Protein 4MS4 (pdb70)

InterPro domains:
  IPR000436 Sushi/SCR/CCP domain [PF00084] (119-157)
  IPR000436 Sushi/SCR/CCP domain [PS50923] (98-159)
  IPR000436 Sushi/SCR/CCP domain [SM00032] (30-96)
  IPR000436 Sushi/SCR/CCP domain [SM00032] (100-157)
  IPR000436 Sushi/SCR/CCP domain [cd00033] (106-158)
  IPR001828 Receptor, ligand binding region [PF01094] (188-544)
  IPR002455 GPCR family 3, GABA-B receptor [PTHR10519] (152-925)
  IPR002456 GPCR family 3, gamma-aminobutyric acid receptor, type B1 [cd15291] (590-862)
  IPR017978 GPCR family 3, C-terminal [PF00003] (588-856)
  IPR017978 GPCR family 3, C-terminal [PS50259] (598-876)
  IPR028082 Periplasmic binding protein-like I [SSF53822] (170-576)
  IPR035976 Sushi/SCR/CCP superfamily [SSF57535] (55-102)
  IPR035976 Sushi/SCR/CCP superfamily [SSF57535] (102-158)

Secondary structure (DSSP, 8-state):
-EEEEEEEEE-SSSS--THHHHHHHHHHHHHHHHT-TTT-TTEEEEEEEEE-TT-HHHHHHHHHHHHSSSSPPSEEE--SHHHHHHHHHHGGGGT-EEEESS---GGGG-TTTSTTEEESSPPGGGHHHHHHHHHHHTT--EEEEEEESSHHHHHHHHHHHHHHHHTT-EEEEEEEESS--HHHHHHHHHTT--EEEEE--HHHHHHHHHHHHHHT--STT-EEEEETTS-TTGGGS--TT----HHHHHHHHTT-EEEEE--S-SS----TTS--HHHHHHHHHHH-SS-GGGSTTTTTHHHHHHHHHHHHHHHHHH--GGG--TT-SHHHHHHHHHHHT-EEEETTEEEE--TTT-S--EEEEEEEETTEEEEEEEEETTTTEEEE-S----GGGS---SS-----/-TT--EEEEEEEE---TTSTTHHHHHHHHHHHHHHHHHHHHTTTTTT-EEEEEEEE-TT-HHHHHHHHHHHHHHS---SEEEE--SHHHHHHHHHHGGGGT-EEEESS---GGGG-TTT-TTEEESSPPGGGHHHHHHHHHHHTT--EEEEEEESSHHHHHHHHHHHHHHTTTT-EEEEEEEESS-THHHHHHHHHTT--EEEEE--HHHHHHHHHHHHHTT--STT-EEEEES-SPTTTT---HHHHHHHHTTPEEEEE-SS-------TTSS-HHHHHHHHHHH--SS---TTHHHHHHHHHHHHHHHHHHT-SS-HHHHHHHHHH--S--HHHHHHHHHHHHT-EEEETTEEEEEETTEEE-EEEEEEE-SS-EEEEEEEETTTTEEEEPTTT---SSSSPPP--

Organism: Homo sapiens (NCBI:txid9606)

Radius of gyration: 28.54 Å; Cα contacts (8 Å, |Δi|>4): 1720; chains: 2; bounding box: 79×72×67 Å

Solvent-accessible surface area: 33181 Å² total; per-residue (Å²): 163,134,43,5,52,0,1,0,4,0,0,50,52,40,20,27,41,0,0,49,0,0,35,22,0,0,58,4,0,12,96,44,2,29,91,71,209,104,4,11,83,97,28,48,4,77,34,48,74,47,46,1,102,16,54,18,5,49,0,0,48,49,2,26,49,3,12,26,81,130,47,70,4,9,0,4,0,0,1,2,5,26,0,0,18,9,1,1,22,2,1,97,35,13,30,0,1,0,0,0,0,9,0,20,1,15,18,6,23,72,75,176,84,1,49,18,5,5,11,0,5,5,0,8,20,26,5,0,25,1,1,16,53,0,0,100,85,34,56,5,125,81,2,2,1,0,4,12,14,33,64,6,6,36,16,3,8,93,22,0,18,118,87,2,134,158,34,47,8,114,12,47,8,31,12,3,0,35,41,90,3,33,21,0,0,90,4,0,73,126,61,52,12,12,1,0,0,0,0,1,43,34,58,32,0,19,52,0,0,2,31,0,53,111,38,146,0,27,34,135,85,28,2,7,2,1,20,15,52,21,41,86,64,0,1,90,74,184,14,112,67,19,142,15,77,69,110,50,2,40,84,2,0,88,19,5,0,2,1,12,6,30,10,52,34,116,52,114,87,133,20,53,20,104,13,9,5,72,55,2,44,91,87,0,49,144,88,25,207,115,134,40,157,108,12,17,7,26,103,7,0,5,2,0,1,1,0,0,2,0,0,0,42,2,1,52,131,34,72,204,7,107,87,8,68,28,146,58,114,76,15,6,49,83,4,49,146,6,0,85,61,15,77,18,84,3,3,1,2,88,0,38,18,96,34,85,30,6,51,47,24,80,2,14,0,21,0,0,24,72,7,52,38,94,112,0,0,74,13,8,39,106,173,80,67,40,53,46,58,163,63,33,145,39,114,81,67,70,40,25,47,10,42,146,148,110,145,182,128,155,104,15,52,72,0,2,1,0,0,0,0,0,33,30,164,153,41,97,78,0,52,28,0,62,0,0,31,9,0,3,76,28,0,28,81,34,4,96,138,84,42,42,4,168,88,22,66,4,19,29,99,75,44,42,4,43,42,44,27,3,80,0,1,60,15,0,0,38,0,16,94,165,27,38,54,0,4,0,0,0,0,1,7,6,49,62,3,0,29,15,2,2,26,2,1,94,28,6,15,0,0,0,0,0,0,5,1,25,21,5,13,4,32,38,57,198,57,6,47,2,0,9,0,0,0,3,9,13,30,23,10,3,44,0,8,20,65,0,0,83,99,36,143,3,104,38,2,0,1,0,5,12,15,70,60,57,3,7,32,1,12,20,50,6,54,58,33,8,191,77,67,97,20,101,19,40,6,3,4,8,2,37,94,86,0,40,87,6,0,134,71,0,67,68,78,81,2,46,0,0,10,2,20,0,42,46,92,15,0,37,85,0,0,19,4,0,64,110,47,96,0,56,17,44,116,27,6,7,2,3,3,15,68,17,112,127,43,24,28,119,85,135,138,173,42,16,44,42,2,0,39,8,4,0,0,1,9,8,12,40,20,15,56,104,140,94,152,9,54,7,43,55,21,2,53,73,1,77,145,60,1,66,126,80,61,116,68,28,43,92,8,88,25,12,0,0,0,4,1,0,1,2,0,0,0,68,1,1,49,100,2,29,100,38,189,144,43,96,66,42,62,92,85,8,131,90,4,99,16,118,39,96,63,0,0,99,33,2,15,79,5,0,87,94,9,97,20,50,0,0,2,7,67,0,28,16,150,106,4,30,10,40,8,15,3,37,0,12,1,1,10,89,53,120,63,34,62,0,0,37,5,43,21,71,62,69,69,30,139,38,73,130,152,32,31,98,44,98,28,127,107,44,9,139,27,110

B-factor: mean 29.1, std 15.97, range [3.0, 114.1]

Nearest PDB structures (foldseek):
  4ms4-assembly1_B  TM=1.002E+00  e=4.022E-89  Homo sapiens
  4f12-assembly1_A  TM=9.723E-01  e=7.748E-81  Homo sapiens
  4f11-assembly1_A  TM=9.811E-01  e=2.651E-79  Homo sapiens
  7ca3-assembly1_B  TM=9.786E-01  e=2.287E-65  Homo sapiens
  7eb2-assembly1_C  TM=8.098E-01  e=1.076E-39  Homo sapiens

Sequence (816 aa):
RRAVYIGALFPMSGGWPGGQACQPAVEMALEDVNSRRDILPDYELKLIHHDSKCDPGQATKYLYELLYNDPIKIILMPGCSSVSTLVAEAARMWNLIVLSYGSSSPALSNRQRFPTFFRTHPSATLHNPTRVKLFEKWGWKKIATIQQTTEVFTSTLDDLEERVKEAGIEITFRQSFFSDPAVPVKNLKRQDARIIVGLFYETEARKVFCEVYKERLFGKKYVWFLIGWYADNWFKIYDPSINCTVDEMTEAVEGHITTEIVMLNPANTRSISNMTSQEFVEKLTKRLKRHPEETGGFQEAPLAYDAIWALALALNKTSRLEDFNYNNQTITDQIYRAMNSSSFEGVSGHVVFDASGSRMAWTLIEQLQGGSYKKIGYYDSTKDDLSWSKTDKWIGGSPPADDYKDDDPPSSPPLSIMGLMPLTKEVAKGSIGRGVLPAVELAIEQIRNESLLRPYFLDLRLYDTECDNAKGLKAFYDAIKYGPNHLMVFGGVCPSVTSIIAESLQGWNLVQLSFAATTPVLADKKKYPYFFRTVPSDNAVNPAILKLLKHYQWKRVGTLTQDVQRFSEVRNDLTGVLYGEDIEISDTESFSNDPCTSVKKLKGNDVRIILGQFDQNMAAKVFCCAYEENMYGSKYQWIIPGWYEPSWWECLRKNLLAAMEGYIGVDFEPLSSKQIKTISGKTPQQYEREYNNKRSGVGPSKFHGYAYDGIWVIAKTLQRAMETLHASSRHQRIQDFNYTDHTLGRIILNAMNETNFFGVTGQVVFRNGERMGTIKFTQFQDSREVKVGEYNAVADTLEIINDTIRFQGSEPPKDD

Foldseek 3Di:
DAEAEEEEEAACAALFNQNLLLVVLLVVLLVLLQVDCVFQVPYRYDYDYDHCNLPLVSLVVSVCCQPVDDDPHQAYEYAEQLNQLVCQQVLLLQLHAYEYLHYQQLCQLPCVRRVRYWYLDWHLLLVQVVVVLVCVVQVAQEEEEEEAPDNSTVNSVVSNCVVSVVVNHDHPYYYYHNQACLVVLLVCLVVVFAHYEYEGGLLSVLNNLLSCLVSVVDDQRHEYEYAPQDQLQSLQDDDPVHPDHNVSSLRSQAWYKHKFFQQFPPDQDQWPSRHGLVVSLVVSCVVHPDGLSPGGSSRSSQSSSVSSVLQSNLCRVLNCSSVDGSVDNVSSVSSSVSSQQDFTQTRRGTAHTDRRTNDDFKMWMWTQHSSGIDTAWMAGPVVGDTGGPPPRAHDVGGHHYRDDDPPD/DVPAAEAEEEEEEAQDPVAPRNLQVLQQVLLLVVLQVLCVVVVLVPPYHYHYDYFHCNLDQVSLVVSVVCCQVPNDQHQAYEADANQVSNLVCQQCCLQLLHAYEHLHHAQPVCLPCVRRVRAFYQFFHPLLQLLVVLQVCVVQVQQEAEEEFAPDRSTVVSVVSNVVSCPVPRHYHQYYFYDHQACLVVLLVCVVSVFAEYEYGDDLVCLLRSLVSCLVSVNAAQQHEAEYAQPADQLSLCVVSVSSLRSQAWYKHKGADLFDPDQDQWPSRHALVRSVVSSVVSNDPHDHHSSNQSSSVSSVLQSQLSSQQQPDPVRVVSVVCSVPRSSPDNVSSVSSSVSSQPQFTQGRQGTFHDDSSGTQGKMWMWTDHPSDTHTFWMAGRVVSDIDGDPPTRDGNDPGHHHRD

Structure (mmCIF, N/CA/C/O backbone):
data_4MS4
#
_entry.id   4MS4
#
_cell.length_a   115.383
_cell.length_b   140.390
_cell.length_c   59.501
_cell.angle_alpha   90.000
_cell.angle_beta   90.000
_cell.angle_gamma   90.000
#
_symmetry.space_group_name_H-M   'P 21 21 2'
#
loop_
_entity.id
_entity.type
_entity.pdbx_description
1 polymer 'Gamma-aminobutyric acid type B receptor subunit 1'
2 polymer 'Gamma-aminobutyric acid type B receptor subunit 2'
3 non-polymer baclofen
4 non-polymer 2-acetamido-2-deoxy-beta-D-glucopyranose
5 water water
#
loop_
_atom_site.group_PDB
_atom_site.id
_atom_site.type_symbol
_atom_site.label_atom_id
_atom_site.label_alt_id
_atom_site.label_comp_id
_atom_site.label_asym_id
_atom_site.label_entity_id
_atom_site.label_seq_id
_atom_site.pdbx_PDB_ins_code
_atom_site.Cartn_x
_atom_site.Cartn_y
_atom_site.Cartn_z
_atom_site.occupancy
_atom_site.B_iso_or_equiv
_atom_site.auth_seq_id
_atom_site.auth_comp_id
_atom_site.auth_asym_id
_atom_site.auth_atom_id
_atom_site.pdbx_PDB_model_num
ATOM 1 N N . ARG A 1 3 ? -58.275 8.251 -23.753 1.00 51.38 50 ARG A N 1
ATOM 2 C CA . ARG A 1 3 ? -56.953 8.634 -24.248 1.00 50.40 50 ARG A CA 1
ATOM 3 C C . ARG A 1 3 ? -56.549 9.964 -23.625 1.00 51.91 50 ARG A C 1
ATOM 4 O O . ARG A 1 3 ? -56.819 11.028 -24.189 1.00 52.58 50 ARG A O 1
ATOM 12 N N . ARG A 1 4 ? -55.936 9.905 -22.439 1.00 46.07 51 ARG A N 1
ATOM 13 C CA . ARG A 1 4 ? -55.451 11.092 -21.736 1.00 45.15 51 ARG A CA 1
ATOM 14 C C . ARG A 1 4 ? -54.210 11.629 -22.454 1.00 45.66 51 ARG A C 1
ATOM 15 O O . ARG A 1 4 ? -53.450 10.859 -23.031 1.00 44.35 51 ARG A O 1
ATOM 23 N N . ALA A 1 5 ? -53.999 12.940 -22.398 1.00 40.50 52 ALA A N 1
ATOM 24 C CA . ALA A 1 5 ? -52.823 13.550 -22.995 1.00 38.43 52 ALA A CA 1
ATOM 25 C C . ALA A 1 5 ? -51.677 13.434 -22.004 1.00 38.63 52 ALA A C 1
ATOM 26 O O . ALA A 1 5 ? -51.887 13.527 -20.790 1.00 36.47 52 ALA A O 1
ATOM 28 N N . VAL A 1 6 ? -50.480 13.145 -22.527 1.00 34.87 53 VAL A N 1
ATOM 29 C CA . VAL A 1 6 ? -49.229 13.019 -21.782 1.00 34.32 53 VAL A CA 1
ATOM 30 C C . VAL A 1 6 ? -48.206 13.824 -22.589 1.00 34.22 53 VAL A C 1
ATOM 31 O O . VAL A 1 6 ? -48.106 13.639 -23.803 1.00 32.15 53 VAL A O 1
ATOM 35 N N . TYR A 1 7 ? -47.519 14.785 -21.925 1.00 29.27 54 TYR A N 1
ATOM 36 C CA . TYR A 1 7 ? -46.673 15.761 -22.615 1.00 27.60 54 TYR A CA 1
ATOM 37 C C . TYR A 1 7 ? -45.170 15.644 -22.415 1.00 28.52 54 TYR A C 1
ATOM 38 O O . TYR A 1 7 ? -44.680 15.456 -21.296 1.00 27.50 54 TYR A O 1
ATOM 47 N N . ILE A 1 8 ? -44.442 15.832 -23.526 1.00 24.37 55 ILE A N 1
ATOM 48 C CA . ILE A 1 8 ? -42.979 15.835 -23.558 1.00 24.48 55 ILE A CA 1
ATOM 49 C C . ILE A 1 8 ? -42.565 17.275 -23.781 1.00 26.49 55 ILE A C 1
ATOM 50 O O . ILE A 1 8 ? -42.974 17.859 -24.775 1.00 26.11 55 ILE A O 1
ATOM 55 N N . GLY A 1 9 ? -41.688 17.795 -22.925 1.00 22.97 56 GLY A N 1
ATOM 56 C CA . GLY A 1 9 ? -41.115 19.129 -23.105 1.00 21.91 56 GLY A CA 1
ATOM 57 C C . GLY A 1 9 ? -39.763 18.922 -23.755 1.00 25.28 56 GLY A C 1
ATOM 58 O O . GLY A 1 9 ? -38.859 18.389 -23.113 1.00 26.25 56 GLY A O 1
ATOM 59 N N . ALA A 1 10 ? -39.627 19.279 -25.034 1.00 21.13 57 ALA A N 1
ATOM 60 C CA . ALA A 1 10 ? -38.413 19.015 -25.791 1.00 21.38 57 ALA A CA 1
ATOM 61 C C . ALA A 1 10 ? -37.724 20.264 -26.325 1.00 24.24 57 ALA A C 1
ATOM 62 O O . ALA A 1 10 ? -38.369 21.259 -26.658 1.00 23.57 57 ALA A O 1
ATOM 64 N N . LEU A 1 11 ? -36.406 20.193 -26.442 1.00 18.81 58 LEU A N 1
ATOM 65 C CA . LEU A 1 11 ? -35.623 21.269 -27.028 1.00 17.70 58 LEU A CA 1
ATOM 66 C C . LEU A 1 11 ? -34.918 20.699 -28.237 1.00 22.17 58 LEU A C 1
ATOM 67 O O . LEU A 1 11 ? -34.399 19.576 -28.192 1.00 20.78 58 LEU A O 1
ATOM 72 N N . PHE A 1 12 ? -34.982 21.440 -29.347 1.00 19.99 59 PHE A N 1
ATOM 73 C CA . PHE A 1 12 ? -34.385 21.037 -30.597 1.00 19.61 59 PHE A CA 1
ATOM 74 C C . PHE A 1 12 ? -33.444 22.132 -31.086 1.00 24.07 59 PHE A C 1
ATOM 75 O O . PHE A 1 12 ? -33.880 23.273 -31.285 1.00 24.88 59 PHE A O 1
ATOM 83 N N . PRO A 1 13 ? -32.155 21.828 -31.330 1.00 17.39 60 PRO A N 1
ATOM 84 C CA . PRO A 1 13 ? -31.256 22.884 -31.823 1.00 16.42 60 PRO A CA 1
ATOM 85 C C . PRO A 1 13 ? -31.363 23.072 -33.344 1.00 23.01 60 PRO A C 1
ATOM 86 O O . PRO A 1 13 ? -30.859 22.250 -34.095 1.00 21.47 60 PRO A O 1
ATOM 90 N N . MET A 1 14 ? -32.040 24.154 -33.812 1.00 21.95 61 MET A N 1
ATOM 91 C CA . MET A 1 14 ? -32.201 24.408 -35.262 1.00 22.03 61 MET A CA 1
ATOM 92 C C . MET A 1 14 ? -31.035 25.148 -35.887 1.00 24.38 61 MET A C 1
ATOM 93 O O . MET A 1 14 ? -30.955 25.247 -37.121 1.00 24.09 61 MET A O 1
ATOM 98 N N . SER A 1 15 ? -30.136 25.676 -35.036 1.00 18.76 62 SER A N 1
ATOM 99 C CA . SER A 1 15 ? -28.902 26.394 -35.393 1.00 18.35 62 SER A CA 1
ATOM 100 C C . SER A 1 15 ? -27.911 26.249 -34.228 1.00 20.48 62 SER A C 1
ATOM 101 O O . SER A 1 15 ? -28.221 25.535 -33.279 1.00 20.62 62 SER A O 1
ATOM 104 N N . GLY A 1 16 ? -26.741 26.891 -34.310 1.00 19.04 63 GLY A N 1
ATOM 105 C CA . GLY A 1 16 ? -25.728 26.835 -33.247 1.00 19.18 63 GLY A CA 1
ATOM 106 C C . GLY A 1 16 ? -24.699 25.730 -33.419 1.00 23.50 63 GLY A C 1
ATOM 107 O O . GLY A 1 16 ? -24.548 25.204 -34.529 1.00 22.98 63 GLY A O 1
ATOM 108 N N . GLY A 1 17 ? -23.987 25.390 -32.331 1.00 18.28 64 GLY A N 1
ATOM 109 C CA . GLY A 1 17 ? -22.923 24.376 -32.322 1.00 18.29 64 GLY A CA 1
ATOM 110 C C . GLY A 1 17 ? -23.222 23.144 -33.157 1.00 18.90 64 GLY A C 1
ATOM 111 O O . GLY A 1 17 ? -22.500 22.827 -34.102 1.00 19.72 64 GLY A O 1
ATOM 112 N N . TRP A 1 18 ? -24.311 22.476 -32.828 1.00 14.89 65 TRP A N 1
ATOM 113 C CA . TRP A 1 18 ? -24.807 21.314 -33.546 1.00 14.58 65 TRP A CA 1
ATOM 114 C C . TRP A 1 18 ? -26.272 21.587 -33.909 1.00 19.30 65 TRP A C 1
ATOM 115 O O . TRP A 1 18 ? -27.129 21.495 -33.033 1.00 19.24 65 TRP A O 1
ATOM 126 N N . PRO A 1 19 ? -26.568 21.837 -35.202 1.00 17.62 66 PRO A N 1
ATOM 127 C CA . PRO A 1 19 ? -27.966 22.127 -35.609 1.00 18.12 66 PRO A CA 1
ATOM 128 C C . PRO A 1 19 ? -28.785 20.862 -35.826 1.00 23.41 66 PRO A C 1
ATOM 129 O O . PRO A 1 19 ? -29.506 20.748 -36.819 1.00 23.52 66 PRO A O 1
ATOM 133 N N . GLY A 1 20 ? -28.693 19.947 -34.863 1.00 20.57 67 GLY A N 1
ATOM 134 C CA . GLY A 1 20 ? -29.330 18.640 -34.896 1.00 20.15 67 GLY A CA 1
ATOM 135 C C . GLY A 1 20 ? -30.837 18.562 -35.005 1.00 23.55 67 GLY A C 1
ATOM 136 O O . GLY A 1 20 ? -31.363 17.555 -35.474 1.00 20.92 67 GLY A O 1
ATOM 137 N N . GLY A 1 21 ? -31.529 19.594 -34.540 1.00 21.21 68 GLY A N 1
ATOM 138 C CA . GLY A 1 21 ? -32.992 19.628 -34.544 1.00 21.26 68 GLY A CA 1
ATOM 139 C C . GLY A 1 21 ? -33.604 19.591 -35.926 1.00 24.89 68 GLY A C 1
ATOM 140 O O . GLY A 1 21 ? -34.716 19.102 -36.075 1.00 25.07 68 GLY A O 1
ATOM 141 N N . GLN A 1 22 ? -32.885 20.098 -36.945 1.00 23.08 69 GLN A N 1
ATOM 142 C CA . GLN A 1 22 ? -33.336 20.128 -38.341 1.00 22.83 69 GLN A CA 1
ATOM 143 C C . GLN A 1 22 ? -33.870 18.773 -38.816 1.00 26.88 69 GLN A C 1
ATOM 144 O O . GLN A 1 22 ? -34.933 18.741 -39.412 1.00 27.17 69 GLN A O 1
ATOM 150 N N . ALA A 1 23 ? -33.202 17.655 -38.482 1.00 22.97 70 ALA A N 1
ATOM 151 C CA . ALA A 1 23 ? -33.697 16.309 -38.828 1.00 21.94 70 ALA A CA 1
ATOM 152 C C . ALA A 1 23 ? -34.284 15.578 -37.636 1.00 25.89 70 ALA A C 1
ATOM 153 O O . ALA A 1 23 ? -35.145 14.716 -37.836 1.00 26.27 70 ALA A O 1
ATOM 155 N N . CYS A 1 24 ? -33.803 15.871 -36.395 1.00 20.83 71 CYS A N 1
ATOM 156 C CA . CYS A 1 24 ? -34.281 15.178 -35.196 1.00 20.48 71 CYS A CA 1
ATOM 157 C C . CYS A 1 24 ? -35.708 15.561 -34.817 1.00 24.12 71 CYS A C 1
ATOM 158 O O . CYS A 1 24 ? -36.395 14.735 -34.234 1.00 23.12 71 CYS A O 1
ATOM 161 N N . GLN A 1 25 ? -36.145 16.799 -35.110 1.00 21.72 72 GLN A N 1
ATOM 162 C CA . GLN A 1 25 ? -37.540 17.171 -34.809 1.00 21.62 72 GLN A CA 1
ATOM 163 C C . GLN A 1 25 ? -38.491 16.350 -35.709 1.00 25.31 72 GLN A C 1
ATOM 164 O O . GLN A 1 25 ? -39.270 15.581 -35.143 1.00 23.95 72 GLN A O 1
ATOM 170 N N . PRO A 1 26 ? -38.324 16.324 -37.061 1.00 24.31 73 PRO A N 1
ATOM 171 C CA . PRO A 1 26 ? -39.169 15.435 -37.888 1.00 24.66 73 PRO A CA 1
ATOM 172 C C . PRO A 1 26 ? -39.060 13.952 -37.532 1.00 31.07 73 PRO A C 1
ATOM 173 O O . PRO A 1 26 ? -40.066 13.237 -37.622 1.00 31.60 73 PRO A O 1
ATOM 177 N N . ALA A 1 27 ? -37.859 13.486 -37.081 1.00 26.62 74 ALA A N 1
ATOM 178 C CA . ALA A 1 27 ? -37.665 12.087 -36.673 1.00 25.85 74 ALA A CA 1
ATOM 179 C C . ALA A 1 27 ? -38.484 11.798 -35.425 1.00 27.91 74 ALA A C 1
ATOM 180 O O . ALA A 1 27 ? -39.086 10.733 -35.332 1.00 28.12 74 ALA A O 1
ATOM 182 N N . VAL A 1 28 ? -38.548 12.761 -34.484 1.00 23.59 75 VAL A N 1
ATOM 183 C CA . VAL A 1 28 ? -39.339 12.633 -33.248 1.00 22.76 75 VAL A CA 1
ATOM 184 C C . VAL A 1 28 ? -40.868 12.592 -33.591 1.00 27.96 75 VAL A C 1
ATOM 185 O O . VAL A 1 28 ? -41.606 11.802 -33.004 1.00 26.49 75 VAL A O 1
ATOM 189 N N . GLU A 1 29 ? -41.305 13.441 -34.528 1.00 26.36 76 GLU A N 1
ATOM 190 C CA . GLU A 1 29 ? -42.712 13.568 -34.975 1.00 27.72 76 GLU A CA 1
ATOM 191 C C . GLU A 1 29 ? -43.150 12.283 -35.688 1.00 35.55 76 GLU A C 1
ATOM 192 O O . GLU A 1 29 ? -44.289 11.847 -35.521 1.00 35.98 76 GLU A O 1
ATOM 198 N N . MET A 1 30 ? -42.221 11.662 -36.448 1.00 32.99 77 MET A N 1
ATOM 199 C CA . MET A 1 30 ? -42.458 10.399 -37.149 1.00 33.18 77 MET A CA 1
ATOM 200 C C . MET A 1 30 ? -42.649 9.323 -36.096 1.00 34.60 77 MET A C 1
ATOM 201 O O . MET A 1 30 ? -43.603 8.553 -36.180 1.00 34.51 77 MET A O 1
ATOM 206 N N . ALA A 1 31 ? -41.778 9.305 -35.068 1.00 29.23 78 ALA A N 1
ATOM 207 C CA . ALA A 1 31 ? -41.859 8.330 -33.984 1.00 27.78 78 ALA A CA 1
ATOM 208 C C . ALA A 1 31 ? -43.127 8.481 -33.160 1.00 30.73 78 ALA A C 1
ATOM 209 O O . ALA A 1 31 ? -43.754 7.474 -32.851 1.00 30.66 78 ALA A O 1
ATOM 211 N N . LEU A 1 32 ? -43.523 9.724 -32.827 1.00 27.01 79 LEU A N 1
ATOM 212 C CA . LEU A 1 32 ? -44.764 9.951 -32.051 1.00 26.88 79 LEU A CA 1
ATOM 213 C C . LEU A 1 32 ? -46.025 9.449 -32.771 1.00 31.86 79 LEU A C 1
ATOM 214 O O . LEU A 1 32 ? -46.855 8.795 -32.141 1.00 31.52 79 LEU A O 1
ATOM 219 N N . GLU A 1 33 ? -46.125 9.695 -34.084 1.00 29.54 80 GLU A N 1
ATOM 220 C CA . GLU A 1 33 ? -47.232 9.195 -34.916 1.00 30.31 80 GLU A CA 1
ATOM 221 C C . GLU A 1 33 ? -47.310 7.668 -34.802 1.00 37.00 80 GLU A C 1
ATOM 222 O O . GLU A 1 33 ? -48.379 7.129 -34.506 1.00 36.27 80 GLU A O 1
ATOM 228 N N . ASP A 1 34 ? -46.144 6.981 -34.970 1.00 35.41 81 ASP A N 1
ATOM 229 C CA . ASP A 1 34 ? -46.034 5.521 -34.929 1.00 34.90 81 ASP A CA 1
ATOM 230 C C . ASP A 1 34 ? -46.373 4.935 -33.576 1.00 38.87 81 ASP A C 1
ATOM 231 O O . ASP A 1 34 ? -47.066 3.927 -33.525 1.00 38.37 81 ASP A O 1
ATOM 236 N N . VAL A 1 35 ? -45.900 5.561 -32.486 1.00 35.90 82 VAL A N 1
ATOM 237 C CA . VAL A 1 35 ? -46.143 5.124 -31.107 1.00 36.09 82 VAL A CA 1
ATOM 238 C C . VAL A 1 35 ? -47.640 5.306 -30.738 1.00 41.43 82 VAL A C 1
ATOM 239 O O . VAL A 1 35 ? -48.239 4.416 -30.130 1.00 40.41 82 VAL A O 1
ATOM 243 N N . ASN A 1 36 ? -48.224 6.454 -31.129 1.00 39.69 83 ASN A N 1
ATOM 244 C CA . ASN A 1 36 ? -49.628 6.787 -30.884 1.00 40.24 83 ASN A CA 1
ATOM 245 C C . ASN A 1 36 ? -50.567 5.838 -31.644 1.00 46.54 83 ASN A C 1
ATOM 246 O O . ASN A 1 36 ? -51.420 5.220 -31.005 1.00 46.09 83 ASN A O 1
ATOM 251 N N . SER A 1 37 ? -50.333 5.631 -32.964 1.00 44.13 84 SER A N 1
ATOM 252 C CA . SER A 1 37 ? -51.139 4.720 -33.794 1.00 45.00 84 SER A CA 1
ATOM 253 C C . SER A 1 37 ? -50.918 3.215 -33.486 1.00 51.47 84 SER A C 1
ATOM 254 O O . SER A 1 37 ? -51.404 2.360 -34.231 1.00 51.77 84 SER A O 1
ATOM 257 N N . ARG A 1 38 ? -50.215 2.897 -32.379 1.00 49.37 85 ARG A N 1
ATOM 258 C CA . ARG A 1 38 ? -49.980 1.537 -31.903 1.00 49.84 85 ARG A CA 1
ATOM 259 C C . ARG A 1 38 ? -50.857 1.321 -30.692 1.00 55.79 85 ARG A C 1
ATOM 260 O O . ARG A 1 38 ? -50.642 1.937 -29.648 1.00 55.63 85 ARG A O 1
ATOM 268 N N . ARG A 1 39 ? -51.852 0.452 -30.834 1.00 54.51 86 ARG A N 1
ATOM 269 C CA . ARG A 1 39 ? -52.821 0.155 -29.778 1.00 54.88 86 ARG A CA 1
ATOM 270 C C . ARG A 1 39 ? -52.245 -0.622 -28.615 1.00 58.60 86 ARG A C 1
ATOM 271 O O . ARG A 1 39 ? -52.666 -0.417 -27.477 1.00 58.19 86 ARG A O 1
ATOM 279 N N . ASP A 1 40 ? -51.290 -1.511 -28.902 1.00 55.16 87 ASP A N 1
ATOM 280 C CA . ASP A 1 40 ? -50.621 -2.375 -27.928 1.00 55.32 87 ASP A CA 1
ATOM 281 C C . ASP A 1 40 ? -49.620 -1.665 -26.999 1.00 58.34 87 ASP A C 1
ATOM 282 O O . ASP A 1 40 ? -49.176 -2.279 -26.024 1.00 57.89 87 ASP A O 1
ATOM 287 N N . ILE A 1 41 ? -49.248 -0.398 -27.294 1.00 54.19 88 ILE A N 1
ATOM 288 C CA . ILE A 1 41 ? -48.246 0.310 -26.481 1.00 53.66 88 ILE A CA 1
ATOM 289 C C . ILE A 1 41 ? -48.920 1.138 -25.377 1.00 56.11 88 ILE A C 1
ATOM 290 O O . ILE A 1 41 ? -48.963 0.661 -24.250 1.00 56.75 88 ILE A O 1
ATOM 295 N N . LEU A 1 42 ? -49.417 2.349 -25.661 1.00 50.03 89 LEU A N 1
ATOM 296 C CA . LEU A 1 42 ? -50.092 3.143 -24.631 1.00 49.19 89 LEU A CA 1
ATOM 297 C C . LEU A 1 42 ? -51.539 3.306 -25.098 1.00 53.84 89 LEU A C 1
ATOM 298 O O . LEU A 1 42 ? -51.852 4.298 -25.764 1.00 53.85 89 LEU A O 1
ATOM 303 N N . PRO A 1 43 ? -52.418 2.292 -24.869 1.00 50.62 90 PRO A N 1
ATOM 304 C CA . PRO A 1 43 ? -53.800 2.412 -25.370 1.00 50.27 90 PRO A CA 1
ATOM 305 C C . PRO A 1 43 ? -54.591 3.548 -24.724 1.00 52.72 90 PRO A C 1
ATOM 306 O O . PRO A 1 43 ? -55.309 4.268 -25.419 1.00 52.33 90 PRO A O 1
ATOM 310 N N . ASP A 1 44 ? -54.398 3.737 -23.408 1.00 48.18 91 ASP A N 1
ATOM 311 C CA . ASP A 1 44 ? -55.101 4.707 -22.574 1.00 47.70 91 ASP A CA 1
ATOM 312 C C . ASP A 1 44 ? -54.419 6.100 -22.488 1.00 48.29 91 ASP A C 1
ATOM 313 O O . ASP A 1 44 ? -54.855 6.934 -21.693 1.00 47.07 91 ASP A O 1
ATOM 318 N N . TYR A 1 45 ? -53.374 6.364 -23.315 1.00 42.42 92 TYR A N 1
ATOM 319 C CA . TYR A 1 45 ? -52.682 7.661 -23.325 1.00 40.92 92 TYR A CA 1
ATOM 320 C C . TYR A 1 45 ? -52.253 8.091 -24.721 1.00 43.06 92 TYR A C 1
ATOM 321 O O . TYR A 1 45 ? -52.030 7.243 -25.576 1.00 44.09 92 TYR A O 1
ATOM 330 N N . GLU A 1 46 ? -52.136 9.408 -24.947 1.00 37.84 93 GLU A N 1
ATOM 331 C CA . GLU A 1 46 ? -51.681 10.013 -26.201 1.00 36.39 93 GLU A CA 1
ATOM 332 C C . GLU A 1 46 ? -50.441 10.883 -25.915 1.00 40.60 93 GLU A C 1
ATOM 333 O O . GLU A 1 46 ? -50.518 11.823 -25.115 1.00 40.10 93 GLU A O 1
ATOM 339 N N . LEU A 1 47 ? -49.298 10.542 -26.548 1.00 36.67 94 LEU A N 1
ATOM 340 C CA . LEU A 1 47 ? -48.033 11.251 -26.363 1.00 35.30 94 LEU A CA 1
ATOM 341 C C . LEU A 1 47 ? -48.003 12.503 -27.222 1.00 36.94 94 LEU A C 1
ATOM 342 O O . LEU A 1 47 ? -48.138 12.422 -28.444 1.00 37.56 94 LEU A O 1
ATOM 347 N N . LYS A 1 48 ? -47.861 13.671 -26.570 1.00 30.98 95 LYS A N 1
ATOM 348 C CA . LYS A 1 48 ? -47.890 14.983 -27.219 1.00 30.18 95 LYS A CA 1
ATOM 349 C C . LYS A 1 48 ? -46.575 15.731 -27.025 1.00 30.33 95 LYS A C 1
ATOM 350 O O . LYS A 1 48 ? -45.986 15.665 -25.961 1.00 29.98 95 LYS A O 1
ATOM 356 N N . LEU A 1 49 ? -46.171 16.489 -28.042 1.00 27.26 96 LEU A N 1
ATOM 357 C CA . LEU A 1 49 ? -44.929 17.254 -28.063 1.00 26.39 96 LEU A CA 1
ATOM 358 C C . LEU A 1 49 ? -45.099 18.757 -27.885 1.00 29.09 96 LEU A C 1
ATOM 359 O O . LEU A 1 49 ? -45.824 19.405 -28.651 1.00 28.06 96 LEU A O 1
ATOM 364 N N . ILE A 1 50 ? -44.382 19.317 -26.894 1.00 26.01 97 ILE A N 1
ATOM 365 C CA . ILE A 1 50 ? -44.300 20.762 -26.690 1.00 25.74 97 ILE A CA 1
ATOM 366 C C . ILE A 1 50 ? -42.818 21.047 -26.884 1.00 29.97 97 ILE A C 1
ATOM 367 O O . ILE A 1 50 ? -41.994 20.510 -26.146 1.00 30.65 97 ILE A O 1
ATOM 372 N N . HIS A 1 51 ? -42.482 21.786 -27.935 1.00 26.85 98 HIS A N 1
ATOM 373 C CA . HIS A 1 51 ? -41.092 22.040 -28.303 1.00 26.60 98 HIS A CA 1
ATOM 374 C C . HIS A 1 51 ? -40.716 23.495 -28.548 1.00 27.49 98 HIS A C 1
ATOM 375 O O . HIS A 1 51 ? -41.560 24.340 -28.878 1.00 23.51 98 HIS A O 1
ATOM 382 N N . HIS A 1 52 ? -39.402 23.769 -28.447 1.00 22.48 99 HIS A N 1
ATOM 383 C CA . HIS A 1 52 ? -38.821 25.072 -28.719 1.00 21.94 99 HIS A CA 1
ATOM 384 C C . HIS A 1 52 ? -37.445 24.880 -29.367 1.00 23.41 99 HIS A C 1
ATOM 385 O O . HIS A 1 52 ? -36.829 23.817 -29.228 1.00 20.73 99 HIS A O 1
ATOM 392 N N . ASP A 1 53 ? -36.983 25.911 -30.086 1.00 20.23 100 ASP A N 1
ATOM 393 C CA . ASP A 1 53 ? -35.674 25.932 -30.719 1.00 18.88 100 ASP A CA 1
ATOM 394 C C . ASP A 1 53 ? -34.684 26.451 -29.683 1.00 22.20 100 ASP A C 1
ATOM 395 O O . ASP A 1 53 ? -34.751 27.618 -29.302 1.00 21.73 100 ASP A O 1
ATOM 400 N N . SER A 1 54 ? -33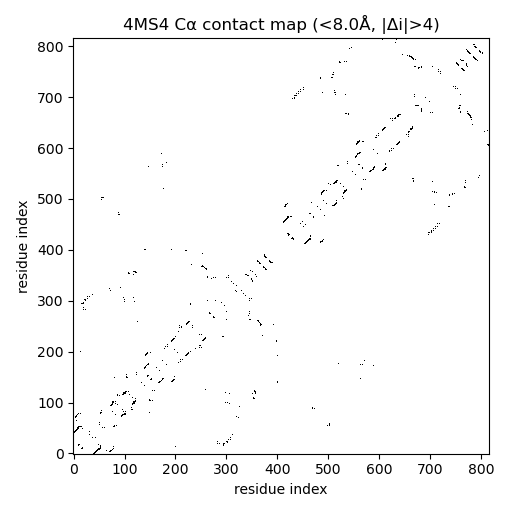.745 25.592 -29.233 1.00 16.64 101 SER A N 1
ATOM 401 C CA . SER A 1 54 ? -32.735 25.988 -28.245 1.00 14.64 101 SER A CA 1
ATOM 402 C C . SER A 1 54 ? -31.617 26.786 -28.895 1.00 19.42 101 SER A C 1
ATOM 403 O O . SER A 1 54 ? -30.804 27.379 -28.178 1.00 17.71 101 SER A O 1
ATOM 406 N N . LYS A 1 55 ? -31.453 26.656 -30.244 1.00 17.51 102 LYS A N 1
ATOM 407 C CA . LYS A 1 55 ? -30.338 27.253 -31.002 1.00 17.53 102 LYS A CA 1
ATOM 408 C C . LYS A 1 55 ? -28.991 26.689 -30.447 1.00 19.14 102 LYS A C 1
ATOM 409 O O . LYS A 1 55 ? -27.953 27.354 -30.519 1.00 16.02 102 LYS A O 1
ATOM 415 N N . CYS A 1 56 ? -29.044 25.503 -29.810 1.00 17.81 103 CYS A N 1
ATOM 416 C CA . CYS A 1 56 ? -27.862 24.873 -29.194 1.00 20.24 103 CYS A CA 1
ATOM 417 C C . CYS A 1 56 ? -27.204 25.887 -28.217 1.00 23.30 103 CYS A C 1
ATOM 418 O O . CYS A 1 56 ? -25.972 26.030 -28.148 1.00 22.23 103 CYS A O 1
ATOM 421 N N . ASP A 1 57 ? -28.061 26.631 -27.497 1.00 19.38 104 ASP A N 1
ATOM 422 C CA . ASP A 1 57 ? -27.631 27.721 -26.623 1.00 19.15 104 ASP A CA 1
ATOM 423 C C . ASP A 1 57 ? -28.239 27.614 -25.233 1.00 23.48 104 ASP A C 1
ATOM 424 O O . ASP A 1 57 ? -29.447 27.794 -25.072 1.00 22.31 104 ASP A O 1
ATOM 429 N N . PRO A 1 58 ? -27.399 27.387 -24.200 1.00 19.87 105 PRO A N 1
ATOM 430 C CA . PRO A 1 58 ? -27.939 27.259 -22.830 1.00 19.46 105 PRO A CA 1
ATOM 431 C C . PRO A 1 58 ? -28.697 28.486 -22.334 1.00 21.43 105 PRO A C 1
ATOM 432 O O . PRO A 1 58 ? -29.663 28.316 -21.602 1.00 20.93 105 PRO A O 1
ATOM 436 N N . GLY A 1 59 ? -28.283 29.681 -22.761 1.00 16.95 106 GLY A N 1
ATOM 437 C CA . GLY A 1 59 ? -28.947 30.944 -22.427 1.00 16.35 106 GLY A CA 1
ATOM 438 C C . GLY A 1 59 ? -30.378 31.002 -22.929 1.00 22.43 106 GLY A C 1
ATOM 439 O O . GLY A 1 59 ? -31.301 31.297 -22.159 1.00 21.55 106 GLY A O 1
ATOM 440 N N . GLN A 1 60 ? -30.579 30.624 -24.214 1.00 19.54 107 GLN A N 1
ATOM 441 C CA . GLN A 1 60 ? -31.900 30.571 -24.849 1.00 19.25 107 GLN A CA 1
ATOM 442 C C . GLN A 1 60 ? -32.688 29.386 -24.286 1.00 22.17 107 GLN A C 1
ATOM 443 O O . GLN A 1 60 ? -33.876 29.538 -24.020 1.00 21.51 107 GLN A O 1
ATOM 449 N N . ALA A 1 61 ? -32.019 28.231 -24.004 1.00 16.51 108 ALA A N 1
ATOM 450 C CA . ALA A 1 61 ? -32.720 27.060 -23.451 1.00 16.28 108 ALA A CA 1
ATOM 451 C C . ALA A 1 61 ? -33.251 27.363 -22.050 1.00 18.58 108 ALA A C 1
ATOM 452 O O . ALA A 1 61 ? -34.275 26.811 -21.667 1.00 19.82 108 ALA A O 1
ATOM 454 N N . THR A 1 62 ? -32.552 28.226 -21.286 1.00 15.22 109 THR A N 1
ATOM 455 C CA . THR A 1 62 ? -32.954 28.600 -19.913 1.00 14.75 109 THR A CA 1
ATOM 456 C C . THR A 1 62 ? -34.314 29.293 -19.942 1.00 17.12 109 THR A C 1
ATOM 457 O O . THR A 1 62 ? -35.165 29.028 -19.076 1.00 16.49 109 THR A O 1
ATOM 461 N N . LYS A 1 63 ? -34.532 30.143 -20.961 1.00 14.01 110 LYS A N 1
ATOM 462 C CA . LYS A 1 63 ? -35.827 30.825 -21.095 1.00 15.32 110 LYS A CA 1
ATOM 463 C C . LYS A 1 63 ? -36.924 29.801 -21.401 1.00 19.21 110 LYS A C 1
ATOM 464 O O . LYS A 1 63 ? -37.976 29.836 -20.769 1.00 18.04 110 LYS A O 1
ATOM 470 N N . TYR A 1 64 ? -36.672 28.886 -22.339 1.00 17.52 111 TYR A N 1
ATOM 471 C CA . TYR A 1 64 ? -37.646 27.858 -22.714 1.00 18.10 111 TYR A CA 1
ATOM 472 C C . TYR A 1 64 ? -37.873 26.811 -21.624 1.00 20.28 111 TYR A C 1
ATOM 473 O O . TYR A 1 64 ? -38.979 26.304 -21.501 1.00 19.95 111 TYR A O 1
ATOM 482 N N . LEU A 1 65 ? -36.863 26.533 -20.796 1.00 16.95 112 LEU A N 1
ATOM 483 C CA . LEU A 1 65 ? -37.017 25.589 -19.694 1.00 17.75 112 LEU A CA 1
ATOM 484 C C . LEU A 1 65 ? -37.969 26.212 -18.687 1.00 21.72 112 LEU A C 1
ATOM 485 O O . LEU A 1 65 ? -38.865 25.527 -18.183 1.00 21.69 112 LEU A O 1
ATOM 490 N N . TYR A 1 66 ? -37.810 27.522 -18.434 1.00 17.25 113 TYR A N 1
ATOM 491 C CA . TYR A 1 66 ? -38.742 28.233 -17.543 1.00 17.16 113 TYR A CA 1
ATOM 492 C C . TYR A 1 66 ? -40.206 28.082 -18.037 1.00 21.22 113 TYR A C 1
ATOM 493 O O . TYR A 1 66 ? -41.093 27.766 -17.239 1.00 20.79 113 TYR A O 1
ATOM 502 N N . GLU A 1 67 ? -40.446 28.332 -19.333 1.00 19.22 114 GLU A N 1
ATOM 503 C CA . GLU A 1 67 ? -41.775 28.266 -19.954 1.00 19.68 114 GLU A CA 1
ATOM 504 C C . GLU A 1 67 ? -42.349 26.854 -19.873 1.00 24.03 114 GLU A C 1
ATOM 505 O O . GLU A 1 67 ? -43.550 26.689 -19.639 1.00 22.87 114 GLU A O 1
ATOM 511 N N . LEU A 1 68 ? -41.491 25.831 -20.037 1.00 20.35 115 LEU A N 1
ATOM 512 C CA . LEU A 1 68 ? -41.938 24.441 -19.967 1.00 19.60 115 LEU A CA 1
ATOM 513 C C . LEU A 1 68 ? -42.337 24.053 -18.559 1.00 23.43 115 LEU A C 1
ATOM 514 O O . LEU A 1 68 ? -43.301 23.312 -18.384 1.00 24.64 115 LEU A O 1
ATOM 519 N N . LEU A 1 69 ? -41.581 24.511 -17.554 1.00 19.23 116 LEU A N 1
ATOM 520 C CA . LEU A 1 69 ? -41.807 24.132 -16.164 1.00 19.16 116 LEU A CA 1
ATOM 521 C C . LEU A 1 69 ? -42.880 24.912 -15.428 1.00 25.48 116 LEU A C 1
ATOM 522 O O . LEU A 1 69 ? -43.563 24.355 -14.558 1.00 23.75 116 LEU A O 1
ATOM 527 N N . TYR A 1 70 ? -42.998 26.196 -15.751 1.00 22.86 117 TYR A N 1
ATOM 528 C CA . TYR A 1 70 ? -43.873 27.141 -15.047 1.00 22.43 117 TYR A CA 1
ATOM 529 C C . TYR A 1 70 ? -45.184 27.464 -15.773 1.00 28.36 117 TYR A C 1
ATOM 530 O O . TYR A 1 70 ? -45.901 28.377 -15.377 1.00 28.88 117 TYR A O 1
ATOM 539 N N . ASN A 1 71 ? -45.504 26.689 -16.806 1.00 26.03 118 ASN A N 1
ATOM 540 C CA . ASN A 1 71 ? -46.750 26.788 -17.553 1.00 26.61 118 ASN A CA 1
ATOM 541 C C . ASN A 1 71 ? -47.353 25.406 -17.683 1.00 31.90 118 ASN A C 1
ATOM 542 O O . ASN A 1 71 ? -46.627 24.429 -17.894 1.00 30.26 118 ASN A O 1
ATOM 547 N N . ASP A 1 72 ? -48.692 25.330 -17.558 1.00 29.46 119 ASP A N 1
ATOM 548 C CA . ASP A 1 72 ? -49.454 24.103 -17.743 1.00 29.32 119 ASP A CA 1
ATOM 549 C C . ASP A 1 72 ? -49.433 23.809 -19.239 1.00 32.35 119 ASP A C 1
ATOM 550 O O . ASP A 1 72 ? -49.278 24.739 -20.029 1.00 32.14 119 ASP A O 1
ATOM 555 N N . PRO A 1 73 ? -49.507 22.539 -19.673 1.00 28.71 120 PRO A N 1
ATOM 556 C CA . PRO A 1 73 ? -49.681 21.312 -18.881 1.00 28.46 120 PRO A CA 1
ATOM 557 C C . PRO A 1 73 ? -48.392 20.820 -18.240 1.00 33.80 120 PRO A C 1
ATOM 558 O O . PRO A 1 73 ? -47.305 21.192 -18.685 1.00 32.66 120 PRO A O 1
ATOM 562 N N . ILE A 1 74 ? -48.511 19.966 -17.219 1.00 30.61 121 ILE A N 1
ATOM 563 C CA . ILE A 1 74 ? -47.346 19.347 -16.594 1.00 30.95 121 ILE A CA 1
ATOM 564 C C . ILE A 1 74 ? -46.696 18.382 -17.619 1.00 33.03 121 ILE A C 1
ATOM 565 O O . ILE A 1 74 ? -47.407 17.738 -18.401 1.00 32.44 121 ILE A O 1
ATOM 570 N N . LYS A 1 75 ? -45.347 18.385 -17.692 1.00 28.39 122 LYS A N 1
ATOM 571 C CA . LYS A 1 75 ? -44.583 17.508 -18.600 1.00 26.62 122 LYS A CA 1
ATOM 572 C C . LYS A 1 75 ? -44.057 16.326 -17.773 1.00 29.60 122 LYS A C 1
ATOM 573 O O . LYS A 1 75 ? -43.615 16.534 -16.632 1.00 28.24 122 LYS A O 1
ATOM 579 N N . ILE A 1 76 ? -44.106 15.093 -18.324 1.00 26.59 123 ILE A N 1
ATOM 580 C CA . ILE A 1 76 ? -43.596 13.912 -17.598 1.00 26.90 123 ILE A CA 1
ATOM 581 C C . ILE A 1 76 ? -42.119 13.722 -17.836 1.00 27.90 123 ILE A C 1
ATOM 582 O O . ILE A 1 76 ? -41.478 12.988 -17.082 1.00 27.45 123 ILE A O 1
ATOM 587 N N . ILE A 1 77 ? -41.611 14.271 -18.949 1.00 24.35 124 ILE A N 1
ATOM 588 C CA . ILE A 1 77 ? -40.209 14.103 -19.334 1.00 23.79 124 ILE A CA 1
ATOM 589 C C . ILE A 1 77 ? -39.726 15.327 -20.113 1.00 26.21 124 ILE A C 1
ATOM 590 O O . ILE A 1 77 ? -40.518 15.999 -20.777 1.00 24.98 124 ILE A O 1
ATOM 595 N N . LEU A 1 78 ? -38.421 15.599 -20.021 1.00 21.78 125 LEU A N 1
ATOM 596 C CA . LEU A 1 78 ? -37.741 16.657 -20.770 1.00 20.06 125 LEU A CA 1
ATOM 597 C C . LEU A 1 78 ? -36.823 15.998 -21.797 1.00 21.33 125 LEU A C 1
ATOM 598 O O . LEU A 1 78 ? -36.160 15.023 -21.462 1.00 20.57 125 LEU A O 1
ATOM 603 N N . MET A 1 79 ? -36.821 16.490 -23.035 1.00 19.56 126 MET A N 1
ATOM 604 C CA . MET A 1 79 ? -36.006 15.938 -24.111 1.00 21.32 126 MET A CA 1
ATOM 605 C C . MET A 1 79 ? -35.075 16.983 -24.787 1.00 21.96 126 MET A C 1
ATOM 606 O O . MET A 1 79 ? -35.432 17.547 -25.822 1.00 20.23 126 MET A O 1
ATOM 611 N N . PRO A 1 80 ? -33.851 17.213 -24.236 1.00 17.73 127 PRO A N 1
ATOM 612 C CA . PRO A 1 80 ? -32.922 18.161 -24.871 1.00 16.81 127 PRO A CA 1
ATOM 613 C C . PRO A 1 80 ? -32.024 17.478 -25.900 1.00 20.73 127 PRO A C 1
ATOM 614 O O . PRO A 1 80 ? -31.907 16.251 -25.885 1.00 20.51 127 PRO A O 1
ATOM 618 N N . GLY A 1 81 ? -31.396 18.268 -26.768 1.00 17.95 128 GLY A N 1
ATOM 619 C CA . GLY A 1 81 ? -30.511 17.780 -27.824 1.00 17.53 128 GLY A CA 1
ATOM 620 C C . GLY A 1 81 ? -29.026 17.886 -27.536 1.00 19.84 128 GLY A C 1
ATOM 621 O O . GLY A 1 81 ? -28.405 16.878 -27.209 1.00 18.71 128 GLY A O 1
ATOM 622 N N . CYS A 1 82 ? -28.455 19.087 -27.714 1.00 17.50 129 CYS A N 1
ATOM 623 C CA . CYS A 1 82 ? -27.033 19.477 -27.546 1.00 20.18 129 CYS A CA 1
ATOM 624 C C . CYS A 1 82 ? -26.507 19.087 -26.165 1.00 18.80 129 CYS A C 1
ATOM 625 O O . CYS A 1 82 ? -27.257 19.118 -25.201 1.00 18.40 129 CYS A O 1
ATOM 628 N N . SER A 1 83 ? -25.188 18.858 -26.048 1.00 15.77 130 SER A N 1
ATOM 629 C CA . SER A 1 83 ? -24.548 18.558 -24.768 1.00 13.59 130 SER A CA 1
ATOM 630 C C . SER A 1 83 ? -24.697 19.712 -23.757 1.00 15.81 130 SER A C 1
ATOM 631 O O . SER A 1 83 ? -25.024 19.443 -22.599 1.00 14.66 130 SER A O 1
ATOM 634 N N . SER A 1 84 ? -24.480 20.981 -24.190 1.00 13.53 131 SER A N 1
ATOM 635 C CA . SER A 1 84 ? -24.542 22.117 -23.256 1.00 14.17 131 SER A CA 1
ATOM 636 C C . SER A 1 84 ? -25.960 22.302 -22.699 1.00 16.50 131 SER A C 1
ATOM 637 O O . SER A 1 84 ? -26.126 22.564 -21.511 1.00 15.18 131 SER A O 1
ATOM 640 N N . VAL A 1 85 ? -26.961 22.148 -23.564 1.00 13.00 132 VAL A N 1
ATOM 641 C CA . VAL A 1 85 ? -28.372 22.256 -23.166 1.00 13.10 132 VAL A CA 1
ATOM 642 C C . VAL A 1 85 ? -28.770 21.055 -22.276 1.00 16.62 132 VAL A C 1
ATOM 643 O O . VAL A 1 85 ? -29.400 21.243 -21.225 1.00 15.44 132 VAL A O 1
ATOM 647 N N . SER A 1 86 ? -28.350 19.827 -22.666 1.00 13.67 133 SER A N 1
ATOM 648 C CA . SER A 1 86 ? -28.653 18.646 -21.845 1.00 13.52 133 SER A CA 1
ATOM 649 C C . SER A 1 86 ? -28.003 18.697 -20.488 1.00 16.82 133 SER A C 1
ATOM 650 O O . SER A 1 86 ? -28.604 18.228 -19.522 1.00 17.14 133 SER A O 1
ATOM 653 N N . THR A 1 87 ? -26.781 19.247 -20.400 1.00 14.44 134 THR A N 1
ATOM 654 C CA . THR A 1 87 ? -26.067 19.361 -19.125 1.00 14.76 134 THR A CA 1
ATOM 655 C C . THR A 1 87 ? -26.834 20.308 -18.189 1.00 19.83 134 THR A C 1
ATOM 656 O O . THR A 1 87 ? -27.034 19.998 -17.001 1.00 18.92 134 THR A O 1
ATOM 660 N N . LEU A 1 88 ? -27.273 21.442 -18.737 1.00 16.62 135 LEU A N 1
ATOM 661 C CA . LEU A 1 88 ? -28.066 22.393 -17.961 1.00 16.89 135 LEU A CA 1
ATOM 662 C C . LEU A 1 88 ? -29.412 21.780 -17.520 1.00 19.50 135 LEU A C 1
ATOM 663 O O . LEU A 1 88 ? -29.724 21.840 -16.339 1.00 18.46 135 LEU A O 1
ATOM 668 N N . VAL A 1 89 ? -30.185 21.180 -18.437 1.00 17.50 136 VAL A N 1
ATOM 669 C CA . VAL A 1 89 ? -31.502 20.685 -18.002 1.00 19.01 136 VAL A CA 1
ATOM 670 C C . VAL A 1 89 ? -31.360 19.435 -17.118 1.00 22.16 136 VAL A C 1
ATOM 671 O O . VAL A 1 89 ? -32.121 19.314 -16.158 1.00 22.08 136 VAL A O 1
ATOM 675 N N . ALA A 1 90 ? -30.348 18.571 -17.355 1.00 18.46 137 ALA A N 1
ATOM 676 C CA . ALA A 1 90 ? -30.171 17.369 -16.515 1.00 17.25 137 ALA A CA 1
ATOM 677 C C . ALA A 1 90 ? -29.695 17.704 -15.117 1.00 19.38 137 ALA A C 1
ATOM 678 O O . ALA A 1 90 ? -30.080 17.019 -14.176 1.00 19.15 137 ALA A O 1
ATOM 680 N N . GLU A 1 91 ? -28.882 18.760 -14.962 1.00 15.62 138 GLU A N 1
ATOM 681 C CA . GLU A 1 91 ? -28.423 19.197 -13.637 1.00 16.69 138 GLU A CA 1
ATOM 682 C C . GLU A 1 91 ? -29.600 19.771 -12.855 1.00 21.32 138 GLU A C 1
ATOM 683 O O . GLU A 1 91 ? -29.668 19.595 -11.637 1.00 21.26 138 GLU A O 1
ATOM 689 N N . ALA A 1 92 ? -30.452 20.549 -13.539 1.00 19.61 139 ALA A N 1
ATOM 690 C CA . ALA A 1 92 ? -31.582 21.241 -12.900 1.00 20.76 139 ALA A CA 1
ATOM 691 C C . ALA A 1 92 ? -32.792 20.351 -12.614 1.00 23.04 139 ALA A C 1
ATOM 692 O O . ALA A 1 92 ? -33.523 20.636 -11.667 1.00 21.15 139 ALA A O 1
ATOM 694 N N . ALA A 1 93 ? -33.031 19.318 -13.453 1.00 20.65 140 ALA A N 1
ATOM 695 C CA . ALA A 1 93 ? -34.229 18.476 -13.405 1.00 21.31 140 ALA A CA 1
ATOM 696 C C . ALA A 1 93 ? -34.570 17.861 -12.075 1.00 25.24 140 ALA A C 1
ATOM 697 O O . ALA A 1 93 ? -35.767 17.665 -11.835 1.00 24.12 140 ALA A O 1
ATOM 699 N N . ARG A 1 94 ? -33.570 17.545 -11.207 1.00 24.64 141 ARG A N 1
ATOM 700 C CA . ARG A 1 94 ? -33.855 16.949 -9.880 1.00 25.72 141 ARG A CA 1
ATOM 701 C C . ARG A 1 94 ? -34.806 17.818 -9.038 1.00 30.84 141 ARG A C 1
ATOM 702 O O . ARG A 1 94 ? -35.597 17.274 -8.262 1.00 29.33 141 ARG A O 1
ATOM 710 N N . MET A 1 95 ? -34.727 19.164 -9.212 1.00 27.37 142 MET A N 1
ATOM 711 C CA . MET A 1 95 ? -35.566 20.152 -8.516 1.00 27.53 142 MET A C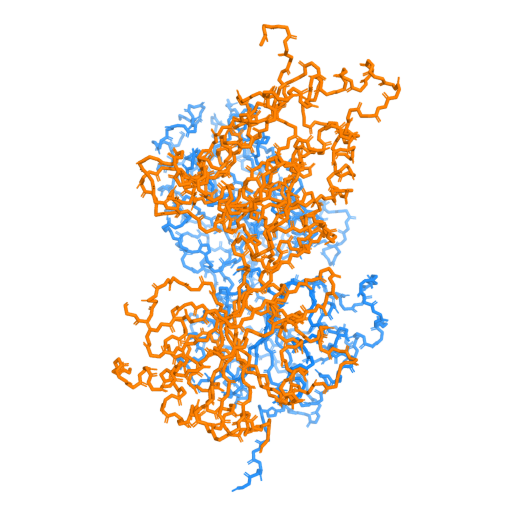A 1
ATOM 712 C C . MET A 1 95 ? -37.039 19.978 -8.879 1.00 26.60 142 MET A C 1
ATOM 713 O O . MET A 1 95 ? -37.911 20.412 -8.123 1.00 25.81 142 MET A O 1
ATOM 718 N N . TRP A 1 96 ? -37.319 19.367 -10.040 1.00 21.50 143 TRP A N 1
ATOM 719 C CA . TRP A 1 96 ? -38.688 19.129 -10.482 1.00 21.16 143 TRP A CA 1
ATOM 720 C C . TRP A 1 96 ? -39.000 17.629 -10.606 1.00 25.46 143 TRP A C 1
ATOM 721 O O . TRP A 1 96 ? -40.023 17.278 -11.184 1.00 26.23 143 TRP A O 1
ATOM 732 N N . ASN A 1 97 ? -38.123 16.749 -10.058 1.00 22.11 144 ASN A N 1
ATOM 733 C CA . ASN A 1 97 ? -38.251 15.267 -10.094 1.00 22.44 144 ASN A CA 1
ATOM 734 C C . ASN A 1 97 ? -38.609 14.804 -11.496 1.00 25.23 144 ASN A C 1
ATOM 735 O O . ASN A 1 97 ? -39.561 14.051 -11.675 1.00 24.39 144 ASN A O 1
ATOM 740 N N . LEU A 1 98 ? -37.903 15.346 -12.503 1.00 21.44 145 LEU A N 1
ATOM 741 C CA . LEU A 1 98 ? -38.175 15.065 -13.902 1.00 21.32 145 LEU A CA 1
ATOM 742 C C . LEU A 1 98 ? -37.086 14.217 -14.523 1.00 24.86 145 LEU A C 1
ATOM 743 O O . LEU A 1 98 ? -35.907 14.482 -14.323 1.00 23.66 145 LEU A O 1
ATOM 748 N N . ILE A 1 99 ? -37.491 13.226 -15.305 1.00 22.67 146 ILE A N 1
ATOM 749 C CA . ILE A 1 99 ? -36.587 12.397 -16.082 1.00 22.02 146 ILE A CA 1
ATOM 750 C C . ILE A 1 99 ? -36.190 13.272 -17.283 1.00 24.73 146 ILE A C 1
ATOM 751 O O . ILE A 1 99 ? -37.010 14.042 -17.795 1.00 22.50 146 ILE A O 1
ATOM 756 N N . VAL A 1 100 ? -34.919 13.173 -17.691 1.00 20.06 147 VAL A N 1
ATOM 757 C CA . VAL A 1 100 ? -34.373 13.885 -18.832 1.00 18.09 147 VAL A CA 1
ATOM 758 C C . VAL A 1 100 ? -33.893 12.805 -19.820 1.00 21.34 147 VAL A C 1
ATOM 759 O O . VAL A 1 100 ? -33.104 11.946 -19.439 1.00 20.71 147 VAL A O 1
ATOM 763 N N . LEU A 1 101 ? -34.345 12.857 -21.067 1.00 19.56 148 LEU A N 1
ATOM 764 C CA . LEU A 1 101 ? -33.901 11.892 -22.068 1.00 18.97 148 LEU A CA 1
ATOM 765 C C . LEU A 1 101 ? -33.331 12.620 -23.266 1.00 21.35 148 LEU A C 1
ATOM 766 O O . LEU A 1 101 ? -34.073 13.272 -23.998 1.00 22.79 148 LEU A O 1
ATOM 771 N N . SER A 1 102 ? -32.008 12.534 -23.466 1.00 16.96 149 SER A N 1
ATOM 772 C CA . SER A 1 102 ? -31.418 13.209 -24.621 1.00 15.30 149 SER A CA 1
ATOM 773 C C . SER A 1 102 ? -31.216 12.276 -25.837 1.00 19.32 149 SER A C 1
ATOM 774 O O . SER A 1 102 ? -30.741 11.157 -25.698 1.00 17.01 149 SER A O 1
ATOM 777 N N . TYR A 1 103 ? -31.509 12.782 -27.027 1.00 16.58 150 TYR A N 1
ATOM 778 C CA . TYR A 1 103 ? -31.311 12.064 -28.275 1.00 15.91 150 TYR A CA 1
ATOM 779 C C . TYR A 1 103 ? -29.989 12.453 -28.934 1.00 19.84 150 TYR A C 1
ATOM 780 O O . TYR A 1 103 ? -29.604 11.823 -29.924 1.00 20.65 150 TYR A O 1
ATOM 789 N N . GLY A 1 104 ? -29.353 13.538 -28.467 1.00 15.75 151 GLY A N 1
ATOM 790 C CA . GLY A 1 104 ? -28.166 14.037 -29.143 1.00 14.64 151 GLY A CA 1
ATOM 791 C C . GLY A 1 104 ? -26.908 14.314 -28.348 1.00 18.89 151 GLY A C 1
ATOM 792 O O . GLY A 1 104 ? -25.881 14.596 -28.961 1.00 20.09 151 GLY A O 1
ATOM 793 N N . SER A 1 105 ? -26.965 14.279 -27.006 1.00 13.59 152 SER A N 1
ATOM 794 C CA . SER A 1 105 ? -25.837 14.683 -26.161 1.00 12.91 152 SER A CA 1
ATOM 795 C C . SER A 1 105 ? -24.724 13.641 -26.016 1.00 14.45 152 SER A C 1
ATOM 796 O O . SER A 1 105 ? -24.927 12.614 -25.380 1.00 14.25 152 SER A O 1
ATOM 799 N N . SER A 1 106 ? -23.533 13.962 -26.489 1.00 10.90 153 SER A N 1
ATOM 800 C CA . SER A 1 106 ? -22.392 13.048 -26.426 1.00 9.74 153 SER A CA 1
ATOM 801 C C . SER A 1 106 ? -21.470 13.292 -25.210 1.00 13.31 153 SER A C 1
ATOM 802 O O . SER A 1 106 ? -20.555 12.496 -24.997 1.00 12.53 153 SER A O 1
ATOM 805 N N . SER A 1 107 ? -21.688 14.368 -24.435 1.00 10.73 154 SER A N 1
ATOM 806 C CA . SER A 1 107 ? -20.786 14.710 -23.336 1.00 10.52 154 SER A CA 1
ATOM 807 C C . SER A 1 107 ? -20.499 13.543 -22.411 1.00 14.37 154 SER A C 1
ATOM 808 O O . SER A 1 107 ? -21.414 13.077 -21.740 1.00 15.39 154 SER A O 1
ATOM 811 N N . PRO A 1 108 ? -19.220 13.096 -22.329 1.00 11.33 155 PRO A N 1
ATOM 812 C CA . PRO A 1 108 ? -18.872 12.026 -21.381 1.00 11.87 155 PRO A CA 1
ATOM 813 C C . PRO A 1 108 ? -19.258 12.362 -19.938 1.00 16.73 155 PRO A C 1
ATOM 814 O O . PRO A 1 108 ? -19.600 11.440 -19.206 1.00 15.91 155 PRO A O 1
ATOM 818 N N . ALA A 1 109 ? -19.206 13.659 -19.524 1.00 14.18 156 ALA A N 1
ATOM 819 C CA . ALA A 1 109 ? -19.559 14.060 -18.147 1.00 14.66 156 ALA A CA 1
ATOM 820 C C . ALA A 1 109 ? -21.008 13.689 -17.789 1.00 17.01 156 ALA A C 1
ATOM 821 O O . ALA A 1 109 ? -21.329 13.555 -16.605 1.00 14.93 156 ALA A O 1
ATOM 823 N N . LEU A 1 110 ? -21.890 13.557 -18.803 1.00 14.04 157 LEU A N 1
ATOM 824 C CA . LEU A 1 110 ? -23.292 13.191 -18.551 1.00 14.72 157 LEU A CA 1
ATOM 825 C C . LEU A 1 110 ? -23.465 11.739 -18.018 1.00 20.93 157 LEU A C 1
ATOM 826 O O . LEU A 1 110 ? -24.552 11.373 -17.563 1.00 20.16 157 LEU A O 1
ATOM 831 N N . SER A 1 111 ? -22.387 10.938 -18.033 1.00 18.09 158 SER A N 1
ATOM 832 C CA . SER A 1 111 ? -22.417 9.576 -17.478 1.00 19.36 158 SER A CA 1
ATOM 833 C C . SER A 1 111 ? -22.350 9.599 -15.911 1.00 24.36 158 SER A C 1
ATOM 834 O O . SER A 1 111 ? -22.481 8.550 -15.281 1.00 25.31 158 SER A O 1
ATOM 837 N N . ASN A 1 112 ? -22.110 10.776 -15.310 1.00 19.08 159 ASN A N 1
ATOM 838 C CA . ASN A 1 112 ? -22.028 10.972 -13.861 1.00 19.27 159 ASN A CA 1
ATOM 839 C C . ASN A 1 112 ? -23.440 10.970 -13.240 1.00 23.64 159 ASN A C 1
ATOM 840 O O . ASN A 1 112 ? -24.169 11.967 -13.296 1.00 20.24 159 ASN A O 1
ATOM 845 N N . ARG A 1 113 ? -23.813 9.818 -12.674 1.00 22.94 160 ARG A N 1
ATOM 846 C CA . ARG A 1 113 ? -25.112 9.578 -12.057 1.00 24.22 160 ARG A CA 1
ATOM 847 C C . ARG A 1 113 ? -25.368 10.387 -10.792 1.00 30.41 160 ARG A C 1
ATOM 848 O O . ARG A 1 113 ? -26.524 10.648 -10.490 1.00 31.08 160 ARG A O 1
ATOM 856 N N . GLN A 1 114 ? -24.316 10.805 -10.065 1.00 29.38 161 GLN A N 1
ATOM 857 C CA . GLN A 1 114 ? -24.450 11.639 -8.860 1.00 29.50 161 GLN A CA 1
ATOM 858 C C . GLN A 1 114 ? -24.891 13.045 -9.285 1.00 32.20 161 GLN A C 1
ATOM 859 O O . GLN A 1 114 ? -25.788 13.640 -8.677 1.00 32.21 161 GLN A O 1
ATOM 865 N N . ARG A 1 115 ? -24.282 13.557 -10.359 1.00 25.36 162 ARG A N 1
ATOM 866 C CA . ARG A 1 115 ? -24.573 14.882 -10.878 1.00 23.71 162 ARG A CA 1
ATOM 867 C C . ARG A 1 115 ? -25.857 14.952 -11.713 1.00 22.57 162 ARG A C 1
ATOM 868 O O . ARG A 1 115 ? -26.549 15.975 -11.670 1.00 21.70 162 ARG A O 1
ATOM 876 N N . PHE A 1 116 ? -26.166 13.888 -12.484 1.00 18.55 163 PHE A N 1
ATOM 877 C CA . PHE A 1 116 ? -27.310 13.793 -13.400 1.00 17.60 163 PHE A CA 1
ATOM 878 C C . PHE A 1 116 ? -28.123 12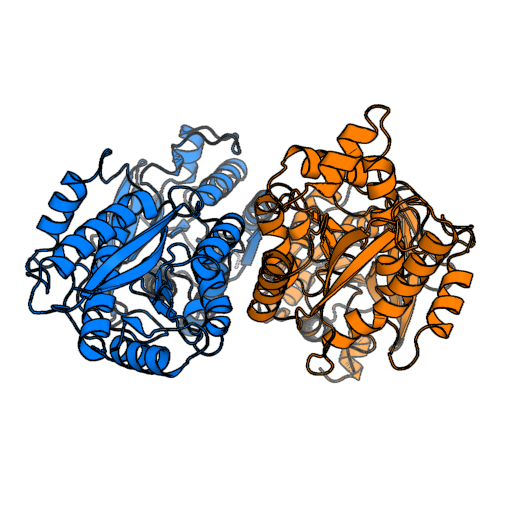.515 -13.067 1.00 24.07 163 PHE A C 1
ATOM 879 O O . PHE A 1 116 ? -28.191 11.564 -13.874 1.00 22.41 163 PHE A O 1
ATOM 887 N N . PRO A 1 117 ? -28.768 12.514 -11.869 1.00 21.93 164 PRO A N 1
ATOM 888 C CA . PRO A 1 117 ? -29.449 11.300 -11.396 1.00 22.72 164 PRO A CA 1
ATOM 889 C C . PRO A 1 117 ? -30.719 10.870 -12.103 1.00 26.01 164 PRO A C 1
ATOM 890 O O . PRO A 1 117 ? -31.137 9.739 -11.849 1.00 26.47 164 PRO A O 1
ATOM 894 N N . THR A 1 118 ? -31.334 11.705 -12.969 1.00 21.84 165 THR A N 1
ATOM 895 C CA . THR A 1 118 ? -32.575 11.301 -13.687 1.00 21.76 165 THR A CA 1
ATOM 896 C C . THR A 1 118 ? -32.394 11.274 -15.204 1.00 22.66 165 THR A C 1
ATOM 897 O O . THR A 1 118 ? -33.368 11.253 -15.956 1.00 20.07 165 THR A O 1
ATOM 901 N N . PHE A 1 119 ? -31.134 11.239 -15.648 1.00 19.22 166 PHE A N 1
ATOM 902 C CA . PHE A 1 119 ? -30.755 11.372 -17.051 1.00 17.41 166 PHE A CA 1
ATOM 903 C C . PHE A 1 119 ? -30.547 10.072 -17.819 1.00 20.20 166 PHE A C 1
ATOM 904 O O . PHE A 1 119 ? -29.875 9.179 -17.328 1.00 21.02 166 PHE A O 1
ATOM 912 N N . PHE A 1 120 ? -31.030 10.027 -19.063 1.00 16.74 167 PHE A N 1
ATOM 913 C CA . PHE A 1 120 ? -30.837 8.908 -19.992 1.00 17.05 167 PHE A CA 1
ATOM 914 C C . PHE A 1 120 ? -30.527 9.506 -21.350 1.00 19.72 167 PHE A C 1
ATOM 915 O O . PHE A 1 120 ? -30.880 10.660 -21.619 1.00 18.28 167 PHE A O 1
ATOM 923 N N . ARG A 1 121 ? -29.867 8.732 -22.202 1.00 15.47 168 ARG A N 1
ATOM 924 C CA . ARG A 1 121 ? -29.586 9.175 -23.556 1.00 14.54 168 ARG A CA 1
ATOM 925 C C . ARG A 1 121 ? -29.530 8.016 -24.508 1.00 18.34 168 ARG A C 1
ATOM 926 O O . ARG A 1 121 ? -29.022 6.966 -24.143 1.00 18.16 168 ARG A O 1
ATOM 934 N N . THR A 1 122 ? -29.952 8.234 -25.755 1.00 16.71 169 THR A N 1
ATOM 935 C CA . THR A 1 122 ? -29.823 7.229 -26.805 1.00 16.35 169 THR A CA 1
ATOM 936 C C . THR A 1 122 ? -28.529 7.479 -27.563 1.00 20.18 169 THR A C 1
ATOM 937 O O . THR A 1 122 ? -28.095 6.599 -28.303 1.00 19.25 169 THR A O 1
ATOM 941 N N . HIS A 1 123 ? -27.937 8.702 -27.426 1.00 16.04 170 HIS A N 1
ATOM 942 C CA . HIS A 1 123 ? -26.686 9.031 -28.091 1.00 14.77 170 HIS A CA 1
ATOM 943 C C . HIS A 1 123 ? -25.541 8.397 -27.297 1.00 18.96 170 HIS A C 1
ATOM 944 O O . HIS A 1 123 ? -25.521 8.522 -26.078 1.00 17.95 170 HIS A O 1
ATOM 951 N N . PRO A 1 124 ? -24.578 7.720 -27.940 1.00 17.63 171 PRO A N 1
ATOM 952 C CA . PRO A 1 124 ? -23.449 7.184 -27.169 1.00 18.11 171 PRO A CA 1
ATOM 953 C C . PRO A 1 124 ? -22.552 8.263 -26.553 1.00 17.75 171 PRO A C 1
ATOM 954 O O . PRO A 1 124 ? -22.564 9.418 -26.988 1.00 15.70 171 PRO A O 1
ATOM 958 N N . SER A 1 125 ? -21.770 7.898 -25.541 1.00 14.03 172 SER A N 1
ATOM 959 C CA . SER A 1 125 ? -20.804 8.847 -24.982 1.00 13.75 172 SER A CA 1
ATOM 960 C C . SER A 1 125 ? -19.665 9.088 -26.029 1.00 15.84 172 SER A C 1
ATOM 961 O O . SER A 1 125 ? -19.269 8.152 -26.750 1.00 14.64 172 SER A O 1
ATOM 964 N N . ALA A 1 126 ? -19.145 10.330 -26.103 1.00 12.26 173 ALA A N 1
ATOM 965 C CA . ALA A 1 126 ? -18.046 10.696 -27.012 1.00 12.17 173 ALA A CA 1
ATOM 966 C C . ALA A 1 126 ? -16.765 9.894 -26.685 1.00 14.92 173 ALA A C 1
ATOM 967 O O . ALA A 1 126 ? -15.821 9.906 -27.485 1.00 14.61 173 ALA A O 1
ATOM 969 N N . THR A 1 127 ? -16.702 9.249 -25.482 1.00 9.90 174 THR A N 1
ATOM 970 C CA . THR A 1 127 ? -15.559 8.393 -25.106 1.00 10.82 174 THR A CA 1
ATOM 971 C C . THR A 1 127 ? -15.341 7.302 -26.162 1.00 14.26 174 THR A C 1
ATOM 972 O O . THR A 1 127 ? -14.226 6.847 -26.318 1.00 12.06 174 THR A O 1
ATOM 976 N N . LEU A 1 128 ? -16.383 6.919 -26.918 1.00 12.54 175 LEU A N 1
ATOM 977 C CA . LEU A 1 128 ? -16.255 5.919 -27.967 1.00 14.35 175 LEU A CA 1
ATOM 978 C C . LEU A 1 128 ? -15.226 6.293 -29.060 1.00 15.84 175 LEU A C 1
ATOM 979 O O . LEU A 1 128 ? -14.623 5.412 -29.675 1.00 14.21 175 LEU A O 1
ATOM 984 N N . HIS A 1 129 ? -14.999 7.595 -29.303 1.00 10.61 176 HIS A N 1
ATOM 985 C CA . HIS A 1 129 ? -13.983 7.998 -30.283 1.00 9.75 176 HIS A CA 1
ATOM 986 C C . HIS A 1 129 ? -12.578 7.643 -29.831 1.00 12.69 176 HIS A C 1
ATOM 987 O O . HIS A 1 129 ? -11.686 7.505 -30.678 1.00 13.00 176 HIS A O 1
ATOM 994 N N . ASN A 1 130 ? -12.343 7.606 -28.504 1.00 9.93 177 ASN A N 1
ATOM 995 C CA . ASN A 1 130 ? -10.974 7.499 -27.967 1.00 10.29 177 ASN A CA 1
ATOM 996 C C . ASN A 1 130 ? -10.306 6.139 -28.196 1.00 12.87 177 ASN A C 1
ATOM 997 O O . ASN A 1 130 ? -9.159 6.174 -28.654 1.00 13.48 177 ASN A O 1
ATOM 1002 N N . PRO A 1 131 ? -10.934 4.951 -28.024 1.00 11.29 178 PRO A N 1
ATOM 1003 C CA . PRO A 1 131 ? -10.235 3.697 -28.391 1.00 10.84 178 PRO A CA 1
ATOM 1004 C C . PRO A 1 131 ? -9.910 3.653 -29.890 1.00 12.30 178 PRO A C 1
ATOM 1005 O O . PRO A 1 131 ? -8.897 3.077 -30.272 1.00 10.75 178 PRO A O 1
ATOM 1009 N N . THR A 1 132 ? -10.745 4.289 -30.744 1.00 9.75 179 THR A N 1
ATOM 1010 C CA . THR A 1 132 ? -10.472 4.320 -32.188 1.00 9.44 179 THR A CA 1
ATOM 1011 C C . THR A 1 132 ? -9.249 5.199 -32.457 1.00 12.29 179 THR A C 1
ATOM 1012 O O . THR A 1 132 ? -8.372 4.822 -33.241 1.00 9.80 179 THR A O 1
ATOM 1016 N N . ARG A 1 133 ? -9.179 6.371 -31.788 1.00 10.07 180 ARG A N 1
ATOM 1017 C CA . ARG A 1 133 ? -8.003 7.241 -31.974 1.00 9.37 180 ARG A CA 1
ATOM 1018 C C . ARG A 1 133 ? -6.725 6.488 -31.547 1.00 10.57 180 ARG A C 1
ATOM 1019 O O . ARG A 1 133 ? -5.730 6.500 -32.263 1.00 9.52 180 ARG A O 1
ATOM 1027 N N . VAL A 1 134 ? -6.770 5.800 -30.399 1.00 8.23 181 VAL A N 1
ATOM 1028 C CA . VAL A 1 134 ? -5.634 5.032 -29.894 1.00 8.11 181 VAL A CA 1
ATOM 1029 C C . VAL A 1 134 ? -5.234 3.910 -30.872 1.00 11.91 181 VAL A C 1
ATOM 1030 O O . VAL A 1 134 ? -4.041 3.746 -31.158 1.00 10.66 181 VAL A O 1
ATOM 1034 N N . LYS A 1 135 ? -6.217 3.189 -31.412 1.00 8.58 182 LYS A N 1
ATOM 1035 C CA . LYS A 1 135 ? -5.969 2.104 -32.384 1.00 9.95 182 LYS A CA 1
ATOM 1036 C C . LYS A 1 135 ? -5.209 2.652 -33.591 1.00 12.40 182 LYS A C 1
ATOM 1037 O O . LYS A 1 135 ? -4.269 2.005 -34.054 1.00 10.67 182 LYS A O 1
ATOM 1043 N N . LEU A 1 136 ? -5.617 3.826 -34.098 1.00 9.63 183 LEU A N 1
ATOM 1044 C CA . LEU A 1 136 ? -4.958 4.476 -35.250 1.00 8.32 183 LEU A CA 1
ATOM 1045 C C . LEU A 1 136 ? -3.559 5.001 -34.904 1.00 10.88 183 LEU A C 1
ATOM 1046 O O . LEU A 1 136 ? -2.645 4.884 -35.706 1.00 11.29 183 LEU A O 1
ATOM 1051 N N . PHE A 1 137 ? -3.372 5.553 -33.711 1.00 9.75 184 PHE A N 1
ATOM 1052 C CA . PHE A 1 137 ? -2.031 6.014 -33.264 1.00 8.56 184 PHE A CA 1
ATOM 1053 C C . PHE A 1 137 ? -1.064 4.794 -33.242 1.00 12.78 184 PHE A C 1
ATOM 1054 O O . PHE A 1 137 ? 0.095 4.877 -33.698 1.00 12.21 184 PHE A O 1
ATOM 1062 N N . GLU A 1 138 ? -1.566 3.653 -32.764 1.00 8.84 185 GLU A N 1
ATOM 1063 C CA . GLU A 1 138 ? -0.764 2.418 -32.735 1.00 9.57 185 GLU A CA 1
ATOM 1064 C C . GLU A 1 138 ? -0.472 1.927 -34.123 1.00 11.73 185 GLU A C 1
ATOM 1065 O O . GLU A 1 138 ? 0.685 1.578 -34.421 1.00 12.14 185 GLU A O 1
ATOM 1071 N N . LYS A 1 139 ? -1.498 1.979 -35.014 1.00 8.67 186 LYS A N 1
ATOM 1072 C CA . LYS A 1 139 ? -1.340 1.531 -36.397 1.00 8.41 186 LYS A CA 1
ATOM 1073 C C . LYS A 1 139 ? -0.241 2.339 -37.094 1.00 14.74 186 LYS A C 1
ATOM 1074 O O . LYS A 1 139 ? 0.628 1.787 -37.805 1.00 12.00 186 LYS A O 1
ATOM 1080 N N . TRP A 1 140 ? -0.285 3.654 -36.883 1.00 12.90 187 TRP A N 1
ATOM 1081 C CA . TRP A 1 140 ? 0.634 4.558 -37.546 1.00 12.90 187 TRP A CA 1
ATOM 1082 C C . TRP A 1 140 ? 1.901 4.844 -36.717 1.00 16.32 187 TRP A C 1
ATOM 1083 O O . TRP A 1 140 ? 2.739 5.625 -37.157 1.00 15.83 187 TRP A O 1
ATOM 1094 N N . GLY A 1 141 ? 2.065 4.135 -35.594 1.00 13.30 188 GLY A N 1
ATOM 1095 C CA . GLY A 1 141 ? 3.258 4.175 -34.738 1.00 12.65 188 GLY A CA 1
ATOM 1096 C C . GLY A 1 141 ? 3.550 5.469 -33.994 1.00 15.05 188 GLY A C 1
ATOM 1097 O O . GLY A 1 141 ? 4.705 5.743 -33.652 1.00 14.44 188 GLY A O 1
ATOM 1098 N N . TRP A 1 142 ? 2.514 6.224 -33.655 1.00 9.85 189 TRP A N 1
ATOM 1099 C CA . TRP A 1 142 ? 2.707 7.500 -32.970 1.00 9.46 189 TRP A CA 1
ATOM 1100 C C . TRP A 1 142 ? 2.593 7.351 -31.462 1.00 12.93 189 TRP A C 1
ATOM 1101 O O . TRP A 1 142 ? 1.619 6.757 -31.003 1.00 11.79 189 TRP A O 1
ATOM 1112 N N . LYS A 1 143 ? 3.569 7.895 -30.693 1.00 10.44 190 LYS A N 1
ATOM 1113 C CA . LYS A 1 143 ? 3.527 7.880 -29.212 1.00 10.56 190 LYS A CA 1
ATOM 1114 C C . LYS A 1 143 ? 3.513 9.295 -28.626 1.00 14.33 190 LYS A C 1
ATOM 1115 O O . LYS A 1 143 ? 3.529 9.452 -27.404 1.00 12.83 190 LYS A O 1
ATOM 1121 N N . LYS A 1 144 ? 3.512 10.323 -29.489 1.00 11.31 191 LYS A N 1
ATOM 1122 C CA . LYS A 1 144 ? 3.498 11.726 -29.076 1.00 10.14 191 LYS A CA 1
ATOM 1123 C C . LYS A 1 144 ? 2.375 12.435 -29.838 1.00 14.36 191 LYS A C 1
ATOM 1124 O O . LYS A 1 144 ? 2.394 12.457 -31.065 1.00 13.63 191 LYS A O 1
ATOM 1130 N N . ILE A 1 145 ? 1.391 12.959 -29.114 1.00 10.63 192 ILE A N 1
ATOM 1131 C CA . ILE A 1 145 ? 0.208 13.612 -29.678 1.00 11.86 192 ILE A CA 1
ATOM 1132 C C . ILE A 1 145 ? 0.024 14.979 -29.024 1.00 13.99 192 ILE A C 1
ATOM 1133 O O . ILE A 1 145 ? 0.381 15.160 -27.850 1.00 15.10 192 ILE A O 1
ATOM 1138 N N . ALA A 1 146 ? -0.570 15.926 -29.758 1.00 9.38 193 ALA A N 1
ATOM 1139 C CA . ALA A 1 146 ? -0.932 17.223 -29.189 1.00 9.98 193 ALA A CA 1
ATOM 1140 C C . ALA A 1 146 ? -2.436 17.322 -29.192 1.00 12.27 193 ALA A C 1
ATOM 1141 O O . ALA A 1 146 ? -3.104 16.676 -30.014 1.00 11.52 193 ALA A O 1
ATOM 1143 N N . THR A 1 147 ? -3.006 18.151 -28.313 1.00 9.95 194 THR A N 1
ATOM 1144 C CA . THR A 1 147 ? -4.452 18.330 -28.323 1.00 8.13 194 THR A CA 1
ATOM 1145 C C . THR A 1 147 ? -4.812 19.806 -28.310 1.00 11.85 194 THR A C 1
ATOM 1146 O O . THR A 1 147 ? -4.102 20.644 -27.723 1.00 12.57 194 THR A O 1
ATOM 1150 N N . ILE A 1 148 ? -5.925 20.135 -28.969 1.00 8.12 195 ILE A N 1
ATOM 1151 C CA . ILE A 1 148 ? -6.475 21.491 -28.957 1.00 8.53 195 ILE A CA 1
ATOM 1152 C C . ILE A 1 148 ? -7.977 21.313 -28.800 1.00 12.59 195 ILE A C 1
ATOM 1153 O O . ILE A 1 148 ? -8.601 20.570 -29.564 1.00 12.24 195 ILE A O 1
ATOM 1158 N N . GLN A 1 149 ? -8.560 21.977 -27.812 1.00 10.41 196 GLN A N 1
ATOM 1159 C CA . GLN A 1 149 ? -9.983 21.849 -27.574 1.00 11.56 196 GLN A CA 1
ATOM 1160 C C . GLN A 1 149 ? -10.640 23.196 -27.350 1.00 13.83 196 GLN A C 1
ATOM 1161 O O . GLN A 1 149 ? -10.019 24.112 -26.827 1.00 15.02 196 GLN A O 1
ATOM 1167 N N . GLN A 1 150 ? -11.905 23.298 -27.705 1.00 10.09 197 GLN A N 1
ATOM 1168 C CA . GLN A 1 150 ? -12.722 24.452 -27.343 1.00 9.64 197 GLN A CA 1
ATOM 1169 C C . GLN A 1 150 ? -13.288 24.012 -25.976 1.00 14.68 197 GLN A C 1
ATOM 1170 O O . GLN A 1 150 ? -13.524 22.820 -25.774 1.00 13.84 197 GLN A O 1
ATOM 1176 N N . THR A 1 151 ? -13.446 24.943 -25.021 1.00 12.46 198 THR A N 1
ATOM 1177 C CA . THR A 1 151 ? -13.748 24.587 -23.636 1.00 12.25 198 THR A CA 1
ATOM 1178 C C . THR A 1 151 ? -15.240 24.392 -23.273 1.00 20.15 198 THR A C 1
ATOM 1179 O O . THR A 1 151 ? -15.659 24.798 -22.194 1.00 23.73 198 THR A O 1
ATOM 1183 N N . THR A 1 152 ? -16.004 23.658 -24.086 1.00 13.99 199 THR A N 1
ATOM 1184 C CA . THR A 1 152 ? -17.343 23.243 -23.671 1.00 12.07 199 THR A CA 1
ATOM 1185 C C . THR A 1 152 ? -17.059 21.910 -22.975 1.00 14.51 199 THR A C 1
ATOM 1186 O O . THR A 1 152 ? -16.124 21.215 -23.376 1.00 13.90 199 THR A O 1
ATOM 1190 N N . GLU A 1 153 ? -17.775 21.575 -21.896 1.00 12.28 200 GLU A N 1
ATOM 1191 C CA . GLU A 1 153 ? -17.477 20.360 -21.107 1.00 11.81 200 GLU A CA 1
ATOM 1192 C C . GLU A 1 153 ? -17.528 19.055 -21.938 1.00 14.88 200 GLU A C 1
ATOM 1193 O O . GLU A 1 153 ? -16.788 18.102 -21.634 1.00 13.16 200 GLU A O 1
ATOM 1199 N N . VAL A 1 154 ? -18.355 19.014 -22.997 1.00 11.74 201 VAL A N 1
ATOM 1200 C CA . VAL A 1 154 ? -18.383 17.855 -23.915 1.00 11.10 201 VAL A CA 1
ATOM 1201 C C . VAL A 1 154 ? -16.934 17.493 -24.390 1.00 13.61 201 VAL A C 1
ATOM 1202 O O . VAL A 1 154 ? -16.540 16.333 -24.364 1.00 14.25 201 VAL A O 1
ATOM 1206 N N . PHE A 1 155 ? -16.165 18.495 -24.789 1.00 10.00 202 PHE A N 1
ATOM 1207 C CA . PHE A 1 155 ? -14.809 18.331 -25.299 1.00 8.75 202 PHE A CA 1
ATOM 1208 C C . PHE A 1 155 ? -13.806 18.110 -24.192 1.00 11.73 202 PHE A C 1
ATOM 1209 O O . PHE A 1 155 ? -12.988 17.206 -24.302 1.00 9.86 202 PHE A O 1
ATOM 1217 N N . THR A 1 156 ? -13.860 18.927 -23.130 1.00 10.80 203 THR A N 1
ATOM 1218 C CA . THR A 1 156 ? -12.907 18.776 -22.006 1.00 11.44 203 THR A CA 1
ATOM 1219 C C . THR A 1 156 ? -13.013 17.398 -21.344 1.00 13.76 203 THR A C 1
ATOM 1220 O O . THR A 1 156 ? -11.985 16.779 -21.033 1.00 14.68 203 THR A O 1
ATOM 1224 N N . SER A 1 157 ? -14.237 16.895 -21.173 1.00 11.39 204 SER A N 1
ATOM 1225 C CA . SER A 1 157 ? -14.438 15.567 -20.577 1.00 10.69 204 SER A CA 1
ATOM 1226 C C . SER A 1 157 ? -14.040 14.438 -21.559 1.00 13.10 204 SER A C 1
ATOM 1227 O O . SER A 1 157 ? -13.635 13.371 -21.111 1.00 11.59 204 SER A O 1
ATOM 1230 N N . THR A 1 158 ? -14.126 14.679 -22.896 1.00 10.00 205 THR A N 1
ATOM 1231 C CA . THR A 1 158 ? -13.630 13.717 -23.903 1.00 9.71 205 THR A CA 1
ATOM 1232 C C . THR A 1 158 ? -12.106 13.647 -23.787 1.00 13.35 205 THR A C 1
ATOM 1233 O O . THR A 1 158 ? -11.548 12.563 -23.806 1.00 11.34 205 THR A O 1
ATOM 1237 N N . LEU A 1 159 ? -11.434 14.810 -23.659 1.00 13.38 206 LEU A N 1
ATOM 1238 C CA . LEU A 1 159 ? -9.986 14.835 -23.528 1.00 13.99 206 LEU A CA 1
ATOM 1239 C C . LEU A 1 159 ? -9.526 14.214 -22.205 1.00 14.80 206 LEU A C 1
ATOM 1240 O O . LEU A 1 159 ? -8.520 13.517 -22.199 1.00 14.71 206 LEU A O 1
ATOM 1245 N N . ASP A 1 160 ? -10.269 14.416 -21.102 1.00 13.21 207 ASP A N 1
ATOM 1246 C CA . ASP A 1 160 ? -9.956 13.737 -19.826 1.00 14.07 207 ASP A CA 1
ATOM 1247 C C . ASP A 1 160 ? -9.939 12.194 -20.027 1.00 15.35 207 ASP A C 1
ATOM 1248 O O . ASP A 1 160 ? -9.040 11.508 -19.540 1.00 14.27 207 ASP A O 1
ATOM 1253 N N . ASP A 1 161 ? -10.920 11.662 -20.753 1.00 10.59 208 ASP A N 1
ATOM 1254 C CA . ASP A 1 161 ? -10.973 10.231 -21.058 1.00 10.50 208 ASP A CA 1
ATOM 1255 C C . ASP A 1 161 ? -9.792 9.835 -21.990 1.00 15.13 208 ASP A C 1
ATOM 1256 O O . ASP A 1 161 ? -9.196 8.785 -21.784 1.00 14.75 208 ASP A O 1
ATOM 1261 N N . LEU A 1 162 ? -9.505 10.640 -23.033 1.00 11.21 209 LEU A N 1
ATOM 1262 C CA . LEU A 1 162 ? -8.404 10.334 -23.951 1.00 10.28 209 LEU A CA 1
ATOM 1263 C C . LEU A 1 162 ? -7.071 10.237 -23.201 1.00 13.55 209 LEU A C 1
ATOM 1264 O O . LEU A 1 162 ? -6.272 9.365 -23.502 1.00 13.21 209 LEU A O 1
ATOM 1269 N N . GLU A 1 163 ? -6.830 11.139 -22.245 1.00 13.80 210 GLU A N 1
ATOM 1270 C CA . GLU A 1 163 ? -5.606 11.153 -21.450 1.00 14.51 210 GLU A CA 1
ATOM 1271 C C . GLU A 1 163 ? -5.416 9.816 -20.738 1.00 17.99 210 GLU A C 1
ATOM 1272 O O . GLU A 1 163 ? -4.318 9.319 -20.704 1.00 18.00 210 GLU A O 1
ATOM 1278 N N . GLU A 1 164 ? -6.493 9.212 -20.224 1.00 16.29 211 GLU A N 1
ATOM 1279 C CA . GLU A 1 164 ? -6.439 7.926 -19.539 1.00 15.85 211 GLU A CA 1
ATOM 1280 C C . GLU A 1 164 ? -6.099 6.811 -20.520 1.00 17.76 211 GLU A C 1
ATOM 1281 O O . GLU A 1 164 ? -5.256 5.982 -20.211 1.00 16.07 211 GLU A O 1
ATOM 1287 N N . ARG A 1 165 ? -6.763 6.789 -21.698 1.00 14.39 212 ARG A N 1
ATOM 1288 C CA . ARG A 1 165 ? -6.563 5.776 -22.739 1.00 12.51 212 ARG A CA 1
ATOM 1289 C C . ARG A 1 165 ? -5.169 5.847 -23.373 1.00 14.75 212 ARG A C 1
ATOM 1290 O O . ARG A 1 165 ? -4.587 4.801 -23.674 1.00 13.73 212 ARG A O 1
ATOM 1298 N N . VAL A 1 166 ? -4.641 7.050 -23.609 1.00 11.04 213 VAL A N 1
ATOM 1299 C CA . VAL A 1 166 ? -3.281 7.151 -24.169 1.00 10.70 213 VAL A CA 1
ATOM 1300 C C . VAL A 1 166 ? -2.237 6.635 -23.154 1.00 17.81 213 VAL A C 1
ATOM 1301 O O . VAL A 1 166 ? -1.329 5.900 -23.535 1.00 17.84 213 VAL A O 1
ATOM 1305 N N . LYS A 1 167 ? -2.416 6.985 -21.856 1.00 17.90 214 LYS A N 1
ATOM 1306 C CA . LYS A 1 167 ? -1.493 6.614 -20.752 1.00 18.91 214 LYS A CA 1
ATOM 1307 C C . LYS A 1 167 ? -1.400 5.103 -20.657 1.00 23.59 214 LYS A C 1
ATOM 1308 O O . LYS A 1 167 ? -0.302 4.559 -20.544 1.00 22.96 214 LYS A O 1
ATOM 1314 N N . GLU A 1 168 ? -2.553 4.424 -20.804 1.00 21.80 215 GLU A N 1
ATOM 1315 C CA . GLU A 1 168 ? -2.693 2.966 -20.785 1.00 22.75 215 GLU A CA 1
ATOM 1316 C C . GLU A 1 168 ? -1.943 2.325 -21.965 1.00 25.02 215 GLU A C 1
ATOM 1317 O O . GLU A 1 168 ? -1.335 1.267 -21.807 1.00 24.46 215 GLU A O 1
ATOM 1323 N N . ALA A 1 169 ? -1.968 2.976 -23.139 1.00 18.97 216 ALA A N 1
ATOM 1324 C CA . ALA A 1 169 ? -1.319 2.464 -24.346 1.00 17.87 216 ALA A CA 1
ATOM 1325 C C . ALA A 1 169 ? 0.164 2.852 -24.496 1.00 20.26 216 ALA A C 1
ATOM 1326 O O . ALA A 1 169 ? 0.753 2.543 -25.522 1.00 21.90 216 ALA A O 1
ATOM 1328 N N . GLY A 1 170 ? 0.718 3.566 -23.526 1.00 17.53 217 GLY A N 1
ATOM 1329 C CA . GLY A 1 170 ? 2.105 4.041 -23.552 1.00 16.16 217 GLY A CA 1
ATOM 1330 C C . GLY A 1 170 ? 2.295 5.190 -24.525 1.00 19.18 217 GLY A C 1
ATOM 1331 O O . GLY A 1 170 ? 3.354 5.316 -25.138 1.00 17.81 217 GLY A O 1
ATOM 1332 N N . ILE A 1 171 ? 1.259 6.037 -24.678 1.00 14.61 218 ILE A N 1
ATOM 1333 C CA . ILE A 1 171 ? 1.270 7.177 -25.596 1.00 13.92 218 ILE A CA 1
ATOM 1334 C C . ILE A 1 171 ? 1.188 8.428 -24.762 1.00 19.43 218 ILE A C 1
ATOM 1335 O O . ILE A 1 171 ? 0.478 8.416 -23.760 1.00 19.29 218 ILE A O 1
ATOM 1340 N N . GLU A 1 172 ? 1.939 9.493 -25.119 1.00 15.52 219 GLU A N 1
ATOM 1341 C CA . GLU A 1 172 ? 1.878 10.724 -24.337 1.00 16.39 219 GLU A CA 1
ATOM 1342 C C . GLU A 1 172 ? 1.233 11.863 -25.091 1.00 18.95 219 GLU A C 1
ATOM 1343 O O . GLU A 1 172 ? 1.475 12.038 -26.292 1.00 15.33 219 GLU A O 1
ATOM 1349 N N . ILE A 1 173 ? 0.494 12.707 -24.344 1.00 17.72 220 ILE A N 1
ATOM 1350 C CA . ILE A 1 173 ? -0.017 13.985 -24.844 1.00 17.55 220 ILE A CA 1
ATOM 1351 C C . ILE A 1 173 ? 1.120 14.920 -24.457 1.00 20.45 220 ILE A C 1
ATOM 1352 O O . ILE A 1 173 ? 1.298 15.218 -23.273 1.00 20.40 220 ILE A O 1
ATOM 1357 N N . THR A 1 174 ? 1.893 15.371 -25.438 1.00 15.85 221 THR A N 1
ATOM 1358 C CA . THR A 1 174 ? 3.071 16.197 -25.151 1.00 16.45 221 THR A CA 1
ATOM 1359 C C . THR A 1 174 ? 2.779 17.702 -25.133 1.00 21.05 221 THR A C 1
ATOM 1360 O O . THR A 1 174 ? 3.630 18.473 -24.691 1.00 20.71 221 THR A O 1
ATOM 1364 N N . PHE A 1 175 ? 1.588 18.118 -25.597 1.00 16.91 222 PHE A N 1
ATOM 1365 C CA . PHE A 1 175 ? 1.194 19.523 -25.635 1.00 17.43 222 PHE A CA 1
ATOM 1366 C C . PHE A 1 175 ? -0.320 19.641 -25.678 1.00 21.08 222 PHE A C 1
ATOM 1367 O O . PHE A 1 175 ? -0.978 18.874 -26.372 1.00 19.21 222 PHE A O 1
ATOM 1375 N N . ARG A 1 176 ? -0.877 20.579 -24.893 1.00 17.97 223 ARG A N 1
ATOM 1376 C CA . ARG A 1 176 ? -2.326 20.825 -24.791 1.00 17.84 223 ARG A CA 1
ATOM 1377 C C . ARG A 1 176 ? -2.564 22.319 -24.888 1.00 21.10 223 ARG A C 1
ATOM 1378 O O . ARG A 1 176 ? -1.821 23.124 -24.294 1.00 20.73 223 ARG A O 1
ATOM 1386 N N . GLN A 1 177 ? -3.618 22.686 -25.592 1.00 15.92 224 GLN A N 1
ATOM 1387 C CA . GLN A 1 177 ? -4.030 24.076 -25.725 1.00 16.05 224 GLN A CA 1
ATOM 1388 C C . GLN A 1 177 ? -5.529 24.060 -25.731 1.00 17.15 224 GLN A C 1
ATOM 1389 O O . GLN A 1 177 ? -6.138 23.081 -26.170 1.00 14.40 224 GLN A O 1
ATOM 1395 N N . SER A 1 178 ? -6.131 25.140 -25.234 1.00 14.43 225 SER A N 1
ATOM 1396 C CA . SER A 1 178 ? -7.578 25.282 -25.123 1.00 13.75 225 SER A CA 1
ATOM 1397 C C . SER A 1 178 ? -7.944 26.707 -25.412 1.00 15.18 225 SER A C 1
ATOM 1398 O O . SER A 1 178 ? -7.119 27.601 -25.215 1.00 15.00 225 SER A O 1
ATOM 1401 N N . PHE A 1 179 ? -9.185 26.928 -25.852 1.00 12.56 226 PHE A N 1
ATOM 1402 C CA . PHE A 1 179 ? -9.693 28.261 -26.138 1.00 12.61 226 PHE A CA 1
ATOM 1403 C C . PHE A 1 179 ? -11.173 28.256 -25.912 1.00 14.15 226 PHE A C 1
ATOM 1404 O O . PHE A 1 179 ? -11.812 27.208 -26.004 1.00 12.75 226 PHE A O 1
ATOM 1412 N N . PHE A 1 180 ? -11.735 29.425 -25.585 1.00 13.39 227 PHE A N 1
ATOM 1413 C CA . PHE A 1 180 ? -13.170 29.566 -25.411 1.00 12.99 227 PHE A CA 1
ATOM 1414 C C . PHE A 1 180 ? -13.802 29.900 -26.761 1.00 15.69 227 PHE A C 1
ATOM 1415 O O . PHE A 1 180 ? -14.780 29.250 -27.166 1.00 13.25 227 PHE A O 1
ATOM 1423 N N . SER A 1 181 ? -13.274 30.928 -27.449 1.00 15.41 228 SER A N 1
ATOM 1424 C CA . SER A 1 181 ? -13.834 31.318 -28.753 1.00 16.17 228 SER A CA 1
ATOM 1425 C C . SER A 1 181 ? -12.769 31.582 -29.829 1.00 21.15 228 SER A C 1
ATOM 1426 O O . SER A 1 181 ? -12.997 31.281 -30.996 1.00 22.24 228 SER A O 1
ATOM 1429 N N . ASP A 1 182 ? -11.615 32.117 -29.434 1.00 17.04 229 ASP A N 1
ATOM 1430 C CA . ASP A 1 182 ? -10.529 32.470 -30.354 1.00 16.52 229 ASP A CA 1
ATOM 1431 C C . ASP A 1 182 ? -9.348 31.502 -30.294 1.00 16.47 229 ASP A C 1
ATOM 1432 O O . ASP A 1 182 ? -8.604 31.496 -29.321 1.00 15.27 229 ASP A O 1
ATOM 1437 N N . PRO A 1 183 ? -9.143 30.699 -31.362 1.00 14.09 230 PRO A N 1
ATOM 1438 C CA . PRO A 1 183 ? -8.030 29.712 -31.353 1.00 13.44 230 PRO A CA 1
ATOM 1439 C C . PRO A 1 183 ? -6.662 30.243 -31.822 1.00 21.00 230 PRO A C 1
ATOM 1440 O O . PRO A 1 183 ? -5.678 29.480 -31.879 1.00 18.81 230 PRO A O 1
ATOM 1444 N N . ALA A 1 184 ? -6.584 31.552 -32.133 1.00 20.11 231 ALA A N 1
ATOM 1445 C CA . ALA A 1 184 ? -5.350 32.186 -32.616 1.00 20.44 231 ALA A CA 1
ATOM 1446 C C . ALA A 1 184 ? -4.085 31.825 -31.816 1.00 23.87 231 ALA A C 1
ATOM 1447 O O . ALA A 1 184 ? -3.128 31.364 -32.420 1.00 22.43 231 ALA A O 1
ATOM 1449 N N . VAL A 1 185 ? -4.081 32.017 -30.465 1.00 19.95 232 VAL A N 1
ATOM 1450 C CA . VAL A 1 185 ? -2.931 31.721 -29.603 1.00 18.88 232 VAL A CA 1
ATOM 1451 C C . VAL A 1 185 ? -2.652 30.195 -29.534 1.00 21.04 232 VAL A C 1
ATOM 1452 O O . VAL A 1 185 ? -1.508 29.799 -29.798 1.00 20.05 232 VAL A O 1
ATOM 1456 N N . PRO A 1 186 ? -3.656 29.325 -29.238 1.00 17.42 233 PRO A N 1
ATOM 1457 C CA . PRO A 1 186 ? -3.402 27.871 -29.264 1.00 17.00 233 PRO A CA 1
ATOM 1458 C C . PRO A 1 186 ? -2.738 27.368 -30.561 1.00 17.61 233 PRO A C 1
ATOM 1459 O O . PRO A 1 186 ? -1.783 26.616 -30.490 1.00 16.30 233 PRO A O 1
ATOM 1463 N N . VAL A 1 187 ? -3.213 27.820 -31.727 1.00 15.26 234 VAL A N 1
ATOM 1464 C CA . VAL A 1 187 ? -2.673 27.359 -33.020 1.00 15.84 234 VAL A CA 1
ATOM 1465 C C . VAL A 1 187 ? -1.240 27.866 -33.200 1.00 18.56 234 VAL A C 1
ATOM 1466 O O . VAL A 1 187 ? -0.380 27.083 -33.577 1.00 17.97 234 VAL A O 1
ATOM 1470 N N . LYS A 1 188 ? -0.962 29.151 -32.861 1.00 15.17 235 LYS A N 1
ATOM 1471 C CA . LYS A 1 188 ? 0.407 29.689 -32.936 1.00 14.69 235 LYS A CA 1
ATOM 1472 C C . LYS A 1 188 ? 1.328 28.869 -32.079 1.00 16.96 235 LYS A C 1
ATOM 1473 O O . LYS A 1 188 ? 2.415 28.527 -32.538 1.00 15.55 235 LYS A O 1
ATOM 1479 N N . ASN A 1 189 ? 0.900 28.537 -30.829 1.00 12.75 236 ASN A N 1
ATOM 1480 C CA . ASN A 1 189 ? 1.690 27.715 -29.912 1.00 13.29 236 ASN A CA 1
ATOM 1481 C C . ASN A 1 189 ? 1.908 26.302 -30.415 1.00 16.79 236 ASN A C 1
ATOM 1482 O O . ASN A 1 189 ? 2.984 25.761 -30.199 1.00 15.91 236 ASN A O 1
ATOM 1487 N N . LEU A 1 190 ? 0.926 25.692 -31.096 1.00 14.97 237 LEU A N 1
ATOM 1488 C CA . LEU A 1 190 ? 1.159 24.326 -31.638 1.00 13.64 237 LEU A CA 1
ATOM 1489 C C . LEU A 1 190 ? 2.259 24.356 -32.712 1.00 16.62 237 LEU A C 1
ATOM 1490 O O . LEU A 1 190 ? 3.099 23.449 -32.799 1.00 14.01 237 LEU A O 1
ATOM 1495 N N . LYS A 1 191 ? 2.295 25.450 -33.489 1.00 16.68 238 LYS A N 1
ATOM 1496 C CA . LYS A 1 191 ? 3.287 25.606 -34.553 1.00 17.13 238 LYS A CA 1
ATOM 1497 C C . LYS A 1 191 ? 4.679 25.769 -33.963 1.00 23.18 238 LYS A C 1
ATOM 1498 O O . LYS A 1 191 ? 5.602 25.044 -34.358 1.00 23.10 238 LYS A O 1
ATOM 1504 N N . ARG A 1 192 ? 4.818 26.667 -32.962 1.00 20.39 239 ARG A N 1
ATOM 1505 C CA . ARG A 1 192 ? 6.084 26.905 -32.271 1.00 20.66 239 ARG A CA 1
ATOM 1506 C C . ARG A 1 192 ? 6.614 25.689 -31.508 1.00 22.78 239 ARG A C 1
ATOM 1507 O O . ARG A 1 192 ? 7.832 25.522 -31.429 1.00 22.24 239 ARG A O 1
ATOM 1515 N N . GLN A 1 193 ? 5.718 24.804 -31.005 1.00 16.88 240 GLN A N 1
ATOM 1516 C CA . GLN A 1 193 ? 6.120 23.584 -30.283 1.00 16.00 240 GLN A CA 1
ATOM 1517 C C . GLN A 1 193 ? 6.496 22.429 -31.219 1.00 18.21 240 GLN A C 1
ATOM 1518 O O . GLN A 1 193 ? 6.923 21.368 -30.753 1.00 18.92 240 GLN A O 1
ATOM 1524 N N . ASP A 1 194 ? 6.316 22.627 -32.531 1.00 15.53 241 ASP A N 1
ATOM 1525 C CA . ASP A 1 194 ? 6.576 21.622 -33.577 1.00 14.34 241 ASP A CA 1
ATOM 1526 C C . ASP A 1 194 ? 5.699 20.357 -33.362 1.00 16.91 241 ASP A C 1
ATOM 1527 O O . ASP A 1 194 ? 6.158 19.213 -33.516 1.00 16.53 241 ASP A O 1
ATOM 1532 N N . ALA A 1 195 ? 4.437 20.577 -32.973 1.00 12.40 242 ALA A N 1
ATOM 1533 C CA . ALA A 1 195 ? 3.470 19.476 -32.791 1.00 11.86 242 ALA A CA 1
ATOM 1534 C C . ALA A 1 195 ? 3.207 18.892 -34.204 1.00 15.51 242 ALA A C 1
ATOM 1535 O O . ALA A 1 195 ? 3.251 19.640 -35.195 1.00 13.75 242 ALA A O 1
ATOM 1537 N N . ARG A 1 196 ? 3.007 17.554 -34.298 1.00 9.87 243 ARG A N 1
ATOM 1538 C CA . ARG A 1 196 ? 2.820 16.892 -35.586 1.00 9.47 243 ARG A CA 1
ATOM 1539 C C . ARG A 1 196 ? 1.467 16.238 -35.680 1.00 12.27 243 ARG A C 1
ATOM 1540 O O . ARG A 1 196 ? 0.700 16.547 -36.589 1.00 12.74 243 ARG A O 1
ATOM 1548 N N . ILE A 1 197 ? 1.143 15.394 -34.700 1.00 7.84 244 ILE A N 1
ATOM 1549 C CA . ILE A 1 197 ? -0.139 14.666 -34.654 1.00 6.74 244 ILE A CA 1
ATOM 1550 C C . ILE A 1 197 ? -1.030 15.413 -33.678 1.00 10.99 244 ILE A C 1
ATOM 1551 O O . ILE A 1 197 ? -0.688 15.555 -32.504 1.00 11.97 244 ILE A O 1
ATOM 1556 N N . ILE A 1 198 ? -2.154 15.896 -34.158 1.00 7.07 245 ILE A N 1
ATOM 1557 C CA . ILE A 1 198 ? -3.002 16.775 -33.361 1.00 8.25 245 ILE A CA 1
ATOM 1558 C C . ILE A 1 198 ? -4.460 16.360 -33.360 1.00 10.59 245 ILE A C 1
ATOM 1559 O O . ILE A 1 198 ? -5.067 16.187 -34.412 1.00 11.72 245 ILE A O 1
ATOM 1564 N N . VAL A 1 199 ? -5.022 16.254 -32.166 1.00 7.88 246 VAL A N 1
ATOM 1565 C CA . VAL A 1 199 ? -6.429 15.959 -31.973 1.00 8.36 246 VAL A CA 1
ATOM 1566 C C . VAL A 1 199 ? -7.104 17.309 -31.659 1.00 12.20 246 VAL A C 1
ATOM 1567 O O . VAL A 1 199 ? -6.727 17.995 -30.705 1.00 10.47 246 VAL A O 1
ATOM 1571 N N . GLY A 1 200 ? -8.080 17.680 -32.465 1.00 10.80 247 GLY A N 1
ATOM 1572 C CA . GLY A 1 200 ? -8.806 18.942 -32.294 1.00 9.74 247 GLY A CA 1
ATOM 1573 C C . GLY A 1 200 ? -10.260 18.685 -31.990 1.00 13.22 247 GLY A C 1
ATOM 1574 O O . GLY A 1 200 ? -10.935 18.071 -32.812 1.00 12.89 247 GLY A O 1
ATOM 1575 N N . LEU A 1 201 ? -10.752 19.111 -30.796 1.00 7.88 248 LEU A N 1
ATOM 1576 C CA . LEU A 1 201 ? -12.138 18.869 -30.374 1.00 8.15 248 LEU A CA 1
ATOM 1577 C C . LEU A 1 201 ? -12.916 20.159 -30.262 1.00 13.14 248 LEU A C 1
ATOM 1578 O O . LEU A 1 201 ? -12.624 20.970 -29.384 1.00 10.23 248 LEU A O 1
ATOM 1583 N N . PHE A 1 202 ? -13.877 20.373 -31.193 1.00 9.97 249 PHE A N 1
ATOM 1584 C CA . PHE A 1 202 ? -14.688 21.601 -31.235 1.00 9.70 249 PHE A CA 1
ATOM 1585 C C . PHE A 1 202 ? -15.865 21.412 -32.175 1.00 13.91 249 PHE A C 1
ATOM 1586 O O . PHE A 1 202 ? -15.845 20.515 -33.024 1.00 13.12 249 PHE A O 1
ATOM 1594 N N . TYR A 1 203 ? -16.868 22.295 -32.065 1.00 11.36 250 TYR A N 1
ATOM 1595 C CA . TYR A 1 203 ? -18.013 22.239 -32.989 1.00 10.68 250 TYR A CA 1
ATOM 1596 C C . TYR A 1 203 ? -17.582 22.810 -34.333 1.00 14.59 250 TYR A C 1
ATOM 1597 O O . TYR A 1 203 ? -16.539 23.466 -34.424 1.00 13.58 250 TYR A O 1
ATOM 1606 N N . GLU A 1 204 ? -18.384 22.559 -35.373 1.00 12.49 251 GLU A N 1
ATOM 1607 C CA . GLU A 1 204 ? -18.119 23.014 -36.735 1.00 12.72 251 GLU A CA 1
ATOM 1608 C C . GLU A 1 204 ? -17.805 24.489 -36.831 1.00 15.74 251 GLU A C 1
ATOM 1609 O O . GLU A 1 204 ? -16.862 24.835 -37.525 1.00 14.18 251 GLU A O 1
ATOM 1615 N N . THR A 1 205 ? -18.586 25.380 -36.148 1.00 14.44 252 THR A N 1
ATOM 1616 C CA . THR A 1 205 ? -18.310 26.829 -36.208 1.00 15.41 252 THR A CA 1
ATOM 1617 C C . THR A 1 205 ? -16.874 27.153 -35.786 1.00 18.70 252 THR A C 1
ATOM 1618 O O . THR A 1 205 ? -16.174 27.892 -36.478 1.00 18.97 252 THR A O 1
ATOM 1622 N N . GLU A 1 206 ? -16.409 26.564 -34.663 1.00 14.58 253 GLU A N 1
ATOM 1623 C CA . GLU A 1 206 ? -15.051 26.806 -34.179 1.00 13.75 253 GLU A CA 1
ATOM 1624 C C . GLU A 1 206 ? -14.028 26.130 -35.051 1.00 14.66 253 GLU A C 1
ATOM 1625 O O . GLU A 1 206 ? -12.914 26.625 -35.145 1.00 14.76 253 GLU A O 1
ATOM 1631 N N . ALA A 1 207 ? -14.395 25.008 -35.696 1.00 13.83 254 ALA A N 1
ATOM 1632 C CA . ALA A 1 207 ? -13.479 24.314 -36.624 1.00 13.92 254 ALA A CA 1
ATOM 1633 C C . ALA A 1 207 ? -13.012 25.242 -37.753 1.00 16.32 254 ALA A C 1
ATOM 1634 O O . ALA A 1 207 ? -11.830 25.247 -38.077 1.00 15.36 254 ALA A O 1
ATOM 1636 N N . ARG A 1 208 ? -13.913 26.073 -38.296 1.00 15.88 255 ARG A N 1
ATOM 1637 C CA . ARG A 1 208 ? -13.536 27.058 -39.336 1.00 16.26 255 ARG A CA 1
ATOM 1638 C C . ARG A 1 208 ? -12.546 28.073 -38.821 1.00 18.52 255 ARG A C 1
ATOM 1639 O O . ARG A 1 208 ? -11.570 28.374 -39.507 1.00 18.26 255 ARG A O 1
ATOM 1647 N N . LYS A 1 209 ? -12.749 28.561 -37.577 1.00 15.32 256 LYS A N 1
ATOM 1648 C CA . LYS A 1 209 ? -11.824 29.514 -36.973 1.00 14.11 256 LYS A CA 1
ATOM 1649 C C . LYS A 1 209 ? -10.474 28.858 -36.768 1.00 16.39 256 LYS A C 1
ATOM 1650 O O . LYS A 1 209 ? -9.431 29.462 -37.069 1.00 14.05 256 LYS A O 1
ATOM 1656 N N . VAL A 1 210 ? -10.483 27.599 -36.286 1.00 11.71 257 VAL A N 1
ATOM 1657 C CA . VAL A 1 210 ? -9.220 26.854 -36.083 1.00 10.85 257 VAL A CA 1
ATOM 1658 C C . VAL A 1 210 ? -8.450 26.712 -37.401 1.00 13.76 257 VAL A C 1
ATOM 1659 O O . VAL A 1 210 ? -7.267 27.042 -37.436 1.00 13.82 257 VAL A O 1
ATOM 1663 N N . PHE A 1 211 ? -9.117 26.229 -38.473 1.00 13.42 258 PHE A N 1
ATOM 1664 C CA . PHE A 1 211 ? -8.410 25.937 -39.734 1.00 13.54 258 PHE A CA 1
ATOM 1665 C C . PHE A 1 211 ? -8.032 27.189 -40.520 1.00 20.63 258 PHE A C 1
ATOM 1666 O O . PHE A 1 211 ? -7.078 27.137 -41.312 1.00 19.02 258 PHE A O 1
ATOM 1674 N N . CYS A 1 212 ? -8.667 28.342 -40.225 1.00 22.17 259 CYS A N 1
ATOM 1675 C CA . CYS A 1 212 ? -8.177 29.584 -40.836 1.00 23.33 259 CYS A CA 1
ATOM 1676 C C . CYS A 1 212 ? -6.835 29.932 -40.186 1.00 21.73 259 CYS A C 1
ATOM 1677 O O . CYS A 1 212 ? -5.894 30.271 -40.895 1.00 20.88 259 CYS A O 1
ATOM 1680 N N . GLU A 1 213 ? -6.709 29.748 -38.837 1.00 16.09 260 GLU A N 1
ATOM 1681 C CA . GLU A 1 213 ? -5.445 29.947 -38.117 1.00 15.21 260 GLU A CA 1
ATOM 1682 C C . GLU A 1 213 ? -4.400 28.918 -38.556 1.00 16.58 260 GLU A C 1
ATOM 1683 O O . GLU A 1 213 ? -3.226 29.245 -38.641 1.00 16.72 260 GLU A O 1
ATOM 1689 N N . VAL A 1 214 ? -4.835 27.665 -38.834 1.00 14.31 261 VAL A N 1
ATOM 1690 C CA . VAL A 1 214 ? -3.978 26.570 -39.342 1.00 12.74 261 VAL A CA 1
ATOM 1691 C C . VAL A 1 214 ? -3.380 26.977 -40.699 1.00 17.00 261 VAL A C 1
ATOM 1692 O O . VAL A 1 214 ? -2.168 26.809 -40.924 1.00 15.87 261 VAL A O 1
ATOM 1696 N N . TYR A 1 215 ? -4.219 27.548 -41.575 1.00 16.08 262 TYR A N 1
ATOM 1697 C CA . TYR A 1 215 ? -3.720 28.040 -42.866 1.00 17.60 262 TYR A CA 1
ATOM 1698 C C . TYR A 1 215 ? -2.674 29.128 -42.651 1.00 22.07 262 TYR A C 1
ATOM 1699 O O . TYR A 1 215 ? -1.560 29.021 -43.164 1.00 20.88 262 TYR A O 1
ATOM 1708 N N . LYS A 1 216 ? -3.015 30.164 -41.860 1.00 22.28 263 LYS A N 1
ATOM 1709 C CA . LYS A 1 216 ? -2.111 31.296 -41.589 1.00 22.92 263 LYS A CA 1
ATOM 1710 C C . LYS A 1 216 ? -0.766 30.876 -41.002 1.00 25.17 263 LYS A C 1
ATOM 1711 O O . LYS A 1 216 ? 0.274 31.393 -41.427 1.00 22.13 263 LYS A O 1
ATOM 1717 N N . GLU A 1 217 ? -0.781 29.894 -40.066 1.00 19.45 264 GLU A N 1
ATOM 1718 C CA . GLU A 1 217 ? 0.425 29.397 -39.406 1.00 18.14 264 GLU A CA 1
ATOM 1719 C C . GLU A 1 217 ? 1.125 28.303 -40.219 1.00 19.80 264 GLU A C 1
ATOM 1720 O O . GLU A 1 217 ? 2.165 27.813 -39.794 1.00 18.77 264 GLU A O 1
ATOM 1726 N N . ARG A 1 218 ? 0.536 27.881 -41.347 1.00 16.22 265 ARG A N 1
ATOM 1727 C CA . ARG A 1 218 ? 1.079 26.785 -42.176 1.00 17.64 265 ARG A CA 1
ATOM 1728 C C . ARG A 1 218 ? 1.193 25.498 -41.353 1.00 22.37 265 ARG A C 1
ATOM 1729 O O . ARG A 1 218 ? 2.186 24.772 -41.462 1.00 23.22 265 ARG A O 1
ATOM 1737 N N . LEU A 1 219 ? 0.184 25.240 -40.491 1.00 18.80 266 LEU A N 1
ATOM 1738 C CA . LEU A 1 219 ? 0.156 24.048 -39.638 1.00 18.22 266 LEU A CA 1
ATOM 1739 C C . LEU A 1 219 ? -0.609 22.916 -40.350 1.00 19.62 266 LEU A C 1
ATOM 1740 O O . LEU A 1 219 ? -1.457 22.237 -39.777 1.00 17.06 266 LEU A O 1
ATOM 1745 N N . PHE A 1 220 ? -0.228 22.682 -41.616 1.00 15.43 267 PHE A N 1
ATOM 1746 C CA . PHE A 1 220 ? -0.823 21.690 -42.504 1.00 14.71 267 PHE A CA 1
ATOM 1747 C C . PHE A 1 220 ? 0.213 21.320 -43.538 1.00 17.51 267 PHE A C 1
ATOM 1748 O O . PHE A 1 220 ? 1.136 22.083 -43.808 1.00 17.61 267 PHE A O 1
ATOM 1756 N N . GLY A 1 221 ? 0.049 20.167 -44.112 1.00 15.28 268 GLY A N 1
ATOM 1757 C CA . GLY A 1 221 ? 1.012 19.666 -45.076 1.00 15.88 268 GLY A CA 1
ATOM 1758 C C . GLY A 1 221 ? 1.512 18.300 -44.692 1.00 19.69 268 GLY A C 1
ATOM 1759 O O . GLY A 1 221 ? 0.969 17.651 -43.785 1.00 18.04 268 GLY A O 1
ATOM 1760 N N . LYS A 1 222 ? 2.546 17.847 -45.397 1.00 15.65 269 LYS A N 1
ATOM 1761 C CA . LYS A 1 222 ? 3.078 16.507 -45.247 1.00 15.03 269 LYS A CA 1
ATOM 1762 C C . LYS A 1 222 ? 3.361 16.119 -43.782 1.00 18.32 269 LYS A C 1
ATOM 1763 O O . LYS A 1 222 ? 3.034 15.013 -43.377 1.00 17.51 269 LYS A O 1
ATOM 1769 N N . LYS A 1 223 ? 3.950 16.989 -42.983 1.00 14.94 270 LYS A N 1
ATOM 1770 C CA . LYS A 1 223 ? 4.292 16.480 -41.650 1.00 16.12 270 LYS A CA 1
ATOM 1771 C C . LYS A 1 223 ? 3.186 16.607 -40.562 1.00 16.58 270 LYS A C 1
ATOM 1772 O O . LYS A 1 223 ? 3.393 16.163 -39.439 1.00 15.41 270 LYS A O 1
ATOM 1778 N N . TYR A 1 224 ? 2.008 17.106 -40.910 1.00 12.34 271 TYR A N 1
ATOM 1779 C CA . TYR A 1 224 ? 0.953 17.321 -39.933 1.00 11.40 271 TYR A CA 1
ATOM 1780 C C . TYR A 1 224 ? -0.270 16.462 -40.142 1.00 15.24 271 TYR A C 1
ATOM 1781 O O . TYR A 1 224 ? -0.771 16.333 -41.264 1.00 14.77 271 TYR A O 1
ATOM 1790 N N . VAL A 1 225 ? -0.768 15.875 -39.056 1.00 9.81 272 VAL A N 1
ATOM 1791 C CA . VAL A 1 225 ? -1.978 15.059 -39.175 1.00 10.70 272 VAL A CA 1
ATOM 1792 C C . VAL A 1 225 ? -2.992 15.526 -38.156 1.00 13.41 272 VAL A C 1
ATOM 1793 O O . VAL A 1 225 ? -2.733 15.436 -36.950 1.00 12.84 272 VAL A O 1
ATOM 1797 N N . TRP A 1 226 ? -4.147 16.000 -38.641 1.00 10.00 273 TRP A N 1
ATOM 1798 C CA . TRP A 1 226 ? -5.245 16.439 -37.789 1.00 10.18 273 TRP A CA 1
ATOM 1799 C C . TRP A 1 226 ? -6.288 15.367 -37.635 1.00 11.53 273 TRP A C 1
ATOM 1800 O O . TRP A 1 226 ? -6.701 14.766 -38.628 1.00 11.95 273 TRP A O 1
ATOM 1811 N N . PHE A 1 227 ? -6.727 15.128 -36.391 1.00 8.29 274 PHE A N 1
ATOM 1812 C CA . PHE A 1 227 ? -7.827 14.208 -36.057 1.00 8.25 274 PHE A CA 1
ATOM 1813 C C . PHE A 1 227 ? -8.990 15.061 -35.543 1.00 12.72 274 PHE A C 1
ATOM 1814 O O . PHE A 1 227 ? -8.839 15.789 -34.543 1.00 10.88 274 PHE A O 1
ATOM 1822 N N . LEU A 1 228 ? -10.137 14.977 -36.225 1.00 9.48 275 LEU A N 1
ATOM 1823 C CA . LEU A 1 228 ? -11.316 15.777 -35.847 1.00 9.75 275 LEU A CA 1
ATOM 1824 C C . LEU A 1 228 ? -12.529 14.909 -35.631 1.00 14.16 275 LEU A C 1
ATOM 1825 O O . LEU A 1 228 ? -12.502 13.721 -35.945 1.00 13.96 275 LEU A O 1
ATOM 1830 N N . ILE A 1 229 ? -13.611 15.506 -35.114 1.00 11.16 276 ILE A N 1
ATOM 1831 C CA . ILE A 1 229 ? -14.884 14.825 -34.909 1.00 11.05 276 ILE A CA 1
ATOM 1832 C C . ILE A 1 229 ? -15.619 14.848 -36.280 1.00 16.69 276 ILE A C 1
ATOM 1833 O O . ILE A 1 229 ? -15.643 15.894 -36.928 1.00 17.11 276 ILE A O 1
ATOM 1838 N N . GLY A 1 230 ? -16.150 13.700 -36.706 1.00 15.08 277 GLY A N 1
ATOM 1839 C CA . GLY A 1 230 ? -16.804 13.557 -38.004 1.00 15.94 277 GLY A CA 1
ATOM 1840 C C . GLY A 1 230 ? -18.254 13.998 -38.098 1.00 20.56 277 GLY A C 1
ATOM 1841 O O . GLY A 1 230 ? -18.951 13.578 -39.013 1.00 21.94 277 GLY A O 1
ATOM 1842 N N . TRP A 1 231 ? -18.741 14.845 -37.180 1.00 16.07 278 TRP A N 1
ATOM 1843 C CA . TRP A 1 231 ? -20.151 15.242 -37.210 1.00 15.77 278 TRP A CA 1
ATOM 1844 C C . TRP A 1 231 ? -20.462 16.505 -38.027 1.00 19.77 278 TRP A C 1
ATOM 1845 O O . TRP A 1 231 ? -21.614 16.909 -38.092 1.00 21.24 278 TRP A O 1
ATOM 1856 N N . TYR A 1 232 ? -19.466 17.116 -38.655 1.00 15.26 279 TYR A N 1
ATOM 1857 C CA . TYR A 1 232 ? -19.667 18.355 -39.400 1.00 15.33 279 TYR A CA 1
ATOM 1858 C C . TYR A 1 23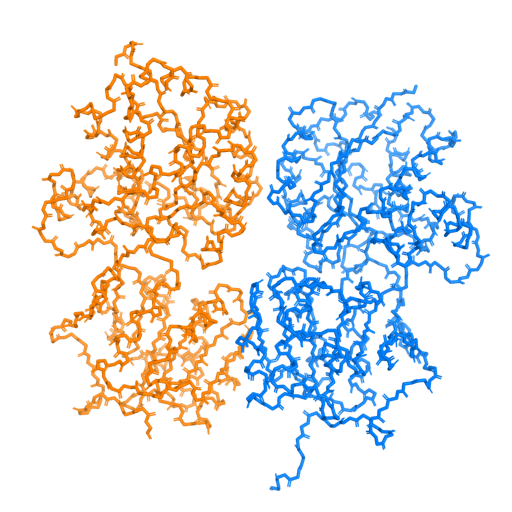2 ? -20.342 18.083 -40.746 1.00 21.91 279 TYR A C 1
ATOM 1859 O O . TYR A 1 232 ? -20.303 16.955 -41.235 1.00 19.72 279 TYR A O 1
ATOM 1868 N N . ALA A 1 233 ? -20.868 19.148 -41.388 1.00 21.14 280 ALA A N 1
ATOM 1869 C CA . ALA A 1 233 ? -21.421 19.050 -42.747 1.00 21.90 280 ALA A CA 1
ATOM 1870 C C . ALA A 1 233 ? -20.220 18.694 -43.634 1.00 22.93 280 ALA A C 1
ATOM 1871 O O . ALA A 1 233 ? -19.109 19.144 -43.350 1.00 18.12 280 ALA A O 1
ATOM 1873 N N . ASP A 1 234 ? -20.435 17.918 -44.707 1.00 21.19 281 ASP A N 1
ATOM 1874 C CA . ASP A 1 234 ? -19.357 17.507 -45.608 1.00 21.52 281 ASP A CA 1
ATOM 1875 C C . ASP A 1 234 ? -18.589 18.667 -46.247 1.00 26.97 281 ASP A C 1
ATOM 1876 O O . ASP A 1 234 ? -17.390 18.537 -46.491 1.00 27.90 281 ASP A O 1
ATOM 1881 N N . ASN A 1 235 ? -19.240 19.819 -46.440 1.00 22.67 282 ASN A N 1
ATOM 1882 C CA . ASN A 1 235 ? -18.603 20.980 -47.053 1.00 22.27 282 ASN A CA 1
ATOM 1883 C C . ASN A 1 235 ? -18.285 22.055 -46.009 1.00 23.22 282 ASN A C 1
ATOM 1884 O O . ASN A 1 235 ? -18.170 23.215 -46.369 1.00 22.27 282 ASN A O 1
ATOM 1889 N N . TRP A 1 236 ? -18.152 21.675 -44.708 1.00 19.46 283 TRP A N 1
ATOM 1890 C CA . TRP A 1 236 ? -17.957 22.626 -43.601 1.00 17.69 283 TRP A CA 1
ATOM 1891 C C . TRP A 1 236 ? -16.872 23.679 -43.806 1.00 19.61 283 TRP A C 1
ATOM 1892 O O . TRP A 1 236 ? -17.077 24.825 -43.434 1.00 19.25 283 TRP A O 1
ATOM 1903 N N . PHE A 1 237 ? -15.714 23.302 -44.352 1.00 15.88 284 PHE A N 1
ATOM 1904 C CA . PHE A 1 237 ? -14.579 24.201 -44.569 1.00 15.63 284 PHE A CA 1
ATOM 1905 C C . PHE A 1 237 ? -14.804 25.105 -45.804 1.00 24.24 284 PHE A C 1
ATOM 1906 O O . PHE A 1 237 ? -13.998 26.003 -46.030 1.00 25.63 284 PHE A O 1
ATOM 1914 N N . LYS A 1 238 ? -15.857 24.845 -46.619 1.00 25.90 285 LYS A N 1
ATOM 1915 C CA . LYS A 1 238 ? -16.164 25.616 -47.861 1.00 27.83 285 LYS A CA 1
ATOM 1916 C C . LYS A 1 238 ? -17.200 26.729 -47.669 1.00 36.50 285 LYS A C 1
ATOM 1917 O O . LYS A 1 238 ? -17.473 27.469 -48.622 1.00 38.41 285 LYS A O 1
ATOM 1923 N N . ILE A 1 239 ? -17.809 26.813 -46.476 1.00 33.28 286 ILE A N 1
ATOM 1924 C CA . ILE A 1 239 ? -18.889 27.746 -46.118 1.00 33.12 286 ILE A CA 1
ATOM 1925 C C . ILE A 1 239 ? -18.348 29.127 -45.806 1.00 34.88 286 ILE A C 1
ATOM 1926 O O . ILE A 1 239 ? -17.384 29.233 -45.041 1.00 32.45 286 ILE A O 1
ATOM 1931 N N . TYR A 1 240 ? -19.005 30.210 -46.344 1.00 30.85 287 TYR A N 1
ATOM 1932 C CA . TYR A 1 240 ? -18.580 31.579 -46.031 1.00 29.42 287 TYR A CA 1
ATOM 1933 C C . TYR A 1 240 ? -18.731 31.815 -44.531 1.00 30.86 287 TYR A C 1
ATOM 1934 O O . TYR A 1 240 ? -19.702 31.388 -43.916 1.00 30.25 287 TYR A O 1
ATOM 1943 N N . ASP A 1 241 ? -17.760 32.477 -43.944 1.00 29.17 288 ASP A N 1
ATOM 1944 C CA . ASP A 1 241 ? -17.795 32.742 -42.527 1.00 29.77 288 ASP A CA 1
ATOM 1945 C C . ASP A 1 241 ? -17.229 34.128 -42.280 1.00 33.20 288 ASP A C 1
ATOM 1946 O O . ASP A 1 241 ? -16.046 34.355 -42.540 1.00 31.85 288 ASP A O 1
ATOM 1951 N N . PRO A 1 242 ? -18.080 35.079 -41.802 1.00 30.99 289 PRO A N 1
ATOM 1952 C CA . PRO A 1 242 ? -17.610 36.458 -41.590 1.00 31.05 289 PRO A CA 1
ATOM 1953 C C . PRO A 1 242 ? -16.507 36.588 -40.547 1.00 35.15 289 PRO A C 1
ATOM 1954 O O . PRO A 1 242 ? -15.720 37.529 -40.623 1.00 35.68 289 PRO A O 1
ATOM 1958 N N . SER A 1 243 ? -16.427 35.626 -39.603 1.00 31.32 290 SER A N 1
ATOM 1959 C CA . SER A 1 243 ? -15.413 35.622 -38.550 1.00 30.99 290 SER A CA 1
ATOM 1960 C C . SER A 1 243 ? -14.064 35.129 -39.049 1.00 34.85 290 SER A C 1
ATOM 1961 O O . SER A 1 243 ? -13.092 35.209 -38.304 1.00 35.39 290 SER A O 1
ATOM 1964 N N . ILE A 1 244 ? -13.985 34.641 -40.307 1.00 31.39 291 ILE A N 1
ATOM 1965 C CA . ILE A 1 244 ? -12.716 34.178 -40.881 1.00 31.39 291 ILE A CA 1
ATOM 1966 C C . ILE A 1 244 ? -12.363 34.949 -42.158 1.00 36.07 291 ILE A C 1
ATOM 1967 O O . ILE A 1 244 ? -13.222 35.174 -43.016 1.00 35.16 291 ILE A O 1
ATOM 1972 N N . ASN A 1 245 ? -11.081 35.301 -42.288 1.00 34.11 292 ASN A N 1
ATOM 1973 C CA . ASN A 1 245 ? -10.538 36.024 -43.434 1.00 35.20 292 ASN A CA 1
ATOM 1974 C C . ASN A 1 245 ? -10.134 35.095 -44.591 1.00 38.83 292 ASN A C 1
ATOM 1975 O O . ASN A 1 245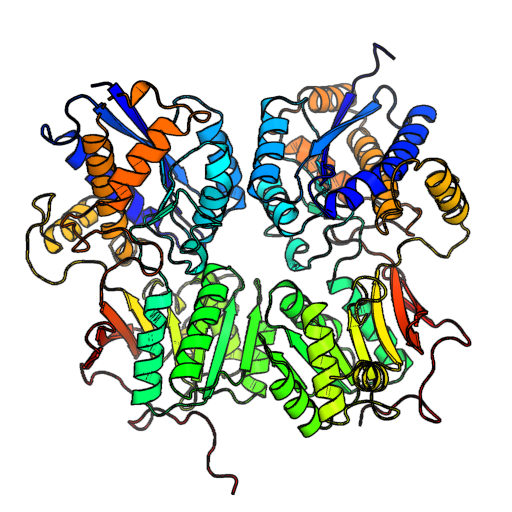 ? -10.083 35.535 -45.747 1.00 38.58 292 ASN A O 1
ATOM 1980 N N . CYS A 1 246 ? -9.832 33.813 -44.269 1.00 32.92 293 CYS A N 1
ATOM 1981 C CA . CYS A 1 246 ? -9.396 32.792 -45.216 1.00 30.16 293 CYS A CA 1
ATOM 1982 C C . CYS A 1 246 ? -10.444 32.525 -46.276 1.00 32.40 293 CYS A C 1
ATOM 1983 O O . CYS A 1 246 ? -11.632 32.456 -45.971 1.00 30.99 293 CYS A O 1
ATOM 1986 N N . THR A 1 247 ? -9.993 32.342 -47.525 1.00 28.65 294 THR A N 1
ATOM 1987 C CA . THR A 1 247 ? -10.888 32.034 -48.634 1.00 28.56 294 THR A CA 1
ATOM 1988 C C . THR A 1 247 ? -11.178 30.541 -48.624 1.00 33.88 294 THR A C 1
ATOM 1989 O O . THR A 1 247 ? -10.487 29.782 -47.935 1.00 31.99 294 THR A O 1
ATOM 1993 N N . VAL A 1 248 ? -12.161 30.112 -49.439 1.00 31.14 295 VAL A N 1
ATOM 1994 C CA . VAL A 1 248 ? -12.551 28.717 -49.616 1.00 31.25 295 VAL A CA 1
ATOM 1995 C C . VAL A 1 248 ? -11.356 27.867 -50.072 1.00 34.12 295 VAL A C 1
ATOM 1996 O O . VAL A 1 248 ? -11.167 26.772 -49.550 1.00 33.93 295 VAL A O 1
ATOM 2000 N N . ASP A 1 249 ? -10.554 28.370 -51.016 1.00 29.14 296 ASP A N 1
ATOM 2001 C CA . ASP A 1 249 ? -9.411 27.621 -51.535 1.00 29.37 296 ASP A CA 1
ATOM 2002 C C . ASP A 1 249 ? -8.310 27.437 -50.496 1.00 27.89 296 ASP A C 1
ATOM 2003 O O . ASP A 1 249 ? -7.691 26.375 -50.468 1.00 24.83 296 ASP A O 1
ATOM 2008 N N . GLU A 1 250 ? -8.096 28.456 -49.638 1.00 22.50 297 GLU A N 1
ATOM 2009 C CA . GLU A 1 250 ? -7.105 28.423 -48.552 1.00 21.28 297 GLU A CA 1
ATOM 2010 C C . GLU A 1 250 ? -7.542 27.408 -47.497 1.00 23.81 297 GLU A C 1
ATOM 2011 O O . GLU A 1 250 ? -6.737 26.577 -47.088 1.00 22.50 297 GLU A O 1
ATOM 2017 N N . MET A 1 251 ? -8.834 27.430 -47.127 1.00 19.91 298 MET A N 1
ATOM 2018 C CA . MET A 1 251 ? -9.447 26.506 -46.160 1.00 18.94 298 MET A CA 1
ATOM 2019 C C . MET A 1 251 ? -9.351 25.065 -46.650 1.00 23.04 298 MET A C 1
ATOM 2020 O O . MET A 1 251 ? -8.958 24.176 -45.882 1.00 20.68 298 MET A O 1
ATOM 2025 N N . THR A 1 252 ? -9.658 24.850 -47.941 1.00 21.40 299 THR A N 1
ATOM 2026 C CA . THR A 1 252 ? -9.621 23.555 -48.632 1.00 21.53 299 THR A CA 1
ATOM 2027 C C . THR A 1 252 ? -8.206 22.992 -48.577 1.00 25.13 299 THR A C 1
ATOM 2028 O O . THR A 1 252 ? -8.044 21.801 -48.321 1.00 24.71 299 THR A O 1
ATOM 2032 N N . GLU A 1 253 ? -7.179 23.835 -48.762 1.00 22.40 300 GLU A N 1
ATOM 2033 C CA . GLU A 1 253 ? -5.848 23.265 -48.669 1.00 22.74 300 GLU A CA 1
ATOM 2034 C C . GLU A 1 253 ? -5.448 23.003 -47.210 1.00 23.01 300 GLU A C 1
ATOM 2035 O O . GLU A 1 253 ? -4.849 21.968 -46.963 1.00 19.60 300 GLU A O 1
ATOM 2041 N N . ALA A 1 254 ? -5.873 23.863 -46.239 1.00 18.88 301 ALA A N 1
ATOM 2042 C CA . ALA A 1 254 ? -5.561 23.642 -44.815 1.00 17.39 301 ALA A CA 1
ATOM 2043 C C . ALA A 1 254 ? -6.155 22.332 -44.280 1.00 18.39 301 ALA A C 1
ATOM 2044 O O . ALA A 1 254 ? -5.539 21.687 -43.434 1.00 17.97 301 ALA A O 1
ATOM 2046 N N . VAL A 1 255 ? -7.336 21.936 -44.764 1.00 13.90 302 VAL A N 1
ATOM 2047 C CA . VAL A 1 255 ? -7.998 20.736 -44.244 1.00 13.57 302 VAL A CA 1
ATOM 2048 C C . VAL A 1 255 ? -7.604 19.451 -44.988 1.00 16.91 302 VAL A C 1
ATOM 2049 O O . VAL A 1 255 ? -8.019 18.368 -44.581 1.00 16.20 302 VAL A O 1
ATOM 2053 N N . GLU A 1 256 ? -6.846 19.551 -46.080 1.00 15.83 303 GLU A N 1
ATOM 2054 C CA . GLU A 1 256 ? -6.516 18.354 -46.872 1.00 17.00 303 GLU A CA 1
ATOM 2055 C C . GLU A 1 256 ? -5.829 17.221 -46.060 1.00 19.60 303 GLU A C 1
ATOM 2056 O O . GLU A 1 256 ? -4.843 17.477 -45.358 1.00 18.10 303 GLU A O 1
ATOM 2062 N N . GLY A 1 257 ? -6.366 16.006 -46.190 1.00 15.98 304 GLY A N 1
ATOM 2063 C CA . GLY A 1 257 ? -5.820 14.788 -45.591 1.00 15.65 304 GLY A CA 1
ATOM 2064 C C . GLY A 1 257 ? -6.183 14.504 -44.152 1.00 17.19 304 GLY A C 1
ATOM 2065 O O . GLY A 1 257 ? -5.710 13.509 -43.596 1.00 15.00 304 GLY A O 1
ATOM 2066 N N . HIS A 1 258 ? -6.993 15.385 -43.512 1.00 14.06 305 HIS A N 1
ATOM 2067 C CA . HIS A 1 258 ? -7.322 15.174 -42.105 1.00 13.13 305 HIS A CA 1
ATOM 2068 C C . HIS A 1 258 ? -8.199 13.948 -41.911 1.00 15.99 305 HIS A C 1
ATOM 2069 O O . HIS A 1 258 ? -8.899 13.520 -42.842 1.00 14.09 305 HIS A O 1
ATOM 2076 N N . ILE A 1 259 ? -8.136 13.376 -40.701 1.00 11.13 306 ILE A N 1
ATOM 2077 C CA . ILE A 1 259 ? -8.873 12.176 -40.327 1.00 10.56 306 ILE A CA 1
ATOM 2078 C C . ILE A 1 259 ? -10.027 12.559 -39.421 1.00 14.22 306 ILE A C 1
ATOM 2079 O O . ILE A 1 259 ? -9.868 13.418 -38.547 1.00 13.92 306 ILE A O 1
ATOM 2084 N N . THR A 1 260 ? -11.175 11.898 -39.602 1.00 12.55 307 THR A N 1
ATOM 2085 C CA . THR A 1 260 ? -12.329 12.082 -38.724 1.00 12.43 307 THR A CA 1
ATOM 2086 C C . THR A 1 260 ? -12.837 10.766 -38.209 1.00 15.51 307 THR A C 1
ATOM 2087 O O . THR A 1 260 ? -12.695 9.736 -38.871 1.00 15.17 307 THR A O 1
ATOM 2091 N N . THR A 1 261 ? -13.451 10.797 -37.025 1.00 12.27 308 THR A N 1
ATOM 2092 C CA . THR A 1 261 ? -14.098 9.640 -36.428 1.00 11.79 308 THR A CA 1
ATOM 2093 C C . THR A 1 261 ? -15.537 10.012 -36.107 1.00 16.88 308 THR A C 1
ATOM 2094 O O . THR A 1 261 ? -15.812 11.139 -35.710 1.00 14.82 308 THR A O 1
ATOM 2098 N N . GLU A 1 262 ? -16.454 9.057 -36.283 1.00 15.13 309 GLU A N 1
ATOM 2099 C CA . GLU A 1 262 ? -17.862 9.238 -35.951 1.00 15.23 309 GLU A CA 1
ATOM 2100 C C . GLU A 1 262 ? -18.400 7.873 -35.582 1.00 20.23 309 GLU A C 1
ATOM 2101 O O . GLU A 1 262 ? -17.699 6.870 -35.731 1.00 18.37 309 GLU A O 1
ATOM 2107 N N . ILE A 1 263 ? -19.599 7.836 -35.044 1.00 16.91 310 ILE A N 1
ATOM 2108 C CA . ILE A 1 263 ? -20.199 6.606 -34.573 1.00 15.94 310 ILE A CA 1
ATOM 2109 C C . ILE A 1 263 ? -21.250 6.133 -35.590 1.00 20.46 310 ILE A C 1
ATOM 2110 O O . ILE A 1 263 ? -21.954 6.953 -36.176 1.00 20.55 310 ILE A O 1
ATOM 2115 N N . VAL A 1 264 ? -21.333 4.818 -35.814 1.00 19.00 311 VAL A N 1
ATOM 2116 C CA . VAL A 1 264 ? -22.341 4.258 -36.724 1.00 19.06 311 VAL A CA 1
ATOM 2117 C C . VAL A 1 264 ? -23.631 4.192 -35.887 1.00 24.95 311 VAL A C 1
ATOM 2118 O O . VAL A 1 264 ? -23.678 3.494 -34.868 1.00 24.06 311 VAL A O 1
ATOM 2122 N N . MET A 1 265 ? -24.631 4.985 -36.277 1.00 25.85 312 MET A N 1
ATOM 2123 C CA . MET A 1 265 ? -25.888 5.112 -35.525 1.00 28.41 312 MET A CA 1
ATOM 2124 C C . MET A 1 265 ? -27.081 4.432 -36.143 1.00 34.36 312 MET A C 1
ATOM 2125 O O . MET A 1 265 ? -28.129 4.396 -35.528 1.00 35.09 312 MET A O 1
ATOM 2130 N N . LEU A 1 266 ? -26.948 3.959 -37.362 1.00 30.35 313 LEU A N 1
ATOM 2131 C CA . LEU A 1 266 ? -28.005 3.278 -38.077 1.00 30.72 313 LEU A CA 1
ATOM 2132 C C . LEU A 1 266 ? -27.549 1.826 -38.246 1.00 35.15 313 LEU A C 1
ATOM 2133 O O . LEU A 1 266 ? -26.370 1.582 -38.537 1.00 33.33 313 LEU A O 1
ATOM 2138 N N . ASN A 1 267 ? -28.456 0.863 -37.990 1.00 33.11 314 ASN A N 1
ATOM 2139 C CA . ASN A 1 267 ? -28.112 -0.554 -38.130 1.00 33.85 314 ASN A CA 1
ATOM 2140 C C . ASN A 1 267 ? -27.703 -0.847 -39.596 1.00 39.96 314 ASN A C 1
ATOM 2141 O O . ASN A 1 267 ? -28.488 -0.549 -40.498 1.00 38.11 314 ASN A O 1
ATOM 2146 N N . PRO A 1 268 ? -26.470 -1.360 -39.866 1.00 40.14 315 PRO A N 1
ATOM 2147 C CA . PRO A 1 268 ? -26.079 -1.614 -41.266 1.00 40.86 315 PRO A CA 1
ATOM 2148 C C . PRO A 1 268 ? -26.740 -2.846 -41.901 1.00 47.07 315 PRO A C 1
ATOM 2149 O O . PRO A 1 268 ? -26.717 -2.977 -43.126 1.00 47.55 315 PRO A O 1
ATOM 2153 N N . ALA A 1 269 ? -27.306 -3.747 -41.079 1.00 45.16 316 ALA A N 1
ATOM 2154 C CA . ALA A 1 269 ? -27.997 -4.956 -41.548 1.00 45.92 316 ALA A CA 1
ATOM 2155 C C . ALA A 1 269 ? -29.458 -4.624 -41.893 1.00 52.96 316 ALA A C 1
ATOM 2156 O O . ALA A 1 269 ? -30.085 -3.805 -41.212 1.00 52.74 316 ALA A O 1
ATOM 2158 N N . ASN A 1 270 ? -29.992 -5.261 -42.957 1.00 51.47 317 ASN A N 1
ATOM 2159 C CA . ASN A 1 270 ? -31.352 -5.059 -43.485 1.00 51.56 317 ASN A CA 1
ATOM 2160 C C . ASN A 1 270 ? -32.462 -5.768 -42.652 1.00 55.74 317 ASN A C 1
ATOM 2161 O O . ASN A 1 270 ? -33.340 -6.428 -43.216 1.00 56.93 317 ASN A O 1
ATOM 2166 N N . THR A 1 271 ? -32.440 -5.619 -41.321 1.00 50.55 318 THR A N 1
ATOM 2167 C CA . THR A 1 271 ? -33.459 -6.235 -40.454 1.00 49.74 318 THR A CA 1
ATOM 2168 C C . THR A 1 271 ? -34.585 -5.238 -40.142 1.00 52.76 318 THR A C 1
ATOM 2169 O O . THR A 1 271 ? -34.417 -4.036 -40.362 1.00 53.52 318 THR A O 1
ATOM 2173 N N . ARG A 1 272 ? -35.735 -5.736 -39.649 1.00 47.24 319 ARG A N 1
ATOM 2174 C CA . ARG A 1 272 ? -36.884 -4.898 -39.286 1.00 45.81 319 ARG A CA 1
ATOM 2175 C C . ARG A 1 272 ? -36.910 -4.741 -37.768 1.00 47.64 319 ARG A C 1
ATOM 2176 O O . ARG A 1 272 ? -36.900 -5.739 -37.045 1.00 48.24 319 ARG A O 1
ATOM 2184 N N . SER A 1 273 ? -36.904 -3.493 -37.283 1.00 40.84 320 SER A N 1
ATOM 2185 C CA . SER A 1 273 ? -36.899 -3.208 -35.844 1.00 39.38 320 SER A CA 1
ATOM 2186 C C . SER A 1 273 ? -38.321 -3.168 -35.248 1.00 42.82 320 SER A C 1
ATOM 2187 O O . SER A 1 273 ? -39.272 -3.515 -35.954 1.00 42.55 320 SER A O 1
ATOM 2190 N N . ILE A 1 274 ? -38.468 -2.766 -33.953 1.00 38.03 321 ILE A N 1
ATOM 2191 C CA . ILE A 1 274 ? -39.755 -2.682 -33.239 1.00 37.29 321 ILE A CA 1
ATOM 2192 C C . ILE A 1 274 ? -40.835 -1.895 -34.030 1.00 40.73 321 ILE A C 1
ATOM 2193 O O . ILE A 1 274 ? -41.995 -2.287 -33.996 1.00 39.65 321 ILE A O 1
ATOM 2198 N N . SER A 1 275 ? -40.448 -0.835 -34.771 1.00 36.76 322 SER A N 1
ATOM 2199 C CA . SER A 1 275 ? -41.362 -0.022 -35.574 1.00 36.83 322 SER A CA 1
ATOM 2200 C C . SER A 1 275 ? -41.793 -0.728 -36.871 1.00 40.99 322 SER A C 1
ATOM 2201 O O . SER A 1 275 ? -42.597 -0.171 -37.622 1.00 40.06 322 SER A O 1
ATOM 2204 N N . ASN A 1 276 ? -41.198 -1.909 -37.164 1.00 38.83 323 ASN A N 1
ATOM 2205 C CA . ASN A 1 276 ? -41.410 -2.737 -38.359 1.00 39.03 323 ASN A CA 1
ATOM 2206 C C . ASN A 1 276 ? -40.767 -2.110 -39.611 1.00 44.22 323 ASN A C 1
ATOM 2207 O O . ASN A 1 276 ? -41.074 -2.507 -40.738 1.00 45.03 323 ASN A O 1
ATOM 2212 N N . MET A 1 277 ? -39.844 -1.146 -39.405 1.00 40.07 324 MET A N 1
ATOM 2213 C CA . MET A 1 277 ? -39.090 -0.491 -40.469 1.00 39.12 324 MET A CA 1
ATOM 2214 C C . MET A 1 277 ? -37.669 -1.041 -40.515 1.00 39.99 324 MET A C 1
ATOM 2215 O O . MET A 1 277 ? -37.125 -1.488 -39.496 1.00 37.69 324 MET A O 1
ATOM 2220 N N . THR A 1 278 ? -37.060 -0.962 -41.701 1.00 36.12 325 THR A N 1
ATOM 2221 C CA . THR A 1 278 ? -35.655 -1.298 -41.894 1.00 35.52 325 THR A CA 1
ATOM 2222 C C . THR A 1 278 ? -34.953 0.060 -41.857 1.00 37.74 325 THR A C 1
ATOM 2223 O O . THR A 1 278 ? -35.576 1.083 -42.148 1.00 34.86 325 THR A O 1
ATOM 2227 N N . SER A 1 279 ? -33.655 0.061 -41.578 1.00 36.19 326 SER A N 1
ATOM 2228 C CA . SER A 1 279 ? -32.829 1.264 -41.542 1.00 36.79 326 SER A CA 1
ATOM 2229 C C . SER A 1 279 ? -33.002 2.079 -42.827 1.00 42.19 326 SER A C 1
ATOM 2230 O O . SER A 1 279 ? -33.206 3.296 -42.774 1.00 42.49 326 SER A O 1
ATOM 2233 N N . GLN A 1 280 ? -33.040 1.381 -43.964 1.00 38.97 327 GLN A N 1
ATOM 2234 C CA . GLN A 1 280 ? -33.165 1.952 -45.304 1.00 39.31 327 GLN A CA 1
ATOM 2235 C C . GLN A 1 280 ? -34.502 2.661 -45.542 1.00 42.30 327 GLN A C 1
ATOM 2236 O O . GLN A 1 280 ? -34.513 3.726 -46.154 1.00 41.98 327 GLN A O 1
ATOM 2242 N N . GLU A 1 281 ? -35.611 2.105 -45.036 1.00 38.82 328 GLU A N 1
ATOM 2243 C CA . GLU A 1 281 ? -36.938 2.732 -45.174 1.00 38.75 328 GLU A CA 1
ATOM 2244 C C . GLU A 1 281 ? -37.081 3.927 -44.251 1.00 40.57 328 GLU A C 1
ATOM 2245 O O . GLU A 1 281 ? -37.821 4.855 -44.571 1.00 39.31 328 GLU A O 1
ATOM 2251 N N . PHE A 1 282 ? -36.395 3.894 -43.091 1.00 36.01 329 PHE A N 1
ATOM 2252 C CA . PHE A 1 282 ? -36.408 5.012 -42.145 1.00 34.67 329 PHE A CA 1
ATOM 2253 C C . PHE A 1 282 ? -35.801 6.233 -42.843 1.00 36.50 329 PHE A C 1
ATOM 2254 O O . PHE A 1 282 ? -36.383 7.312 -42.797 1.00 36.16 329 PHE A O 1
ATOM 2262 N N . VAL A 1 283 ? -34.669 6.037 -43.541 1.00 32.63 330 VAL A N 1
ATOM 2263 C CA . VAL A 1 283 ? -33.953 7.072 -44.285 1.00 32.97 330 VAL A CA 1
ATOM 2264 C C . VAL A 1 283 ? -34.842 7.670 -45.398 1.00 39.68 330 VAL A C 1
ATOM 2265 O O . VAL A 1 283 ? -34.906 8.894 -45.509 1.00 37.62 330 VAL A O 1
ATOM 2269 N N . GLU A 1 284 ? -35.543 6.814 -46.194 1.00 39.41 331 GLU A N 1
ATOM 2270 C CA . GLU A 1 284 ? -36.437 7.295 -47.272 1.00 40.25 331 GLU A CA 1
ATOM 2271 C C . GLU A 1 284 ? -37.604 8.059 -46.660 1.00 43.79 331 GLU A C 1
ATOM 2272 O O . GLU A 1 284 ? -37.974 9.110 -47.180 1.00 44.17 331 GLU A O 1
ATOM 2278 N N . LYS A 1 285 ? -38.178 7.526 -45.561 1.00 40.06 332 LYS A N 1
ATOM 2279 C CA . LYS A 1 285 ? -39.287 8.145 -44.826 1.00 40.85 332 LYS A CA 1
ATOM 2280 C C . LYS A 1 285 ? -38.897 9.513 -44.264 1.00 45.92 332 LYS A C 1
ATOM 2281 O O . LYS A 1 285 ? -39.674 10.459 -44.389 1.00 45.60 332 LYS A O 1
ATOM 2287 N N . LEU A 1 286 ? -37.698 9.621 -43.648 1.00 42.17 333 LEU A N 1
ATOM 2288 C CA . LEU A 1 286 ? -37.205 10.886 -43.103 1.00 41.13 333 LEU A CA 1
ATOM 2289 C C . LEU A 1 286 ? -36.956 11.865 -44.234 1.00 44.42 333 LEU A C 1
ATOM 2290 O O . LEU A 1 286 ? -37.354 13.022 -44.123 1.00 43.44 333 LEU A O 1
ATOM 2295 N N . THR A 1 287 ? -36.369 11.383 -45.346 1.00 43.20 334 THR A N 1
ATOM 2296 C CA . THR A 1 287 ? -36.110 12.172 -46.558 1.00 44.45 334 THR A CA 1
ATOM 2297 C C . THR A 1 287 ? -37.438 12.704 -47.136 1.00 51.69 334 THR A C 1
ATOM 2298 O O . THR A 1 287 ? -37.472 13.838 -47.609 1.00 51.65 334 THR A O 1
ATOM 2302 N N . LYS A 1 288 ? -38.532 11.910 -47.036 1.00 51.16 335 LYS A N 1
ATOM 2303 C CA . LYS A 1 288 ? -39.880 12.291 -47.489 1.00 51.86 335 LYS A CA 1
ATOM 2304 C C . LYS A 1 288 ? -40.372 13.514 -46.705 1.00 55.60 335 LYS A C 1
ATOM 2305 O O . LYS A 1 288 ? -41.019 14.387 -47.285 1.00 56.03 335 LYS A O 1
ATOM 2311 N N . ARG A 1 289 ? -40.021 13.593 -45.398 1.00 50.27 336 ARG A N 1
ATOM 2312 C CA . ARG A 1 289 ? -40.401 14.687 -44.496 1.00 48.94 336 ARG A CA 1
ATOM 2313 C C . ARG A 1 289 ? -39.551 15.952 -44.630 1.00 51.99 336 ARG A C 1
ATOM 2314 O O . ARG A 1 289 ? -40.034 17.038 -44.305 1.00 51.80 336 ARG A O 1
ATOM 2322 N N . LEU A 1 290 ? -38.289 15.819 -45.054 1.00 48.08 337 LEU A N 1
ATOM 2323 C CA . LEU A 1 290 ? -37.359 16.943 -45.136 1.00 48.04 337 LEU A CA 1
ATOM 2324 C C . LEU A 1 290 ? -37.592 17.847 -46.339 1.00 54.62 337 LEU A C 1
ATOM 2325 O O . LEU A 1 290 ? -38.090 17.393 -47.370 1.00 54.15 337 LEU A O 1
ATOM 2330 N N . LYS A 1 291 ? -37.256 19.142 -46.178 1.00 53.11 338 LYS A N 1
ATOM 2331 C CA . LYS A 1 291 ? -37.412 20.189 -47.193 1.00 54.63 338 LYS A CA 1
ATOM 2332 C C . LYS A 1 291 ? -36.130 20.434 -47.983 1.00 61.50 338 LYS A C 1
ATOM 2333 O O . LYS A 1 291 ? -36.168 20.996 -49.081 1.00 61.71 338 LYS A O 1
ATOM 2339 N N . ARG A 1 292 ? -34.997 20.019 -47.410 1.00 59.34 339 ARG A N 1
ATOM 2340 C CA . ARG A 1 292 ? -33.676 20.098 -48.027 1.00 59.28 339 ARG A CA 1
ATOM 2341 C C . ARG A 1 292 ? -33.150 18.660 -48.069 1.00 63.79 339 ARG A C 1
ATOM 2342 O O . ARG A 1 292 ? -33.729 17.786 -47.409 1.00 63.01 339 ARG A O 1
ATOM 2350 N N . HIS A 1 293 ? -32.096 18.395 -48.859 1.00 60.98 340 HIS A N 1
ATOM 2351 C CA . HIS A 1 293 ? -31.542 17.039 -48.974 1.00 61.34 340 HIS A CA 1
ATOM 2352 C C . HIS A 1 293 ? -30.834 16.557 -47.681 1.00 64.03 340 HIS A C 1
ATOM 2353 O O . HIS A 1 293 ? -30.482 17.407 -46.860 1.00 63.48 340 HIS A O 1
ATOM 2360 N N . PRO A 1 294 ? -30.642 15.221 -47.456 1.00 59.62 341 PRO A N 1
ATOM 2361 C CA . PRO A 1 294 ? -29.971 14.763 -46.217 1.00 58.92 341 PRO A CA 1
ATOM 2362 C C . PRO A 1 294 ? -28.648 15.472 -45.901 1.00 61.90 341 PRO A C 1
ATOM 2363 O O . PRO A 1 294 ? -28.440 15.879 -44.756 1.00 61.47 341 PRO A O 1
ATOM 2367 N N . GLU A 1 295 ? -27.794 15.673 -46.936 1.00 57.86 342 GLU A N 1
ATOM 2368 C CA . GLU A 1 295 ? -26.493 16.361 -46.902 1.00 57.30 342 GLU A CA 1
ATOM 2369 C C . GLU A 1 295 ? -26.638 17.831 -46.490 1.00 58.97 342 GLU A C 1
ATOM 2370 O O . GLU A 1 295 ? -25.647 18.459 -46.106 1.00 58.23 342 GLU A O 1
ATOM 2376 N N . GLU A 1 296 ? -27.859 18.385 -46.625 1.00 53.96 343 GLU A N 1
ATOM 2377 C CA . GLU A 1 296 ? -28.200 19.776 -46.323 1.00 52.68 343 GLU A CA 1
ATOM 2378 C C . GLU A 1 296 ? -29.009 19.932 -45.021 1.00 51.40 343 GLU A C 1
ATOM 2379 O O . GLU A 1 296 ? -29.479 21.044 -44.727 1.00 51.88 343 GLU A O 1
ATOM 2385 N N . THR A 1 297 ? -29.172 18.837 -44.246 1.00 41.90 344 THR A N 1
ATOM 2386 C CA . THR A 1 297 ? -29.956 18.878 -43.010 1.00 38.62 344 THR A CA 1
ATOM 2387 C C . THR A 1 297 ? -29.132 18.451 -41.777 1.00 33.85 344 THR A C 1
ATOM 2388 O O . THR A 1 297 ? -28.657 17.313 -41.695 1.00 29.78 344 THR A O 1
ATOM 2392 N N . GLY A 1 298 ? -29.013 19.369 -40.821 1.00 27.28 345 GLY A N 1
ATOM 2393 C CA . GLY A 1 298 ? -28.300 19.100 -39.577 1.00 25.37 345 GLY A CA 1
ATOM 2394 C C . GLY A 1 298 ? -29.005 18.020 -38.788 1.00 25.73 345 GLY A C 1
ATOM 2395 O O . GLY A 1 298 ? -30.240 17.953 -38.755 1.00 26.01 345 GLY A O 1
ATOM 2396 N N . GLY A 1 299 ? -28.223 17.122 -38.231 1.00 20.66 346 GLY A N 1
ATOM 2397 C CA . GLY A 1 299 ? -28.737 16.037 -37.405 1.00 20.29 346 GLY A CA 1
ATOM 2398 C C . GLY A 1 299 ? -29.205 14.802 -38.140 1.00 23.79 346 GLY A C 1
ATOM 2399 O O . GLY A 1 299 ? -29.757 13.908 -37.503 1.00 20.95 346 GLY A O 1
ATOM 2400 N N . PHE A 1 300 ? -28.985 14.731 -39.477 1.00 22.30 347 PHE A N 1
ATOM 2401 C CA . PHE A 1 300 ? -29.427 13.562 -40.260 1.00 23.01 347 PHE A CA 1
ATOM 2402 C C . PHE A 1 300 ? -28.860 12.238 -39.745 1.00 23.93 347 PHE A C 1
ATOM 2403 O O . PHE A 1 300 ? -29.628 11.287 -39.541 1.00 22.06 347 PHE A O 1
ATOM 2411 N N . GLN A 1 301 ? -27.528 12.188 -39.472 1.00 20.69 348 GLN A N 1
ATOM 2412 C CA . GLN A 1 301 ? -26.891 10.973 -38.940 1.00 19.96 348 GLN A CA 1
ATOM 2413 C C . GLN A 1 301 ? -27.425 10.621 -37.533 1.00 21.79 348 GLN A C 1
ATOM 2414 O O . GLN A 1 301 ? -27.532 9.446 -37.209 1.00 21.73 348 GLN A O 1
ATOM 2420 N N . GLU A 1 302 ? -27.809 11.632 -36.720 1.00 18.47 349 GLU A N 1
ATOM 2421 C CA . GLU A 1 302 ? -28.347 11.406 -35.357 1.00 18.05 349 GLU A CA 1
ATOM 2422 C C . GLU A 1 302 ? -29.849 11.111 -35.307 1.00 23.52 349 GLU A C 1
ATOM 2423 O O . GLU A 1 302 ? -30.344 10.613 -34.297 1.00 22.75 349 GLU A O 1
ATOM 2429 N N . ALA A 1 303 ? -30.577 11.426 -36.383 1.00 23.09 350 ALA A N 1
ATOM 2430 C CA . ALA A 1 303 ? -32.030 11.216 -36.463 1.00 23.05 350 ALA A CA 1
ATOM 2431 C C . ALA A 1 303 ? -32.511 9.840 -35.992 1.00 25.21 350 ALA A C 1
ATOM 2432 O O . ALA A 1 303 ? -33.454 9.844 -35.211 1.00 23.70 350 ALA A O 1
ATOM 2434 N N . PRO A 1 304 ? -31.847 8.668 -36.292 1.00 21.42 351 PRO A N 1
ATOM 2435 C CA . PRO A 1 304 ? -32.316 7.392 -35.718 1.00 20.09 351 PRO A CA 1
ATOM 2436 C C . PRO A 1 304 ? -32.391 7.369 -34.196 1.00 23.06 351 PRO A C 1
ATOM 2437 O O . PRO A 1 304 ? -33.213 6.642 -33.623 1.00 22.83 351 PRO A O 1
ATOM 2441 N N . LEU A 1 305 ? -31.487 8.112 -33.519 1.00 18.63 352 LEU A N 1
ATOM 2442 C CA . LEU A 1 305 ? -31.441 8.177 -32.050 1.00 16.64 352 LEU A CA 1
ATOM 2443 C C . LEU A 1 305 ? -32.643 8.933 -31.491 1.00 19.69 352 LEU A C 1
ATOM 2444 O O . LEU A 1 305 ? -33.069 8.658 -30.365 1.00 20.38 352 LEU A O 1
ATOM 2449 N N . ALA A 1 306 ? -33.121 9.940 -32.234 1.00 16.60 353 ALA A N 1
ATOM 2450 C CA . ALA A 1 306 ? -34.268 10.759 -31.834 1.00 17.97 353 ALA A CA 1
ATOM 2451 C C . ALA A 1 306 ? -35.510 9.883 -31.956 1.00 24.89 353 ALA A C 1
ATOM 2452 O O . ALA A 1 306 ? -36.312 9.779 -31.019 1.00 23.04 353 ALA A O 1
ATOM 2454 N N . TYR A 1 307 ? -35.605 9.191 -33.103 1.00 22.49 354 TYR A N 1
ATOM 2455 C CA . TYR A 1 307 ? -36.658 8.233 -33.384 1.00 22.21 354 TYR A CA 1
ATOM 2456 C C . TYR A 1 307 ? -36.719 7.185 -32.257 1.00 25.93 354 TYR A C 1
ATOM 2457 O O . TYR A 1 307 ? -37.778 6.995 -31.661 1.00 26.29 354 TYR A O 1
ATOM 2466 N N . ASP A 1 308 ? -35.578 6.540 -31.930 1.00 21.67 355 ASP A N 1
ATOM 2467 C CA . ASP A 1 308 ? -35.521 5.509 -30.891 1.00 20.62 355 ASP A CA 1
ATOM 2468 C C . ASP A 1 308 ? -35.762 6.022 -29.474 1.00 24.75 355 ASP A C 1
ATOM 2469 O O . ASP A 1 308 ? -36.311 5.270 -28.658 1.00 23.88 355 ASP A O 1
ATOM 2474 N N . ALA A 1 309 ? -35.406 7.297 -29.176 1.00 20.71 356 ALA A N 1
ATOM 2475 C CA . ALA A 1 309 ? -35.671 7.881 -27.844 1.00 19.90 356 ALA A CA 1
ATOM 2476 C C . ALA A 1 309 ? -37.196 7.918 -27.544 1.00 23.71 356 ALA A C 1
ATOM 2477 O O . ALA A 1 309 ? -37.606 7.623 -26.417 1.00 21.79 356 ALA A O 1
ATOM 2479 N N . ILE A 1 310 ? -38.017 8.247 -28.556 1.00 23.20 357 ILE A N 1
ATOM 2480 C CA . ILE A 1 310 ? -39.481 8.293 -28.394 1.00 25.16 357 ILE A CA 1
ATOM 2481 C C . ILE A 1 310 ? -40.007 6.883 -28.091 1.00 30.85 357 ILE A C 1
ATOM 2482 O O . ILE A 1 310 ? -40.752 6.710 -27.130 1.00 30.45 357 ILE A O 1
ATOM 2487 N N . TRP A 1 311 ? -39.506 5.864 -28.834 1.00 28.97 358 TRP A N 1
ATOM 2488 C CA . TRP A 1 311 ? -39.868 4.456 -28.614 1.00 28.42 358 TRP A CA 1
ATOM 2489 C C . TRP A 1 311 ? -39.469 3.998 -27.233 1.00 29.13 358 TRP A C 1
ATOM 2490 O O . TRP A 1 311 ? -40.286 3.397 -26.537 1.00 26.53 358 TRP A O 1
ATOM 2501 N N . ALA A 1 312 ? -38.248 4.370 -26.789 1.00 24.65 359 ALA A N 1
ATOM 2502 C CA . ALA A 1 312 ? -37.734 4.026 -25.463 1.00 23.35 359 ALA A CA 1
ATOM 2503 C C . ALA A 1 312 ? -38.631 4.592 -24.364 1.00 28.54 359 ALA A C 1
ATOM 2504 O O . ALA A 1 312 ? -38.926 3.896 -23.382 1.00 28.50 359 ALA A O 1
ATOM 2506 N N . LEU A 1 313 ? -39.070 5.843 -24.537 1.00 26.58 360 LEU A N 1
ATOM 2507 C CA . LEU A 1 313 ? -39.942 6.521 -23.581 1.00 27.41 360 LEU A CA 1
ATOM 2508 C C . LEU A 1 313 ? -41.335 5.866 -23.581 1.00 30.42 360 LEU A C 1
ATOM 2509 O O . LEU A 1 313 ? -41.867 5.570 -22.512 1.00 28.20 360 LEU A O 1
ATOM 2514 N N . ALA A 1 314 ? -41.913 5.667 -24.780 1.00 29.05 361 ALA A N 1
ATOM 2515 C CA . ALA A 1 314 ? -43.234 5.053 -24.951 1.00 30.30 361 ALA A CA 1
ATOM 2516 C C . ALA A 1 314 ? -43.329 3.697 -24.268 1.00 38.14 361 ALA A C 1
ATOM 2517 O O . ALA A 1 314 ? -44.306 3.440 -23.557 1.00 39.46 361 ALA A O 1
ATOM 2519 N N . LEU A 1 315 ? -42.299 2.847 -24.444 1.00 35.83 362 LEU A N 1
ATOM 2520 C CA . LEU A 1 315 ? -42.251 1.519 -23.835 1.00 36.14 362 LEU A CA 1
ATOM 2521 C C . LEU A 1 315 ? -42.107 1.607 -22.324 1.00 39.77 362 LEU A C 1
ATOM 2522 O O . LEU A 1 315 ? -42.748 0.829 -21.615 1.00 39.48 362 LEU A O 1
ATOM 2527 N N . ALA A 1 316 ? -41.296 2.568 -21.827 1.00 35.61 363 ALA A N 1
ATOM 2528 C CA . ALA A 1 316 ? -41.093 2.780 -20.390 1.00 35.42 363 ALA A CA 1
ATOM 2529 C C . ALA A 1 316 ? -42.381 3.290 -19.728 1.00 39.91 363 ALA A C 1
ATOM 2530 O O . ALA A 1 316 ? -42.665 2.919 -18.588 1.00 40.22 363 ALA A O 1
ATOM 2532 N N . LEU A 1 317 ? -43.159 4.133 -20.445 1.00 36.60 364 LEU A N 1
ATOM 2533 C CA . LEU A 1 317 ? -44.428 4.670 -19.938 1.00 36.22 364 LEU A CA 1
ATOM 2534 C C . LEU A 1 317 ? -45.458 3.543 -19.866 1.00 42.62 364 LEU A C 1
ATOM 2535 O O . LEU A 1 317 ? -46.173 3.445 -18.874 1.00 42.33 364 LEU A O 1
ATOM 2540 N N . ASN A 1 318 ? -45.462 2.654 -20.881 1.00 41.18 365 ASN A N 1
ATOM 2541 C CA . ASN A 1 318 ? -46.330 1.477 -20.954 1.00 42.34 365 ASN A CA 1
ATOM 2542 C C . ASN A 1 318 ? -46.165 0.555 -19.741 1.00 48.96 365 ASN A C 1
ATOM 2543 O O . ASN A 1 318 ? -47.168 0.117 -19.176 1.00 49.43 365 ASN A O 1
ATOM 2548 N N . LYS A 1 319 ? -44.917 0.258 -19.349 1.00 46.88 366 LYS A N 1
ATOM 2549 C CA . LYS A 1 319 ? -44.626 -0.606 -18.204 1.00 47.49 366 LYS A CA 1
ATOM 2550 C C . LYS A 1 319 ? -45.126 0.013 -16.904 1.00 54.08 366 LYS A C 1
ATOM 2551 O O . LYS A 1 319 ? -45.714 -0.696 -16.085 1.00 54.70 366 LYS A O 1
ATOM 2557 N N . THR A 1 320 ? -44.913 1.331 -16.716 1.00 51.12 367 THR A N 1
ATOM 2558 C CA . THR A 1 320 ? -45.358 2.023 -15.498 1.00 51.46 367 THR A CA 1
ATOM 2559 C C . THR A 1 320 ? -46.878 2.250 -15.497 1.00 55.69 367 THR A C 1
ATOM 2560 O O . THR A 1 320 ? -47.457 2.461 -14.428 1.00 54.98 367 THR A O 1
ATOM 2564 N N . SER A 1 321 ? -47.508 2.180 -16.703 1.00 52.69 368 SER A N 1
ATOM 2565 C CA . SER A 1 321 ? -48.934 2.366 -17.008 1.00 76.73 368 SER A CA 1
ATOM 2566 C C . SER A 1 321 ? -49.468 3.764 -16.706 1.00 114.10 368 SER A C 1
ATOM 2567 O O . SER A 1 321 ? -49.440 4.217 -15.563 1.00 86.87 368 SER A O 1
ATOM 2570 N N . ARG A 1 330 ? -51.352 5.690 -14.193 1.00 50.13 377 ARG A N 1
ATOM 2571 C CA . ARG A 1 330 ? -51.457 6.824 -13.273 1.00 49.07 377 ARG A CA 1
ATOM 2572 C C . ARG A 1 330 ? -50.691 8.062 -13.794 1.00 49.24 377 ARG A C 1
ATOM 2573 O O . ARG A 1 330 ? -50.386 8.954 -13.004 1.00 47.67 377 ARG A O 1
ATOM 2581 N N . LEU A 1 331 ? -50.408 8.116 -15.114 1.00 44.49 378 LEU A N 1
ATOM 2582 C CA . LEU A 1 331 ? -49.606 9.156 -15.772 1.00 43.57 378 LEU A CA 1
ATOM 2583 C C . LEU A 1 331 ? -50.182 10.578 -15.670 1.00 48.22 378 LEU A C 1
ATOM 2584 O O . LEU A 1 331 ? -49.399 11.524 -15.541 1.00 47.29 378 LEU A O 1
ATOM 2589 N N . GLU A 1 332 ? -51.535 10.721 -15.648 1.00 45.12 379 GLU A N 1
ATOM 2590 C CA . GLU A 1 332 ? -52.254 11.999 -15.499 1.00 44.26 379 GLU A CA 1
ATOM 2591 C C . GLU A 1 332 ? -51.962 12.638 -14.132 1.00 44.02 379 GLU A C 1
ATOM 2592 O O . GLU A 1 332 ? -52.160 13.838 -13.968 1.00 44.84 379 GLU A O 1
ATOM 2598 N N . ASP A 1 333 ? -51.505 11.839 -13.165 1.00 37.83 380 ASP A N 1
ATOM 2599 C CA . ASP A 1 333 ? -51.253 12.263 -11.788 1.00 37.53 380 ASP A CA 1
ATOM 2600 C C . ASP A 1 333 ? -49.794 12.667 -11.500 1.00 39.56 380 ASP A C 1
ATOM 2601 O O . ASP A 1 333 ? -49.460 12.948 -10.343 1.00 37.68 380 ASP A O 1
ATOM 2606 N N . PHE A 1 334 ? -48.934 12.724 -12.540 1.00 35.99 381 PHE A N 1
ATOM 2607 C CA . PHE A 1 334 ? -47.538 13.143 -12.330 1.00 35.67 381 PHE A CA 1
ATOM 2608 C C . PHE A 1 334 ? -47.469 14.623 -11.908 1.00 36.64 381 PHE A C 1
ATOM 2609 O O . PHE A 1 334 ? -48.148 15.455 -12.499 1.00 36.30 381 PHE A O 1
ATOM 2617 N N . ASN A 1 335 ? -46.660 14.921 -10.882 1.00 33.22 382 ASN A N 1
ATOM 2618 C CA . ASN A 1 335 ? -46.405 16.269 -10.349 1.00 33.03 382 ASN A CA 1
ATOM 2619 C C . ASN A 1 335 ? -44.906 16.408 -10.137 1.00 34.69 382 ASN A C 1
ATOM 2620 O O . ASN A 1 335 ? -44.238 15.396 -9.913 1.00 34.92 382 ASN A O 1
ATOM 2625 N N . TYR A 1 336 ? -44.399 17.648 -10.098 1.00 28.43 383 TYR A N 1
ATOM 2626 C CA . TYR A 1 336 ? -42.971 17.951 -9.911 1.00 27.57 383 TYR A CA 1
ATOM 2627 C C . TYR A 1 336 ? -42.495 17.822 -8.463 1.00 34.51 383 TYR A C 1
ATOM 2628 O O . TYR A 1 336 ? -41.298 17.947 -8.190 1.00 34.37 383 TYR A O 1
ATOM 2637 N N . ASN A 1 337 ? -43.428 17.620 -7.527 1.00 32.92 384 ASN A N 1
ATOM 2638 C CA . ASN A 1 337 ? -43.073 17.541 -6.111 1.00 34.12 384 ASN A CA 1
ATOM 2639 C C . ASN A 1 337 ? -43.049 16.108 -5.617 1.00 41.23 384 ASN A C 1
ATOM 2640 O O . ASN A 1 337 ? -42.725 15.868 -4.455 1.00 42.00 384 ASN A O 1
ATOM 2645 N N . ASN A 1 338 ? -43.381 15.162 -6.499 1.00 40.09 385 ASN A N 1
ATOM 2646 C CA . ASN A 1 338 ? -43.471 13.746 -6.177 1.00 41.38 385 ASN A CA 1
ATOM 2647 C C . ASN A 1 338 ? -42.429 12.882 -6.907 1.00 47.40 385 ASN A C 1
ATOM 2648 O O . ASN A 1 338 ? -42.376 12.877 -8.137 1.00 48.46 385 ASN A O 1
ATOM 2653 N N . GLN A 1 339 ? -41.616 12.151 -6.126 1.00 44.56 386 GLN A N 1
ATOM 2654 C CA . GLN A 1 339 ? -40.552 11.229 -6.551 1.00 44.49 386 GLN A CA 1
ATOM 2655 C C . GLN A 1 339 ? -41.084 9.886 -7.059 1.00 48.36 386 GLN A C 1
ATOM 2656 O O . GLN A 1 339 ? -40.407 9.231 -7.858 1.00 48.35 386 GLN A O 1
ATOM 2662 N N . THR A 1 340 ? -42.251 9.440 -6.527 1.00 42.73 387 THR A N 1
ATOM 2663 C CA . THR A 1 340 ? -42.893 8.151 -6.801 1.00 41.12 387 THR A CA 1
ATOM 2664 C C . THR A 1 340 ? -42.877 7.761 -8.278 1.00 43.08 387 THR A C 1
ATOM 2665 O O . THR A 1 340 ? -42.183 6.801 -8.631 1.00 44.65 387 THR A O 1
ATOM 2669 N N . ILE A 1 341 ? -43.636 8.477 -9.128 1.00 36.48 388 ILE A N 1
ATOM 2670 C CA . ILE A 1 341 ? -43.746 8.180 -10.563 1.00 35.41 388 ILE A CA 1
ATOM 2671 C C . ILE A 1 341 ? -42.384 8.288 -11.261 1.00 38.08 388 ILE A C 1
ATOM 2672 O O . ILE A 1 341 ? -42.086 7.467 -12.136 1.00 38.17 388 ILE A O 1
ATOM 2677 N N . THR A 1 342 ? -41.559 9.267 -10.851 1.00 34.04 389 THR A N 1
ATOM 2678 C CA . THR A 1 342 ? -40.209 9.478 -11.392 1.00 33.32 389 THR A CA 1
ATOM 2679 C C . THR A 1 342 ? -39.383 8.199 -11.226 1.00 35.79 389 THR A C 1
ATOM 2680 O O . THR A 1 342 ? -38.870 7.687 -12.217 1.00 34.21 389 THR A O 1
ATOM 2684 N N . ASP A 1 343 ? -39.311 7.673 -9.982 1.00 33.24 390 ASP A N 1
ATOM 2685 C CA . ASP A 1 343 ? -38.605 6.448 -9.607 1.00 33.63 390 ASP A CA 1
ATOM 2686 C C . ASP A 1 343 ? -39.032 5.236 -10.425 1.00 40.25 390 ASP A C 1
ATOM 2687 O O . ASP A 1 343 ? -38.172 4.449 -10.831 1.00 40.45 390 ASP A O 1
ATOM 2692 N N . GLN A 1 344 ? -40.351 5.096 -10.682 1.00 37.95 391 GLN A N 1
ATOM 2693 C CA . GLN A 1 344 ? -40.917 3.994 -11.460 1.00 37.45 391 GLN A CA 1
ATOM 2694 C C . GLN A 1 344 ? -40.542 4.092 -12.926 1.00 40.46 391 GLN A C 1
ATOM 2695 O O . GLN A 1 344 ? -40.115 3.091 -13.505 1.00 38.66 391 GLN A O 1
ATOM 2701 N N . ILE A 1 345 ? -40.683 5.290 -13.539 1.00 37.70 392 ILE A N 1
ATOM 2702 C CA . ILE A 1 345 ? -40.292 5.456 -14.950 1.00 37.00 392 ILE A CA 1
ATOM 2703 C C . ILE A 1 345 ? -38.767 5.309 -15.081 1.00 36.28 392 ILE A C 1
ATOM 2704 O O . ILE A 1 345 ? -38.313 4.730 -16.065 1.00 36.11 392 ILE A O 1
ATOM 2709 N N . TYR A 1 346 ? -37.998 5.741 -14.062 1.00 31.55 393 TYR A N 1
ATOM 2710 C CA . TYR A 1 346 ? -36.535 5.597 -14.052 1.00 32.68 393 TYR A CA 1
ATOM 2711 C C . TYR A 1 346 ? -36.193 4.108 -14.147 1.00 36.79 393 TYR A C 1
ATOM 2712 O O . TYR A 1 346 ? -35.395 3.724 -14.999 1.00 35.94 393 TYR A O 1
ATOM 2721 N N . ARG A 1 347 ? -36.858 3.275 -13.312 1.00 34.01 394 ARG A N 1
ATOM 2722 C CA . ARG A 1 347 ? -36.686 1.821 -13.278 1.00 33.30 394 ARG A CA 1
ATOM 2723 C C . ARG A 1 347 ? -37.068 1.155 -14.591 1.00 36.86 394 ARG A C 1
ATOM 2724 O O . ARG A 1 347 ? -36.370 0.237 -15.004 1.00 37.97 394 ARG A O 1
ATOM 2732 N N . ALA A 1 348 ? -38.135 1.625 -15.260 1.00 32.11 395 ALA A N 1
ATOM 2733 C CA . ALA A 1 348 ? -38.559 1.082 -16.554 1.00 32.28 395 ALA A CA 1
ATOM 2734 C C . ALA A 1 348 ? -37.541 1.418 -17.656 1.00 39.10 395 ALA A C 1
ATOM 2735 O O . ALA A 1 348 ? -37.202 0.546 -18.459 1.00 39.24 395 ALA A O 1
ATOM 2737 N N . MET A 1 349 ? -37.023 2.674 -17.657 1.00 35.86 396 MET A N 1
ATOM 2738 C CA . MET A 1 349 ? -36.000 3.157 -18.597 1.00 34.37 396 MET A CA 1
ATOM 2739 C C . MET A 1 349 ? -34.712 2.365 -18.387 1.00 37.86 396 MET A C 1
ATOM 2740 O O . MET A 1 349 ? -34.129 1.882 -19.354 1.00 37.73 396 MET A O 1
ATOM 2745 N N . ASN A 1 350 ? -34.301 2.197 -17.112 1.00 35.34 397 ASN A N 1
ATOM 2746 C CA . ASN A 1 350 ? -33.115 1.452 -16.672 1.00 36.74 397 ASN A CA 1
ATOM 2747 C C . ASN A 1 350 ? -33.139 0.005 -17.176 1.00 42.93 397 ASN A C 1
ATOM 2748 O O . ASN A 1 350 ? -32.074 -0.572 -17.408 1.00 43.37 397 ASN A O 1
ATOM 2753 N N . SER A 1 351 ? -34.345 -0.589 -17.303 1.00 39.58 398 SER A N 1
ATOM 2754 C CA . SER A 1 351 ? -34.496 -1.967 -17.758 1.00 39.50 398 SER A CA 1
ATOM 2755 C C . SER A 1 351 ? -34.891 -2.064 -19.227 1.00 43.24 398 SER A C 1
ATOM 2756 O O . SER A 1 351 ? -35.178 -3.166 -19.685 1.00 43.23 398 SER A O 1
ATOM 2759 N N . SER A 1 352 ? -34.860 -0.931 -19.985 1.00 39.64 399 SER A N 1
ATOM 2760 C CA . SER A 1 352 ? -35.190 -0.932 -21.422 1.00 39.04 399 SER A CA 1
ATOM 2761 C C . SER A 1 352 ? -34.303 -1.920 -22.161 1.00 42.02 399 SER A C 1
ATOM 2762 O O . SER A 1 352 ? -33.117 -2.056 -21.845 1.00 40.97 399 SER A O 1
ATOM 2765 N N . SER A 1 353 ? -34.896 -2.627 -23.130 1.00 38.12 400 SER A N 1
ATOM 2766 C CA . SER A 1 353 ? -34.215 -3.592 -23.976 1.00 37.04 400 SER A CA 1
ATOM 2767 C C . SER A 1 353 ? -35.122 -3.878 -25.154 1.00 39.32 400 SER A C 1
ATOM 2768 O O . SER A 1 353 ? -36.075 -4.649 -25.028 1.00 40.89 400 SER A O 1
ATOM 2771 N N . PHE A 1 354 ? -34.867 -3.215 -26.279 1.00 32.40 401 PHE A N 1
ATOM 2772 C CA . PHE A 1 354 ? -35.637 -3.394 -27.504 1.00 31.07 401 PHE A CA 1
ATOM 2773 C C . PHE A 1 354 ? -34.763 -3.146 -28.723 1.00 36.26 401 PHE A C 1
ATOM 2774 O O . PHE A 1 354 ? -33.647 -2.649 -28.582 1.00 36.14 401 PHE A O 1
ATOM 2782 N N . GLU A 1 355 ? -35.282 -3.452 -29.918 1.00 33.41 402 GLU A N 1
ATOM 2783 C CA . GLU A 1 355 ? -34.575 -3.255 -31.181 1.00 33.74 402 GLU A CA 1
ATOM 2784 C C . GLU A 1 355 ? -35.121 -2.022 -31.877 1.00 36.89 402 GLU A C 1
ATOM 2785 O O . GLU A 1 355 ? -36.310 -1.989 -32.188 1.00 36.83 402 GLU A O 1
ATOM 2791 N N . GLY A 1 356 ? -34.267 -1.010 -32.081 1.00 30.05 403 GLY A N 1
ATOM 2792 C CA . GLY A 1 356 ? -34.662 0.241 -32.723 1.00 27.45 403 GLY A CA 1
ATOM 2793 C C . GLY A 1 356 ? -34.020 0.418 -34.073 1.00 29.78 403 GLY A C 1
ATOM 2794 O O . GLY A 1 356 ? -33.325 -0.484 -34.547 1.00 27.61 403 GLY A O 1
ATOM 2795 N N . VAL A 1 357 ? -34.231 1.578 -34.713 1.00 27.73 404 VAL A N 1
ATOM 2796 C CA . VAL A 1 357 ? -33.596 1.841 -36.013 1.00 28.47 404 VAL A CA 1
ATOM 2797 C C . VAL A 1 357 ? -32.058 1.993 -35.856 1.00 30.27 404 VAL A C 1
ATOM 2798 O O . VAL A 1 357 ? -31.328 1.809 -36.831 1.00 29.39 404 VAL A O 1
ATOM 2802 N N . SER A 1 358 ? -31.591 2.306 -34.623 1.00 25.61 405 SER A N 1
ATOM 2803 C CA . SER A 1 358 ? -30.173 2.485 -34.281 1.00 25.47 405 SER A CA 1
ATOM 2804 C C . SER A 1 358 ? -29.563 1.200 -33.688 1.00 32.84 405 SER A C 1
ATOM 2805 O O . SER A 1 358 ? -28.450 1.250 -33.154 1.00 33.55 405 SER A O 1
ATOM 2808 N N . GLY A 1 359 ? -30.309 0.088 -33.749 1.00 29.24 406 GLY A N 1
ATOM 2809 C CA . GLY A 1 359 ? -29.871 -1.199 -33.221 1.00 29.05 406 GLY A CA 1
ATOM 2810 C C . GLY A 1 359 ? -30.468 -1.520 -31.871 1.00 33.42 406 GLY A C 1
ATOM 2811 O O . GLY A 1 359 ? -31.557 -1.041 -31.548 1.00 34.02 406 GLY A O 1
ATOM 2812 N N . HIS A 1 360 ? -29.755 -2.327 -31.069 1.00 30.24 407 HIS A N 1
ATOM 2813 C CA . HIS A 1 360 ? -30.204 -2.757 -29.746 1.00 30.26 407 HIS A CA 1
ATOM 2814 C C . HIS A 1 360 ? -30.138 -1.604 -28.741 1.00 33.65 407 HIS A C 1
ATOM 2815 O O . HIS A 1 360 ? -29.053 -1.123 -28.403 1.00 34.43 407 HIS A O 1
ATOM 2822 N N . VAL A 1 361 ? -31.309 -1.129 -28.307 1.00 28.51 408 VAL A N 1
ATOM 2823 C CA . VAL A 1 361 ? -31.419 0.008 -27.384 1.00 27.83 408 VAL A CA 1
ATOM 2824 C C . VAL A 1 361 ? -31.465 -0.441 -25.924 1.00 32.98 408 VAL A C 1
ATOM 2825 O O . VAL A 1 361 ? -32.407 -1.115 -25.515 1.00 34.05 408 VAL A O 1
ATOM 2829 N N . VAL A 1 362 ? -30.457 -0.039 -25.137 1.00 29.09 409 VAL A N 1
ATOM 2830 C CA . VAL A 1 362 ? -30.326 -0.304 -23.691 1.00 29.93 409 VAL A CA 1
ATOM 2831 C C . VAL A 1 362 ? -29.773 0.947 -23.007 1.00 35.69 409 VAL A C 1
ATOM 2832 O O . VAL A 1 362 ? -29.169 1.792 -23.673 1.00 34.64 409 VAL A O 1
ATOM 2836 N N . PHE A 1 363 ? -29.964 1.055 -21.684 1.00 34.60 410 PHE A N 1
ATOM 2837 C CA . PHE A 1 363 ? -29.478 2.188 -20.914 1.00 35.81 410 PHE A CA 1
ATOM 2838 C C . PHE A 1 363 ? -28.694 1.767 -19.695 1.00 48.98 410 PHE A C 1
ATOM 2839 O O . PHE A 1 363 ? -29.246 1.211 -18.743 1.00 50.52 410 PHE A O 1
ATOM 2847 N N . ASP A 1 364 ? -27.391 2.027 -19.750 1.00 50.69 411 ASP A N 1
ATOM 2848 C CA . ASP A 1 364 ? -26.414 1.925 -18.670 1.00 52.82 411 ASP A CA 1
ATOM 2849 C C . ASP A 1 364 ? -25.502 3.143 -18.872 1.00 59.81 411 ASP A C 1
ATOM 2850 O O . ASP A 1 364 ? -25.014 3.376 -19.981 1.00 59.47 411 ASP A O 1
ATOM 2855 N N . ALA A 1 365 ? -25.417 3.988 -17.836 1.00 58.73 412 ALA A N 1
ATOM 2856 C CA . ALA A 1 365 ? -24.761 5.300 -17.766 1.00 59.62 412 ALA A CA 1
ATOM 2857 C C . ALA A 1 365 ? -23.518 5.581 -18.664 1.00 64.76 412 ALA A C 1
ATOM 2858 O O . ALA A 1 365 ? -23.613 6.395 -19.590 1.00 64.77 412 ALA A O 1
ATOM 2860 N N . SER A 1 366 ? -22.368 4.955 -18.344 1.00 61.56 413 SER A N 1
ATOM 2861 C CA . SER A 1 366 ? -21.018 5.220 -18.844 1.00 61.92 413 SER A CA 1
ATOM 2862 C C . SER A 1 366 ? -20.734 5.287 -20.370 1.00 66.24 413 SER A C 1
ATOM 2863 O O . SER A 1 366 ? -19.898 6.110 -20.749 1.00 66.87 413 SER A O 1
ATOM 2866 N N . GLY A 1 367 ? -21.296 4.416 -21.203 1.00 61.53 414 GLY A N 1
ATOM 2867 C CA . GLY A 1 367 ? -20.904 4.427 -22.612 1.00 60.83 414 GLY A CA 1
ATOM 2868 C C . GLY A 1 367 ? -21.961 4.692 -23.659 1.00 63.38 414 GLY A C 1
ATOM 2869 O O . GLY A 1 367 ? -21.656 5.232 -24.726 1.00 61.80 414 GLY A O 1
ATOM 2870 N N . SER A 1 368 ? -23.190 4.258 -23.376 1.00 60.75 415 SER A N 1
ATOM 2871 C CA . SER A 1 368 ? -24.377 4.361 -24.230 1.00 60.46 415 SER A CA 1
ATOM 2872 C C . SER A 1 368 ? -24.299 3.443 -25.483 1.00 64.18 415 SER A C 1
ATOM 2873 O O . SER A 1 368 ? -24.448 3.881 -26.625 1.00 63.93 415 SER A O 1
ATOM 2876 N N . ARG A 1 369 ? -24.131 2.131 -25.208 1.00 60.34 416 ARG A N 1
ATOM 2877 C CA . ARG A 1 369 ? -24.173 0.941 -26.077 1.00 59.70 416 ARG A CA 1
ATOM 2878 C C . ARG A 1 369 ? -23.169 0.842 -27.256 1.00 62.14 416 ARG A C 1
ATOM 2879 O O . ARG A 1 369 ? -21.955 0.874 -27.040 1.00 62.23 416 ARG A O 1
ATOM 2887 N N . MET A 1 370 ? -23.740 0.618 -28.488 1.00 56.05 417 MET A N 1
ATOM 2888 C CA . MET A 1 370 ? -23.218 0.238 -29.802 1.00 54.61 417 MET A CA 1
ATOM 2889 C C . MET A 1 370 ? -21.728 0.490 -30.052 1.00 51.39 417 MET A C 1
ATOM 2890 O O . MET A 1 370 ? -21.164 1.558 -29.848 1.00 51.01 417 MET A O 1
ATOM 2895 N N . ALA A 1 371 ? -21.179 -0.547 -30.666 1.00 42.49 418 ALA A N 1
ATOM 2896 C CA . ALA A 1 371 ? -19.821 -0.957 -30.900 1.00 39.18 418 ALA A CA 1
ATOM 2897 C C . ALA A 1 371 ? -19.012 -0.321 -32.048 1.00 35.45 418 ALA A C 1
ATOM 2898 O O . ALA A 1 371 ? -17.798 -0.533 -32.020 1.00 36.17 418 ALA A O 1
ATOM 2900 N N . TRP A 1 372 ? -19.608 0.380 -33.057 1.00 22.19 419 TRP A N 1
ATOM 2901 C CA . TRP A 1 372 ? -18.765 0.794 -34.187 1.00 18.16 419 TRP A CA 1
ATOM 2902 C C . TRP A 1 372 ? -18.569 2.267 -34.424 1.00 17.98 419 TRP A C 1
ATOM 2903 O O . TRP A 1 372 ? -19.524 3.040 -34.404 1.00 15.62 419 TRP A O 1
ATOM 2914 N N . THR A 1 373 ? -17.346 2.615 -34.844 1.00 13.58 420 THR A N 1
ATOM 2915 C CA . THR A 1 373 ? -17.039 3.957 -35.303 1.00 11.93 420 THR A CA 1
ATOM 2916 C C . THR A 1 373 ? -16.712 3.835 -36.797 1.00 17.17 420 THR A C 1
ATOM 2917 O O . THR A 1 373 ? -16.247 2.783 -37.247 1.00 15.43 420 THR A O 1
ATOM 2921 N N . LEU A 1 374 ? -16.896 4.935 -37.540 1.00 12.98 421 LEU A N 1
ATOM 2922 C CA . LEU A 1 374 ? -16.573 5.087 -38.940 1.00 13.06 421 LEU A CA 1
ATOM 2923 C C . LEU A 1 374 ? -15.431 6.101 -39.015 1.00 17.16 421 LEU A C 1
ATOM 2924 O O . LEU A 1 374 ? -15.521 7.194 -38.457 1.00 18.47 421 LEU A O 1
ATOM 2929 N N . ILE A 1 375 ? -14.370 5.743 -39.736 1.00 13.08 422 ILE A N 1
ATOM 2930 C CA . ILE A 1 375 ? -13.173 6.579 -39.890 1.00 12.02 422 ILE A CA 1
ATOM 2931 C C . ILE A 1 375 ? -13.130 7.070 -41.317 1.00 15.87 422 ILE A C 1
ATOM 2932 O O . ILE A 1 375 ? -13.238 6.264 -42.263 1.00 14.38 422 ILE A O 1
ATOM 2937 N N . GLU A 1 376 ? -12.985 8.389 -41.479 1.00 11.16 423 GLU A N 1
ATOM 2938 C CA . GLU A 1 376 ? -12.906 8.993 -42.805 1.00 11.00 423 GLU A CA 1
ATOM 2939 C C . GLU A 1 376 ? -11.665 9.835 -42.931 1.00 16.64 423 GLU A C 1
ATOM 2940 O O . GLU A 1 376 ? -11.034 10.194 -41.919 1.00 16.11 423 GLU A O 1
ATOM 2946 N N . GLN A 1 377 ? -11.273 10.108 -44.185 1.00 11.58 424 GLN A N 1
ATOM 2947 C CA . GLN A 1 377 ? -10.180 11.011 -44.489 1.00 11.01 424 GLN A CA 1
ATOM 2948 C C . GLN A 1 377 ? -10.657 11.959 -45.563 1.00 17.23 424 GLN A C 1
ATOM 2949 O O . GLN A 1 377 ? -11.364 11.532 -46.485 1.00 18.76 424 GLN A O 1
ATOM 2955 N N . LEU A 1 378 ? -10.301 13.241 -45.436 1.00 14.46 425 LEU A N 1
ATOM 2956 C CA . LEU A 1 378 ? -10.636 14.231 -46.437 1.00 14.97 425 LEU A CA 1
ATOM 2957 C C . LEU A 1 378 ? -9.622 14.163 -47.561 1.00 18.11 425 LEU A C 1
ATOM 2958 O O . LEU A 1 378 ? -8.460 14.437 -47.340 1.00 18.88 425 LEU A O 1
ATOM 2963 N N . GLN A 1 379 ? -10.055 13.767 -48.766 1.00 15.45 426 GLN A N 1
ATOM 2964 C CA . GLN A 1 379 ? -9.152 13.626 -49.913 1.00 15.89 426 GLN A CA 1
ATOM 2965 C C . GLN A 1 379 ? -9.676 14.441 -51.089 1.00 21.68 426 GLN A C 1
ATOM 2966 O O . GLN A 1 379 ? -10.780 14.194 -51.548 1.00 20.68 426 GLN A O 1
ATOM 2972 N N . GLY A 1 380 ? -8.890 15.410 -51.532 1.00 22.42 427 GLY A N 1
ATOM 2973 C CA . GLY A 1 380 ? -9.242 16.301 -52.637 1.00 23.72 427 GLY A CA 1
ATOM 2974 C C . GLY A 1 380 ? -10.528 17.063 -52.387 1.00 27.57 427 GLY A C 1
ATOM 2975 O O . GLY A 1 380 ? -11.355 17.202 -53.295 1.00 28.17 427 GLY A O 1
ATOM 2976 N N . GLY A 1 381 ? -10.723 17.470 -51.126 1.00 21.63 428 GLY A N 1
ATOM 2977 C CA . GLY A 1 381 ? -11.892 18.226 -50.703 1.00 21.26 428 GLY A CA 1
ATOM 2978 C C . GLY A 1 381 ? -13.150 17.429 -50.433 1.00 22.87 428 GLY A C 1
ATOM 2979 O O . GLY A 1 381 ? -14.179 18.030 -50.154 1.00 22.63 428 GLY A O 1
ATOM 2980 N N . SER A 1 382 ? -13.083 16.090 -50.479 1.00 20.53 429 SER A N 1
ATOM 2981 C CA . SER A 1 382 ? -14.229 15.204 -50.223 1.00 20.94 429 SER A CA 1
ATOM 2982 C C . SER A 1 382 ? -13.892 14.112 -49.223 1.00 21.51 429 SER A C 1
ATOM 2983 O O . SER A 1 382 ? -12.814 13.538 -49.311 1.00 21.09 429 SER A O 1
ATOM 2986 N N . TYR A 1 383 ? -14.837 13.766 -48.326 1.00 18.38 430 TYR A N 1
ATOM 2987 C CA . TYR A 1 383 ? -14.603 12.690 -47.357 1.00 17.83 430 TYR A CA 1
ATOM 2988 C C . TYR A 1 383 ? -14.696 11.328 -48.000 1.00 21.56 430 TYR A C 1
ATOM 2989 O O . TYR A 1 383 ? -15.632 11.052 -48.757 1.00 20.59 430 TYR A O 1
ATOM 2998 N N . LYS A 1 384 ? -13.740 10.469 -47.668 1.00 17.84 431 LYS A N 1
ATOM 2999 C CA . LYS A 1 384 ? -13.686 9.085 -48.135 1.00 18.75 431 LYS A CA 1
ATOM 3000 C C . LYS A 1 384 ? -13.620 8.181 -46.941 1.00 20.84 431 LYS A C 1
ATOM 3001 O O . LYS A 1 384 ? -12.844 8.446 -46.033 1.00 18.67 431 LYS A O 1
ATOM 3007 N N . LYS A 1 385 ? -14.437 7.110 -46.927 1.00 18.67 432 LYS A N 1
ATOM 3008 C CA . LYS A 1 385 ? -14.435 6.111 -45.863 1.00 17.26 432 LYS A CA 1
ATOM 3009 C C . LYS A 1 385 ? -13.117 5.364 -45.942 1.00 20.29 432 LYS A C 1
ATOM 3010 O O . LYS A 1 385 ? -12.698 4.973 -47.039 1.00 19.56 432 LYS A O 1
ATOM 3016 N N . ILE A 1 386 ? -12.419 5.221 -44.797 1.00 13.93 433 ILE A N 1
ATOM 3017 C CA . ILE A 1 386 ? -11.135 4.509 -44.792 1.00 12.28 433 ILE A CA 1
ATOM 3018 C C . ILE A 1 386 ? -11.165 3.302 -43.872 1.00 16.34 433 ILE A C 1
ATOM 3019 O O . ILE A 1 386 ? -10.278 2.450 -43.952 1.00 17.48 433 ILE A O 1
ATOM 3024 N N . GLY A 1 387 ? -12.181 3.209 -43.025 1.00 13.17 434 GLY A N 1
ATOM 3025 C CA . GLY A 1 387 ? -12.280 2.073 -42.119 1.00 14.16 434 GLY A CA 1
ATOM 3026 C C . GLY A 1 387 ? -13.327 2.190 -41.034 1.00 16.90 434 GLY A C 1
ATOM 3027 O O . GLY A 1 387 ? -13.977 3.223 -40.903 1.00 16.82 434 GLY A O 1
ATOM 3028 N N . TYR A 1 388 ? -13.492 1.111 -40.265 1.00 14.35 435 TYR A N 1
ATOM 3029 C CA . TYR A 1 388 ? -14.414 1.027 -39.132 1.00 13.41 435 TYR A CA 1
ATOM 3030 C C . TYR A 1 388 ? -13.704 0.379 -37.972 1.00 14.71 435 TYR A C 1
ATOM 3031 O O . TYR A 1 388 ? -12.920 -0.548 -38.187 1.00 15.45 435 TYR A O 1
ATOM 3040 N N . TYR A 1 389 ? -14.027 0.784 -36.726 1.00 11.04 436 TYR A N 1
ATOM 3041 C CA . TYR A 1 389 ? -13.422 0.117 -35.591 1.00 10.11 436 TYR A CA 1
ATOM 3042 C C . TYR A 1 389 ? -14.434 -0.288 -34.550 1.00 14.34 436 TYR A C 1
ATOM 3043 O O . TYR A 1 389 ? -15.298 0.507 -34.156 1.00 13.44 436 TYR A O 1
ATOM 3052 N N . ASP A 1 390 ? -14.322 -1.538 -34.100 1.00 11.29 437 ASP A N 1
ATOM 3053 C CA . ASP A 1 390 ? -15.151 -2.072 -33.020 1.00 11.71 437 ASP A CA 1
ATOM 3054 C C . ASP A 1 390 ? -14.244 -2.284 -31.812 1.00 14.62 437 ASP A C 1
ATOM 3055 O O . ASP A 1 390 ? -13.493 -3.253 -31.791 1.00 13.72 437 ASP A O 1
ATOM 3060 N N . SER A 1 391 ? -14.335 -1.416 -30.796 1.00 13.59 438 SER A N 1
ATOM 3061 C CA . SER A 1 391 ? -13.507 -1.556 -29.590 1.00 14.61 438 SER A CA 1
ATOM 3062 C C . SER A 1 391 ? -13.853 -2.778 -28.704 1.00 21.90 438 SER A C 1
ATOM 3063 O O . SER A 1 391 ? -12.998 -3.228 -27.936 1.00 22.39 438 SER A O 1
ATOM 3066 N N . THR A 1 392 ? -15.084 -3.296 -28.789 1.00 18.53 439 THR A N 1
ATOM 3067 C CA . THR A 1 392 ? -15.501 -4.436 -27.935 1.00 17.57 439 THR A CA 1
ATOM 3068 C C . THR A 1 392 ? -14.761 -5.734 -28.317 1.00 19.72 439 THR A C 1
ATOM 3069 O O . THR A 1 392 ? -14.231 -6.415 -27.447 1.00 19.07 439 THR A O 1
ATOM 3073 N N . LYS A 1 393 ? -14.662 -6.021 -29.625 1.00 15.15 440 LYS A N 1
ATOM 3074 C CA . LYS A 1 393 ? -14.003 -7.219 -30.139 1.00 15.42 440 LYS A CA 1
ATOM 3075 C C . LYS A 1 393 ? -12.602 -6.883 -30.665 1.00 19.03 440 LYS A C 1
ATOM 3076 O O . LYS A 1 393 ? -11.911 -7.786 -31.117 1.00 18.48 440 LYS A O 1
ATOM 3082 N N . ASP A 1 394 ? -12.199 -5.578 -30.646 1.00 15.26 441 ASP A N 1
ATOM 3083 C CA . ASP A 1 394 ? -10.918 -5.116 -31.184 1.00 13.52 441 ASP A CA 1
ATOM 3084 C C . ASP A 1 394 ? -10.773 -5.488 -32.676 1.00 16.74 441 ASP A C 1
ATOM 3085 O O . ASP A 1 394 ? -9.907 -6.270 -33.062 1.00 17.23 441 ASP A O 1
ATOM 3090 N N . ASP A 1 395 ? -11.678 -4.959 -33.494 1.00 14.31 442 ASP A N 1
ATOM 3091 C CA . ASP A 1 395 ? -11.706 -5.227 -34.915 1.00 13.55 442 ASP A CA 1
ATOM 3092 C C . ASP A 1 395 ? -11.640 -3.950 -35.699 1.00 15.80 442 ASP A C 1
ATOM 3093 O O . ASP A 1 395 ? -12.640 -3.234 -35.807 1.00 14.15 442 ASP A O 1
ATOM 3098 N N . LEU A 1 396 ? -10.483 -3.709 -36.310 1.00 13.20 443 LEU A N 1
ATOM 3099 C CA . LEU A 1 396 ? -10.283 -2.596 -37.230 1.00 13.16 443 LEU A CA 1
ATOM 3100 C C . LEU A 1 396 ? -10.461 -3.116 -38.667 1.00 17.69 443 LEU A C 1
ATOM 3101 O O . LEU A 1 396 ? -9.600 -3.858 -39.186 1.00 16.69 443 LEU A O 1
ATOM 3106 N N . SER A 1 397 ? -11.578 -2.746 -39.289 1.00 14.70 444 SER A N 1
ATOM 3107 C CA . SER A 1 397 ? -11.892 -3.115 -40.666 1.00 16.02 444 SER A CA 1
ATOM 3108 C C . SER A 1 397 ? -11.279 -2.028 -41.524 1.00 24.07 444 SER A C 1
ATOM 3109 O O . SER A 1 397 ? -11.653 -0.871 -41.380 1.00 25.51 444 SER A O 1
ATOM 3112 N N . TRP A 1 398 ? -10.258 -2.364 -42.328 1.00 20.33 445 TRP A N 1
ATOM 3113 C CA . TRP A 1 398 ? -9.516 -1.360 -43.080 1.00 19.69 445 TRP A CA 1
ATOM 3114 C C . TRP A 1 398 ? -9.731 -1.474 -44.597 1.00 26.25 445 TRP A C 1
ATOM 3115 O O . TRP A 1 398 ? -9.479 -2.529 -45.167 1.00 24.02 445 TRP A O 1
ATOM 3126 N N . SER A 1 399 ? -10.191 -0.379 -45.242 1.00 23.10 446 SER A N 1
ATOM 3127 C CA . SER A 1 399 ? -10.510 -0.328 -46.678 1.00 23.36 446 SER A CA 1
ATOM 3128 C C . SER A 1 399 ? -9.282 -0.231 -47.590 1.00 26.73 446 SER A C 1
ATOM 3129 O O . SER A 1 399 ? -9.424 -0.446 -48.794 1.00 25.96 446 SER A O 1
ATOM 3132 N N . LYS A 1 400 ? -8.113 0.205 -47.049 1.00 21.93 447 LYS A N 1
ATOM 3133 C CA . LYS A 1 400 ? -6.868 0.495 -47.794 1.00 22.60 447 LYS A CA 1
ATOM 3134 C C . LYS A 1 400 ? -7.116 1.629 -48.793 1.00 25.97 447 LYS A C 1
ATOM 3135 O O . LYS A 1 400 ? -6.586 1.612 -49.909 1.00 27.33 447 LYS A O 1
ATOM 3141 N N . THR A 1 401 ? -7.955 2.603 -48.409 1.00 19.42 448 THR A N 1
ATOM 3142 C CA . THR A 1 401 ? -8.298 3.746 -49.280 1.00 18.01 448 THR A CA 1
ATOM 3143 C C . THR A 1 401 ? -7.674 5.067 -48.776 1.00 20.61 448 THR A C 1
ATOM 3144 O O . THR A 1 401 ? -7.905 6.123 -49.370 1.00 19.95 448 THR A O 1
ATOM 3148 N N . ASP A 1 402 ? -6.917 5.013 -47.666 1.00 15.88 449 ASP A N 1
ATOM 3149 C CA . ASP A 1 402 ? -6.265 6.210 -47.119 1.00 15.53 449 ASP A CA 1
ATOM 3150 C C . ASP A 1 402 ? -5.094 6.628 -47.997 1.00 20.53 449 ASP A C 1
ATOM 3151 O O . ASP A 1 402 ? -4.430 5.767 -48.587 1.00 20.35 449 ASP A O 1
ATOM 3156 N N . LYS A 1 403 ? -4.830 7.941 -48.081 1.00 16.43 450 LYS A N 1
ATOM 3157 C CA . LYS A 1 403 ? -3.776 8.478 -48.940 1.00 16.31 450 LYS A CA 1
ATOM 3158 C C . LYS A 1 403 ? -2.918 9.455 -48.170 1.00 18.85 450 LYS A C 1
ATOM 3159 O O . LYS A 1 403 ? -3.436 10.202 -47.350 1.00 15.66 450 LYS A O 1
ATOM 3165 N N . TRP A 1 404 ? -1.603 9.429 -48.435 1.00 18.43 451 TRP A N 1
ATOM 3166 C CA . TRP A 1 404 ? -0.597 10.246 -47.756 1.00 18.67 451 TRP A CA 1
ATOM 3167 C C . TRP A 1 404 ? 0.445 10.760 -48.752 1.00 26.04 451 TRP A C 1
ATOM 3168 O O . TRP A 1 404 ? 0.830 10.019 -49.654 1.00 25.87 451 TRP A O 1
ATOM 3179 N N . ILE A 1 405 ? 0.915 12.011 -48.569 1.00 25.18 452 ILE A N 1
ATOM 3180 C CA . ILE A 1 405 ? 1.966 12.630 -49.395 1.00 26.83 452 ILE A CA 1
ATOM 3181 C C . ILE A 1 405 ? 3.226 11.762 -49.254 1.00 31.43 452 ILE A C 1
ATOM 3182 O O . ILE A 1 405 ? 3.707 11.542 -48.137 1.00 28.57 452 ILE A O 1
ATOM 3187 N N . GLY A 1 406 ? 3.700 11.232 -50.380 1.00 30.04 453 GLY A N 1
ATOM 3188 C CA . GLY A 1 406 ? 4.866 10.356 -50.397 1.00 30.34 453 GLY A CA 1
ATOM 3189 C C . GLY A 1 406 ? 4.529 8.892 -50.191 1.00 34.52 453 GLY A C 1
ATOM 3190 O O . GLY A 1 406 ? 5.431 8.044 -50.144 1.00 34.86 453 GLY A O 1
ATOM 3191 N N . GLY A 1 407 ? 3.233 8.604 -50.065 1.00 29.06 454 GLY A N 1
ATOM 3192 C CA . GLY A 1 407 ? 2.708 7.250 -49.925 1.00 28.16 454 GLY A CA 1
ATOM 3193 C C . GLY A 1 407 ? 2.639 6.668 -48.532 1.00 31.01 454 GLY A C 1
ATOM 3194 O O . GLY A 1 407 ? 2.196 5.532 -48.384 1.00 31.74 454 GLY A O 1
ATOM 3195 N N . SER A 1 408 ? 3.084 7.404 -47.497 1.00 25.72 455 SER A N 1
ATOM 3196 C CA . SER A 1 408 ? 3.036 6.879 -46.117 1.00 24.48 455 SER A CA 1
ATOM 3197 C C . SER A 1 408 ? 2.785 7.994 -45.087 1.00 23.53 455 SER A C 1
ATOM 3198 O O . SER A 1 408 ? 3.207 9.110 -45.345 1.00 20.78 455 SER A O 1
ATOM 3201 N N . PRO A 1 409 ? 2.124 7.738 -43.921 1.00 18.90 456 PRO A N 1
ATOM 3202 C CA . PRO A 1 409 ? 1.902 8.825 -42.951 1.00 17.52 456 PRO A CA 1
ATOM 3203 C C . PRO A 1 409 ? 3.217 9.395 -42.408 1.00 18.65 456 PRO A C 1
ATOM 3204 O O . PRO A 1 409 ? 4.252 8.730 -42.476 1.00 16.59 456 PRO A O 1
ATOM 3208 N N . PRO A 1 410 ? 3.203 10.633 -41.868 1.00 15.37 457 PRO A N 1
ATOM 3209 C CA . PRO A 1 410 ? 4.438 11.210 -41.321 1.00 15.04 457 PRO A CA 1
ATOM 3210 C C . PRO A 1 410 ? 4.768 10.658 -39.946 1.00 15.94 457 PRO A C 1
ATOM 3211 O O . PRO A 1 410 ? 4.038 9.814 -39.416 1.00 14.15 457 PRO A O 1
ATOM 3215 N N . ALA A 1 411 ? 5.855 11.158 -39.354 1.00 13.35 458 ALA A N 1
ATOM 3216 C CA . ALA A 1 411 ? 6.271 10.770 -38.008 1.00 13.77 458 ALA A CA 1
ATOM 3217 C C . ALA A 1 411 ? 5.646 11.673 -36.944 1.00 14.54 458 ALA A C 1
ATOM 3218 O O . ALA A 1 411 ? 5.042 12.706 -37.261 1.00 13.21 458 ALA A O 1
ATOM 3220 N N . ASP A 1 412 ? 5.776 11.282 -35.666 1.00 10.23 459 ASP A N 1
ATOM 3221 C CA . ASP A 1 412 ? 5.225 12.106 -34.599 1.00 9.87 459 ASP A CA 1
ATOM 3222 C C . ASP A 1 412 ? 6.179 13.195 -34.131 1.00 14.18 459 ASP A C 1
ATOM 3223 O O . ASP A 1 412 ? 5.781 14.021 -33.319 1.00 13.11 459 ASP A O 1
ATOM 3228 N N . ASP A 1 413 ? 7.436 13.172 -34.637 1.00 12.13 460 ASP A N 1
ATOM 3229 C CA . ASP A 1 413 ? 8.524 14.089 -34.284 1.00 11.61 460 ASP A CA 1
ATOM 3230 C C . ASP A 1 413 ? 9.735 13.776 -35.145 1.00 13.30 460 ASP A C 1
ATOM 3231 O O . ASP A 1 413 ? 9.780 12.721 -35.784 1.00 10.25 460 ASP A O 1
ATOM 3236 N N . TYR A 1 414 ? 10.774 14.644 -35.096 1.00 10.66 461 TYR A N 1
ATOM 3237 C CA . TYR A 1 414 ? 12.059 14.297 -35.690 1.00 10.58 461 TYR A CA 1
ATOM 3238 C C . TYR A 1 414 ? 12.649 13.177 -34.806 1.00 15.39 461 TYR A C 1
ATOM 3239 O O . TYR A 1 414 ? 12.399 13.162 -33.588 1.00 16.06 461 TYR A O 1
ATOM 3248 N N . LYS A 1 415 ? 13.450 12.282 -35.394 1.00 11.77 462 LYS A N 1
ATOM 3249 C CA . LYS A 1 415 ? 14.069 11.159 -34.668 1.00 12.10 462 LYS A CA 1
ATOM 3250 C C . LYS A 1 415 ? 15.576 11.152 -34.851 1.00 18.37 462 LYS A C 1
ATOM 3251 O O . LYS A 1 415 ? 16.263 10.322 -34.243 1.00 17.61 462 LYS A O 1
ATOM 3257 N N . ASP A 1 416 ? 16.101 12.089 -35.667 1.00 15.23 463 ASP A N 1
ATOM 3258 C CA . ASP A 1 416 ? 17.501 12.081 -36.100 1.00 14.24 463 ASP A CA 1
ATOM 3259 C C . ASP A 1 416 ? 18.487 12.957 -35.307 1.00 20.95 463 ASP A C 1
ATOM 3260 O O . ASP A 1 416 ? 19.661 12.989 -35.675 1.00 22.21 463 ASP A O 1
ATOM 3265 N N . ASP A 1 417 ? 18.059 13.653 -34.250 1.00 19.30 464 ASP A N 1
ATOM 3266 C CA . ASP A 1 417 ? 19.015 14.459 -33.498 1.00 21.20 464 ASP A CA 1
ATOM 3267 C C . ASP A 1 417 ? 19.667 13.484 -32.502 1.00 30.58 464 ASP A C 1
ATOM 3268 O O . ASP A 1 417 ? 19.103 13.240 -31.436 1.00 33.71 464 ASP A O 1
ATOM 3273 N N . ASP A 1 418 ? 20.794 12.867 -32.902 1.00 28.17 465 ASP A N 1
ATOM 3274 C CA . ASP A 1 418 ? 21.574 11.877 -32.138 1.00 59.16 465 ASP A CA 1
ATOM 3275 C C . ASP A 1 418 ? 21.950 12.392 -30.748 1.00 94.53 465 ASP A C 1
ATOM 3276 O O . ASP A 1 418 ? 22.571 11.678 -29.963 1.00 64.08 465 ASP A O 1
ATOM 3281 N N . PRO B 2 9 ? -42.000 55.365 3.405 1.00 41.84 50 PRO B N 1
ATOM 3282 C CA . PRO B 2 9 ? -43.311 55.996 3.202 1.00 41.34 50 PRO B CA 1
ATOM 3283 C C . PRO B 2 9 ? -44.291 55.084 2.459 1.00 44.77 50 PRO B C 1
ATOM 3284 O O . PRO B 2 9 ? -43.901 54.444 1.475 1.00 44.01 50 PRO B O 1
ATOM 3288 N N . PRO B 2 10 ? -45.576 55.037 2.897 1.00 39.93 51 PRO B N 1
ATOM 3289 C CA . PRO B 2 10 ? -46.561 54.169 2.212 1.00 37.90 51 PRO B CA 1
ATOM 3290 C C . PRO B 2 10 ? -46.776 54.482 0.738 1.00 34.20 51 PRO B C 1
ATOM 3291 O O . PRO B 2 10 ? -47.160 53.582 -0.013 1.00 30.67 51 PRO B O 1
ATOM 3295 N N . SER B 2 11 ? -46.547 55.763 0.340 1.00 28.69 52 SER B N 1
ATOM 3296 C CA . SER B 2 11 ? -46.711 56.282 -1.030 1.00 28.19 52 SER B CA 1
ATOM 3297 C C . SER B 2 11 ? -45.429 56.173 -1.869 1.00 31.14 52 SER B C 1
ATOM 3298 O O . SER B 2 11 ? -45.457 56.498 -3.054 1.00 31.69 52 SER B O 1
ATOM 3301 N N . SER B 2 12 ? -44.315 55.751 -1.254 1.00 26.04 53 SER B N 1
ATOM 3302 C CA . SER B 2 12 ? -43.020 55.604 -1.922 1.00 24.82 53 SER B CA 1
ATOM 3303 C C . SER B 2 12 ? -42.970 54.267 -2.722 1.00 24.73 53 SER B C 1
ATOM 3304 O O . SER B 2 12 ? -43.001 53.190 -2.116 1.00 23.13 53 SER B O 1
ATOM 3307 N N . PRO B 2 13 ? -42.924 54.287 -4.073 1.00 19.76 54 PRO B N 1
ATOM 3308 C CA . PRO B 2 13 ? -42.941 53.017 -4.801 1.00 18.09 54 PRO B CA 1
ATOM 3309 C C . PRO B 2 13 ? -41.593 52.296 -4.815 1.00 18.34 54 PRO B C 1
ATOM 3310 O O . PRO B 2 13 ? -40.553 52.917 -4.832 1.00 16.10 54 PRO B O 1
ATOM 3314 N N . PRO B 2 14 ? -41.622 50.958 -4.820 1.00 15.85 55 PRO B N 1
ATOM 3315 C CA . PRO B 2 14 ? -40.362 50.199 -4.836 1.00 15.53 55 PRO B CA 1
ATOM 3316 C C . PRO B 2 14 ? -39.707 50.074 -6.207 1.00 18.21 55 PRO B C 1
ATOM 3317 O O . PRO B 2 14 ? -40.390 49.950 -7.214 1.00 16.77 55 PRO B O 1
ATOM 3321 N N . LEU B 2 15 ? -38.380 50.003 -6.219 1.00 15.24 56 LEU B N 1
ATOM 3322 C CA . LEU B 2 15 ? -37.568 49.709 -7.406 1.00 14.46 56 LEU B CA 1
ATOM 3323 C C . LEU B 2 15 ? -36.935 48.389 -7.010 1.00 15.50 56 LEU B C 1
ATOM 3324 O O . LEU B 2 15 ? -36.008 48.367 -6.212 1.00 14.08 56 LEU B O 1
ATOM 3329 N N . SER B 2 16 ? -37.531 47.291 -7.466 1.00 14.72 57 SER B N 1
ATOM 3330 C CA . SER B 2 16 ? -37.122 45.956 -7.030 1.00 15.15 57 SER B CA 1
ATOM 3331 C C . SER B 2 16 ? -35.890 45.415 -7.727 1.00 17.61 57 SER B C 1
ATOM 3332 O O . SER B 2 16 ? -35.745 45.559 -8.948 1.00 16.41 57 SER B O 1
ATOM 3335 N N . ILE B 2 17 ? -34.999 44.808 -6.928 1.00 14.27 58 ILE B N 1
ATOM 3336 C CA . ILE B 2 17 ? -33.731 44.237 -7.390 1.00 13.80 58 ILE B CA 1
ATOM 3337 C C . ILE B 2 17 ? -33.661 42.783 -6.942 1.00 16.83 58 ILE B C 1
ATOM 3338 O O . ILE B 2 17 ? -33.980 42.478 -5.790 1.00 17.14 58 ILE B O 1
ATOM 3343 N N . MET B 2 18 ? -33.271 41.884 -7.861 1.00 11.55 59 MET B N 1
ATOM 3344 C CA . MET B 2 18 ? -33.155 40.467 -7.551 1.00 11.69 59 MET B CA 1
ATOM 3345 C C . MET B 2 18 ? -31.744 40.166 -7.035 1.00 16.51 59 MET B C 1
ATOM 3346 O O . MET B 2 18 ? -30.791 40.117 -7.813 1.00 14.38 59 MET B O 1
ATOM 3351 N N . GLY B 2 19 ? -31.621 40.019 -5.721 1.00 14.99 60 GLY B N 1
ATOM 3352 C CA . GLY B 2 19 ? -30.356 39.668 -5.095 1.00 14.79 60 GLY B CA 1
ATOM 3353 C C . GLY B 2 19 ? -30.171 38.166 -5.101 1.00 19.84 60 GLY B C 1
ATOM 3354 O O . GLY B 2 19 ? -30.997 37.433 -4.551 1.00 19.53 60 GLY B O 1
ATOM 3355 N N . LEU B 2 20 ? -29.111 37.697 -5.758 1.00 18.31 61 LEU B N 1
ATOM 3356 C CA . LEU B 2 20 ? -28.766 36.276 -5.874 1.00 18.34 61 LEU B CA 1
ATOM 3357 C C . LEU B 2 20 ? -27.387 36.045 -5.314 1.00 19.86 61 LEU B C 1
ATOM 3358 O O . LEU B 2 20 ? -26.392 36.573 -5.832 1.00 17.71 61 LEU B O 1
ATOM 3363 N N . MET B 2 21 ? -27.308 35.246 -4.267 1.00 17.45 62 MET B N 1
ATOM 3364 C CA . MET B 2 21 ? -26.013 34.922 -3.661 1.00 17.80 62 MET B CA 1
ATOM 3365 C C . MET B 2 21 ? -26.146 33.728 -2.692 1.00 20.85 62 MET B C 1
ATOM 3366 O O . MET B 2 21 ? -27.267 33.400 -2.290 1.00 18.73 62 MET B O 1
ATOM 3371 N N . PRO B 2 22 ? -25.024 33.073 -2.313 1.00 18.16 63 PRO B N 1
ATOM 3372 C CA . PRO B 2 22 ? -25.126 31.981 -1.333 1.00 17.49 63 PRO B CA 1
ATOM 3373 C C . PRO B 2 22 ? -25.251 32.588 0.051 1.00 21.24 63 PRO B C 1
ATOM 3374 O O . PRO B 2 22 ? -24.504 33.509 0.386 1.00 20.54 63 PRO B O 1
ATOM 3378 N N . LEU B 2 23 ? -26.205 32.105 0.840 1.00 21.19 64 LEU B N 1
ATOM 3379 C CA . LEU B 2 23 ? -26.454 32.660 2.181 1.00 22.36 64 LEU B CA 1
ATOM 3380 C C . LEU B 2 23 ? -26.475 31.603 3.306 1.00 28.17 64 LEU B C 1
ATOM 3381 O O . LEU B 2 23 ? -26.017 31.887 4.414 1.00 28.83 64 LEU B O 1
ATOM 3386 N N . THR B 2 24 ? -27.022 30.414 3.024 1.00 26.49 65 THR B N 1
ATOM 3387 C CA . THR B 2 24 ? -27.167 29.317 3.991 1.00 26.43 65 THR B CA 1
ATOM 3388 C C . THR B 2 24 ? -25.850 28.925 4.689 1.00 30.81 65 THR B C 1
ATOM 3389 O O . THR B 2 24 ? -24.781 28.938 4.068 1.00 29.10 65 THR B O 1
ATOM 3393 N N . LYS B 2 25 ? -25.957 28.548 5.989 1.00 28.67 66 LYS B N 1
ATOM 3394 C CA . LYS B 2 25 ? -24.829 28.041 6.789 1.00 29.10 66 LYS B CA 1
ATOM 3395 C C . LYS B 2 25 ? -24.441 26.615 6.333 1.00 34.71 66 LYS B C 1
ATOM 3396 O O . LYS B 2 25 ? -23.365 26.122 6.684 1.00 33.87 66 LYS B O 1
ATOM 3402 N N . GLU B 2 26 ? -25.311 25.975 5.527 1.00 32.83 67 GLU B N 1
ATOM 3403 C CA . GLU B 2 26 ? -25.098 24.627 4.993 1.00 33.45 67 GLU B CA 1
ATOM 3404 C C . GLU B 2 26 ? -23.965 24.560 3.973 1.00 37.96 67 GLU B C 1
ATOM 3405 O O . GLU B 2 26 ? -23.339 23.502 3.842 1.00 38.75 67 GLU B O 1
ATOM 3411 N N . VAL B 2 27 ? -23.719 25.664 3.230 1.00 32.28 68 VAL B N 1
ATOM 3412 C CA . VAL B 2 27 ? -22.658 25.722 2.219 1.00 31.36 68 VAL B CA 1
ATOM 3413 C C . VAL B 2 27 ? -21.554 26.645 2.669 1.00 34.55 68 VAL B C 1
ATOM 3414 O O . VAL B 2 27 ? -21.831 27.673 3.293 1.00 33.99 68 VAL B O 1
ATOM 3418 N N . ALA B 2 28 ? -20.295 26.268 2.372 1.00 31.18 69 ALA B N 1
ATOM 3419 C CA . ALA B 2 28 ? -19.120 27.034 2.779 1.00 30.32 69 ALA B CA 1
ATOM 3420 C C . ALA B 2 28 ? -19.132 28.476 2.263 1.00 31.10 69 ALA B C 1
ATOM 3421 O O . ALA B 2 28 ? -18.798 29.390 3.011 1.00 31.36 69 ALA B O 1
ATOM 3423 N N . LYS B 2 29 ? -19.544 28.685 1.011 1.00 26.26 70 LYS B N 1
ATOM 3424 C CA . LYS B 2 29 ? -19.548 30.021 0.398 1.00 25.74 70 LYS B CA 1
ATOM 3425 C C . LYS B 2 29 ? -20.741 30.900 0.848 1.00 27.86 70 LYS B C 1
ATOM 3426 O O . LYS B 2 29 ? -20.823 32.068 0.454 1.00 26.78 70 LYS B O 1
ATOM 3432 N N . GLY B 2 30 ? -21.566 30.367 1.754 1.00 24.16 71 GLY B N 1
ATOM 3433 C CA . GLY B 2 30 ? -22.646 31.105 2.396 1.00 24.38 71 GLY B CA 1
ATOM 3434 C C . GLY B 2 30 ? -22.057 32.253 3.186 1.00 27.01 71 GLY B C 1
ATOM 3435 O O . GLY B 2 30 ? -22.658 33.323 3.254 1.00 27.73 71 GLY B O 1
ATOM 3436 N N . SER B 2 31 ? -20.821 32.068 3.710 1.00 23.14 72 SER B N 1
ATOM 3437 C CA . SER B 2 31 ? -20.059 33.084 4.448 1.00 22.72 72 SER B CA 1
ATOM 3438 C C . SER B 2 31 ? -19.802 34.355 3.597 1.00 26.88 72 SER B C 1
ATOM 3439 O O . SER B 2 31 ? -19.738 35.465 4.146 1.00 24.64 72 SER B O 1
ATOM 3442 N N . ILE B 2 32 ? -19.646 34.190 2.258 1.00 23.76 73 ILE B N 1
ATOM 3443 C CA . ILE B 2 32 ? -19.464 35.343 1.361 1.00 23.25 73 ILE B CA 1
ATOM 3444 C C . ILE B 2 32 ? -20.752 36.188 1.337 1.00 24.28 73 ILE B C 1
ATOM 3445 O O . ILE B 2 32 ? -20.685 37.378 1.601 1.00 24.37 73 ILE B O 1
ATOM 3450 N N . GLY B 2 33 ? -21.891 35.578 1.001 1.00 22.98 74 GLY B N 1
ATOM 3451 C CA . GLY B 2 33 ? -23.170 36.288 0.979 1.00 22.81 74 GLY B CA 1
ATOM 3452 C C . GLY B 2 33 ? -23.447 36.958 2.309 1.00 27.32 74 GLY B C 1
ATOM 3453 O O . GLY B 2 33 ? -23.628 38.180 2.373 1.00 26.12 74 GLY B O 1
ATOM 3454 N N . ARG B 2 34 ? -23.368 36.176 3.406 1.00 23.46 75 ARG B N 1
ATOM 3455 C CA . ARG B 2 34 ? -23.589 36.701 4.761 1.00 22.69 75 ARG B CA 1
ATOM 3456 C C . ARG B 2 34 ? -22.597 37.803 5.132 1.00 26.47 75 ARG B C 1
ATOM 3457 O O . ARG B 2 34 ? -22.966 38.757 5.813 1.00 27.61 75 ARG B O 1
ATOM 3465 N N . GLY B 2 35 ? -21.367 37.689 4.638 1.00 22.85 76 GLY B N 1
ATOM 3466 C CA . GLY B 2 35 ? -20.284 38.633 4.891 1.00 22.13 76 GLY B CA 1
ATOM 3467 C C . GLY B 2 35 ? -20.432 39.975 4.195 1.00 24.58 76 GLY B C 1
ATOM 3468 O O . GLY B 2 35 ? -19.961 40.985 4.710 1.00 22.93 76 GLY B O 1
ATOM 3469 N N . VAL B 2 36 ? -21.051 40.000 3.008 1.00 21.19 77 VAL B N 1
ATOM 3470 C CA . VAL B 2 36 ? -21.254 41.270 2.274 1.00 19.87 77 VAL B CA 1
ATOM 3471 C C . VAL B 2 36 ? -22.537 41.973 2.664 1.00 21.79 77 VAL B C 1
ATOM 3472 O O . VAL B 2 36 ? -22.676 43.157 2.359 1.00 20.76 77 VAL B O 1
ATOM 3476 N N . LEU B 2 37 ? -23.507 41.254 3.258 1.00 21.43 78 LEU B N 1
ATOM 3477 C CA . LEU B 2 37 ? -24.806 41.848 3.619 1.00 21.65 78 LEU B CA 1
ATOM 3478 C C . LEU B 2 37 ? -24.694 43.078 4.549 1.00 26.93 78 LEU B C 1
ATOM 3479 O O . LEU B 2 37 ? -25.437 44.036 4.323 1.00 25.82 78 LEU B O 1
ATOM 3484 N N . PRO B 2 38 ? -23.732 43.173 5.497 1.00 25.35 79 PRO B N 1
ATOM 3485 C CA . PRO B 2 38 ? -23.581 44.438 6.250 1.00 24.62 79 PRO B CA 1
ATOM 3486 C C . PRO B 2 38 ? -23.129 45.599 5.338 1.00 24.93 79 PRO B C 1
ATOM 3487 O O . PRO B 2 38 ? -23.519 46.743 5.574 1.00 22.18 79 PRO B O 1
ATOM 3491 N N . ALA B 2 39 ? -22.308 45.312 4.300 1.00 20.17 80 ALA B N 1
ATOM 3492 C CA . ALA B 2 39 ? -21.849 46.332 3.350 1.00 20.45 80 ALA B CA 1
ATOM 3493 C C . ALA B 2 39 ? -23.032 46.836 2.520 1.00 22.49 80 ALA B C 1
ATOM 3494 O O . ALA B 2 39 ? -23.196 48.045 2.372 1.00 22.06 80 ALA B O 1
ATOM 3496 N N . VAL B 2 40 ? -23.874 45.901 2.037 1.00 18.69 81 VAL B N 1
ATOM 3497 C CA . VAL B 2 40 ? -25.091 46.165 1.273 1.00 18.73 81 VAL B CA 1
ATOM 3498 C C . VAL B 2 40 ? -26.041 47.026 2.117 1.00 24.49 81 VAL B C 1
ATOM 3499 O O . VAL B 2 40 ? -26.501 48.070 1.651 1.00 21.49 81 VAL B O 1
ATOM 3503 N N . GLU B 2 41 ? -26.298 46.599 3.381 1.00 21.62 82 GLU B N 1
ATOM 3504 C CA . GLU B 2 41 ? -27.163 47.313 4.333 1.00 21.09 82 GLU B CA 1
ATOM 3505 C C . GLU B 2 41 ? -26.725 48.757 4.558 1.00 24.19 82 GLU B C 1
ATOM 3506 O O . GLU B 2 41 ? -27.587 49.627 4.593 1.00 23.38 82 GLU B O 1
ATOM 3512 N N . LEU B 2 42 ? -25.416 49.023 4.706 1.00 21.95 83 LEU B N 1
ATOM 3513 C CA . LEU B 2 42 ? -24.867 50.380 4.890 1.00 22.48 83 LEU B CA 1
ATOM 3514 C C . LEU B 2 42 ? -25.102 51.254 3.674 1.00 27.03 83 LEU B C 1
ATOM 3515 O O . LEU B 2 42 ? -25.397 52.450 3.822 1.00 25.86 83 LEU B O 1
ATOM 3520 N N . ALA B 2 43 ? -24.908 50.676 2.463 1.00 22.01 84 ALA B N 1
ATOM 3521 C CA . ALA B 2 43 ? -25.124 51.418 1.217 1.00 20.53 84 ALA B CA 1
ATOM 3522 C C . ALA B 2 43 ? -26.604 51.777 1.099 1.00 23.00 84 ALA B C 1
ATOM 3523 O O . ALA B 2 43 ? -26.915 52.952 0.894 1.00 22.85 84 ALA B O 1
ATOM 3525 N N . ILE B 2 44 ? -27.506 50.787 1.301 1.00 20.05 85 ILE B N 1
ATOM 3526 C CA . ILE B 2 44 ? -28.958 50.956 1.211 1.00 21.51 85 ILE B CA 1
ATOM 3527 C C . ILE B 2 44 ? -29.450 52.006 2.225 1.00 28.57 85 ILE B C 1
ATOM 3528 O O . ILE B 2 44 ? -30.198 52.926 1.853 1.00 26.78 85 ILE B O 1
ATOM 3533 N N . GLU B 2 45 ? -28.958 51.893 3.479 1.00 27.15 86 GLU B N 1
ATOM 3534 C CA . GLU B 2 45 ? -29.255 52.811 4.582 1.00 29.17 86 GLU B CA 1
ATOM 3535 C C . GLU B 2 45 ? -28.989 54.249 4.207 1.00 32.33 86 GLU B C 1
ATOM 3536 O O . GLU B 2 45 ? -29.871 55.087 4.395 1.00 33.31 86 GLU B O 1
ATOM 3542 N N . GLN B 2 46 ? -27.778 54.542 3.690 1.00 28.33 87 GLN B N 1
ATOM 3543 C CA . GLN B 2 46 ? -27.405 55.897 3.306 1.00 27.47 87 GLN B CA 1
ATOM 3544 C C . GLN B 2 46 ? -28.170 56.407 2.093 1.00 33.01 87 GLN B C 1
ATOM 3545 O O . GLN B 2 46 ? -28.601 57.564 2.091 1.00 33.03 87 GLN B O 1
ATOM 3551 N N . ILE B 2 47 ? -28.334 55.553 1.063 1.00 27.54 88 ILE B N 1
ATOM 3552 C CA . ILE B 2 47 ? -29.078 55.923 -0.137 1.00 25.84 88 ILE B CA 1
ATOM 3553 C C . ILE B 2 47 ? -30.521 56.340 0.247 1.00 30.34 88 ILE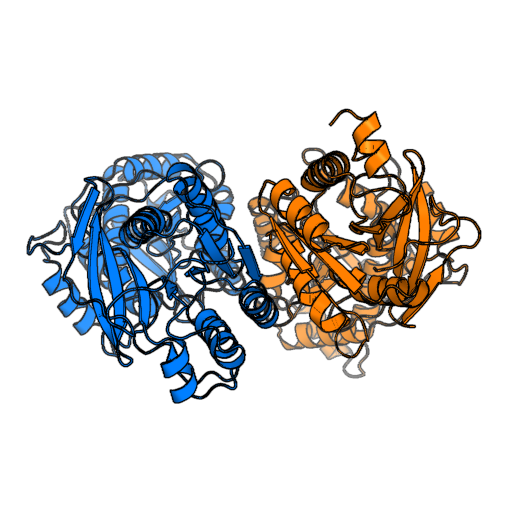 B C 1
ATOM 3554 O O . ILE B 2 47 ? -31.007 57.330 -0.282 1.00 29.35 88 ILE B O 1
ATOM 3559 N N . ARG B 2 48 ? -31.166 55.626 1.190 1.00 30.84 89 ARG B N 1
ATOM 3560 C CA . ARG B 2 48 ? -32.529 55.936 1.629 1.00 32.98 89 ARG B CA 1
ATOM 3561 C C . ARG B 2 48 ? -32.597 57.203 2.467 1.00 43.25 89 ARG B C 1
ATOM 3562 O O . ARG B 2 48 ? -33.475 58.041 2.224 1.00 43.57 89 ARG B O 1
ATOM 3570 N N . ASN B 2 49 ? -31.673 57.348 3.436 1.00 42.72 90 ASN B N 1
ATOM 3571 C CA . ASN B 2 49 ? -31.575 58.524 4.300 1.00 43.89 90 ASN B CA 1
ATOM 3572 C C . ASN B 2 49 ? -31.403 59.803 3.477 1.00 49.34 90 ASN B C 1
ATOM 3573 O O . ASN B 2 49 ? -31.910 60.848 3.871 1.00 50.61 90 ASN B O 1
ATOM 3578 N N . GLU B 2 50 ? -30.709 59.701 2.326 1.00 44.79 91 GLU B N 1
ATOM 3579 C CA . GLU B 2 50 ? -30.440 60.773 1.359 1.00 43.80 91 GLU B CA 1
ATOM 3580 C C . GLU B 2 50 ? -31.610 60.917 0.383 1.00 45.59 91 GLU B C 1
ATOM 3581 O O . GLU B 2 50 ? -31.635 61.871 -0.403 1.00 44.41 91 GLU B O 1
ATOM 3587 N N . SER B 2 51 ? -32.506 59.906 0.342 1.00 42.04 92 SER B N 1
ATOM 3588 C CA . SER B 2 51 ? -33.624 59.812 -0.603 1.00 41.57 92 SER B CA 1
ATOM 3589 C C . SER B 2 51 ? -33.127 60.213 -2.000 1.00 42.65 92 SER B C 1
ATOM 3590 O O . SER B 2 51 ? -33.649 61.141 -2.610 1.00 41.40 92 SER B O 1
ATOM 3593 N N . LEU B 2 52 ? -32.035 59.537 -2.457 1.00 36.17 93 LEU B N 1
ATOM 3594 C CA . LEU B 2 52 ? -31.386 59.767 -3.749 1.00 34.30 93 LEU B CA 1
ATOM 3595 C C . LEU B 2 52 ? -32.293 59.341 -4.886 1.00 33.53 93 LEU B C 1
ATOM 3596 O O . LEU B 2 52 ? -32.203 59.885 -5.986 1.00 33.21 93 LEU B O 1
ATOM 3601 N N . LEU B 2 53 ? -33.162 58.355 -4.621 1.00 27.98 94 LEU B N 1
ATOM 3602 C CA . LEU B 2 53 ? -34.092 57.794 -5.598 1.00 26.18 94 LEU B CA 1
ATOM 3603 C C . LEU B 2 53 ? -35.527 58.326 -5.440 1.00 27.70 94 LEU B C 1
ATOM 3604 O O . LEU B 2 53 ? -36.417 57.872 -6.143 1.00 23.84 94 LEU B O 1
ATOM 3609 N N . ARG B 2 54 ? -35.727 59.319 -4.569 1.00 27.14 95 ARG B N 1
ATOM 3610 C CA . ARG B 2 54 ? -37.041 59.966 -4.326 1.00 28.54 95 ARG B CA 1
ATOM 3611 C C . ARG B 2 54 ? -37.889 60.181 -5.597 1.00 34.97 95 ARG B C 1
ATOM 3612 O O . ARG B 2 54 ? -37.340 60.604 -6.624 1.00 34.88 95 ARG B O 1
ATOM 3620 N N . PRO B 2 55 ? -39.214 59.880 -5.588 1.00 33.42 96 PRO B N 1
ATOM 3621 C CA . PRO B 2 55 ? -40.037 59.354 -4.482 1.00 32.73 96 PRO B CA 1
ATOM 3622 C C . PRO B 2 55 ? -39.933 57.829 -4.294 1.00 30.76 96 PRO B C 1
ATOM 3623 O O . PRO B 2 55 ? -40.661 57.278 -3.483 1.00 28.17 96 PRO B O 1
ATOM 3627 N N . TYR B 2 56 ? -39.051 57.153 -5.046 1.00 25.01 97 TYR B N 1
ATOM 3628 C CA . TYR B 2 56 ? -38.894 55.692 -4.964 1.00 23.58 97 TYR B CA 1
ATOM 3629 C C . TYR B 2 56 ? -37.954 55.254 -3.854 1.00 24.04 97 TYR B C 1
ATOM 3630 O O . TYR B 2 56 ? -37.245 56.066 -3.262 1.00 22.93 97 TYR B O 1
ATOM 3639 N N . PHE B 2 57 ? -37.873 53.933 -3.647 1.00 18.58 98 PHE B N 1
ATOM 3640 C CA . PHE B 2 57 ? -36.889 53.340 -2.758 1.00 17.97 98 PHE B CA 1
ATOM 3641 C C . PHE B 2 57 ? -36.351 52.061 -3.404 1.00 20.53 98 PHE B C 1
ATOM 3642 O O . PHE B 2 57 ? -37.053 51.390 -4.161 1.00 18.50 98 PHE B O 1
ATOM 3650 N N . LEU B 2 58 ? -35.097 51.759 -3.138 1.00 19.93 99 LEU B N 1
ATOM 3651 C CA . LEU B 2 58 ? -34.420 50.581 -3.668 1.00 20.99 99 LEU B CA 1
ATOM 3652 C C . LEU B 2 58 ? -34.898 49.354 -2.862 1.00 22.42 99 LEU B C 1
ATOM 3653 O O . LEU B 2 58 ? -34.668 49.298 -1.659 1.00 22.62 99 LEU B O 1
ATOM 3658 N N . ASP B 2 59 ? -35.614 48.425 -3.501 1.00 16.49 100 ASP B N 1
ATOM 3659 C CA . ASP B 2 59 ? -36.195 47.239 -2.846 1.00 15.36 100 ASP B CA 1
ATOM 3660 C C . ASP B 2 59 ? -35.380 45.979 -3.192 1.00 17.93 100 ASP B C 1
ATOM 3661 O O . ASP B 2 59 ? -35.716 45.260 -4.137 1.00 18.15 100 ASP B O 1
ATOM 3666 N N . LEU B 2 60 ? -34.308 45.726 -2.455 1.00 14.81 101 LEU B N 1
ATOM 3667 C CA . LEU B 2 60 ? -33.487 44.549 -2.742 1.00 15.12 101 LEU B CA 1
ATOM 3668 C C . LEU B 2 60 ? -34.069 43.295 -2.119 1.00 19.82 101 LEU B C 1
ATOM 3669 O O . LEU B 2 60 ? -34.173 43.208 -0.893 1.00 21.20 101 LEU B O 1
ATOM 3674 N N . ARG B 2 61 ? -34.467 42.330 -2.959 1.00 15.39 102 ARG B N 1
ATOM 3675 C CA . ARG B 2 61 ? -34.996 41.055 -2.476 1.00 15.13 102 ARG B CA 1
ATOM 3676 C C . ARG B 2 61 ? -33.873 40.031 -2.500 1.00 20.59 102 ARG B C 1
ATOM 3677 O O . ARG B 2 61 ? -33.083 40.044 -3.438 1.00 18.64 102 ARG B O 1
ATOM 3685 N N . LEU B 2 62 ? -33.760 39.176 -1.466 1.00 18.22 103 LEU B N 1
ATOM 3686 C CA . LEU B 2 62 ? -32.674 38.170 -1.431 1.00 18.19 103 LEU B CA 1
ATOM 3687 C C . LEU B 2 62 ? -33.141 36.778 -1.700 1.00 21.84 103 LEU B C 1
ATOM 3688 O O . LEU B 2 62 ? -34.154 36.341 -1.137 1.00 21.27 103 LEU B O 1
ATOM 3693 N N . TYR B 2 63 ? -32.396 36.057 -2.572 1.00 16.41 104 TYR B N 1
ATOM 3694 C CA . TYR B 2 63 ? -32.710 34.690 -2.931 1.00 15.25 104 TYR B CA 1
ATOM 3695 C C . TYR B 2 63 ? -31.417 33.875 -2.826 1.00 20.03 104 TYR B C 1
ATOM 3696 O O . TYR B 2 63 ? -30.358 34.302 -3.300 1.00 19.56 104 TYR B O 1
ATOM 3705 N N . ASP B 2 64 ? -31.500 32.753 -2.128 1.00 16.46 105 ASP B N 1
ATOM 3706 C CA . ASP B 2 64 ? -30.323 31.927 -1.847 1.00 15.47 105 ASP B CA 1
ATOM 3707 C C . ASP B 2 64 ? -29.990 31.011 -3.000 1.00 18.89 105 ASP B C 1
ATOM 3708 O O . ASP B 2 64 ? -30.779 30.137 -3.352 1.00 19.66 105 ASP B O 1
ATOM 3713 N N . THR B 2 65 ? -28.802 31.178 -3.579 1.00 16.33 106 THR B N 1
ATOM 3714 C CA . THR B 2 65 ? -28.414 30.272 -4.669 1.00 16.63 106 THR B CA 1
ATOM 3715 C C . THR B 2 65 ? -27.830 28.982 -4.085 1.00 20.87 106 THR B C 1
ATOM 3716 O O . THR B 2 65 ? -27.718 27.985 -4.804 1.00 20.88 106 THR B O 1
ATOM 3720 N N . GLU B 2 66 ? -27.379 29.037 -2.808 1.00 18.69 107 GLU B N 1
ATOM 3721 C CA . GLU B 2 66 ? -26.732 27.905 -2.096 1.00 19.33 107 GLU B CA 1
ATOM 3722 C C . GLU B 2 66 ? -25.466 27.450 -2.854 1.00 24.97 107 GLU B C 1
ATOM 3723 O O . GLU B 2 66 ? -25.012 26.313 -2.680 1.00 24.70 107 GLU B O 1
ATOM 3729 N N . CYS B 2 67 ? -24.902 28.347 -3.709 1.00 22.92 108 CYS B N 1
ATOM 3730 C CA . CYS B 2 67 ? -23.701 28.076 -4.510 1.00 24.96 108 CYS B CA 1
ATOM 3731 C C . CYS B 2 67 ? -23.901 26.754 -5.299 1.00 27.28 108 CYS B C 1
ATOM 3732 O O . CYS B 2 67 ? -22.993 25.931 -5.417 1.00 26.99 108 CYS B O 1
ATOM 3735 N N . ASP B 2 68 ? -25.114 26.536 -5.801 1.00 21.92 109 ASP B N 1
ATOM 3736 C CA . ASP B 2 68 ? -25.439 25.283 -6.491 1.00 21.21 109 ASP B CA 1
ATOM 3737 C C . ASP B 2 68 ? -26.154 25.571 -7.800 1.00 22.82 109 ASP B C 1
ATOM 3738 O O . ASP B 2 68 ? -27.112 26.338 -7.798 1.00 20.76 109 ASP B O 1
ATOM 3743 N N . ASN B 2 69 ? -25.697 24.983 -8.916 1.00 17.41 110 ASN B N 1
ATOM 3744 C CA . ASN B 2 69 ? -26.352 25.207 -10.216 1.00 17.52 110 ASN B CA 1
ATOM 3745 C C . ASN B 2 69 ? -27.878 25.001 -10.211 1.00 22.68 110 ASN B C 1
ATOM 3746 O O . ASN B 2 69 ? -28.614 25.895 -10.663 1.00 20.27 110 ASN B O 1
ATOM 3751 N N . ALA B 2 70 ? -28.355 23.839 -9.689 1.00 17.97 111 ALA B N 1
ATOM 3752 C CA . ALA B 2 70 ? -29.790 23.534 -9.700 1.00 18.16 111 ALA B CA 1
ATOM 3753 C C . ALA B 2 70 ? -30.578 24.432 -8.756 1.00 19.69 111 ALA B C 1
ATOM 3754 O O . ALA B 2 70 ? -31.611 24.967 -9.169 1.00 18.68 111 ALA B O 1
ATOM 3756 N N . LYS B 2 71 ? -30.075 24.647 -7.531 1.00 16.35 112 LYS B N 1
ATOM 3757 C CA . LYS B 2 71 ? -30.786 25.518 -6.572 1.00 17.19 112 LYS B CA 1
ATOM 3758 C C . LYS B 2 71 ? -30.745 26.980 -6.980 1.00 19.86 112 LYS B C 1
ATOM 3759 O O . LYS B 2 71 ? -31.711 27.698 -6.757 1.00 19.20 112 LYS B O 1
ATOM 3765 N N . GLY B 2 72 ? -29.661 27.378 -7.622 1.00 16.63 113 GLY B N 1
ATOM 3766 C CA . GLY B 2 72 ? -29.461 28.737 -8.119 1.00 16.50 113 GLY B CA 1
ATOM 3767 C C . GLY B 2 72 ? -30.418 29.063 -9.242 1.00 19.85 113 GLY B C 1
ATOM 3768 O O . GLY B 2 72 ? -31.030 30.141 -9.248 1.00 18.59 113 GLY B O 1
ATOM 3769 N N . LEU B 2 73 ? -30.567 28.118 -10.191 1.00 16.98 114 LEU B N 1
ATOM 3770 C CA . LEU B 2 73 ? -31.490 28.272 -11.315 1.00 16.44 114 LEU B CA 1
ATOM 3771 C C . LEU B 2 73 ? -32.934 28.321 -10.822 1.00 20.61 114 LEU B C 1
ATOM 3772 O O . LEU B 2 73 ? -33.722 29.154 -11.292 1.00 18.89 114 LEU B O 1
ATOM 3777 N N . LYS B 2 74 ? -33.283 27.442 -9.872 1.00 18.11 115 LYS B N 1
ATOM 3778 C CA . LYS B 2 74 ? -34.644 27.433 -9.318 1.00 18.23 115 LYS B CA 1
ATOM 3779 C C . LYS B 2 74 ? -34.901 28.694 -8.502 1.00 21.68 115 LYS B C 1
ATOM 3780 O O . LYS B 2 74 ? -36.010 29.208 -8.555 1.00 21.34 115 LYS B O 1
ATOM 3786 N N . ALA B 2 75 ? -33.891 29.205 -7.776 1.00 18.71 116 ALA B N 1
ATOM 3787 C CA . ALA B 2 75 ? -34.049 30.431 -6.993 1.00 17.39 116 ALA B CA 1
ATOM 3788 C C . ALA B 2 75 ? -34.378 31.587 -7.944 1.00 19.65 116 ALA B C 1
ATOM 3789 O O . ALA B 2 75 ? -35.326 32.329 -7.700 1.00 18.81 116 ALA B O 1
ATOM 3791 N N . PHE B 2 76 ? -33.666 31.660 -9.075 1.00 15.88 117 PHE B N 1
ATOM 3792 C CA . PHE B 2 76 ? -33.890 32.664 -10.125 1.00 16.08 117 PHE B CA 1
ATOM 3793 C C . PHE B 2 76 ? -35.289 32.507 -10.709 1.00 19.00 117 PHE B C 1
ATOM 3794 O O . PHE B 2 76 ? -36.003 33.498 -10.826 1.00 18.82 117 PHE B O 1
ATOM 3802 N N . TYR B 2 77 ? -35.668 31.272 -11.110 1.00 16.44 118 TYR B N 1
ATOM 3803 C CA . TYR B 2 77 ? -36.983 30.985 -11.710 1.00 16.30 118 TYR B CA 1
ATOM 3804 C C . TYR B 2 77 ? -38.120 31.353 -10.742 1.00 18.17 118 TYR B C 1
ATOM 3805 O O . TYR B 2 77 ? -39.139 31.923 -11.157 1.00 16.82 118 TYR B O 1
ATOM 3814 N N . ASP B 2 78 ? -37.943 31.010 -9.459 1.00 14.70 119 ASP B N 1
ATOM 3815 C CA . ASP B 2 78 ? -38.945 31.278 -8.414 1.00 15.42 119 ASP B CA 1
ATOM 3816 C C . ASP B 2 78 ? -39.059 32.767 -8.119 1.00 18.09 119 ASP B C 1
ATOM 3817 O O . ASP B 2 78 ? -40.171 33.252 -7.857 1.00 17.86 119 ASP B O 1
ATOM 3822 N N . ALA B 2 79 ? -37.934 33.498 -8.204 1.00 15.45 120 ALA B N 1
ATOM 3823 C CA . ALA B 2 79 ? -37.922 34.957 -8.034 1.00 15.08 120 ALA B CA 1
ATOM 3824 C C . ALA B 2 79 ? -38.755 35.590 -9.169 1.00 18.11 120 ALA B C 1
ATOM 3825 O O . ALA B 2 79 ? -39.551 36.485 -8.898 1.00 19.68 120 ALA B O 1
ATOM 3827 N N . ILE B 2 80 ? -38.642 35.070 -10.409 1.00 15.06 121 ILE B N 1
ATOM 3828 C CA . ILE B 2 80 ? -39.397 35.533 -11.596 1.00 14.23 121 ILE B CA 1
ATOM 3829 C C . ILE B 2 80 ? -40.880 35.207 -11.449 1.00 19.53 121 ILE B C 1
ATOM 3830 O O . ILE B 2 80 ? -41.735 36.071 -11.661 1.00 18.28 121 ILE B O 1
ATOM 3835 N N . LYS B 2 81 ? -41.183 33.951 -11.131 1.00 16.45 122 LYS B N 1
ATOM 3836 C CA . LYS B 2 81 ? -42.563 33.514 -11.030 1.00 16.51 122 LYS B CA 1
ATOM 3837 C C . LYS B 2 81 ? -43.350 34.154 -9.875 1.00 20.60 122 LYS B C 1
ATOM 3838 O O . LYS B 2 81 ? -44.480 34.580 -10.083 1.00 20.82 122 LYS B O 1
ATOM 3844 N N . TYR B 2 82 ? -42.763 34.184 -8.676 1.00 18.26 123 TYR B N 1
ATOM 3845 C CA . TYR B 2 82 ? -43.431 34.604 -7.447 1.00 19.10 123 TYR B CA 1
ATOM 3846 C C . TYR B 2 82 ? -43.006 35.929 -6.836 1.00 23.60 123 TYR B C 1
ATOM 3847 O O . TYR B 2 82 ? -43.707 36.427 -5.957 1.00 22.71 123 TYR B O 1
ATOM 3856 N N . GLY B 2 83 ? -41.844 36.457 -7.207 1.00 17.95 124 GLY B N 1
ATOM 3857 C CA . GLY B 2 83 ? -41.387 37.691 -6.580 1.00 16.62 124 GLY B CA 1
ATOM 3858 C C . GLY B 2 83 ? -41.927 38.945 -7.246 1.00 19.90 124 GLY B C 1
ATOM 3859 O O . GLY B 2 83 ? -42.653 38.853 -8.245 1.00 19.62 124 GLY B O 1
ATOM 3860 N N . PRO B 2 84 ? -41.552 40.142 -6.729 1.00 15.46 125 PRO B N 1
ATOM 3861 C CA . PRO B 2 84 ? -41.980 41.408 -7.389 1.00 15.24 125 PRO B CA 1
ATOM 3862 C C . PRO B 2 84 ? -41.349 41.566 -8.787 1.00 18.66 125 PRO B C 1
ATOM 3863 O O . PRO B 2 84 ? -40.535 40.732 -9.181 1.00 17.02 125 PRO B O 1
ATOM 3867 N N . ASN B 2 85 ? -41.691 42.634 -9.515 1.00 15.25 126 ASN B N 1
ATOM 3868 C CA . ASN B 2 85 ? -41.150 42.869 -10.856 1.00 14.06 126 ASN B CA 1
ATOM 3869 C C . ASN B 2 85 ? -39.731 43.456 -10.794 1.00 17.11 126 ASN B C 1
ATOM 3870 O O . ASN B 2 85 ? -39.529 44.666 -10.912 1.00 17.63 126 ASN B O 1
ATOM 3875 N N . HIS B 2 86 ? -38.730 42.583 -10.639 1.00 13.08 127 HIS B N 1
ATOM 3876 C CA . HIS B 2 86 ? -37.337 43.009 -10.541 1.00 11.97 127 HIS B CA 1
ATOM 3877 C C . HIS B 2 86 ? -36.872 43.719 -11.811 1.00 13.79 127 HIS B C 1
ATOM 3878 O O . HIS B 2 86 ? -37.211 43.295 -12.919 1.00 12.85 127 HIS B O 1
ATOM 3885 N N . LEU B 2 87 ? -36.089 44.786 -11.630 1.00 12.05 128 LEU B N 1
ATOM 3886 C CA . LEU B 2 87 ? -35.538 45.626 -12.705 1.00 11.57 128 LEU B CA 1
ATOM 3887 C C . LEU B 2 87 ? -34.149 45.214 -13.115 1.00 15.79 128 LEU B C 1
ATOM 3888 O O . LEU B 2 87 ? -33.704 45.518 -14.237 1.00 16.20 128 LEU B O 1
ATOM 3893 N N . MET B 2 88 ? -33.437 44.589 -12.186 1.00 12.82 129 MET B N 1
ATOM 3894 C CA . MET B 2 88 ? -32.077 44.114 -12.423 1.00 13.65 129 MET B CA 1
ATOM 3895 C C . MET B 2 88 ? -31.690 43.050 -11.397 1.00 16.65 129 MET B C 1
ATOM 3896 O O . MET B 2 88 ? -32.434 42.801 -10.429 1.00 15.25 129 MET B O 1
ATOM 3901 N N . VAL B 2 89 ? -30.587 42.357 -11.681 1.00 12.27 130 VAL B N 1
ATOM 3902 C CA . VAL B 2 89 ? -30.044 41.293 -10.836 1.00 11.84 130 VAL B CA 1
ATOM 3903 C C . VAL B 2 89 ? -28.786 41.840 -10.171 1.00 14.91 130 VAL B C 1
ATOM 3904 O O . VAL B 2 89 ? -27.965 42.460 -10.838 1.00 14.85 130 VAL B O 1
ATOM 3908 N N . PHE B 2 90 ? -28.634 41.602 -8.857 1.00 12.24 131 PHE B N 1
ATOM 3909 C CA . PHE B 2 90 ? -27.457 41.989 -8.113 1.00 12.28 131 PHE B CA 1
ATOM 3910 C C . PHE B 2 90 ? -26.924 40.718 -7.475 1.00 18.74 131 PHE B C 1
ATOM 3911 O O . PHE B 2 90 ? -27.637 40.054 -6.722 1.00 19.43 131 PHE B O 1
ATOM 3919 N N . GLY B 2 91 ? -25.721 40.333 -7.865 1.00 16.72 132 GLY B N 1
ATOM 3920 C CA . GLY B 2 91 ? -25.130 39.124 -7.328 1.00 16.31 132 GLY B CA 1
ATOM 3921 C C . GLY B 2 91 ? -24.522 38.197 -8.351 1.00 18.70 132 GLY B C 1
ATOM 3922 O O . GLY B 2 91 ? -24.173 38.615 -9.462 1.00 16.91 132 GLY B O 1
ATOM 3923 N N . GLY B 2 92 ? -24.461 36.930 -7.965 1.00 15.30 133 GLY B N 1
ATOM 3924 C CA . GLY B 2 92 ? -23.758 35.883 -8.682 1.00 14.78 133 GLY B CA 1
ATOM 3925 C C . GLY B 2 92 ? -22.366 35.861 -8.078 1.00 17.96 133 GLY B C 1
ATOM 3926 O O . GLY B 2 92 ? -21.589 36.807 -8.245 1.00 17.44 133 GLY B O 1
ATOM 3927 N N . VAL B 2 93 ? -22.075 34.825 -7.282 1.00 14.95 134 VAL B N 1
ATOM 3928 C CA . VAL B 2 93 ? -20.795 34.712 -6.577 1.00 15.35 134 VAL B CA 1
ATOM 3929 C C . VAL B 2 93 ? -20.039 33.500 -7.113 1.00 20.80 134 VAL B C 1
ATOM 3930 O O . VAL B 2 93 ? -18.894 33.633 -7.548 1.00 20.78 134 VAL B O 1
ATOM 3934 N N . CYS B 2 94 ? -20.682 32.325 -7.079 1.00 19.75 135 CYS B N 1
ATOM 3935 C CA . CYS B 2 94 ? -20.084 31.095 -7.570 1.00 22.65 135 CYS B CA 1
ATOM 3936 C C . CYS B 2 94 ? -20.107 31.098 -9.095 1.00 23.26 135 CYS B C 1
ATOM 3937 O O . CYS B 2 94 ? -21.127 31.450 -9.690 1.00 20.54 135 CYS B O 1
ATOM 3940 N N . PRO B 2 95 ? -18.911 30.956 -9.714 1.00 20.60 136 PRO B N 1
ATOM 3941 C CA . PRO B 2 95 ? -18.809 31.128 -11.181 1.00 20.07 136 PRO B CA 1
ATOM 3942 C C . PRO B 2 95 ? -19.787 30.318 -12.020 1.00 21.14 136 PRO B C 1
ATOM 3943 O O . PRO B 2 95 ? -20.344 30.879 -12.960 1.00 18.07 136 PRO B O 1
ATOM 3947 N N . SER B 2 96 ? -20.000 29.021 -11.710 1.00 18.96 137 SER B N 1
ATOM 3948 C CA . SER B 2 96 ? -20.926 28.211 -12.509 1.00 17.71 137 SER B CA 1
ATOM 3949 C C . SER B 2 96 ? -22.359 28.752 -12.376 1.00 20.05 137 SER B C 1
ATOM 3950 O O . SER B 2 96 ? -23.028 28.894 -13.390 1.00 19.22 137 SER B O 1
ATOM 3953 N N . VAL B 2 97 ? -22.800 29.121 -11.155 1.00 17.88 138 VAL B N 1
ATOM 3954 C CA . VAL B 2 97 ? -24.143 29.719 -10.971 1.00 17.64 138 VAL B CA 1
ATOM 3955 C C . VAL B 2 97 ? -24.236 31.062 -11.733 1.00 19.11 138 VAL B C 1
ATOM 3956 O O . VAL B 2 97 ? -25.197 31.301 -12.470 1.00 18.87 138 VAL B O 1
ATOM 3960 N N . THR B 2 98 ? -23.227 31.924 -11.560 1.00 14.84 139 THR B N 1
ATOM 3961 C CA . THR B 2 98 ? -23.197 33.230 -12.206 1.00 14.47 139 THR B CA 1
ATOM 3962 C C . THR B 2 98 ? -23.324 33.104 -13.714 1.00 17.21 139 THR B C 1
ATOM 3963 O O . THR B 2 98 ? -24.068 33.869 -14.324 1.00 15.42 139 THR B O 1
ATOM 3967 N N . SER B 2 99 ? -22.606 32.151 -14.305 1.00 13.51 140 SER B N 1
ATOM 3968 C CA . SER B 2 99 ? -22.647 31.936 -15.753 1.00 13.36 140 SER B CA 1
ATOM 3969 C C . SER B 2 99 ? -24.043 31.546 -16.214 1.00 16.26 140 SER B C 1
ATOM 3970 O O . SER B 2 99 ? -24.500 32.079 -17.222 1.00 16.49 140 SER B O 1
ATOM 3973 N N . ILE B 2 100 ? -24.710 30.604 -15.505 1.00 13.01 141 ILE B N 1
ATOM 3974 C CA . ILE B 2 100 ? -26.073 30.147 -15.855 1.00 14.62 141 ILE B CA 1
ATOM 3975 C C . ILE B 2 100 ? -27.038 31.346 -15.877 1.00 16.74 141 ILE B C 1
ATOM 3976 O O . ILE B 2 100 ? -27.758 31.539 -16.844 1.00 15.67 141 ILE B O 1
ATOM 3981 N N . ILE B 2 101 ? -27.004 32.161 -14.835 1.00 13.02 142 ILE B N 1
ATOM 3982 C CA . ILE B 2 101 ? -27.847 33.367 -14.758 1.00 12.20 142 ILE B CA 1
ATOM 3983 C C . ILE B 2 101 ? -27.438 34.381 -15.855 1.00 14.88 142 ILE B C 1
ATOM 3984 O O . ILE B 2 101 ? -28.291 34.828 -16.626 1.00 13.62 142 ILE B O 1
ATOM 3989 N N . ALA B 2 102 ? -26.151 34.778 -15.874 1.00 11.15 143 ALA B N 1
ATOM 3990 C CA . ALA B 2 102 ? -25.643 35.806 -16.789 1.00 12.15 143 ALA B CA 1
ATOM 3991 C C . ALA B 2 102 ? -25.920 35.533 -18.272 1.00 17.27 143 ALA B C 1
ATOM 3992 O O . ALA B 2 102 ? -26.231 36.473 -19.013 1.00 16.24 143 ALA B O 1
ATOM 3994 N N . GLU B 2 103 ? -25.834 34.257 -18.711 1.00 13.37 144 GLU B N 1
ATOM 3995 C CA . GLU B 2 103 ? -26.078 33.969 -20.149 1.00 13.68 144 GLU B CA 1
ATOM 3996 C C . GLU B 2 103 ? -27.541 34.070 -20.551 1.00 17.76 144 GLU B C 1
ATOM 3997 O O . GLU B 2 103 ? -27.858 34.178 -21.737 1.00 19.02 144 GLU B O 1
ATOM 4003 N N . SER B 2 104 ? -28.425 34.000 -19.568 1.00 12.60 145 SER B N 1
ATOM 4004 C CA . SER B 2 104 ? -29.857 33.959 -19.805 1.00 12.30 145 SER B CA 1
ATOM 4005 C C . SER B 2 104 ? -30.571 35.302 -19.662 1.00 16.83 145 SER B C 1
ATOM 4006 O O . SER B 2 104 ? -31.766 35.382 -19.976 1.00 16.47 145 SER B O 1
ATOM 4009 N N . LEU B 2 105 ? -29.876 36.321 -19.127 1.00 13.65 146 LEU B N 1
ATOM 4010 C CA . LEU B 2 105 ? -30.448 37.654 -18.807 1.00 13.94 146 LEU B CA 1
ATOM 4011 C C . LEU B 2 105 ? -31.351 38.254 -19.878 1.00 19.39 146 LEU B C 1
ATOM 4012 O O . LEU B 2 105 ? -32.413 38.794 -19.542 1.00 18.94 146 LEU B O 1
ATOM 4017 N N . GLN B 2 106 ? -30.937 38.169 -21.164 1.00 18.59 147 GLN B N 1
ATOM 4018 C CA . GLN B 2 106 ? -31.699 38.739 -22.286 1.00 19.53 147 GLN B CA 1
ATOM 4019 C C . GLN B 2 106 ? -33.117 38.206 -22.413 1.00 21.29 147 GLN B C 1
ATOM 4020 O O . GLN B 2 106 ? -33.992 38.929 -22.884 1.00 20.38 147 GLN B O 1
ATOM 4026 N N . GLY B 2 107 ? -33.338 36.962 -21.982 1.00 16.33 148 GLY B N 1
ATOM 4027 C CA . GLY B 2 107 ? -34.657 36.341 -21.999 1.00 15.96 148 GLY B CA 1
ATOM 4028 C C . GLY B 2 107 ? -35.658 37.079 -21.118 1.00 19.58 148 GLY B C 1
ATOM 4029 O O . GLY B 2 107 ? -36.854 37.022 -21.369 1.00 20.63 148 GLY B O 1
ATOM 4030 N N . TRP B 2 108 ? -35.173 37.813 -20.097 1.00 14.95 149 TRP B N 1
ATOM 4031 C CA . TRP B 2 108 ? -36.034 38.585 -19.194 1.00 14.44 149 TRP B CA 1
ATOM 4032 C C . TRP B 2 108 ? -35.651 40.076 -19.184 1.00 13.67 149 TRP B C 1
ATOM 4033 O O . TRP B 2 108 ? -36.033 40.794 -18.262 1.00 11.94 149 TRP B O 1
ATOM 4044 N N . ASN B 2 109 ? -34.863 40.535 -20.173 1.00 11.82 150 ASN B N 1
ATOM 4045 C CA . ASN B 2 109 ? -34.417 41.936 -20.269 1.00 12.72 150 ASN B CA 1
ATOM 4046 C C . ASN B 2 109 ? -33.849 42.495 -18.931 1.00 16.95 150 ASN B C 1
ATOM 4047 O O . ASN B 2 109 ? -34.125 43.640 -18.535 1.00 16.09 150 ASN B O 1
ATOM 4052 N N . LEU B 2 110 ? -33.036 41.674 -18.253 1.00 12.35 151 LEU B N 1
ATOM 4053 C CA . LEU B 2 110 ? -32.461 42.022 -16.960 1.00 12.05 151 LEU B CA 1
ATOM 4054 C C . LEU B 2 110 ? -30.974 42.303 -17.057 1.00 15.96 151 LEU B C 1
ATOM 4055 O O . LEU B 2 110 ? -30.205 41.465 -17.513 1.00 16.85 151 LEU B O 1
ATOM 4060 N N . VAL B 2 111 ? -30.563 43.441 -16.532 1.00 11.93 152 VAL B N 1
ATOM 4061 C CA . VAL B 2 111 ? -29.159 43.776 -16.453 1.00 11.33 152 VAL B CA 1
ATOM 4062 C C . VAL B 2 111 ? -28.678 43.153 -15.139 1.00 14.93 152 VAL B C 1
ATOM 4063 O O . VAL B 2 111 ? -29.406 43.214 -14.146 1.00 14.77 152 VAL B O 1
ATOM 4067 N N . GLN B 2 112 ? -27.478 42.534 -15.143 1.00 12.44 153 GLN B N 1
ATOM 4068 C CA . GLN B 2 112 ? -26.932 41.971 -13.909 1.00 11.34 153 GLN B CA 1
ATOM 4069 C C . GLN B 2 112 ? -25.658 42.677 -13.499 1.00 14.14 153 GLN B C 1
ATOM 4070 O O . GLN B 2 112 ? -24.821 42.987 -14.348 1.00 14.09 153 GLN B O 1
ATOM 4076 N N . LEU B 2 113 ? -25.475 42.868 -12.184 1.00 11.39 154 LEU B N 1
ATOM 4077 C CA . LEU B 2 113 ? -24.240 43.397 -11.646 1.00 11.39 154 LEU B CA 1
ATOM 4078 C C . LEU B 2 113 ? -23.722 42.398 -10.609 1.00 15.92 154 LEU B C 1
ATOM 4079 O O . LEU B 2 113 ? -24.405 42.164 -9.616 1.00 16.11 154 LEU B O 1
ATOM 4084 N N . SER B 2 114 ? -22.503 41.863 -10.803 1.00 12.91 155 SER B N 1
ATOM 4085 C CA . SER B 2 114 ? -21.895 40.932 -9.835 1.00 13.07 155 SER B CA 1
ATOM 4086 C C . SER B 2 114 ? -20.832 41.662 -9.051 1.00 17.21 155 SER B C 1
ATOM 4087 O O . SER B 2 114 ? -20.128 42.488 -9.615 1.00 15.77 155 SER B O 1
ATOM 4090 N N . PHE B 2 115 ? -20.649 41.310 -7.780 1.00 13.96 156 PHE B N 1
ATOM 4091 C CA . PHE B 2 115 ? -19.597 41.945 -6.979 1.00 13.82 156 PHE B CA 1
ATOM 4092 C C . PHE B 2 115 ? -18.489 40.930 -6.627 1.00 19.19 156 PHE B C 1
ATOM 4093 O O . PHE B 2 115 ? -17.531 41.299 -5.949 1.00 17.48 156 PHE B O 1
ATOM 4101 N N . ALA B 2 116 ? -18.605 39.671 -7.109 1.00 15.28 157 ALA B N 1
ATOM 4102 C CA . ALA B 2 116 ? -17.655 38.616 -6.709 1.00 15.00 157 ALA B CA 1
ATOM 4103 C C . ALA B 2 116 ? -17.214 37.635 -7.800 1.00 19.85 157 ALA B C 1
ATOM 4104 O O . ALA B 2 116 ? -16.213 36.959 -7.586 1.00 19.30 157 ALA B O 1
ATOM 4106 N N . ALA B 2 117 ? -17.929 37.517 -8.938 1.00 16.50 158 ALA B N 1
ATOM 4107 C CA . ALA B 2 117 ? -17.535 36.530 -9.972 1.00 15.65 158 ALA B CA 1
ATOM 4108 C C . ALA B 2 117 ? -16.371 37.082 -10.785 1.00 18.54 158 ALA B C 1
ATOM 4109 O O . ALA B 2 117 ? -16.522 38.084 -11.458 1.00 18.04 158 ALA B O 1
ATOM 4111 N N . THR B 2 118 ? -15.199 36.438 -10.715 1.00 14.01 159 THR B N 1
ATOM 4112 C CA . THR B 2 118 ? -13.986 36.954 -11.362 1.00 13.76 159 THR B CA 1
ATOM 4113 C C . THR B 2 118 ? -13.516 36.172 -12.600 1.00 16.29 159 THR B C 1
ATOM 4114 O O . THR B 2 118 ? -12.561 36.597 -13.239 1.00 15.50 159 THR B O 1
ATOM 4118 N N . THR B 2 119 ? -14.145 35.049 -12.920 1.00 13.86 160 THR B N 1
ATOM 4119 C CA . THR B 2 119 ? -13.701 34.198 -14.037 1.00 14.19 160 THR B CA 1
ATOM 4120 C C . THR B 2 119 ? -13.750 34.965 -15.370 1.00 17.91 160 THR B C 1
ATOM 4121 O O . THR B 2 119 ? -14.609 35.834 -15.572 1.00 16.37 160 THR B O 1
ATOM 4125 N N . PRO B 2 120 ? -12.768 34.722 -16.252 1.00 15.13 161 PRO B N 1
ATOM 4126 C CA . PRO B 2 120 ? -12.621 35.584 -17.434 1.00 14.95 161 PRO B CA 1
ATOM 4127 C C . PRO B 2 120 ? -13.662 35.477 -18.538 1.00 16.24 161 PRO B C 1
ATOM 4128 O O . PRO B 2 120 ? -13.896 36.464 -19.218 1.00 16.14 161 PRO B O 1
ATOM 4132 N N . VAL B 2 121 ? -14.266 34.315 -18.738 1.00 13.47 162 VAL B N 1
ATOM 4133 C CA . VAL B 2 121 ? -15.177 34.119 -19.877 1.00 14.07 162 VAL B CA 1
ATOM 4134 C C . VAL B 2 121 ? -16.441 34.991 -19.743 1.00 16.05 162 VAL B C 1
ATOM 4135 O O . VAL B 2 121 ? -16.977 35.419 -20.767 1.00 14.38 162 VAL B O 1
ATOM 4139 N N . LEU B 2 122 ? -16.751 35.442 -18.514 1.00 12.89 163 LEU B N 1
ATOM 4140 C CA . LEU B 2 122 ? -17.848 36.388 -18.297 1.00 13.25 163 LEU B CA 1
ATOM 4141 C C . LEU B 2 122 ? -17.606 37.735 -18.991 1.00 18.16 163 LEU B C 1
ATOM 4142 O O . LEU B 2 122 ? -18.557 38.494 -19.173 1.00 19.05 163 LEU B O 1
ATOM 4147 N N . ALA B 2 123 ? -16.361 38.003 -19.464 1.00 17.28 164 ALA B N 1
ATOM 4148 C CA . ALA B 2 123 ? -16.088 39.234 -20.219 1.00 16.54 164 ALA B CA 1
ATOM 4149 C C . ALA B 2 123 ? -16.605 39.116 -21.665 1.00 19.46 164 ALA B C 1
ATOM 4150 O O . ALA B 2 123 ? -16.664 40.126 -22.360 1.00 19.58 164 ALA B O 1
ATOM 4152 N N . ASP B 2 124 ? -16.984 37.903 -22.116 1.00 15.69 165 ASP B N 1
ATOM 4153 C CA . ASP B 2 124 ? -17.485 37.710 -23.480 1.00 15.13 165 ASP B CA 1
ATOM 4154 C C . ASP B 2 124 ? -18.843 38.418 -23.672 1.00 19.44 165 ASP B C 1
ATOM 4155 O O . ASP B 2 124 ? -19.861 37.973 -23.152 1.00 16.27 165 ASP B O 1
ATOM 4160 N N . LYS B 2 125 ? -18.853 39.520 -24.421 1.00 18.89 166 LYS B N 1
ATOM 4161 C CA . LYS B 2 125 ? -20.110 40.278 -24.561 1.00 18.75 166 LYS B CA 1
ATOM 4162 C C . LYS B 2 125 ? -21.072 39.692 -25.600 1.00 22.06 166 LYS B C 1
ATOM 4163 O O . LYS B 2 125 ? -22.243 40.087 -25.638 1.00 20.87 166 LYS B O 1
ATOM 4169 N N . LYS B 2 126 ? -20.627 38.704 -26.373 1.00 17.68 167 LYS B N 1
ATOM 4170 C CA . LYS B 2 126 ? -21.537 38.013 -27.275 1.00 18.22 167 LYS B CA 1
ATOM 4171 C C . LYS B 2 126 ? -22.389 37.041 -26.432 1.00 21.95 167 LYS B C 1
ATOM 4172 O O . LYS B 2 126 ? -23.605 36.932 -26.639 1.00 20.36 167 LYS B O 1
ATOM 4178 N N . LYS B 2 127 ? -21.743 36.338 -25.481 1.00 16.31 168 LYS B N 1
ATOM 4179 C CA . LYS B 2 127 ? -22.429 35.379 -24.602 1.00 15.31 168 LYS B CA 1
ATOM 4180 C C . LYS B 2 127 ? -23.133 36.053 -23.414 1.00 15.82 168 LYS B C 1
ATOM 4181 O O . LYS B 2 127 ? -24.215 35.617 -23.045 1.00 14.30 168 LYS B O 1
ATOM 4187 N N . TYR B 2 128 ? -22.500 37.069 -22.791 1.00 12.16 169 TYR B N 1
ATOM 4188 C CA . TYR B 2 128 ? -23.072 37.732 -21.596 1.00 11.27 169 TYR B CA 1
ATOM 4189 C C . TYR B 2 128 ? -23.247 39.253 -21.822 1.00 13.82 169 TYR B C 1
ATOM 4190 O O . TYR B 2 128 ? -22.677 40.057 -21.065 1.00 12.25 169 TYR B O 1
ATOM 4199 N N . PRO B 2 129 ? -24.024 39.678 -22.852 1.00 11.47 170 PRO B N 1
ATOM 4200 C CA . PRO B 2 129 ? -24.186 41.127 -23.116 1.00 11.75 170 PRO B CA 1
ATOM 4201 C C . PRO B 2 129 ? -24.738 41.997 -21.973 1.00 16.13 170 PRO B C 1
ATOM 4202 O O . PRO B 2 129 ? -24.369 43.166 -21.874 1.00 16.51 170 PRO B O 1
ATOM 4206 N N . TYR B 2 130 ? -25.616 41.445 -21.141 1.00 13.09 171 TYR B N 1
ATOM 4207 C CA . TYR B 2 130 ? -26.287 42.193 -20.058 1.00 13.90 171 TYR B CA 1
ATOM 4208 C C . TYR B 2 130 ? -25.587 42.079 -18.717 1.00 15.83 171 TYR B C 1
ATOM 4209 O O . TYR B 2 130 ? -26.128 42.532 -17.704 1.00 14.97 171 TYR B O 1
ATOM 4218 N N . PHE B 2 131 ? -24.382 41.494 -18.714 1.00 11.65 172 PHE B N 1
ATOM 4219 C CA . PHE B 2 131 ? -23.617 41.301 -17.486 1.00 11.76 172 PHE B CA 1
ATOM 4220 C C . PHE B 2 131 ? -22.533 42.363 -17.249 1.00 14.45 172 PHE B C 1
ATOM 4221 O O . PHE B 2 131 ? -21.720 42.673 -18.139 1.00 13.06 172 PHE B O 1
ATOM 4229 N N . PHE B 2 132 ? -22.493 42.862 -16.000 1.00 10.02 173 PHE B N 1
ATOM 4230 C CA . PHE B 2 132 ? -21.520 43.845 -15.495 1.00 9.95 173 PHE B CA 1
ATOM 4231 C C . PHE B 2 132 ? -20.970 43.302 -14.193 1.00 13.10 173 PHE B C 1
ATOM 4232 O O . PHE B 2 132 ? -21.669 42.556 -13.523 1.00 12.99 173 PHE B O 1
ATOM 4240 N N . ARG B 2 133 ? -19.742 43.701 -13.819 1.00 9.86 174 ARG B N 1
ATOM 4241 C CA . ARG B 2 133 ? -19.184 43.336 -12.519 1.00 10.30 174 ARG B CA 1
ATOM 4242 C C . ARG B 2 133 ? -18.309 44.448 -11.951 1.00 15.46 174 ARG B C 1
ATOM 4243 O O . ARG B 2 133 ? -17.538 45.053 -12.693 1.00 14.04 174 ARG B O 1
ATOM 4251 N N . THR B 2 134 ? -18.431 44.724 -10.633 1.00 14.32 175 THR B N 1
ATOM 4252 C CA . THR B 2 134 ? -17.613 45.771 -9.990 1.00 14.16 175 THR B CA 1
ATOM 4253 C C . THR B 2 134 ? -16.230 45.225 -9.626 1.00 17.21 175 THR B C 1
ATOM 4254 O O . THR B 2 134 ? -15.322 45.993 -9.359 1.00 16.21 175 THR B O 1
ATOM 4258 N N . VAL B 2 135 ? -16.084 43.921 -9.583 1.00 14.13 176 VAL B N 1
ATOM 4259 C CA . VAL B 2 135 ? -14.798 43.341 -9.214 1.00 14.75 176 VAL B CA 1
ATOM 4260 C C . VAL B 2 135 ? -13.887 43.125 -10.459 1.00 18.84 176 VAL B C 1
ATOM 4261 O O . VAL B 2 135 ? -14.372 42.633 -11.489 1.00 17.52 176 VAL B O 1
ATOM 4265 N N . PRO B 2 136 ? -12.588 43.525 -10.410 1.00 16.41 177 PRO B N 1
ATOM 4266 C CA . PRO B 2 136 ? -11.680 43.228 -11.538 1.00 16.26 177 PRO B CA 1
ATOM 4267 C C . PRO B 2 136 ? -11.622 41.711 -11.787 1.00 19.97 177 PRO B C 1
ATOM 4268 O O . PRO B 2 136 ? -11.604 40.921 -10.842 1.00 20.08 177 PRO B O 1
ATOM 4272 N N . SER B 2 137 ? -11.679 41.305 -13.050 1.00 15.15 178 SER B N 1
ATOM 4273 C CA . SER B 2 137 ? -11.697 39.897 -13.404 1.00 15.23 178 SER B CA 1
ATOM 4274 C C . SER B 2 137 ? -10.286 39.298 -13.384 1.00 18.65 178 SER B C 1
ATOM 4275 O O . SER B 2 137 ? -9.307 40.031 -13.238 1.00 15.96 178 SER B O 1
ATOM 4278 N N . ASP B 2 138 ? -10.181 37.969 -13.550 1.00 17.98 179 ASP B N 1
ATOM 4279 C CA . ASP B 2 138 ? -8.892 37.264 -13.576 1.00 17.50 179 ASP B CA 1
ATOM 4280 C C . ASP B 2 138 ? -7.952 37.782 -14.678 1.00 20.89 179 ASP B C 1
ATOM 4281 O O . ASP B 2 138 ? -6.751 37.784 -14.477 1.00 21.70 179 ASP B O 1
ATOM 4286 N N . ASN B 2 139 ? -8.495 38.225 -15.817 1.00 17.52 180 ASN B N 1
ATOM 4287 C CA . ASN B 2 139 ? -7.694 38.796 -16.922 1.00 17.73 180 ASN B CA 1
ATOM 4288 C C . ASN B 2 139 ? -7.073 40.137 -16.563 1.00 19.07 180 ASN B C 1
ATOM 4289 O O . ASN B 2 139 ? -6.062 40.517 -17.163 1.00 19.73 180 ASN B O 1
ATOM 4294 N N . ALA B 2 140 ? -7.682 40.875 -15.617 1.00 18.02 181 ALA B N 1
ATOM 4295 C CA . ALA B 2 140 ? -7.193 42.216 -15.223 1.00 17.99 181 ALA B CA 1
ATOM 4296 C C . ALA B 2 140 ? -5.766 42.206 -14.650 1.00 21.28 181 ALA B C 1
ATOM 4297 O O . ALA B 2 140 ? -5.142 43.271 -14.544 1.00 21.73 181 ALA B O 1
ATOM 4299 N N . VAL B 2 141 ? -5.244 41.016 -14.308 1.00 15.33 182 VAL B N 1
ATOM 4300 C CA . VAL B 2 141 ? -3.873 40.881 -13.796 1.00 16.00 182 VAL B CA 1
ATOM 4301 C C . VAL B 2 141 ? -2.833 41.106 -14.934 1.00 17.26 182 VAL B C 1
ATOM 4302 O O . VAL B 2 141 ? -1.701 41.494 -14.642 1.00 15.95 182 VAL B O 1
ATOM 4306 N N . ASN B 2 142 ? -3.206 40.819 -16.204 1.00 14.56 183 ASN B N 1
ATOM 4307 C CA . ASN B 2 142 ? -2.276 40.864 -17.346 1.00 15.30 183 ASN B CA 1
ATOM 4308 C C . ASN B 2 142 ? -1.733 42.277 -17.647 1.00 19.30 183 ASN B C 1
ATOM 4309 O O . ASN B 2 142 ? -0.507 42.393 -17.709 1.00 17.02 183 ASN B O 1
ATOM 4314 N N . PRO B 2 143 ? -2.553 43.362 -17.717 1.00 18.40 184 PRO B N 1
ATOM 4315 C CA . PRO B 2 143 ? -1.960 44.707 -17.894 1.00 19.17 184 PRO B CA 1
ATOM 4316 C C . PRO B 2 143 ? -1.062 45.094 -16.702 1.00 21.81 184 PRO B C 1
ATOM 4317 O O . PRO B 2 143 ? -0.073 45.802 -16.882 1.00 21.63 184 PRO B O 1
ATOM 4321 N N . ALA B 2 144 ? -1.388 44.606 -15.485 1.00 17.81 185 ALA B N 1
ATOM 4322 C CA . ALA B 2 144 ? -0.600 44.886 -14.276 1.00 16.52 185 ALA B CA 1
ATOM 4323 C C . ALA B 2 144 ? 0.760 44.181 -14.348 1.00 19.74 185 ALA B C 1
ATOM 4324 O O . ALA B 2 144 ? 1.781 44.800 -14.071 1.00 19.14 185 ALA B O 1
ATOM 4326 N N . ILE B 2 145 ? 0.771 42.893 -14.751 1.00 17.09 186 ILE B N 1
ATOM 4327 C CA . ILE B 2 145 ? 1.992 42.103 -14.901 1.00 15.88 186 ILE B CA 1
ATOM 4328 C C . ILE B 2 145 ? 2.878 42.777 -15.965 1.00 21.40 186 ILE B C 1
ATOM 4329 O O . ILE B 2 145 ? 4.089 42.864 -15.772 1.00 19.81 186 ILE B O 1
ATOM 4334 N N . LEU B 2 146 ? 2.273 43.274 -17.064 1.00 19.33 187 LEU B N 1
ATOM 4335 C CA . LEU B 2 146 ? 3.044 43.979 -18.097 1.00 19.32 187 LEU B CA 1
ATOM 4336 C C . LEU B 2 146 ? 3.862 45.146 -17.476 1.00 22.08 187 LEU B C 1
ATOM 4337 O O . LEU B 2 146 ? 5.065 45.249 -17.733 1.00 18.87 187 LEU B O 1
ATOM 4342 N N . LYS B 2 147 ? 3.221 45.961 -16.630 1.00 19.28 188 LYS B N 1
ATOM 4343 C CA . LYS B 2 147 ? 3.876 47.077 -15.945 1.00 20.31 188 LYS B CA 1
ATOM 4344 C C . LYS B 2 147 ? 4.937 46.614 -14.963 1.00 24.51 188 LYS B C 1
ATOM 4345 O O . LYS B 2 147 ? 5.960 47.283 -14.837 1.00 25.02 188 LYS B O 1
ATOM 4351 N N . LEU B 2 148 ? 4.743 45.438 -14.330 1.00 20.54 189 LEU B N 1
ATOM 4352 C CA . LEU B 2 148 ? 5.730 44.861 -13.425 1.00 20.48 189 LEU B CA 1
ATOM 4353 C C . LEU B 2 148 ? 6.945 44.382 -14.235 1.00 23.62 189 LEU B C 1
ATOM 4354 O O . LEU B 2 148 ? 8.084 44.683 -13.860 1.00 22.96 189 LEU B O 1
ATOM 4359 N N . LEU B 2 149 ? 6.703 43.699 -15.376 1.00 20.05 190 LEU B N 1
ATOM 4360 C CA . LEU B 2 149 ? 7.794 43.236 -16.247 1.00 20.90 190 LEU B CA 1
ATOM 4361 C C . LEU B 2 149 ? 8.617 44.432 -16.749 1.00 25.26 190 LEU B C 1
ATOM 4362 O O . LEU B 2 149 ? 9.842 44.351 -16.726 1.00 25.69 190 LEU B O 1
ATOM 4367 N N . LYS B 2 150 ? 7.946 45.534 -17.174 1.00 22.87 191 LYS B N 1
ATOM 4368 C CA . LYS B 2 150 ? 8.632 46.747 -17.661 1.00 23.93 191 LYS B CA 1
ATOM 4369 C C . LYS B 2 150 ? 9.461 47.368 -16.528 1.00 30.66 191 LYS B C 1
ATOM 4370 O O . LYS B 2 150 ? 10.611 47.745 -16.741 1.00 31.32 191 LYS B O 1
ATOM 4376 N N . HIS B 2 151 ? 8.880 47.424 -15.315 1.00 28.04 192 HIS B N 1
ATOM 4377 C CA . HIS B 2 151 ? 9.516 47.960 -14.114 1.00 28.76 192 HIS B CA 1
ATOM 4378 C C . HIS B 2 151 ? 10.855 47.281 -13.790 1.00 31.14 192 HIS B C 1
ATOM 4379 O O . HIS B 2 151 ? 11.840 47.982 -13.543 1.00 31.05 192 HIS B O 1
ATOM 4386 N N . TYR B 2 152 ? 10.913 45.937 -13.817 1.00 25.09 193 TYR B N 1
ATOM 4387 C CA . TYR B 2 152 ? 12.157 45.227 -13.517 1.00 24.96 193 TYR B CA 1
ATOM 4388 C C . TYR B 2 152 ? 12.948 44.831 -14.766 1.00 27.27 193 TYR B C 1
ATOM 4389 O O . TYR B 2 152 ? 13.917 44.079 -14.670 1.00 26.45 193 TYR B O 1
ATOM 4398 N N . GLN B 2 153 ? 12.552 45.367 -15.927 1.00 25.18 194 GLN B N 1
ATOM 4399 C CA . GLN B 2 153 ? 13.206 45.132 -17.225 1.00 25.36 194 GLN B CA 1
ATOM 4400 C C . GLN B 2 153 ? 13.296 43.634 -17.571 1.00 29.35 194 GLN B C 1
ATOM 4401 O O . GLN B 2 153 ? 14.329 43.129 -18.038 1.00 29.35 194 GLN B O 1
ATOM 4407 N N . TRP B 2 154 ? 12.190 42.927 -17.338 1.00 24.92 195 TRP B N 1
ATOM 4408 C CA . TRP B 2 154 ? 12.097 41.517 -17.683 1.00 24.41 195 TRP B CA 1
ATOM 4409 C C . TRP B 2 154 ? 11.488 41.503 -19.087 1.00 29.98 195 TRP B C 1
ATOM 4410 O O . TRP B 2 154 ? 10.359 41.955 -19.271 1.00 30.38 195 TRP B O 1
ATOM 4421 N N . LYS B 2 155 ? 12.281 41.106 -20.090 1.00 26.20 196 LYS B N 1
ATOM 4422 C CA . LYS B 2 155 ? 11.838 41.144 -21.484 1.00 27.07 196 LYS B CA 1
ATOM 4423 C C . LYS B 2 155 ? 11.573 39.762 -22.033 1.00 30.07 196 LYS B C 1
ATOM 4424 O O . LYS B 2 155 ? 11.118 39.648 -23.163 1.00 29.34 196 LYS B O 1
ATOM 4430 N N . ARG B 2 156 ? 11.922 38.714 -21.275 1.00 26.19 197 ARG B N 1
ATOM 4431 C CA . ARG B 2 156 ? 11.737 37.335 -21.712 1.00 25.88 197 ARG B CA 1
ATOM 4432 C C . ARG B 2 156 ? 11.063 36.556 -20.593 1.00 28.50 197 ARG B C 1
ATOM 4433 O O . ARG B 2 156 ? 11.551 36.555 -19.458 1.00 28.54 197 ARG B O 1
ATOM 4441 N N . VAL B 2 157 ? 9.921 35.929 -20.897 1.00 23.43 198 VAL B N 1
ATOM 4442 C CA . VAL B 2 157 ? 9.170 35.154 -19.894 1.00 21.83 198 VAL B CA 1
ATOM 4443 C C . VAL B 2 157 ? 8.784 33.779 -20.438 1.00 24.01 198 VAL B C 1
ATOM 4444 O O . VAL B 2 157 ? 8.788 33.560 -21.656 1.00 24.48 198 VAL B O 1
ATOM 4448 N N . GLY B 2 158 ? 8.478 32.868 -19.523 1.00 17.19 199 GLY B N 1
ATOM 4449 C CA . GLY B 2 158 ? 7.931 31.554 -19.837 1.00 16.30 199 GLY B CA 1
ATOM 4450 C C . GLY B 2 158 ? 6.543 31.503 -19.219 1.00 20.01 199 GLY B C 1
ATOM 4451 O O . GLY B 2 158 ? 6.269 32.269 -18.287 1.00 19.18 199 GLY B O 1
ATOM 4452 N N . THR B 2 159 ? 5.622 30.651 -19.745 1.00 16.04 200 THR B N 1
ATOM 4453 C CA . THR B 2 159 ? 4.299 30.568 -19.106 1.00 14.99 200 THR B CA 1
ATOM 4454 C C . THR B 2 159 ? 4.006 29.153 -18.732 1.00 18.29 200 THR B C 1
ATOM 4455 O O . THR B 2 159 ? 4.388 28.237 -19.457 1.00 17.69 200 THR B O 1
ATOM 4459 N N . LEU B 2 160 ? 3.310 28.969 -17.592 1.00 15.39 201 LEU B N 1
ATOM 4460 C CA . LEU B 2 160 ? 2.923 27.654 -17.123 1.00 15.04 201 LEU B CA 1
ATOM 4461 C C . LEU B 2 160 ? 1.430 27.725 -16.819 1.00 17.40 201 LEU B C 1
ATOM 4462 O O . LEU B 2 160 ? 1.029 28.439 -15.911 1.00 15.20 201 LEU B O 1
ATOM 4467 N N . THR B 2 161 ? 0.615 27.024 -17.609 1.00 14.44 202 THR B N 1
ATOM 4468 C CA . THR B 2 161 ? -0.852 27.120 -17.499 1.00 14.06 202 THR B CA 1
ATOM 4469 C C . THR B 2 161 ? -1.510 25.756 -17.329 1.00 16.86 202 THR B C 1
ATOM 4470 O O . THR B 2 161 ? -1.217 24.835 -18.081 1.00 17.59 202 THR B O 1
ATOM 4474 N N . GLN B 2 162 ? -2.436 25.656 -16.377 1.00 13.63 203 GLN B N 1
ATOM 4475 C CA . GLN B 2 162 ? -3.278 24.489 -16.158 1.00 13.96 203 GLN B CA 1
ATOM 4476 C C . GLN B 2 162 ? -4.323 24.519 -17.279 1.00 17.13 203 GLN B C 1
ATOM 4477 O O . GLN B 2 162 ? -4.949 25.550 -17.506 1.00 15.31 203 GLN B O 1
ATOM 4483 N N . ASP B 2 163 ? -4.492 23.406 -17.991 1.00 18.02 204 ASP B N 1
ATOM 4484 C CA . ASP B 2 163 ? -5.383 23.285 -19.157 1.00 18.51 204 ASP B CA 1
ATOM 4485 C C . ASP B 2 163 ? -6.873 23.192 -18.769 1.00 23.77 204 ASP B C 1
ATOM 4486 O O . ASP B 2 163 ? -7.549 22.199 -19.041 1.00 22.06 204 ASP B O 1
ATOM 4491 N N . VAL B 2 164 ? -7.361 24.259 -18.128 1.00 20.37 205 VAL B N 1
ATOM 4492 C CA . VAL B 2 164 ? -8.730 24.460 -17.645 1.00 20.02 205 VAL B CA 1
ATOM 4493 C C . VAL B 2 164 ? -9.121 25.892 -18.123 1.00 18.96 205 VAL B C 1
ATOM 4494 O O . VAL B 2 164 ? -8.274 26.790 -18.134 1.00 15.34 205 VAL B O 1
ATOM 4498 N N . GLN B 2 165 ? -10.375 26.061 -18.590 1.00 14.35 206 GLN B N 1
ATOM 4499 C CA . GLN B 2 165 ? -10.875 27.309 -19.173 1.00 12.93 206 GLN B CA 1
ATOM 4500 C C . GLN B 2 165 ? -10.453 28.593 -18.444 1.00 14.38 206 GLN B C 1
ATOM 4501 O O . GLN B 2 165 ? -9.934 29.506 -19.090 1.00 14.03 206 GLN B O 1
ATOM 4507 N N . ARG B 2 166 ? -10.671 28.691 -17.132 1.00 11.58 207 ARG B N 1
ATOM 4508 C CA . ARG B 2 166 ? -10.352 29.953 -16.419 1.00 11.86 207 ARG B CA 1
ATOM 4509 C C . ARG B 2 166 ? -8.870 30.326 -16.479 1.00 16.32 207 ARG B C 1
ATOM 4510 O O . ARG B 2 166 ? -8.539 31.513 -16.384 1.00 17.21 207 ARG B O 1
ATOM 4518 N N . PHE B 2 167 ? -7.987 29.333 -16.658 1.00 11.73 208 PHE B N 1
ATOM 4519 C CA . PHE B 2 167 ? -6.547 29.588 -16.747 1.00 11.30 208 PHE B CA 1
ATOM 4520 C C . PHE B 2 167 ? -6.099 29.766 -18.183 1.00 15.65 208 PHE B C 1
ATOM 4521 O O . PHE B 2 167 ? -5.351 30.700 -18.465 1.00 13.41 208 PHE B O 1
ATOM 4529 N N . SER B 2 168 ? -6.561 28.893 -19.115 1.00 12.68 209 SER B N 1
ATOM 4530 C CA . SER B 2 168 ? -6.174 29.066 -20.526 1.00 12.44 209 SER B CA 1
ATOM 4531 C C . SER B 2 168 ? -6.674 30.390 -21.069 1.00 14.83 209 SER B C 1
ATOM 4532 O O . SER B 2 168 ? -6.008 30.966 -21.930 1.00 14.70 209 SER B O 1
ATOM 4535 N N . GLU B 2 169 ? -7.846 30.887 -20.571 1.00 11.62 210 GLU B N 1
ATOM 4536 C CA . GLU B 2 169 ? -8.361 32.174 -21.054 1.00 11.72 210 GLU B CA 1
ATOM 4537 C C . GLU B 2 169 ? -7.482 33.338 -20.593 1.00 16.56 210 GLU B C 1
ATOM 4538 O O . GLU B 2 169 ? -7.248 34.268 -21.367 1.00 16.75 210 GLU B O 1
ATOM 4544 N N . VAL B 2 170 ? -6.968 33.283 -19.346 1.00 12.84 211 VAL B N 1
ATOM 4545 C CA . VAL B 2 170 ? -6.048 34.339 -18.864 1.00 12.24 211 VAL B CA 1
ATOM 4546 C C . VAL B 2 170 ? -4.756 34.290 -19.710 1.00 16.85 211 VAL B C 1
ATOM 4547 O O . VAL B 2 170 ? -4.272 35.331 -20.173 1.00 17.22 211 VAL B O 1
ATOM 4551 N N . ARG B 2 171 ? -4.218 33.073 -19.926 1.00 14.18 212 ARG B N 1
ATOM 4552 C CA . ARG B 2 171 ? -3.007 32.906 -20.739 1.00 13.84 212 ARG B CA 1
ATOM 4553 C C . ARG B 2 171 ? -3.242 33.416 -22.186 1.00 20.11 212 ARG B C 1
ATOM 4554 O O . ARG B 2 171 ? -2.414 34.163 -22.716 1.00 19.34 212 ARG B O 1
ATOM 4562 N N . ASN B 2 172 ? -4.370 33.049 -22.812 1.00 18.00 213 ASN B N 1
ATOM 4563 C CA . ASN B 2 172 ? -4.648 33.537 -24.179 1.00 18.07 213 ASN B CA 1
ATOM 4564 C C . ASN B 2 172 ? -4.767 35.058 -24.216 1.00 20.48 213 ASN B C 1
ATOM 4565 O O . ASN B 2 172 ? -4.246 35.690 -25.134 1.00 18.81 213 ASN B O 1
ATOM 4570 N N . ASP B 2 173 ? -5.389 35.645 -23.176 1.00 18.27 214 ASP B N 1
ATOM 4571 C CA . ASP B 2 173 ? -5.520 37.100 -23.060 1.00 18.81 214 ASP B CA 1
ATOM 4572 C C . ASP B 2 173 ? -4.126 37.773 -22.975 1.00 23.54 214 ASP B C 1
ATOM 4573 O O . ASP B 2 173 ? -3.941 38.889 -23.485 1.00 22.69 214 ASP B O 1
ATOM 4578 N N . LEU B 2 174 ? -3.167 37.098 -22.326 1.00 21.12 215 LEU B N 1
ATOM 4579 C CA . LEU B 2 174 ? -1.814 37.637 -22.128 1.00 21.40 215 LEU B CA 1
ATOM 4580 C C . LEU B 2 174 ? -1.121 37.995 -23.445 1.00 25.18 215 LEU B C 1
ATOM 4581 O O . LEU B 2 174 ? -0.536 39.072 -23.534 1.00 23.09 215 LEU B O 1
ATOM 4586 N N . THR B 2 175 ? -1.215 37.128 -24.468 1.00 22.64 216 THR B N 1
ATOM 4587 C CA . THR B 2 175 ? -0.611 37.396 -25.791 1.00 22.75 216 THR B CA 1
ATOM 4588 C C . THR B 2 175 ? -1.024 38.778 -26.325 1.00 28.03 216 THR B C 1
ATOM 4589 O O . THR B 2 175 ? -0.163 39.532 -26.766 1.00 28.04 216 THR B O 1
ATOM 4593 N N . GLY B 2 176 ? -2.316 39.102 -26.227 1.00 26.25 217 GLY B N 1
ATOM 4594 C CA . GLY B 2 176 ? -2.869 40.375 -26.685 1.00 26.66 217 GLY B CA 1
ATOM 4595 C C . GLY B 2 176 ? -2.386 41.584 -25.906 1.00 31.11 217 GLY B C 1
ATOM 4596 O O . GLY B 2 176 ? -2.221 42.672 -26.476 1.00 29.20 217 GLY B O 1
ATOM 4597 N N . VAL B 2 177 ? -2.151 41.400 -24.591 1.00 27.38 218 VAL B N 1
ATOM 4598 C CA . VAL B 2 177 ? -1.658 42.459 -23.704 1.00 26.10 218 VAL B CA 1
ATOM 4599 C C . VAL B 2 177 ? -0.182 42.768 -24.007 1.00 29.59 218 VAL B C 1
ATOM 4600 O O . VAL B 2 177 ? 0.212 43.928 -23.992 1.00 30.27 218 VAL B O 1
ATOM 4604 N N . LEU B 2 178 ? 0.616 41.734 -24.279 1.00 27.51 219 LEU B N 1
ATOM 4605 C CA . LEU B 2 178 ? 2.042 41.866 -24.549 1.00 28.11 219 LEU B CA 1
ATOM 4606 C C . LEU B 2 178 ? 2.379 42.273 -25.986 1.00 34.72 219 LEU B C 1
ATOM 4607 O O . LEU B 2 178 ? 3.536 42.580 -26.267 1.00 32.98 219 LEU B O 1
ATOM 4612 N N . TYR B 2 179 ? 1.389 42.265 -26.890 1.00 35.40 220 TYR B N 1
ATOM 4613 C CA . TYR B 2 179 ? 1.613 42.589 -28.299 1.00 37.77 220 TYR B CA 1
ATOM 4614 C C . TYR B 2 179 ? 1.929 44.077 -28.513 1.00 40.72 220 TYR B C 1
ATOM 4615 O O . TYR B 2 179 ? 1.207 44.956 -28.032 1.00 38.54 220 TYR B O 1
ATOM 4624 N N . GLY B 2 180 ? 3.025 44.328 -29.223 1.00 38.70 221 GLY B N 1
ATOM 4625 C CA . GLY B 2 180 ? 3.504 45.682 -29.496 1.00 38.69 221 GLY B CA 1
ATOM 4626 C C . GLY B 2 180 ? 4.376 46.178 -28.365 1.00 42.14 221 GLY B C 1
ATOM 4627 O O . GLY B 2 180 ? 4.971 47.257 -28.441 1.00 41.93 221 GLY B O 1
ATOM 4628 N N . GLU B 2 181 ? 4.426 45.388 -27.287 1.00 37.84 222 GLU B N 1
ATOM 4629 C CA . GLU B 2 181 ? 5.259 45.635 -26.126 1.00 37.58 222 GLU B CA 1
ATOM 4630 C C . GLU B 2 181 ? 6.480 44.810 -26.453 1.00 42.75 222 GLU B C 1
ATOM 4631 O O . GLU B 2 181 ? 6.387 43.930 -27.305 1.00 44.71 222 GLU B O 1
ATOM 4637 N N . ASP B 2 182 ? 7.630 45.109 -25.885 1.00 39.01 223 ASP B N 1
ATOM 4638 C CA . ASP B 2 182 ? 8.809 44.350 -26.293 1.00 38.75 223 ASP B CA 1
ATOM 4639 C C . ASP B 2 182 ? 9.116 43.225 -25.305 1.00 39.22 223 ASP B C 1
ATOM 4640 O O . ASP B 2 182 ? 10.168 43.221 -24.657 1.00 37.62 223 ASP B O 1
ATOM 4645 N N . ILE B 2 183 ? 8.165 42.275 -25.177 1.00 34.32 224 ILE B N 1
ATOM 4646 C CA . ILE B 2 183 ? 8.294 41.134 -24.269 1.00 33.10 224 ILE B CA 1
ATOM 4647 C C . ILE B 2 183 ? 8.068 39.838 -25.011 1.00 34.91 224 ILE B C 1
ATOM 4648 O O . ILE B 2 183 ? 7.023 39.658 -25.635 1.00 35.54 224 ILE B O 1
ATOM 4653 N N . GLU B 2 184 ? 9.055 38.944 -24.947 1.00 28.90 225 GLU B N 1
ATOM 4654 C CA . GLU B 2 184 ? 8.986 37.639 -25.596 1.00 28.45 225 GLU B CA 1
ATOM 4655 C C . GLU B 2 184 ? 8.482 36.564 -24.615 1.00 31.01 225 GLU B C 1
ATOM 4656 O O . GLU B 2 184 ? 8.941 36.501 -23.474 1.00 30.19 225 GLU B O 1
ATOM 4662 N N . ILE B 2 185 ? 7.564 35.702 -25.088 1.00 28.09 226 ILE B N 1
ATOM 4663 C CA . ILE B 2 185 ? 7.132 34.505 -24.382 1.00 26.94 226 ILE B CA 1
ATOM 4664 C C . ILE B 2 185 ? 7.961 33.471 -25.092 1.00 29.37 226 ILE B C 1
ATOM 4665 O O . ILE B 2 185 ? 7.575 33.027 -26.176 1.00 28.22 226 ILE B O 1
ATOM 4670 N N . SER B 2 186 ? 9.114 33.123 -24.522 1.00 26.14 227 SER B N 1
ATOM 4671 C CA . SER B 2 186 ? 10.048 32.184 -25.134 1.00 26.53 227 SER B CA 1
ATOM 4672 C C . SER B 2 186 ? 9.601 30.747 -25.036 1.00 29.32 227 SER B C 1
ATOM 4673 O O . SER B 2 186 ? 10.030 29.923 -25.846 1.00 28.59 227 SER B O 1
ATOM 4676 N N . ASP B 2 187 ? 8.759 30.421 -24.028 1.00 24.91 228 ASP B N 1
ATOM 4677 C CA . ASP B 2 187 ? 8.305 29.047 -23.821 1.00 23.66 228 ASP B CA 1
ATOM 4678 C C . ASP B 2 187 ? 6.928 29.030 -23.173 1.00 24.83 228 ASP B C 1
ATOM 4679 O O . ASP B 2 187 ? 6.722 29.646 -22.128 1.00 22.66 228 ASP B O 1
ATOM 4684 N N . THR B 2 188 ? 5.988 28.343 -23.816 1.00 19.57 229 THR B N 1
ATOM 4685 C CA . THR B 2 188 ? 4.618 28.209 -23.336 1.00 19.28 229 THR B CA 1
ATOM 4686 C C . THR B 2 188 ? 4.435 26.772 -22.950 1.00 23.11 229 THR B C 1
ATOM 4687 O O . THR B 2 188 ? 4.627 25.881 -23.789 1.00 23.64 229 THR B O 1
ATOM 4691 N N . GLU B 2 189 ? 4.104 26.521 -21.678 1.00 18.95 230 GLU B N 1
ATOM 4692 C CA . GLU B 2 189 ? 3.901 25.144 -21.228 1.00 17.58 230 GLU B CA 1
ATOM 4693 C C . GLU B 2 189 ? 2.550 24.991 -20.560 1.00 19.26 230 GLU B C 1
ATOM 4694 O O . GLU B 2 189 ? 2.087 25.914 -19.908 1.00 19.06 230 GLU B O 1
ATOM 4700 N N . SER B 2 190 ? 1.906 23.846 -20.757 1.00 16.56 231 SER B N 1
ATOM 4701 C CA . SER B 2 190 ? 0.590 23.577 -20.195 1.00 16.10 231 SER B CA 1
ATOM 4702 C C . SER B 2 190 ? 0.531 22.149 -19.626 1.00 20.09 231 SER B C 1
ATOM 4703 O O . SER B 2 190 ? 1.259 21.266 -20.072 1.00 22.18 231 SER B O 1
ATOM 4706 N N . PHE B 2 191 ? -0.296 21.933 -18.611 1.00 15.07 232 PHE B N 1
ATOM 4707 C CA . PHE B 2 191 ? -0.433 20.626 -17.956 1.00 13.95 232 PHE B CA 1
ATOM 4708 C C . PHE B 2 191 ? -1.866 20.426 -17.531 1.00 18.32 232 PHE B C 1
ATOM 4709 O O . PHE B 2 191 ? -2.613 21.403 -17.412 1.00 17.99 232 PHE B O 1
ATOM 4717 N N . SER B 2 192 ? -2.258 19.169 -17.310 1.00 17.01 233 SER B N 1
ATOM 4718 C CA . SER B 2 192 ? -3.609 18.888 -16.832 1.00 17.65 233 SER B CA 1
ATOM 4719 C C . SER B 2 192 ? -3.536 18.530 -15.351 1.00 24.27 233 SER B C 1
ATOM 4720 O O . SER B 2 192 ? -4.028 19.285 -14.534 1.00 23.22 233 SER B O 1
ATOM 4723 N N . ASN B 2 193 ? -2.868 17.416 -14.996 1.00 23.59 234 ASN B N 1
ATOM 4724 C CA . ASN B 2 193 ? -2.803 17.003 -13.597 1.00 25.84 234 ASN B CA 1
ATOM 4725 C C . ASN B 2 193 ? -1.391 16.893 -13.040 1.00 33.35 234 ASN B C 1
ATOM 4726 O O . ASN B 2 193 ? -1.235 16.787 -11.829 1.00 34.93 234 ASN B O 1
ATOM 4731 N N . ASP B 2 194 ? -0.365 16.948 -13.898 1.00 30.41 235 ASP B N 1
ATOM 4732 C CA . ASP B 2 194 ? 1.017 16.856 -13.438 1.00 29.78 235 ASP B CA 1
ATOM 4733 C C . ASP B 2 194 ? 1.923 17.889 -14.117 1.00 26.50 235 ASP B C 1
ATOM 4734 O O . ASP B 2 194 ? 2.346 17.729 -15.280 1.00 24.92 235 ASP B O 1
ATOM 4739 N N . PRO B 2 195 ? 2.257 18.950 -13.345 1.00 20.48 236 PRO B N 1
ATOM 4740 C CA . PRO B 2 195 ? 3.084 20.032 -13.895 1.00 19.74 236 PRO B CA 1
ATOM 4741 C C . PRO B 2 195 ? 4.571 19.724 -14.035 1.00 25.44 236 PRO B C 1
ATOM 4742 O O . PRO B 2 195 ? 5.263 20.479 -14.718 1.00 24.67 236 PRO B O 1
ATOM 4746 N N . CYS B 2 196 ? 5.063 18.645 -13.392 1.00 24.96 237 CYS B N 1
ATOM 4747 C CA . CYS B 2 196 ? 6.482 18.277 -13.387 1.00 26.43 237 CYS B CA 1
ATOM 4748 C C . CYS B 2 196 ? 7.103 18.191 -14.776 1.00 24.76 237 CYS B C 1
ATOM 4749 O O . CYS B 2 196 ? 8.152 18.791 -14.991 1.00 21.61 237 CYS B O 1
ATOM 4752 N N . THR B 2 197 ? 6.425 17.550 -15.744 1.00 21.74 238 THR B N 1
ATOM 4753 C CA . THR B 2 197 ? 6.932 17.493 -17.126 1.00 22.06 238 THR B CA 1
ATOM 4754 C C . THR B 2 197 ? 7.071 18.888 -17.727 1.00 25.57 238 THR B C 1
ATOM 4755 O O . THR B 2 197 ? 8.093 19.187 -18.341 1.00 27.11 238 THR B O 1
ATOM 4759 N N . SER B 2 198 ? 6.064 19.754 -17.521 1.00 22.38 239 SER B N 1
ATOM 4760 C CA . SER B 2 198 ? 6.085 21.127 -18.014 1.00 21.19 239 SER B CA 1
ATOM 4761 C C . SER B 2 198 ? 7.145 21.984 -17.325 1.00 21.72 239 SER B C 1
ATOM 4762 O O . SER B 2 198 ? 7.742 22.835 -17.979 1.00 19.99 239 SER B O 1
ATOM 4765 N N . VAL B 2 199 ? 7.358 21.785 -16.004 1.00 19.43 240 VAL B N 1
ATOM 4766 C CA . VAL B 2 199 ? 8.373 22.538 -15.233 1.00 20.30 240 VAL B CA 1
ATOM 4767 C C . VAL B 2 199 ? 9.781 22.163 -15.762 1.00 25.45 240 VAL B C 1
ATOM 4768 O O . VAL B 2 199 ? 10.635 23.032 -15.964 1.00 24.85 240 VAL B O 1
ATOM 4772 N N . LYS B 2 200 ? 9.978 20.866 -16.032 1.00 24.85 241 LYS B N 1
ATOM 4773 C CA . LYS B 2 200 ? 11.221 20.315 -16.582 1.00 25.01 241 LYS B CA 1
ATOM 4774 C C . LYS B 2 200 ? 11.510 20.959 -17.945 1.00 28.33 241 LYS B C 1
ATOM 4775 O O . LYS B 2 200 ? 12.653 21.333 -18.200 1.00 28.00 241 LYS B O 1
ATOM 4781 N N . LYS B 2 201 ? 10.461 21.170 -18.783 1.00 24.60 242 LYS B N 1
ATOM 4782 C CA . LYS B 2 201 ? 10.607 21.802 -20.102 1.00 24.57 242 LYS B CA 1
ATOM 4783 C C . LYS B 2 201 ? 10.993 23.272 -19.986 1.00 26.94 242 LYS B C 1
ATOM 4784 O O . LYS B 2 201 ? 11.859 23.733 -20.740 1.00 25.29 242 LYS B O 1
ATOM 4790 N N . LEU B 2 202 ? 10.390 24.003 -19.008 1.00 22.00 243 LEU B N 1
ATOM 4791 C CA . LEU B 2 202 ? 10.727 25.414 -18.747 1.00 21.57 243 LEU B CA 1
ATOM 4792 C C . LEU B 2 202 ? 12.188 25.544 -18.308 1.00 27.16 243 LEU B C 1
ATOM 4793 O O . LEU B 2 202 ? 12.879 26.457 -18.761 1.00 26.15 243 LEU B O 1
ATOM 4798 N N . LYS B 2 203 ? 12.645 24.641 -17.423 1.00 26.40 244 LYS B N 1
ATOM 4799 C CA . LYS B 2 203 ? 14.034 24.621 -16.940 1.00 28.30 244 LYS B CA 1
ATOM 4800 C C . LYS B 2 203 ? 14.995 24.406 -18.129 1.00 34.28 244 LYS B C 1
ATOM 4801 O O . LYS B 2 20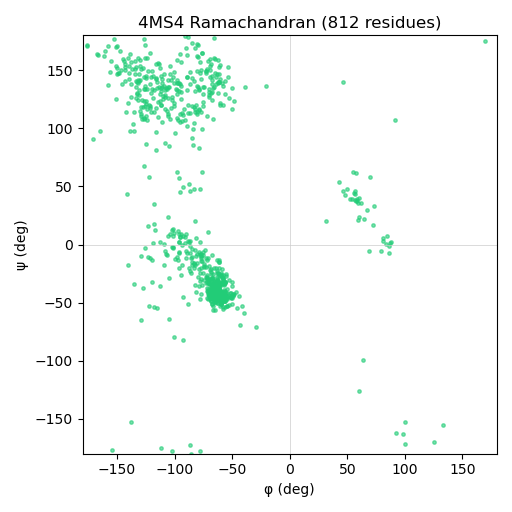3 ? 15.908 25.210 -18.326 1.00 34.31 244 LYS B O 1
ATOM 4807 N N . GLY B 2 204 ? 14.687 23.407 -18.960 1.00 32.33 245 GLY B N 1
ATOM 4808 C CA . GLY B 2 204 ? 15.428 23.060 -20.173 1.00 32.81 245 GLY B CA 1
ATOM 4809 C C . GLY B 2 204 ? 15.536 24.179 -21.195 1.00 37.69 245 GLY B C 1
ATOM 4810 O O . GLY B 2 204 ? 16.488 24.211 -21.979 1.00 38.04 245 GLY B O 1
ATOM 4811 N N . ASN B 2 205 ? 14.568 25.111 -21.197 1.00 33.30 246 ASN B N 1
ATOM 4812 C CA . ASN B 2 205 ? 14.570 26.264 -22.105 1.00 32.54 246 ASN B CA 1
ATOM 4813 C C . ASN B 2 205 ? 15.174 27.521 -21.464 1.00 34.98 246 ASN B C 1
ATOM 4814 O O . ASN B 2 205 ? 15.142 28.594 -22.059 1.00 34.87 246 ASN B O 1
ATOM 4819 N N . ASP B 2 206 ? 15.733 27.370 -20.254 1.00 31.78 247 ASP B N 1
ATOM 4820 C CA . ASP B 2 206 ? 16.387 28.418 -19.461 1.00 32.24 247 ASP B CA 1
ATOM 4821 C C . ASP B 2 206 ? 15.486 29.628 -19.166 1.00 32.11 247 ASP B C 1
ATOM 4822 O O . ASP B 2 206 ? 15.968 30.751 -19.095 1.00 31.04 247 ASP B O 1
ATOM 4827 N N . VAL B 2 207 ? 14.193 29.372 -18.921 1.00 25.49 248 VAL B N 1
ATOM 4828 C CA . VAL B 2 207 ? 13.215 30.393 -18.545 1.00 23.69 248 VAL B CA 1
ATOM 4829 C C . VAL B 2 207 ? 13.570 30.853 -17.111 1.00 25.58 248 VAL B C 1
ATOM 4830 O O . VAL B 2 207 ? 13.820 30.017 -16.237 1.00 24.38 248 VAL B O 1
ATOM 4834 N N . ARG B 2 208 ? 13.583 32.164 -16.880 1.00 22.74 249 ARG B N 1
ATOM 4835 C CA . ARG B 2 208 ? 13.892 32.674 -15.539 1.00 22.31 249 ARG B CA 1
ATOM 4836 C C . ARG B 2 208 ? 12.688 33.335 -14.883 1.00 21.82 249 ARG B C 1
ATOM 4837 O O . ARG B 2 208 ? 12.564 33.286 -13.658 1.00 20.18 249 ARG B O 1
ATOM 4845 N N . ILE B 2 209 ? 11.848 34.016 -15.685 1.00 18.26 250 ILE B N 1
ATOM 4846 C CA . ILE B 2 209 ? 10.653 34.715 -15.201 1.00 18.18 250 ILE B CA 1
ATOM 4847 C C . ILE B 2 209 ? 9.454 33.877 -15.633 1.00 22.01 250 ILE B C 1
ATOM 4848 O O . ILE B 2 209 ? 9.236 33.703 -16.826 1.00 22.19 250 ILE B O 1
ATOM 4853 N N . ILE B 2 210 ? 8.717 33.331 -14.665 1.00 18.17 251 ILE B N 1
ATOM 4854 C CA . ILE B 2 210 ? 7.578 32.433 -14.947 1.00 17.76 251 ILE B CA 1
ATOM 4855 C C . ILE B 2 210 ? 6.239 33.073 -14.605 1.00 19.82 251 ILE B C 1
ATOM 4856 O O . ILE B 2 210 ? 6.021 33.437 -13.451 1.00 18.18 251 ILE B O 1
ATOM 4861 N N . LEU B 2 211 ? 5.314 33.107 -15.586 1.00 16.32 252 LEU B N 1
ATOM 4862 C CA . LEU B 2 211 ? 3.964 33.610 -15.362 1.00 16.09 252 LEU B CA 1
ATOM 4863 C C . LEU B 2 211 ? 3.059 32.375 -15.281 1.00 19.28 252 LEU B C 1
ATOM 4864 O O . LEU B 2 211 ? 2.878 31.671 -16.275 1.00 16.87 252 LEU B O 1
ATOM 4869 N N . GLY B 2 212 ? 2.595 32.086 -14.071 1.00 15.51 253 GLY B N 1
ATOM 4870 C CA . GLY B 2 212 ? 1.764 30.925 -13.789 1.00 15.31 253 GLY B CA 1
ATOM 4871 C C . GLY B 2 212 ? 0.283 31.253 -13.744 1.00 19.43 253 GLY B C 1
ATOM 4872 O O . GLY B 2 212 ? -0.111 32.321 -13.284 1.00 19.02 253 GLY B O 1
ATOM 4873 N N . GLN B 2 213 ? -0.539 30.346 -14.264 1.00 15.76 254 GLN B N 1
ATOM 4874 C CA . GLN B 2 213 ? -1.995 30.429 -14.209 1.00 14.68 254 GLN B CA 1
ATOM 4875 C C . GLN B 2 213 ? -2.519 29.027 -13.908 1.00 16.27 254 GLN B C 1
ATOM 4876 O O . GLN B 2 213 ? -2.566 28.167 -14.774 1.00 14.63 254 GLN B O 1
ATOM 4882 N N . PHE B 2 214 ? -2.810 28.784 -12.648 1.00 13.44 255 PHE B N 1
ATOM 4883 C CA . PHE B 2 214 ? -3.235 27.479 -12.169 1.00 13.13 255 PHE B CA 1
ATOM 4884 C C . PHE B 2 214 ? -3.920 27.636 -10.824 1.00 16.89 255 PHE B C 1
ATOM 4885 O O . PHE B 2 214 ? -3.762 28.670 -10.157 1.00 16.66 255 PHE B O 1
ATOM 4893 N N . ASP B 2 215 ? -4.679 26.615 -10.424 1.00 14.91 256 ASP B N 1
ATOM 4894 C CA . ASP B 2 215 ? -5.459 26.681 -9.204 1.00 15.56 256 ASP B CA 1
ATOM 4895 C C . ASP B 2 215 ? -4.615 26.432 -7.961 1.00 19.55 256 ASP B C 1
ATOM 4896 O O . ASP B 2 215 ? -3.432 26.110 -8.045 1.00 18.25 256 ASP B O 1
ATOM 4901 N N . GLN B 2 216 ? -5.226 26.638 -6.797 1.00 18.71 257 GLN B N 1
ATOM 4902 C CA . GLN B 2 216 ? -4.577 26.500 -5.506 1.00 19.72 257 GLN B CA 1
ATOM 4903 C C . GLN B 2 216 ? -3.982 25.102 -5.274 1.00 26.54 257 GLN B C 1
ATOM 4904 O O . GLN B 2 216 ? -2.833 25.003 -4.838 1.00 25.10 257 GLN B O 1
ATOM 4910 N N . ASN B 2 217 ? -4.736 24.043 -5.625 1.00 24.68 258 ASN B N 1
ATOM 4911 C CA . ASN B 2 217 ? -4.270 22.661 -5.499 1.00 25.66 258 ASN B CA 1
ATOM 4912 C C . ASN B 2 217 ? -3.009 22.405 -6.341 1.00 28.38 258 ASN B C 1
ATOM 4913 O O . ASN B 2 217 ? -2.035 21.802 -5.860 1.00 30.18 258 ASN B O 1
ATOM 4918 N N . MET B 2 218 ? -3.010 22.903 -7.576 1.00 20.06 259 MET B N 1
ATOM 4919 C CA . MET B 2 218 ? -1.901 22.695 -8.497 1.00 18.66 259 MET B CA 1
ATOM 4920 C C . MET B 2 218 ? -0.657 23.509 -8.115 1.00 22.24 259 MET B C 1
ATOM 4921 O O . MET B 2 218 ? 0.459 23.095 -8.427 1.00 21.80 259 MET B O 1
ATOM 4926 N N . ALA B 2 219 ? -0.848 24.637 -7.408 1.00 18.91 260 ALA B N 1
ATOM 4927 C CA . ALA B 2 219 ? 0.269 25.485 -6.998 1.00 18.44 260 ALA B CA 1
ATOM 4928 C C . ALA B 2 219 ? 1.289 24.730 -6.127 1.00 22.09 260 ALA B C 1
ATOM 4929 O O . ALA B 2 219 ? 2.489 24.834 -6.382 1.00 21.72 260 ALA B O 1
ATOM 4931 N N . ALA B 2 220 ? 0.820 23.938 -5.152 1.00 19.24 261 ALA B N 1
ATOM 4932 C CA . ALA B 2 220 ? 1.715 23.146 -4.293 1.00 20.51 261 ALA B CA 1
ATOM 4933 C C . ALA B 2 220 ? 2.501 22.149 -5.158 1.00 24.76 261 ALA B C 1
ATOM 4934 O O . ALA B 2 220 ? 3.712 22.015 -4.965 1.00 25.33 261 ALA B O 1
ATOM 4936 N N . LYS B 2 221 ? 1.830 21.491 -6.149 1.00 19.30 262 LYS B N 1
ATOM 4937 C CA . LYS B 2 221 ? 2.516 20.565 -7.068 1.00 17.54 262 LYS B CA 1
ATOM 4938 C C . LYS B 2 221 ? 3.550 21.295 -7.913 1.00 19.53 262 LYS B C 1
ATOM 4939 O O . LYS B 2 221 ? 4.645 20.764 -8.121 1.00 18.92 262 LYS B O 1
ATOM 4945 N N . VAL B 2 222 ? 3.205 22.505 -8.426 1.00 15.82 263 VAL B N 1
ATOM 4946 C CA . VAL B 2 222 ? 4.103 23.340 -9.234 1.00 14.37 263 VAL B CA 1
ATOM 4947 C C . VAL B 2 222 ? 5.365 23.687 -8.425 1.00 19.20 263 VAL B C 1
ATOM 4948 O O . VAL B 2 222 ? 6.474 23.476 -8.927 1.00 16.85 263 VAL B O 1
ATOM 4952 N N . PHE B 2 223 ? 5.191 24.212 -7.180 1.00 15.76 264 PHE B N 1
ATOM 4953 C CA . PHE B 2 223 ? 6.353 24.579 -6.366 1.00 15.98 264 PHE B CA 1
ATOM 4954 C C . PHE B 2 223 ? 7.171 23.360 -5.935 1.00 21.59 264 PHE B C 1
ATOM 4955 O O . PHE B 2 223 ? 8.390 23.470 -5.813 1.00 20.51 264 PHE B O 1
ATOM 4963 N N . CYS B 2 224 ? 6.523 22.188 -5.785 1.00 21.71 265 CYS B N 1
ATOM 4964 C CA . CYS B 2 224 ? 7.265 20.956 -5.494 1.00 23.72 265 CYS B CA 1
ATOM 4965 C C . CYS B 2 224 ? 8.125 20.547 -6.699 1.00 25.34 265 CYS B C 1
ATOM 4966 O O . CYS B 2 224 ? 9.268 20.125 -6.517 1.00 22.51 265 CYS B O 1
ATOM 4969 N N . CYS B 2 225 ? 7.584 20.685 -7.929 1.00 23.01 266 CYS B N 1
ATOM 4970 C CA . CYS B 2 225 ? 8.361 20.398 -9.139 1.00 24.74 266 CYS B CA 1
ATOM 4971 C C . CYS B 2 225 ? 9.488 21.424 -9.280 1.00 25.49 266 CYS B C 1
ATOM 4972 O O . CYS B 2 225 ? 10.598 21.029 -9.630 1.00 25.97 266 CYS B O 1
ATOM 4975 N N . ALA B 2 226 ? 9.230 22.726 -8.974 1.00 19.51 267 ALA B N 1
ATOM 4976 C CA . ALA B 2 226 ? 10.275 23.773 -9.046 1.00 19.43 267 ALA B CA 1
ATOM 4977 C C . ALA B 2 226 ? 11.419 23.439 -8.075 1.00 21.95 267 ALA B C 1
ATOM 4978 O O . ALA B 2 226 ? 12.584 23.579 -8.432 1.00 22.76 267 ALA B O 1
ATOM 4980 N N . TYR B 2 227 ? 11.076 22.967 -6.875 1.00 18.27 268 TYR B N 1
ATOM 4981 C CA . TYR B 2 227 ? 12.061 22.551 -5.872 1.00 19.45 268 TYR B CA 1
ATOM 4982 C C . TYR B 2 227 ? 12.944 21.401 -6.421 1.00 24.76 268 TYR B C 1
ATOM 4983 O O . TYR B 2 227 ? 14.178 21.487 -6.371 1.00 23.53 268 TYR B O 1
ATOM 4992 N N . GLU B 2 228 ? 12.300 20.336 -6.961 1.00 22.08 269 GLU B N 1
ATOM 4993 C CA . GLU B 2 228 ? 12.985 19.167 -7.532 1.00 21.98 269 GLU B CA 1
ATOM 4994 C C . GLU B 2 228 ? 13.899 19.552 -8.670 1.00 26.84 269 GLU B C 1
ATOM 4995 O O . GLU B 2 228 ? 14.938 18.922 -8.839 1.00 27.40 269 GLU B O 1
ATOM 5001 N N . GLU B 2 229 ? 13.513 20.580 -9.458 1.00 24.46 270 GLU B N 1
ATOM 5002 C CA . GLU B 2 229 ? 14.261 21.064 -10.625 1.00 25.08 270 GLU B CA 1
ATOM 5003 C C . GLU B 2 229 ? 15.194 22.212 -10.293 1.00 28.94 270 GLU B C 1
ATOM 5004 O O . GLU B 2 229 ? 15.872 22.709 -11.190 1.00 29.66 270 GLU B O 1
ATOM 5010 N N . ASN B 2 230 ? 15.228 22.643 -9.012 1.00 26.28 271 ASN B N 1
ATOM 5011 C CA . ASN B 2 230 ? 16.028 23.787 -8.526 1.00 27.04 271 ASN B CA 1
ATOM 5012 C C . ASN B 2 230 ? 15.697 25.079 -9.289 1.00 29.93 271 ASN B C 1
ATOM 5013 O O . ASN B 2 230 ? 16.587 25.882 -9.594 1.00 28.81 271 ASN B O 1
ATOM 5018 N N . MET B 2 231 ? 14.396 25.265 -9.599 1.00 25.03 272 MET B N 1
ATOM 5019 C CA . MET B 2 231 ? 13.860 26.420 -10.314 1.00 25.11 272 MET B CA 1
ATOM 5020 C C . MET B 2 231 ? 13.337 27.443 -9.300 1.00 27.43 272 MET B C 1
ATOM 5021 O O . MET B 2 231 ? 12.166 27.826 -9.313 1.00 24.94 272 MET B O 1
ATOM 5026 N N . TYR B 2 232 ? 14.220 27.870 -8.405 1.00 24.00 273 TYR B N 1
ATOM 5027 C CA . TYR B 2 232 ? 13.900 28.844 -7.365 1.00 23.88 273 TYR B CA 1
ATOM 5028 C C . TYR B 2 232 ? 15.193 29.525 -6.891 1.00 28.55 273 TYR B C 1
ATOM 5029 O O . TYR B 2 232 ? 16.289 29.091 -7.248 1.00 26.03 273 TYR B O 1
ATOM 5038 N N . GLY B 2 233 ? 15.040 30.562 -6.083 1.00 27.30 274 GLY B N 1
ATOM 5039 C CA . GLY B 2 233 ? 16.164 31.311 -5.546 1.00 27.09 274 GLY B CA 1
ATOM 5040 C C . GLY B 2 233 ? 16.422 32.570 -6.329 1.00 30.40 274 GLY B C 1
ATOM 5041 O O . GLY B 2 233 ? 15.567 33.021 -7.107 1.00 29.56 274 GLY B O 1
ATOM 5042 N N . SER B 2 234 ? 17.630 33.130 -6.143 1.00 26.07 275 SER B N 1
ATOM 5043 C CA . SER B 2 234 ? 18.059 34.408 -6.710 1.00 24.78 275 SER B CA 1
ATOM 5044 C C . SER B 2 234 ? 17.939 34.524 -8.220 1.00 25.97 275 SER B C 1
ATOM 5045 O O . SER B 2 234 ? 17.746 35.632 -8.716 1.00 24.89 275 SER B O 1
ATOM 5048 N N . LYS B 2 235 ? 18.004 33.393 -8.943 1.00 23.92 276 LYS B N 1
ATOM 5049 C CA . LYS B 2 235 ? 17.930 33.390 -10.409 1.00 24.07 276 LYS B CA 1
ATOM 5050 C C . LYS B 2 235 ? 16.498 33.363 -10.969 1.00 26.35 276 LYS B C 1
ATOM 5051 O O . LYS B 2 235 ? 16.319 33.605 -12.161 1.00 26.71 276 LYS B O 1
ATOM 5057 N N . TYR B 2 236 ? 15.485 33.105 -10.125 1.00 22.49 277 TYR B N 1
ATOM 5058 C CA . TYR B 2 236 ? 14.108 32.926 -10.606 1.00 21.57 277 TYR B CA 1
ATOM 5059 C C . TYR B 2 236 ? 13.073 33.845 -10.005 1.00 24.53 277 TYR B C 1
ATOM 5060 O O . TYR B 2 236 ? 13.192 34.274 -8.856 1.00 23.89 277 TYR B O 1
ATOM 5069 N N . GLN B 2 237 ? 12.042 34.156 -10.817 1.00 18.84 278 GLN B N 1
ATOM 5070 C CA . GLN B 2 237 ? 10.894 34.920 -10.365 1.00 18.24 278 GLN B CA 1
ATOM 5071 C C . GLN B 2 237 ? 9.620 34.258 -10.873 1.00 19.63 278 GLN B C 1
ATOM 5072 O O . GLN B 2 237 ? 9.385 34.215 -12.081 1.00 20.02 278 GLN B O 1
ATOM 5078 N N . TRP B 2 238 ? 8.813 33.748 -9.939 1.00 14.91 279 TRP B N 1
ATOM 5079 C CA . TRP B 2 238 ? 7.495 33.169 -10.203 1.00 16.01 279 TRP B CA 1
ATOM 5080 C C . TRP B 2 238 ? 6.460 34.275 -9.945 1.00 18.31 279 TRP B C 1
ATOM 5081 O O . TRP B 2 238 ? 6.553 34.989 -8.943 1.00 15.86 279 TRP B O 1
ATOM 5092 N N . ILE B 2 239 ? 5.512 34.456 -10.884 1.00 15.51 280 ILE B N 1
ATOM 5093 C CA . ILE B 2 239 ? 4.432 35.451 -10.767 1.00 14.58 280 ILE B CA 1
ATOM 5094 C C . ILE B 2 239 ? 3.170 34.619 -10.997 1.00 16.83 280 ILE B C 1
ATOM 5095 O O . ILE B 2 239 ? 2.966 34.119 -12.096 1.00 17.20 280 ILE B O 1
ATOM 5100 N N . ILE B 2 240 ? 2.388 34.397 -9.951 1.00 13.13 281 ILE B N 1
ATOM 5101 C CA . ILE B 2 240 ? 1.230 33.493 -10.010 1.00 13.46 281 ILE B CA 1
ATOM 5102 C C . ILE B 2 240 ? -0.087 34.163 -9.525 1.00 16.35 281 ILE B C 1
ATOM 5103 O O . ILE B 2 240 ? -0.034 35.321 -9.087 1.00 14.59 281 ILE B O 1
ATOM 5108 N N . PRO B 2 241 ? -1.275 33.493 -9.570 1.00 13.99 282 PRO B N 1
ATOM 5109 C CA . PRO B 2 241 ? -2.502 34.149 -9.059 1.00 14.74 282 PRO B CA 1
ATOM 5110 C C . PRO B 2 241 ? -2.391 34.410 -7.545 1.00 20.82 282 PRO B C 1
ATOM 5111 O O . PRO B 2 241 ? -1.777 33.627 -6.826 1.00 20.51 282 PRO B O 1
ATOM 5115 N N . GLY B 2 242 ? -2.944 35.520 -7.092 1.00 19.14 283 GLY B N 1
ATOM 5116 C CA . GLY B 2 242 ? -2.894 35.927 -5.686 1.00 19.58 283 GLY B CA 1
ATOM 5117 C C . GLY B 2 242 ? -4.200 35.704 -4.954 1.00 23.40 283 GLY B C 1
ATOM 5118 O O . GLY B 2 242 ? -4.353 36.183 -3.832 1.00 23.49 283 GLY B O 1
ATOM 5119 N N . TRP B 2 243 ? -5.162 35.001 -5.588 1.00 20.50 284 TRP B N 1
ATOM 5120 C CA . TRP B 2 243 ? -6.488 34.811 -4.977 1.00 22.37 284 TRP B CA 1
ATOM 5121 C C . TRP B 2 243 ? -6.641 33.557 -4.123 1.00 26.74 284 TRP B C 1
ATOM 5122 O O . TRP B 2 243 ? -7.755 33.300 -3.629 1.00 28.76 284 TRP B O 1
ATOM 5133 N N . TYR B 2 244 ? -5.545 32.806 -3.892 1.00 20.82 285 TYR B N 1
ATOM 5134 C CA . TYR B 2 244 ? -5.606 31.588 -3.074 1.00 22.13 285 TYR B CA 1
ATOM 5135 C C . TYR B 2 244 ? -5.979 31.946 -1.621 1.00 30.13 285 TYR B C 1
ATOM 5136 O O . TYR B 2 244 ? -5.807 33.100 -1.204 1.00 28.91 285 TYR B O 1
ATOM 5145 N N . GLU B 2 245 ? -6.487 30.957 -0.859 1.00 29.35 286 GLU B N 1
ATOM 5146 C CA . GLU B 2 245 ? -6.863 31.156 0.547 1.00 30.44 286 GLU B CA 1
ATOM 5147 C C . GLU B 2 245 ? -5.617 31.551 1.346 1.00 36.32 286 GLU B C 1
ATOM 5148 O O . GLU B 2 245 ? -4.529 31.064 1.011 1.00 34.48 286 GLU B O 1
ATOM 5154 N N . PRO B 2 246 ? -5.727 32.409 2.397 1.00 35.61 287 PRO B N 1
ATOM 5155 C CA . PRO B 2 246 ? -4.530 32.731 3.195 1.00 35.69 287 PRO B CA 1
ATOM 5156 C C . PRO B 2 246 ? -4.018 31.443 3.824 1.00 40.43 287 PRO B C 1
ATOM 5157 O O . PRO B 2 246 ? -4.830 30.578 4.177 1.00 40.48 287 PRO B O 1
ATOM 5161 N N . SER B 2 247 ? -2.679 31.265 3.855 1.00 36.76 288 SER B N 1
ATOM 5162 C CA . SER B 2 247 ? -2.014 30.069 4.377 1.00 37.00 288 SER B CA 1
ATOM 5163 C C . SER B 2 247 ? -2.437 28.798 3.632 1.00 41.09 288 SER B C 1
ATOM 5164 O O . SER B 2 247 ? -2.528 27.723 4.237 1.00 42.05 288 SER B O 1
ATOM 5167 N N . TRP B 2 248 ? -2.670 28.928 2.295 1.00 35.13 289 TRP B N 1
ATOM 5168 C CA . TRP B 2 248 ? -3.074 27.827 1.415 1.00 32.79 289 TRP B CA 1
ATOM 5169 C C . TRP B 2 248 ? -2.067 26.693 1.431 1.00 38.66 289 TRP B C 1
ATOM 5170 O O . TRP B 2 248 ? -2.443 25.537 1.226 1.00 40.37 289 TRP B O 1
ATOM 5181 N N . TRP B 2 249 ? -0.780 27.027 1.637 1.00 34.99 290 TRP B N 1
ATOM 5182 C CA . TRP B 2 249 ? 0.320 26.066 1.695 1.00 35.16 290 TRP B CA 1
ATOM 5183 C C . TRP B 2 249 ? 0.235 25.180 2.954 1.00 39.89 290 TRP B C 1
ATOM 5184 O O . TRP B 2 249 ? 0.650 24.025 2.890 1.00 39.85 290 TRP B O 1
ATOM 5195 N N . GLU B 2 250 ? -0.272 25.730 4.091 1.00 37.05 291 GLU B N 1
ATOM 5196 C CA . GLU B 2 250 ? -0.433 25.028 5.377 1.00 62.72 291 GLU B CA 1
ATOM 5197 C C . GLU B 2 250 ? -1.905 24.740 5.701 1.00 107.44 291 GLU B C 1
ATOM 5198 O O . GLU B 2 250 ? -2.608 24.117 4.908 1.00 76.81 291 GLU B O 1
ATOM 5204 N N . CYS B 2 261 ? 6.433 16.902 -1.492 1.00 28.33 302 CYS B N 1
ATOM 5205 C CA . CYS B 2 261 ? 7.400 17.795 -0.862 1.00 27.70 302 CYS B CA 1
ATOM 5206 C C . CYS B 2 261 ? 7.157 17.986 0.612 1.00 28.79 302 CYS B C 1
ATOM 5207 O O . CYS B 2 261 ? 6.020 18.200 1.044 1.00 26.96 302 CYS B O 1
ATOM 5210 N N . LEU B 2 262 ? 8.244 18.022 1.388 1.00 24.19 303 LEU B N 1
ATOM 5211 C CA . LEU B 2 262 ? 8.135 18.360 2.803 1.00 23.36 303 LEU B CA 1
ATOM 5212 C C . LEU B 2 262 ? 7.848 19.846 2.843 1.00 24.02 303 LEU B C 1
ATOM 5213 O O . LEU B 2 262 ? 8.311 20.561 1.954 1.00 23.73 303 LEU B O 1
ATOM 5218 N N . ARG B 2 263 ? 7.116 20.319 3.858 1.00 20.78 304 ARG B N 1
ATOM 5219 C CA . ARG B 2 263 ? 6.801 21.744 4.017 1.00 22.43 304 ARG B CA 1
ATOM 5220 C C . ARG B 2 263 ? 8.030 22.642 3.885 1.00 25.98 304 ARG B C 1
ATOM 5221 O O . ARG B 2 263 ? 7.937 23.649 3.186 1.00 26.59 304 ARG B O 1
ATOM 5229 N N . LYS B 2 264 ? 9.182 22.286 4.522 1.00 20.20 305 LYS B N 1
ATOM 5230 C CA . LYS B 2 264 ? 10.367 23.157 4.415 1.00 19.20 305 LYS B CA 1
ATOM 5231 C C . LYS B 2 264 ? 10.861 23.306 2.982 1.00 21.08 305 LYS B C 1
ATOM 5232 O O . LYS B 2 264 ? 11.334 24.373 2.619 1.00 21.70 305 LYS B O 1
ATOM 5238 N N . ASN B 2 265 ? 10.815 22.231 2.196 1.00 17.26 306 ASN B N 1
ATOM 5239 C CA . ASN B 2 265 ? 11.279 22.250 0.810 1.00 17.12 306 ASN B CA 1
ATOM 5240 C C . ASN B 2 265 ? 10.328 23.051 -0.060 1.00 20.29 306 ASN B C 1
ATOM 5241 O O . ASN B 2 265 ? 10.779 23.829 -0.900 1.00 19.31 306 ASN B O 1
ATOM 5246 N N . LEU B 2 266 ? 9.023 22.925 0.203 1.00 20.25 307 LEU B N 1
ATOM 5247 C CA . LEU B 2 266 ? 7.985 23.691 -0.483 1.00 21.48 307 LEU B CA 1
ATOM 5248 C C . LEU B 2 266 ? 8.216 25.197 -0.225 1.00 23.30 307 LEU B C 1
ATOM 5249 O O . LEU B 2 266 ? 8.236 25.994 -1.179 1.00 20.30 307 LEU B O 1
ATOM 5254 N N . LEU B 2 267 ? 8.473 25.563 1.057 1.00 20.15 308 LEU B N 1
ATOM 5255 C CA . LEU B 2 267 ? 8.752 26.949 1.472 1.00 20.02 308 LEU B CA 1
ATOM 5256 C C . LEU B 2 267 ? 10.012 27.522 0.829 1.00 21.85 308 LEU B C 1
ATOM 5257 O O . LEU B 2 267 ? 10.021 28.698 0.458 1.00 20.08 308 LEU B O 1
ATOM 5262 N N . ALA B 2 268 ? 11.071 26.706 0.668 1.00 20.00 309 ALA B N 1
ATOM 5263 C CA . ALA B 2 268 ? 12.291 27.188 0.007 1.00 20.79 309 ALA B CA 1
ATOM 5264 C C . ALA B 2 268 ? 11.994 27.576 -1.465 1.00 21.55 309 ALA B C 1
ATOM 5265 O O . ALA B 2 268 ? 12.449 28.634 -1.916 1.00 20.04 309 ALA B O 1
ATOM 5267 N N . ALA B 2 269 ? 11.201 26.738 -2.190 1.00 18.25 310 ALA B N 1
ATOM 5268 C CA . ALA B 2 269 ? 10.839 27.022 -3.589 1.00 18.28 310 ALA B CA 1
ATOM 5269 C C . ALA B 2 269 ? 9.871 28.202 -3.742 1.00 20.65 310 ALA B C 1
ATOM 5270 O O . ALA B 2 269 ? 9.908 28.904 -4.755 1.00 21.38 310 ALA B O 1
ATOM 5272 N N . MET B 2 270 ? 9.004 28.419 -2.749 1.00 16.75 311 MET B N 1
ATOM 5273 C CA . MET B 2 270 ? 7.977 29.485 -2.779 1.00 15.81 311 MET B CA 1
ATOM 5274 C C . MET B 2 270 ? 8.546 30.861 -2.471 1.00 20.27 311 MET B C 1
ATOM 5275 O O . MET B 2 270 ? 7.926 31.868 -2.812 1.00 18.40 311 MET B O 1
ATOM 5280 N N . GLU B 2 271 ? 9.684 30.910 -1.744 1.00 17.15 312 GLU B N 1
ATOM 5281 C CA . GLU B 2 271 ? 10.278 32.165 -1.305 1.00 16.21 312 GLU B CA 1
ATOM 5282 C C . GLU B 2 271 ? 10.385 33.185 -2.419 1.00 18.26 312 GLU B C 1
ATOM 5283 O O . GLU B 2 271 ? 10.916 32.878 -3.490 1.00 18.14 312 GLU B O 1
ATOM 5289 N N . GLY B 2 272 ? 9.785 34.349 -2.171 1.00 15.71 313 GLY B N 1
ATOM 5290 C CA . GLY B 2 272 ? 9.790 35.481 -3.090 1.00 15.84 313 GLY B CA 1
ATOM 5291 C C . GLY B 2 272 ? 8.789 35.437 -4.236 1.00 17.71 313 GLY B C 1
ATOM 5292 O O . GLY B 2 272 ? 8.817 36.337 -5.072 1.00 16.40 313 GLY B O 1
ATOM 5293 N N . TYR B 2 273 ? 7.911 34.409 -4.317 1.00 14.63 314 TYR B N 1
ATOM 5294 C CA . TYR B 2 273 ? 6.949 34.420 -5.424 1.00 14.05 314 TYR B CA 1
ATOM 5295 C C . TYR B 2 273 ? 6.040 35.645 -5.274 1.00 15.85 314 TYR B C 1
ATOM 5296 O O . TYR B 2 273 ? 5.712 36.047 -4.140 1.00 14.74 314 TYR B O 1
ATOM 5305 N N . ILE B 2 274 ? 5.617 36.197 -6.418 1.00 12.39 315 ILE B N 1
ATOM 5306 C CA . ILE B 2 274 ? 4.710 37.339 -6.479 1.00 13.02 315 ILE B CA 1
ATOM 5307 C C . ILE B 2 274 ? 3.286 36.847 -6.828 1.00 18.23 315 ILE B C 1
ATOM 5308 O O . ILE B 2 274 ? 3.099 36.123 -7.804 1.00 15.49 315 ILE B O 1
ATOM 5313 N N . GLY B 2 275 ? 2.319 37.227 -6.001 1.00 17.06 316 GLY B N 1
ATOM 5314 C CA . GLY B 2 275 ? 0.911 36.940 -6.223 1.00 17.62 316 GLY B CA 1
ATOM 5315 C C . GLY B 2 275 ? 0.221 38.179 -6.772 1.00 20.29 316 GLY B C 1
ATOM 5316 O O . GLY B 2 275 ? 0.591 39.313 -6.424 1.00 19.57 316 GLY B O 1
ATOM 5317 N N . VAL B 2 276 ? -0.753 37.984 -7.669 1.00 16.04 317 VAL B N 1
ATOM 5318 C CA . VAL B 2 276 ? -1.483 39.093 -8.302 1.00 16.00 317 VAL B CA 1
ATOM 5319 C C . VAL B 2 276 ? -2.992 38.868 -8.155 1.00 19.03 317 VAL B C 1
ATOM 5320 O O . VAL B 2 276 ? -3.497 37.820 -8.566 1.00 16.54 317 VAL B O 1
ATOM 5324 N N . ASP B 2 277 ? -3.712 39.849 -7.569 1.00 17.97 318 ASP B N 1
ATOM 5325 C CA . ASP B 2 277 ? -5.170 39.736 -7.360 1.00 18.36 318 ASP B CA 1
ATOM 5326 C C . ASP B 2 277 ? -5.779 41.135 -7.334 1.00 19.96 318 ASP B C 1
ATOM 5327 O O . ASP B 2 277 ? -5.038 42.114 -7.397 1.00 18.08 318 ASP B O 1
ATOM 5332 N N . PHE B 2 278 ? -7.111 41.251 -7.215 1.00 16.29 319 PHE B N 1
ATOM 5333 C CA . PHE B 2 278 ? -7.700 42.580 -7.076 1.00 16.47 319 PHE B CA 1
ATOM 5334 C C . PHE B 2 278 ? -7.373 43.150 -5.679 1.00 21.01 319 PHE B C 1
ATOM 5335 O O . PHE B 2 278 ? -7.109 42.393 -4.735 1.00 18.97 319 PHE B O 1
ATOM 5343 N N . GLU B 2 279 ? -7.433 44.473 -5.553 1.00 20.00 320 GLU B N 1
ATOM 5344 C CA . GLU B 2 279 ? -7.196 45.192 -4.299 1.00 20.43 320 GLU B CA 1
ATOM 5345 C C . GLU B 2 279 ? -8.569 45.292 -3.559 1.00 24.87 320 GLU B C 1
ATOM 5346 O O . GLU B 2 279 ? -9.513 45.831 -4.149 1.00 23.69 320 GLU B O 1
ATOM 5352 N N . PRO B 2 280 ? -8.741 44.743 -2.328 1.00 22.63 321 PRO B N 1
ATOM 5353 C CA . PRO B 2 280 ? -10.074 44.775 -1.693 1.00 22.56 321 PRO B CA 1
ATOM 5354 C C . PRO B 2 280 ? -10.666 46.163 -1.463 1.00 26.36 321 PRO B C 1
ATOM 5355 O O . PRO B 2 280 ? -11.848 46.329 -1.708 1.00 25.60 321 PRO B O 1
ATOM 5359 N N . LEU B 2 281 ? -9.863 47.144 -1.014 1.00 24.72 322 LEU B N 1
ATOM 5360 C CA . LEU B 2 281 ? -10.311 48.527 -0.771 1.00 24.73 322 LEU B CA 1
ATOM 5361 C C . LEU B 2 281 ? -9.250 49.510 -1.238 1.00 29.37 322 LEU B C 1
ATOM 5362 O O . LEU B 2 281 ? -8.070 49.166 -1.271 1.00 28.47 322 LEU B O 1
ATOM 5367 N N . SER B 2 282 ? -9.664 50.732 -1.606 1.00 26.37 323 SER B N 1
ATOM 5368 C CA . SER B 2 282 ? -8.735 51.767 -2.063 1.00 26.20 323 SER B CA 1
ATOM 5369 C C . SER B 2 282 ? -7.835 52.221 -0.893 1.00 31.63 323 SER B C 1
ATOM 5370 O O . SER B 2 282 ? -8.309 52.316 0.248 1.00 28.77 323 SER B O 1
ATOM 5373 N N . SER B 2 283 ? -6.550 52.482 -1.205 1.00 31.05 324 SER B N 1
ATOM 5374 C CA . SER B 2 283 ? -5.500 52.978 -0.298 1.00 32.18 324 SER B CA 1
ATOM 5375 C C . SER B 2 283 ? -5.570 54.506 -0.166 1.00 39.76 324 SER B C 1
ATOM 5376 O O . SER B 2 283 ? -4.957 55.068 0.741 1.00 39.99 324 SER B O 1
ATOM 5379 N N . LYS B 2 284 ? -6.297 55.176 -1.086 1.00 37.97 325 LYS B N 1
ATOM 5380 C CA . LYS B 2 284 ? -6.463 56.631 -1.099 1.00 37.90 325 LYS B CA 1
ATOM 5381 C C . LYS B 2 284 ? -7.401 57.111 -0.017 1.00 43.09 325 LYS B C 1
ATOM 5382 O O . LYS B 2 284 ? -8.464 56.520 0.182 1.00 42.93 325 LYS B O 1
ATOM 5388 N N . GLN B 2 285 ? -7.014 58.193 0.673 1.00 41.24 326 GLN B N 1
ATOM 5389 C CA . GLN B 2 285 ? -7.792 58.797 1.761 1.00 41.99 326 GLN B CA 1
ATOM 5390 C C . GLN B 2 285 ? -8.661 59.951 1.228 1.00 45.82 326 GLN B C 1
ATOM 5391 O O . GLN B 2 285 ? -8.729 61.022 1.835 1.00 46.32 326 GLN B O 1
ATOM 5397 N N . ILE B 2 286 ? -9.329 59.717 0.091 1.00 40.60 327 ILE B N 1
ATOM 5398 C CA . ILE B 2 286 ? -10.209 60.686 -0.569 1.00 39.88 327 ILE B CA 1
ATOM 5399 C C . ILE B 2 286 ? -11.662 60.343 -0.244 1.00 39.79 327 ILE B C 1
ATOM 5400 O O . ILE B 2 286 ? -11.998 59.174 -0.057 1.00 38.78 327 ILE B O 1
ATOM 5405 N N . LYS B 2 287 ? -12.521 61.363 -0.179 1.00 34.09 328 LYS B N 1
ATOM 5406 C CA . LYS B 2 287 ? -13.952 61.195 0.068 1.00 32.50 328 LYS B CA 1
ATOM 5407 C C . LYS B 2 287 ? -14.578 60.553 -1.180 1.00 32.45 328 LYS B C 1
ATOM 5408 O O . LYS B 2 287 ? -14.352 61.006 -2.309 1.00 31.46 328 LYS B O 1
ATOM 5414 N N . THR B 2 288 ? -15.293 59.454 -0.969 1.00 26.97 329 THR B N 1
ATOM 5415 C CA . THR B 2 288 ? -15.970 58.708 -2.030 1.00 25.97 329 THR B CA 1
ATOM 5416 C C . THR B 2 288 ? -17.392 59.314 -2.206 1.00 28.27 329 THR B C 1
ATOM 5417 O O . THR B 2 288 ? -17.764 60.229 -1.469 1.00 26.43 329 THR B O 1
ATOM 5421 N N . ILE B 2 289 ? -18.190 58.781 -3.161 1.00 23.08 330 ILE B N 1
ATOM 5422 C CA . ILE B 2 289 ? -19.567 59.220 -3.419 1.00 22.37 330 ILE B CA 1
ATOM 5423 C C . ILE B 2 289 ? -20.437 59.282 -2.142 1.00 28.73 330 ILE B C 1
ATOM 5424 O O . ILE B 2 289 ? -21.313 60.143 -2.057 1.00 30.04 330 ILE B O 1
ATOM 5429 N N . SER B 2 290 ? -20.192 58.399 -1.145 1.00 26.03 331 SER B N 1
ATOM 5430 C CA . SER B 2 290 ? -20.955 58.413 0.104 1.00 26.37 331 SER B CA 1
ATOM 5431 C C . SER B 2 290 ? -20.554 59.564 1.040 1.00 33.55 331 SER B C 1
ATOM 5432 O O . SER B 2 290 ? -21.199 59.754 2.068 1.00 34.00 331 SER B O 1
ATOM 5435 N N . GLY B 2 291 ? -19.477 60.274 0.711 1.00 31.05 332 GLY B N 1
ATOM 5436 C CA . GLY B 2 291 ? -18.944 61.349 1.542 1.00 31.76 332 GLY B CA 1
ATOM 5437 C C . GLY B 2 291 ? -17.977 60.823 2.584 1.00 37.39 332 GLY B C 1
ATOM 5438 O O . GLY B 2 291 ? -17.448 61.591 3.382 1.00 39.02 332 GLY B O 1
ATOM 5439 N N . LYS B 2 292 ? -17.737 59.503 2.580 1.00 32.19 333 LYS B N 1
ATOM 5440 C CA . LYS B 2 292 ? -16.855 58.806 3.515 1.00 30.89 333 LYS B CA 1
ATOM 5441 C C . LYS B 2 292 ? -15.620 58.344 2.786 1.00 32.91 333 LYS B C 1
ATOM 5442 O O . LYS B 2 292 ? -15.697 58.037 1.601 1.00 31.57 333 LYS B O 1
ATOM 5448 N N . THR B 2 293 ? -14.469 58.316 3.474 1.00 27.76 334 THR B N 1
ATOM 5449 C CA . THR B 2 293 ? -13.236 57.816 2.871 1.00 27.00 334 THR B CA 1
ATOM 5450 C C . THR B 2 293 ? -13.294 56.271 2.952 1.00 29.38 334 THR B C 1
ATOM 5451 O O . THR B 2 293 ? -14.061 55.730 3.767 1.00 27.54 334 THR B O 1
ATOM 5455 N N . PRO B 2 294 ? -12.474 55.534 2.166 1.00 27.90 335 PRO B N 1
ATOM 5456 C CA . PRO B 2 294 ? -12.493 54.059 2.270 1.00 27.89 335 PRO B CA 1
ATOM 5457 C C . PRO B 2 294 ? -12.205 53.530 3.684 1.00 32.12 335 PRO B C 1
ATOM 5458 O O . PRO B 2 294 ? -12.782 52.521 4.090 1.00 31.41 335 PRO B O 1
ATOM 5462 N N . GLN B 2 295 ? -11.335 54.238 4.438 1.00 30.58 336 GLN B N 1
ATOM 5463 C CA . GLN B 2 295 ? -10.951 53.924 5.822 1.00 31.40 336 GLN B CA 1
ATOM 5464 C C . GLN B 2 295 ? -12.143 54.054 6.784 1.00 32.86 336 GLN B C 1
ATOM 5465 O O . GLN B 2 295 ? -12.352 53.176 7.621 1.00 32.96 336 GLN B O 1
ATOM 5471 N N . GLN B 2 296 ? -12.937 55.128 6.639 1.00 28.83 337 GLN B N 1
ATOM 5472 C CA . GLN B 2 296 ? -14.136 55.385 7.452 1.00 27.98 337 GLN B CA 1
ATOM 5473 C C . GLN B 2 296 ? -15.210 54.349 7.128 1.00 31.75 337 GLN B C 1
ATOM 5474 O O . GLN B 2 296 ? -15.918 53.871 8.025 1.00 31.37 337 GLN B O 1
ATOM 5480 N N . TYR B 2 297 ? -15.338 54.001 5.826 1.00 27.21 338 TYR B N 1
ATOM 5481 C CA . TYR B 2 297 ? -16.282 52.966 5.417 1.00 24.37 338 TYR B CA 1
ATOM 5482 C C . TYR B 2 297 ? -15.865 51.626 6.068 1.00 27.99 338 TYR B C 1
ATOM 5483 O O . TYR B 2 297 ? -16.724 50.928 6.592 1.00 28.25 338 TYR B O 1
ATOM 5492 N N . GLU B 2 298 ? -14.566 51.256 5.987 1.00 26.18 339 GLU B N 1
ATOM 5493 C CA . GLU B 2 298 ? -14.056 49.979 6.538 1.00 26.95 339 GLU B CA 1
ATOM 5494 C C . GLU B 2 298 ? -14.406 49.798 8.023 1.00 31.38 339 GLU B C 1
ATOM 5495 O O . GLU B 2 298 ? -14.882 48.720 8.410 1.00 30.30 339 GLU B O 1
ATOM 5501 N N . ARG B 2 299 ? -14.236 50.876 8.831 1.00 29.52 340 ARG B N 1
ATOM 5502 C CA . ARG B 2 299 ? -14.593 50.865 10.260 1.00 29.77 340 ARG B CA 1
ATOM 5503 C C . ARG B 2 299 ? -16.095 50.715 10.458 1.00 31.72 340 ARG B C 1
ATOM 5504 O O . ARG B 2 299 ? -16.510 49.909 11.285 1.00 31.74 340 ARG B O 1
ATOM 5512 N N . GLU B 2 300 ? -16.926 51.451 9.677 1.00 27.80 341 GLU B N 1
ATOM 5513 C CA . GLU B 2 300 ? -18.389 51.312 9.790 1.00 27.11 341 GLU B CA 1
ATOM 5514 C C . GLU B 2 300 ? -18.831 49.915 9.400 1.00 30.14 341 GLU B C 1
ATOM 5515 O O . GLU B 2 300 ? -19.782 49.388 9.999 1.00 30.16 341 GLU B O 1
ATOM 5521 N N . TYR B 2 301 ? -18.144 49.304 8.395 1.00 25.35 342 TYR B N 1
ATOM 5522 C CA . TYR B 2 301 ? -18.441 47.932 7.980 1.00 24.20 342 TYR B CA 1
ATOM 5523 C C . TYR B 2 301 ? -18.126 46.952 9.128 1.00 26.78 342 TYR B C 1
ATOM 5524 O O . TYR B 2 301 ? -18.946 46.098 9.436 1.00 25.24 342 TYR B O 1
ATOM 5533 N N . ASN B 2 302 ? -16.934 47.050 9.730 1.00 27.24 343 ASN B N 1
ATOM 5534 C CA . ASN B 2 302 ? -16.587 46.153 10.847 1.00 27.89 343 ASN B CA 1
ATOM 5535 C C . ASN B 2 302 ? -17.518 46.354 12.058 1.00 35.82 343 ASN B C 1
ATOM 5536 O O . ASN B 2 302 ? -17.867 45.368 12.694 1.00 35.76 343 ASN B O 1
ATOM 5541 N N . ASN B 2 303 ? -18.031 47.587 12.289 1.00 34.72 344 ASN B N 1
ATOM 5542 C CA . ASN B 2 303 ? -18.990 47.857 13.373 1.00 34.72 344 ASN B CA 1
ATOM 5543 C C . ASN B 2 303 ? -20.388 47.255 13.108 1.00 37.97 344 ASN B C 1
ATOM 5544 O O . ASN B 2 303 ? -21.013 46.719 14.039 1.00 37.58 344 ASN B O 1
ATOM 5549 N N . LYS B 2 304 ? -20.868 47.322 11.839 1.00 31.97 345 LYS B N 1
ATOM 5550 C CA . LYS B 2 304 ? -22.178 46.804 11.439 1.00 30.60 345 LYS B CA 1
ATOM 5551 C C . LYS B 2 304 ? -22.260 45.264 11.437 1.00 34.34 345 LYS B C 1
ATOM 5552 O O . LYS B 2 304 ? -23.290 44.717 11.861 1.00 33.09 345 LYS B O 1
ATOM 5558 N N . ARG B 2 305 ? -21.218 44.567 10.937 1.00 33.10 346 ARG B N 1
ATOM 5559 C CA . ARG B 2 305 ? -21.242 43.093 10.906 1.00 34.08 346 ARG B CA 1
ATOM 5560 C C . ARG B 2 305 ? -21.227 42.503 12.321 1.00 41.00 346 ARG B C 1
ATOM 5561 O O . ARG B 2 305 ? -20.509 43.025 13.164 1.00 40.69 346 ARG B O 1
ATOM 5569 N N . SER B 2 306 ? -22.073 41.485 12.602 1.00 41.68 347 SER B N 1
ATOM 5570 C CA . SER B 2 306 ? -22.244 40.967 13.974 1.00 43.74 347 SER B CA 1
ATOM 5571 C C . SER B 2 306 ? -21.961 39.468 14.228 1.00 50.12 347 SER B C 1
ATOM 5572 O O . SER B 2 306 ? -21.255 39.138 15.196 1.00 52.16 347 SER B O 1
ATOM 5575 N N . GLY B 2 307 ? -22.590 38.597 13.439 1.00 44.33 348 GLY B N 1
ATOM 5576 C CA . GLY B 2 307 ? -22.481 37.148 13.566 1.00 42.89 348 GLY B CA 1
ATOM 5577 C C . GLY B 2 307 ? -21.875 36.541 12.324 1.00 45.28 348 GLY B C 1
ATOM 5578 O O . GLY B 2 307 ? -22.195 35.408 11.942 1.00 45.05 348 GLY B O 1
ATOM 5579 N N . VAL B 2 308 ? -20.935 37.286 11.727 1.00 40.15 349 VAL B N 1
ATOM 5580 C CA . VAL B 2 308 ? -20.282 36.905 10.490 1.00 38.42 349 VAL B CA 1
ATOM 5581 C C . VAL B 2 308 ? -18.856 37.419 10.397 1.00 36.25 349 VAL B C 1
ATOM 5582 O O . VAL B 2 308 ? -18.545 38.494 10.912 1.00 35.55 349 VAL B O 1
ATOM 5586 N N . GLY B 2 309 ? -18.016 36.634 9.734 1.00 30.66 350 GLY B N 1
ATOM 5587 C CA . GLY B 2 309 ? -16.633 36.976 9.441 1.00 30.26 350 GLY B CA 1
ATOM 5588 C C . GLY B 2 309 ? -16.579 37.953 8.276 1.00 32.44 350 GLY B C 1
ATOM 5589 O O . GLY B 2 309 ? -17.534 38.033 7.495 1.00 31.65 350 GLY B O 1
ATOM 5590 N N . PRO B 2 310 ? -15.495 38.739 8.132 1.00 28.01 351 PRO B N 1
ATOM 5591 C CA . PRO B 2 310 ? -15.435 39.696 7.006 1.00 27.57 351 PRO B CA 1
ATOM 5592 C C . PRO B 2 310 ? -15.300 38.999 5.653 1.00 29.55 351 PRO B C 1
ATOM 5593 O O . PRO B 2 310 ? -14.828 37.863 5.605 1.00 27.79 351 PRO B O 1
ATOM 5597 N N . SER B 2 311 ? -15.761 39.649 4.561 1.00 24.87 352 SER B N 1
ATOM 5598 C CA . SER B 2 311 ? -15.592 39.096 3.212 1.00 22.97 352 SER B CA 1
ATOM 5599 C C . SER B 2 311 ? -14.735 40.068 2.409 1.00 25.85 352 SER B C 1
ATOM 5600 O O . SER B 2 311 ? -15.015 41.265 2.434 1.00 25.33 352 SER B O 1
ATOM 5603 N N . LYS B 2 312 ? -13.707 39.572 1.679 1.00 20.21 353 LYS B N 1
ATOM 5604 C CA . LYS B 2 312 ? -12.838 40.426 0.853 1.00 19.72 353 LYS B CA 1
ATOM 5605 C C . LYS B 2 312 ? -13.597 41.189 -0.280 1.00 21.59 353 LYS B C 1
ATOM 5606 O O . LYS B 2 312 ? -13.014 42.080 -0.894 1.00 21.98 353 LYS B O 1
ATOM 5612 N N . PHE B 2 313 ? -14.849 40.784 -0.590 1.00 17.19 354 PHE B N 1
ATOM 5613 C CA . PHE B 2 313 ? -15.671 41.404 -1.645 1.00 16.32 354 PHE B CA 1
ATOM 5614 C C . PHE B 2 313 ? -16.646 42.471 -1.072 1.00 21.74 354 PHE B C 1
ATOM 5615 O O . PHE B 2 313 ? -17.460 43.000 -1.839 1.00 19.67 354 PHE B O 1
ATOM 5623 N N . HIS B 2 314 ? -16.613 42.736 0.264 1.00 18.51 355 HIS B N 1
ATOM 5624 C CA . HIS B 2 314 ? -17.560 43.663 0.914 1.00 18.73 355 HIS B CA 1
ATOM 5625 C C . HIS B 2 314 ? -17.538 45.078 0.278 1.00 19.10 355 HIS B C 1
ATOM 5626 O O . HIS B 2 314 ? -18.601 45.635 0.033 1.00 18.51 355 HIS B O 1
ATOM 5633 N N . GLY B 2 315 ? -16.362 45.587 -0.073 1.00 14.75 356 GLY B N 1
ATOM 5634 C CA . GLY B 2 315 ? -16.253 46.899 -0.716 1.00 15.57 356 GLY B CA 1
ATOM 5635 C C . GLY B 2 315 ? -16.871 46.909 -2.108 1.00 19.42 356 GLY B C 1
ATOM 5636 O O . GLY B 2 315 ? -17.476 47.908 -2.521 1.00 19.72 356 GLY B O 1
ATOM 5637 N N . TYR B 2 316 ? -16.683 45.806 -2.850 1.00 14.35 357 TYR B N 1
ATOM 5638 C CA . TYR B 2 316 ? -17.234 45.624 -4.209 1.00 14.51 357 TYR B CA 1
ATOM 5639 C C . TYR B 2 316 ? -18.748 45.534 -4.174 1.00 18.56 357 TYR B C 1
ATOM 5640 O O . TYR B 2 316 ? -19.400 46.042 -5.094 1.00 17.82 357 TYR B O 1
ATOM 5649 N N . ALA B 2 317 ? -19.305 44.897 -3.116 1.00 13.79 358 ALA B N 1
ATOM 5650 C CA . ALA B 2 317 ? -20.752 44.805 -2.898 1.00 14.35 358 ALA B CA 1
ATOM 5651 C C . ALA B 2 317 ? -21.308 46.187 -2.522 1.00 18.52 358 ALA B C 1
ATOM 5652 O O . ALA B 2 317 ? -22.334 46.608 -3.076 1.00 16.46 358 ALA B O 1
ATOM 5654 N N . TYR B 2 318 ? -20.598 46.920 -1.633 1.00 16.56 359 TYR B N 1
ATOM 5655 C CA . TYR B 2 318 ? -20.990 48.284 -1.220 1.00 16.01 359 TYR B CA 1
ATOM 5656 C C . TYR B 2 318 ? -21.084 49.226 -2.442 1.00 19.07 359 TYR B C 1
ATOM 5657 O O . TYR B 2 318 ? -22.136 49.838 -2.660 1.00 18.01 359 TYR B O 1
ATOM 5666 N N . ASP B 2 319 ? -20.000 49.307 -3.246 1.00 15.13 360 ASP B N 1
ATOM 5667 C CA . ASP B 2 319 ? -19.941 50.098 -4.473 1.00 15.24 360 ASP B CA 1
ATOM 5668 C C . ASP B 2 319 ? -20.985 49.611 -5.496 1.00 17.85 360 ASP B C 1
ATOM 5669 O O . ASP B 2 319 ? -21.520 50.424 -6.249 1.00 17.76 360 ASP B O 1
ATOM 5674 N N . GLY B 2 320 ? -21.215 48.292 -5.532 1.00 14.34 361 GLY B N 1
ATOM 5675 C CA . GLY B 2 320 ? -22.201 47.631 -6.386 1.00 13.13 361 GLY B CA 1
ATOM 5676 C C . GLY B 2 320 ? -23.592 48.193 -6.142 1.00 16.07 361 GLY B C 1
ATOM 5677 O O . GLY B 2 320 ? -24.339 48.450 -7.090 1.00 14.24 361 GLY B O 1
ATOM 5678 N N . ILE B 2 321 ? -23.952 48.415 -4.863 1.00 13.37 362 ILE B N 1
ATOM 5679 C CA . ILE B 2 321 ? -25.256 49.039 -4.541 1.00 13.61 362 ILE B CA 1
ATOM 5680 C C . ILE B 2 321 ? -25.286 50.492 -5.056 1.00 17.41 362 ILE B C 1
ATOM 5681 O O . ILE B 2 321 ? -26.302 50.921 -5.625 1.00 17.01 362 ILE B O 1
ATOM 5686 N N . TRP B 2 322 ? -24.165 51.232 -4.904 1.00 15.34 363 TRP B N 1
ATOM 5687 C CA . TRP B 2 322 ? -24.089 52.606 -5.410 1.00 17.27 363 TRP B CA 1
ATOM 5688 C C . TRP B 2 322 ? -24.245 52.633 -6.945 1.00 19.24 363 TRP B C 1
ATOM 5689 O O . TRP B 2 322 ? -25.000 53.461 -7.453 1.00 16.19 363 TRP B O 1
ATOM 5700 N N . VAL B 2 323 ? -23.653 51.640 -7.649 1.00 14.32 364 VAL B N 1
ATOM 5701 C CA . VAL B 2 323 ? -23.780 51.494 -9.123 1.00 13.50 364 VAL B CA 1
ATOM 5702 C C . VAL B 2 323 ? -25.255 51.349 -9.486 1.00 16.17 364 VAL B C 1
ATOM 5703 O O . VAL B 2 323 ? -25.729 52.028 -10.399 1.00 15.59 364 VAL B O 1
ATOM 5707 N N . ILE B 2 324 ? -25.980 50.472 -8.791 1.00 14.59 365 ILE B N 1
ATOM 5708 C CA . ILE B 2 324 ? -27.417 50.245 -9.039 1.00 13.69 365 ILE B CA 1
ATOM 5709 C C . ILE B 2 324 ? -28.239 51.545 -8.811 1.00 18.85 365 ILE B C 1
ATOM 5710 O O . ILE B 2 324 ? -29.036 51.930 -9.672 1.00 16.09 365 ILE B O 1
ATOM 5715 N N . ALA B 2 325 ? -27.986 52.238 -7.685 1.00 16.11 366 ALA B N 1
ATOM 5716 C CA . ALA B 2 325 ? -28.669 53.491 -7.367 1.00 15.47 366 ALA B CA 1
ATOM 5717 C C . ALA B 2 325 ? -28.400 54.557 -8.424 1.00 18.26 366 ALA B C 1
ATOM 5718 O O . ALA B 2 325 ? -29.345 55.195 -8.890 1.00 17.61 366 ALA B O 1
ATOM 5720 N N . LYS B 2 326 ? -27.132 54.734 -8.836 1.00 15.14 367 LYS B N 1
ATOM 5721 C CA . LYS B 2 326 ? -26.796 55.734 -9.858 1.00 14.65 367 LYS B CA 1
ATOM 5722 C C . LYS B 2 326 ? -27.417 55.378 -11.213 1.00 17.40 367 LYS B C 1
ATOM 5723 O O . LYS B 2 326 ? -27.863 56.274 -11.941 1.00 15.89 367 LYS B O 1
ATOM 5729 N N . THR B 2 327 ? -27.447 54.073 -11.548 1.00 14.59 368 THR B N 1
ATOM 5730 C CA . THR B 2 327 ? -28.054 53.572 -12.793 1.00 14.17 368 THR B CA 1
ATOM 5731 C C . THR B 2 327 ? -29.554 53.891 -12.812 1.00 16.90 368 THR B C 1
ATOM 5732 O O . THR B 2 327 ? -30.075 54.386 -13.822 1.00 14.93 368 THR B O 1
ATOM 5736 N N . LEU B 2 328 ? -30.239 53.609 -11.692 1.00 14.10 369 LEU B N 1
ATOM 5737 C CA . LEU B 2 328 ? -31.675 53.876 -11.558 1.00 15.50 369 LEU B CA 1
ATOM 5738 C C . LEU B 2 328 ? -31.953 55.377 -11.654 1.00 16.63 369 LEU B C 1
ATOM 5739 O O . LEU B 2 328 ? -32.889 55.767 -12.345 1.00 15.87 369 LEU B O 1
ATOM 5744 N N . GLN B 2 329 ? -31.137 56.207 -10.988 1.00 13.77 370 GLN B N 1
ATOM 5745 C CA . GLN B 2 329 ? -31.264 57.668 -11.059 1.00 14.97 370 GLN B CA 1
ATOM 5746 C C . GLN B 2 329 ? -31.149 58.102 -12.535 1.00 19.04 370 GLN B C 1
ATOM 5747 O O . GLN B 2 329 ? -31.994 58.864 -13.017 1.00 17.44 370 GLN B O 1
ATOM 5753 N N . ARG B 2 330 ? -30.116 57.603 -13.256 1.00 14.51 371 ARG B N 1
ATOM 5754 C CA . ARG B 2 330 ? -29.962 57.945 -14.670 1.00 14.91 371 ARG B CA 1
ATOM 5755 C C . ARG B 2 330 ? -31.161 57.440 -15.515 1.00 18.66 371 ARG B C 1
ATOM 5756 O O . ARG B 2 330 ? -31.657 58.198 -16.352 1.00 18.16 371 ARG B O 1
ATOM 5764 N N . ALA B 2 331 ? -31.662 56.212 -15.254 1.00 15.86 372 ALA B N 1
ATOM 5765 C CA . ALA B 2 331 ? -32.798 55.609 -15.957 1.00 17.42 372 ALA B CA 1
ATOM 5766 C C . ALA B 2 331 ? -34.065 56.477 -15.809 1.00 23.27 372 ALA B C 1
ATOM 5767 O O . ALA B 2 331 ? -34.955 56.381 -16.631 1.00 22.65 372 ALA B O 1
ATOM 5769 N N . MET B 2 332 ? -34.113 57.340 -14.786 1.00 21.36 373 MET B N 1
ATOM 5770 C CA . MET B 2 332 ? -35.251 58.233 -14.531 1.00 22.44 373 MET B CA 1
ATOM 5771 C C . MET B 2 332 ? -35.045 59.675 -14.986 1.00 26.40 373 MET B C 1
ATOM 5772 O O . MET B 2 332 ? -35.947 60.487 -14.816 1.00 26.32 373 MET B O 1
ATOM 5777 N N . GLU B 2 333 ? -33.869 60.009 -15.531 1.00 23.43 374 GLU B N 1
ATOM 5778 C CA . GLU B 2 333 ? -33.539 61.383 -15.958 1.00 22.75 374 GLU B CA 1
ATOM 5779 C C . GLU B 2 333 ? -34.052 61.704 -17.351 1.00 26.10 374 GLU B C 1
ATOM 5780 O O . GLU B 2 333 ? -33.322 61.593 -18.340 1.00 27.90 374 GLU B O 1
ATOM 5786 N N . THR B 2 334 ? -35.311 62.136 -17.424 1.00 18.77 375 THR B N 1
ATOM 5787 C CA . THR B 2 334 ? -35.928 62.496 -18.703 1.00 16.66 375 THR B CA 1
ATOM 5788 C C . THR B 2 334 ? -37.049 63.456 -18.424 1.00 19.16 375 THR B C 1
ATOM 5789 O O . THR B 2 334 ? -37.727 63.318 -17.403 1.00 17.90 375 THR B O 1
ATOM 5793 N N . LEU B 2 335 ? -37.316 64.369 -19.365 1.00 14.80 376 LEU B N 1
ATOM 5794 C CA . LEU B 2 335 ? -38.475 65.246 -19.227 1.00 14.61 376 LEU B CA 1
ATOM 5795 C C . LEU B 2 335 ? -39.768 64.474 -19.587 1.00 17.47 376 LEU B C 1
ATOM 5796 O O . LEU B 2 335 ? -40.874 64.945 -19.291 1.00 16.34 376 LEU B O 1
ATOM 5801 N N . HIS B 2 336 ? -39.635 63.240 -20.148 1.00 13.34 377 HIS B N 1
ATOM 5802 C CA . HIS B 2 336 ? -40.806 62.371 -20.398 1.00 12.14 377 HIS B CA 1
ATOM 5803 C C . HIS B 2 336 ? -41.010 61.568 -19.094 1.00 17.27 377 HIS B C 1
ATOM 5804 O O . HIS B 2 336 ? -41.051 60.331 -19.113 1.00 14.02 377 HIS B O 1
ATOM 5811 N N . ALA B 2 337 ? -41.090 62.291 -17.955 1.00 16.22 378 ALA B N 1
ATOM 5812 C CA . ALA B 2 337 ? -41.143 61.766 -16.588 1.00 16.59 378 ALA B CA 1
ATOM 5813 C C . ALA B 2 337 ? -42.303 60.795 -16.289 1.00 18.00 378 ALA B C 1
ATOM 5814 O O . ALA B 2 337 ? -42.050 59.663 -15.833 1.00 16.01 378 ALA B O 1
ATOM 5816 N N . SER B 2 338 ? -43.551 61.209 -16.532 1.00 15.41 379 SER B N 1
ATOM 5817 C CA . SER B 2 338 ? -44.695 60.319 -16.241 1.00 14.91 379 SER B CA 1
ATOM 5818 C C . SER B 2 338 ? -44.648 59.030 -17.064 1.00 16.94 379 SER B C 1
ATOM 5819 O O . SER B 2 338 ? -44.940 57.953 -16.538 1.00 14.58 379 SER B O 1
ATOM 5822 N N . SER B 2 339 ? -44.235 59.127 -18.336 1.00 12.26 380 SER B N 1
ATOM 5823 C CA . SER B 2 339 ? -44.162 57.940 -19.201 1.00 11.62 380 SER B CA 1
ATOM 5824 C C . SER B 2 339 ? -43.042 56.996 -18.698 1.00 12.39 380 SER B C 1
ATOM 5825 O O . SER B 2 339 ? -43.220 55.785 -18.672 1.00 11.80 380 SER B O 1
ATOM 5828 N N . ARG B 2 340 ? -41.897 57.557 -18.351 1.00 10.72 381 ARG B N 1
ATOM 5829 C CA . ARG B 2 340 ? -40.756 56.756 -17.846 1.00 11.91 381 ARG B CA 1
ATOM 5830 C C . ARG B 2 340 ? -41.120 56.060 -16.522 1.00 15.07 381 ARG B C 1
ATOM 5831 O O . ARG B 2 340 ? -40.800 54.874 -16.343 1.00 14.28 381 ARG B O 1
ATOM 5839 N N . HIS B 2 341 ? -41.805 56.774 -15.606 1.00 13.90 382 HIS B N 1
ATOM 5840 C CA . HIS B 2 341 ? -42.232 56.185 -14.333 1.00 15.48 382 HIS B CA 1
ATOM 5841 C C . HIS B 2 341 ? -43.255 55.082 -14.580 1.00 16.07 382 HIS B C 1
ATOM 5842 O O . HIS B 2 341 ? -43.225 54.049 -13.907 1.00 13.36 382 HIS B O 1
ATOM 5849 N N . GLN B 2 342 ? -44.149 55.282 -15.567 1.00 13.91 383 GLN B N 1
ATOM 5850 C CA . GLN B 2 342 ? -45.166 54.284 -15.904 1.00 13.19 383 GLN B CA 1
ATOM 5851 C C . GLN B 2 342 ? -44.493 53.040 -16.495 1.00 15.78 383 GLN B C 1
ATOM 5852 O O . GLN B 2 342 ? -44.860 51.923 -16.133 1.00 13.65 383 GLN B O 1
ATOM 5858 N N . ARG B 2 343 ? -43.517 53.235 -17.398 1.00 12.10 384 ARG B N 1
ATOM 5859 C CA . ARG B 2 343 ? -42.781 52.119 -18.018 1.00 11.25 384 ARG B CA 1
ATOM 5860 C C . ARG B 2 343 ? -42.097 51.271 -16.907 1.00 14.00 384 ARG B C 1
ATOM 5861 O O . ARG B 2 343 ? -42.151 50.042 -16.953 1.00 12.79 384 ARG B O 1
ATOM 5869 N N . ILE B 2 344 ? -41.509 51.937 -15.902 1.00 13.38 385 ILE B N 1
ATOM 5870 C CA . ILE B 2 344 ? -40.823 51.283 -14.763 1.00 13.06 385 ILE B CA 1
ATOM 5871 C C . ILE B 2 344 ? -41.833 50.447 -13.938 1.00 18.11 385 ILE B C 1
ATOM 5872 O O . ILE B 2 344 ? -41.595 49.263 -13.662 1.00 17.24 385 ILE B O 1
ATOM 5877 N N . GLN B 2 345 ? -42.994 51.049 -13.621 1.00 15.66 386 GLN B N 1
ATOM 5878 C CA . GLN B 2 345 ? -44.108 50.410 -12.902 1.00 15.36 386 GLN B CA 1
ATOM 5879 C C . GLN B 2 345 ? -44.640 49.206 -13.675 1.00 18.51 386 GLN B C 1
ATOM 5880 O O . GLN B 2 345 ? -44.943 48.181 -13.070 1.00 18.74 386 GLN B O 1
ATOM 5886 N N . ASP B 2 346 ? -44.737 49.313 -15.002 1.00 13.61 387 ASP B N 1
ATOM 5887 C CA . ASP B 2 346 ? -45.261 48.265 -15.861 1.00 13.58 387 ASP B CA 1
ATOM 5888 C C . ASP B 2 346 ? -44.278 47.113 -16.120 1.00 16.05 387 ASP B C 1
ATOM 5889 O O . ASP B 2 346 ? -44.699 46.116 -16.697 1.00 15.79 387 ASP B O 1
ATOM 5894 N N . PHE B 2 347 ? -42.982 47.282 -15.799 1.00 12.99 388 PHE B N 1
ATOM 5895 C CA . PHE B 2 347 ? -41.989 46.267 -16.175 1.00 11.92 388 PHE B CA 1
ATOM 5896 C C . PHE B 2 347 ? -42.349 44.885 -15.724 1.00 15.12 388 PHE B C 1
ATOM 5897 O O . PHE B 2 347 ? -42.644 44.676 -14.562 1.00 14.17 388 PHE B O 1
ATOM 5905 N N . ASN B 2 348 ? -42.367 43.963 -16.669 1.00 13.99 389 ASN B N 1
ATOM 5906 C CA . ASN B 2 348 ? -42.668 42.558 -16.412 1.00 12.64 389 ASN B CA 1
ATOM 5907 C C . ASN B 2 348 ? -41.779 41.671 -17.268 1.00 15.24 389 ASN B C 1
ATOM 5908 O O . ASN B 2 348 ? -42.264 40.729 -17.904 1.00 13.60 389 ASN B O 1
ATOM 5913 N N . TYR B 2 349 ? -40.462 42.025 -17.347 1.00 11.68 390 TYR B N 1
ATOM 5914 C CA . TYR B 2 349 ? -39.405 41.266 -18.057 1.00 12.20 390 TYR B CA 1
ATOM 5915 C C . TYR B 2 349 ? -39.508 41.237 -19.578 1.00 18.78 390 TYR B C 1
ATOM 5916 O O . TYR B 2 349 ? -38.582 40.758 -20.232 1.00 19.69 390 TYR B O 1
ATOM 5925 N N . THR B 2 350 ? -40.574 41.790 -20.162 1.00 17.21 391 THR B N 1
ATOM 5926 C CA . THR B 2 350 ? -40.762 41.759 -21.624 1.00 16.40 391 THR B CA 1
ATOM 5927 C C . THR B 2 350 ? -40.375 43.034 -22.378 1.00 19.49 391 THR B C 1
ATOM 5928 O O . THR B 2 350 ? -40.281 43.020 -23.610 1.00 20.48 391 THR B O 1
ATOM 5932 N N . ASP B 2 351 ? -40.151 44.123 -21.659 1.00 16.21 392 ASP B N 1
ATOM 5933 C CA . ASP B 2 351 ? -39.836 45.412 -22.266 1.00 15.60 392 ASP B CA 1
ATOM 5934 C C . ASP B 2 351 ? -38.366 45.583 -22.611 1.00 17.10 392 ASP B C 1
ATOM 5935 O O . ASP B 2 351 ? -37.545 45.931 -21.757 1.00 17.08 392 ASP B O 1
ATOM 5940 N N . HIS B 2 352 ? -38.043 45.375 -23.890 1.00 15.27 393 HIS B N 1
ATOM 5941 C CA . HIS B 2 352 ? -36.690 45.505 -24.430 1.00 16.94 393 HIS B CA 1
ATOM 5942 C C . HIS B 2 352 ? -36.180 46.941 -24.271 1.00 18.16 393 HIS B C 1
ATOM 5943 O O . HIS B 2 352 ? -34.998 47.150 -23.990 1.00 16.64 393 HIS B O 1
ATOM 5950 N N . THR B 2 353 ? -37.076 47.929 -24.418 1.00 14.19 394 THR B N 1
ATOM 5951 C CA . THR B 2 353 ? -36.710 49.339 -24.276 1.00 13.90 394 THR B CA 1
ATOM 5952 C C . THR B 2 353 ? -36.197 49.669 -22.885 1.00 15.02 394 THR B C 1
ATOM 5953 O O . THR B 2 353 ? -35.161 50.321 -22.771 1.00 15.38 394 THR B O 1
ATOM 5957 N N . LEU B 2 354 ? -36.892 49.234 -21.832 1.00 12.84 395 LEU B N 1
ATOM 5958 C CA . LEU B 2 354 ? -36.416 49.522 -20.476 1.00 13.55 395 LEU B CA 1
ATOM 5959 C C . LEU B 2 354 ? -35.088 48.829 -20.155 1.00 16.20 395 LEU B C 1
ATOM 5960 O O . LEU B 2 354 ? -34.239 49.432 -19.503 1.00 13.94 395 LEU B O 1
ATOM 5965 N N . GLY B 2 355 ? -34.912 47.595 -20.636 1.00 15.25 396 GLY B N 1
ATOM 5966 C CA . GLY B 2 355 ? -33.670 46.858 -20.438 1.00 15.19 396 GLY B CA 1
ATOM 5967 C C . GLY B 2 355 ? -32.537 47.639 -21.081 1.00 17.54 396 GLY B C 1
ATOM 5968 O O . GLY B 2 355 ? -31.501 47.817 -20.463 1.00 15.37 396 GLY B O 1
ATOM 5969 N N . ARG B 2 356 ? -32.771 48.201 -22.290 1.00 13.85 397 ARG B N 1
ATOM 5970 C CA . ARG B 2 356 ? -31.792 49.020 -23.034 1.00 13.80 397 ARG B CA 1
ATOM 5971 C C . ARG B 2 356 ? -31.482 50.312 -22.282 1.00 15.56 397 ARG B C 1
ATOM 5972 O O . ARG B 2 356 ? -30.317 50.718 -22.218 1.00 14.47 397 ARG B O 1
ATOM 5980 N N . ILE B 2 357 ? -32.513 50.968 -21.704 1.00 12.88 398 ILE B N 1
ATOM 5981 C CA . ILE B 2 357 ? -32.339 52.217 -20.921 1.00 12.64 398 ILE B CA 1
ATOM 5982 C C . ILE B 2 357 ? -31.424 51.915 -19.713 1.00 16.21 398 ILE B C 1
ATOM 5983 O O . ILE B 2 357 ? -30.497 52.676 -19.422 1.00 13.17 398 ILE B O 1
ATOM 5988 N N . ILE B 2 358 ? -31.713 50.810 -19.008 1.00 13.08 399 ILE B N 1
ATOM 5989 C CA . ILE B 2 358 ? -30.928 50.428 -17.824 1.00 13.25 399 ILE B CA 1
ATOM 5990 C C . ILE B 2 358 ? -29.501 50.060 -18.225 1.00 15.64 399 ILE B C 1
ATOM 5991 O O . ILE B 2 358 ? -28.552 50.482 -17.560 1.00 15.09 399 ILE B O 1
ATOM 5996 N N . LEU B 2 359 ? -29.355 49.262 -19.289 1.00 13.54 400 LEU B N 1
ATOM 5997 C CA . LEU B 2 359 ? -28.028 48.855 -19.782 1.00 15.59 400 LEU B CA 1
ATOM 5998 C C . LEU B 2 359 ? -27.163 50.066 -20.142 1.00 18.67 400 LEU B C 1
ATOM 5999 O O . LEU B 2 359 ? -26.009 50.143 -19.724 1.00 15.94 400 LEU B O 1
ATOM 6004 N N . ASN B 2 360 ? -27.745 51.041 -20.866 1.00 17.85 401 ASN B N 1
ATOM 6005 C CA . ASN B 2 360 ? -27.038 52.257 -21.241 1.00 17.67 401 ASN B CA 1
ATOM 6006 C C . ASN B 2 360 ? -26.666 53.101 -20.039 1.00 17.85 401 ASN B C 1
ATOM 6007 O O . ASN B 2 360 ? -25.541 53.584 -19.983 1.00 18.59 401 ASN B O 1
ATOM 6012 N N . ALA B 2 361 ? -27.564 53.204 -19.033 1.00 14.05 402 ALA B N 1
ATOM 6013 C CA . ALA B 2 361 ? -27.299 53.961 -17.813 1.00 13.46 402 ALA B CA 1
ATOM 6014 C C . ALA B 2 361 ? -26.130 53.351 -17.044 1.00 17.21 402 ALA B C 1
ATOM 6015 O O . ALA B 2 361 ? -25.272 54.107 -16.594 1.00 16.37 402 ALA B O 1
ATOM 6017 N N . MET B 2 362 ? -26.089 52.010 -16.899 1.00 13.97 403 MET B N 1
ATOM 6018 C CA . MET B 2 362 ? -24.998 51.329 -16.170 1.00 14.05 403 MET B CA 1
ATOM 6019 C C . MET B 2 362 ? -23.672 51.515 -16.891 1.00 16.31 403 MET B C 1
ATOM 6020 O O . MET B 2 362 ? -22.646 51.718 -16.264 1.00 14.92 403 MET B O 1
ATOM 6025 N N . ASN B 2 363 ? -23.708 51.487 -18.211 1.00 13.85 404 ASN B N 1
ATOM 6026 C CA . ASN B 2 363 ? -22.534 51.710 -19.052 1.00 14.85 404 ASN B CA 1
ATOM 6027 C C . ASN B 2 363 ? -21.889 53.101 -18.820 1.00 19.77 404 ASN B C 1
ATOM 6028 O O . ASN B 2 363 ? -20.667 53.258 -18.990 1.00 19.15 404 ASN B O 1
ATOM 6033 N N . GLU B 2 364 ? -22.691 54.094 -18.363 1.00 16.81 405 GLU B N 1
ATOM 6034 C CA . GLU B 2 364 ? -22.200 55.456 -18.095 1.00 16.94 405 GLU B CA 1
ATOM 6035 C C . GLU B 2 364 ? -21.628 55.612 -16.682 1.00 22.24 405 GLU B C 1
ATOM 6036 O O . GLU B 2 364 ? -21.197 56.717 -16.329 1.00 21.66 405 GLU B O 1
ATOM 6042 N N . THR B 2 365 ? -21.656 54.545 -15.847 1.00 17.01 406 THR B N 1
ATOM 6043 C CA . THR B 2 365 ? -21.157 54.633 -14.462 1.00 15.34 406 THR B CA 1
ATOM 6044 C C . THR B 2 365 ? -19.758 55.248 -14.396 1.00 19.54 406 THR B C 1
ATOM 6045 O O . THR B 2 365 ? -18.870 54.843 -15.152 1.00 19.82 406 THR B O 1
ATOM 6049 N N . ASN B 2 366 ? -19.561 56.180 -13.461 1.00 17.73 407 ASN B N 1
ATOM 6050 C CA . ASN B 2 366 ? -18.270 56.844 -13.274 1.00 18.89 407 ASN B CA 1
ATOM 6051 C C . ASN B 2 366 ? -18.292 57.688 -12.008 1.00 24.33 407 ASN B C 1
ATOM 6052 O O . ASN B 2 366 ? -18.694 58.862 -12.028 1.00 22.55 407 ASN B O 1
ATOM 6057 N N . PHE B 2 367 ? -17.889 57.065 -10.892 1.00 21.29 408 PHE B N 1
ATOM 6058 C CA . PHE B 2 367 ? -17.828 57.717 -9.590 1.00 20.47 408 PHE B CA 1
ATOM 6059 C C . PHE B 2 367 ? -16.691 57.131 -8.781 1.00 24.13 408 PHE B C 1
ATOM 6060 O O . PHE B 2 367 ? -16.175 56.071 -9.126 1.00 21.30 408 PHE B O 1
ATOM 6068 N N . PHE B 2 368 ? -16.322 57.802 -7.690 1.00 22.14 409 PHE B N 1
ATOM 6069 C CA . PHE B 2 368 ? -15.271 57.316 -6.809 1.00 22.49 409 PHE B CA 1
ATOM 6070 C C . PHE B 2 368 ? -15.889 56.513 -5.676 1.00 24.31 409 PHE B C 1
ATOM 6071 O O . PHE B 2 368 ? -16.628 57.062 -4.854 1.00 22.39 409 PHE B O 1
ATOM 6079 N N . GLY B 2 369 ? -15.610 55.205 -5.679 1.00 18.86 410 GLY B N 1
ATOM 6080 C CA . GLY B 2 369 ? -16.128 54.285 -4.690 1.00 18.37 410 GLY B CA 1
ATOM 6081 C C . GLY B 2 369 ? -15.096 53.922 -3.652 1.00 21.23 410 GLY B C 1
ATOM 6082 O O . GLY B 2 369 ? -13.964 54.409 -3.715 1.00 21.11 410 GLY B O 1
ATOM 6083 N N . VAL B 2 370 ? -15.466 53.041 -2.711 1.00 17.95 411 VAL B N 1
ATOM 6084 C CA . VAL B 2 370 ? -14.563 52.587 -1.643 1.00 18.15 411 VAL B CA 1
ATOM 6085 C C . VAL B 2 370 ? -13.454 51.679 -2.207 1.00 24.32 411 VAL B C 1
ATOM 6086 O O . VAL B 2 370 ? -12.416 51.493 -1.565 1.00 24.46 411 VAL B O 1
ATOM 6090 N N . THR B 2 371 ? -13.673 51.129 -3.427 1.00 21.15 412 THR B N 1
ATOM 6091 C CA . THR B 2 371 ? -12.709 50.272 -4.114 1.00 20.41 412 THR B CA 1
ATOM 6092 C C . THR B 2 371 ? -11.983 51.085 -5.192 1.00 24.50 412 THR B C 1
ATOM 6093 O O . THR B 2 371 ? -11.332 50.505 -6.061 1.00 23.86 412 THR B O 1
ATOM 6097 N N . GLY B 2 372 ? -12.115 52.408 -5.142 1.00 20.86 413 GLY B N 1
ATOM 6098 C CA . GLY B 2 372 ? -11.480 53.284 -6.118 1.00 20.58 413 GLY B CA 1
ATOM 6099 C C . GLY B 2 372 ? -12.447 53.732 -7.192 1.00 22.47 413 GLY B C 1
ATOM 6100 O O . GLY B 2 372 ? -13.653 53.533 -7.057 1.00 22.92 413 GLY B O 1
ATOM 6101 N N . GLN B 2 373 ? -11.939 54.398 -8.234 1.00 19.85 414 GLN B N 1
ATOM 6102 C CA . GLN B 2 373 ? -12.801 54.891 -9.301 1.00 20.62 414 GLN B CA 1
ATOM 6103 C C . GLN B 2 373 ? -13.579 53.718 -9.934 1.00 22.21 414 GLN B C 1
ATOM 6104 O O . GLN B 2 373 ? -12.971 52.773 -10.439 1.00 20.65 414 GLN B O 1
ATOM 6110 N N . VAL B 2 374 ? -14.907 53.783 -9.865 1.00 18.84 415 VAL B N 1
ATOM 6111 C CA . VAL B 2 374 ? -15.822 52.756 -10.395 1.00 17.64 415 VAL B CA 1
ATOM 6112 C C . VAL B 2 374 ? -16.216 53.160 -11.815 1.00 21.70 415 VAL B C 1
ATOM 6113 O O . VAL B 2 374 ? -16.967 54.105 -11.998 1.00 21.20 415 VAL B O 1
ATOM 6117 N N . VAL B 2 375 ? -15.665 52.460 -12.812 1.00 17.54 416 VAL B N 1
ATOM 6118 C CA . VAL B 2 375 ? -15.930 52.698 -14.222 1.00 17.98 416 VAL B CA 1
ATOM 6119 C C . VAL B 2 375 ? -15.829 51.344 -14.940 1.00 19.67 416 VAL B C 1
ATOM 6120 O O . VAL B 2 375 ? -15.099 50.449 -14.470 1.00 17.89 416 VAL B O 1
ATOM 6124 N N . PHE B 2 376 ? -16.630 51.150 -16.000 1.00 15.49 417 PHE B N 1
ATOM 6125 C CA . PHE B 2 376 ? -16.619 49.884 -16.747 1.00 14.74 417 PHE B CA 1
ATOM 6126 C C . PHE B 2 376 ? -16.079 50.087 -18.152 1.00 19.98 417 PHE B C 1
ATOM 6127 O O . PHE B 2 376 ? -16.248 51.158 -18.738 1.00 19.11 417 PHE B O 1
ATOM 6135 N N . ARG B 2 377 ? -15.479 49.025 -18.706 1.00 18.50 418 ARG B N 1
ATOM 6136 C CA . ARG B 2 377 ? -15.038 48.971 -20.087 1.00 18.64 418 ARG B CA 1
ATOM 6137 C C . ARG B 2 377 ? -15.659 47.691 -20.614 1.00 20.60 418 ARG B C 1
ATOM 6138 O O . ARG B 2 377 ? -15.242 46.609 -20.218 1.00 19.78 418 ARG B O 1
ATOM 6146 N N . ASN B 2 378 ? -16.686 47.809 -21.474 1.00 18.58 419 ASN B N 1
ATOM 6147 C CA . ASN B 2 378 ? -17.421 46.646 -22.001 1.00 18.76 419 ASN B CA 1
ATOM 6148 C C . ASN B 2 378 ? -17.874 45.671 -20.896 1.00 21.06 419 ASN B C 1
ATOM 6149 O O . ASN B 2 378 ? -17.606 44.466 -20.969 1.00 20.77 419 ASN B O 1
ATOM 6154 N N . GLY B 2 379 ? -18.464 46.243 -19.845 1.00 16.83 420 GLY B N 1
ATOM 6155 C CA . GLY B 2 379 ? -19.015 45.516 -18.707 1.00 16.65 420 GLY B CA 1
ATOM 6156 C C . GLY B 2 379 ? -17.993 45.056 -17.679 1.00 18.48 420 GLY B C 1
ATOM 6157 O O . GLY B 2 379 ? -18.381 44.534 -16.628 1.00 16.67 420 GLY B O 1
ATOM 6158 N N . GLU B 2 380 ? -16.695 45.253 -17.967 1.00 15.21 421 GLU B N 1
ATOM 6159 C CA . GLU B 2 380 ? -15.594 44.844 -17.075 1.00 14.86 421 GLU B CA 1
ATOM 6160 C C . GLU B 2 380 ? -15.120 45.996 -16.228 1.00 17.48 421 GLU B C 1
ATOM 6161 O O . GLU B 2 380 ? -14.981 47.115 -16.724 1.00 15.52 421 GLU B O 1
ATOM 6167 N N . ARG B 2 381 ? -14.840 45.719 -14.957 1.00 15.85 422 ARG B N 1
ATOM 6168 C CA . ARG B 2 381 ? -14.371 46.765 -14.060 1.00 15.92 422 ARG B CA 1
ATOM 6169 C C . ARG B 2 381 ? -12.965 47.220 -14.412 1.00 18.89 422 ARG B C 1
ATOM 6170 O O . ARG B 2 381 ? -12.081 46.372 -14.574 1.00 17.53 422 ARG B O 1
ATOM 6178 N N . MET B 2 382 ? -12.763 48.559 -14.516 1.00 13.70 423 MET B N 1
ATOM 6179 C CA . MET B 2 382 ? -11.433 49.158 -14.613 1.00 16.19 423 MET B CA 1
ATOM 6180 C C . MET B 2 382 ? -11.151 49.518 -13.139 1.00 20.61 423 MET B C 1
ATOM 6181 O O . MET B 2 382 ? -11.834 50.372 -12.565 1.00 20.92 423 MET B O 1
ATOM 6186 N N . GLY B 2 383 ? -10.284 48.742 -12.499 1.00 18.73 424 GLY B N 1
ATOM 6187 C CA . GLY B 2 383 ? -10.015 48.893 -11.077 1.00 18.52 424 GLY B CA 1
ATOM 6188 C C . GLY B 2 383 ? -8.564 48.799 -10.669 1.00 22.97 424 GLY B C 1
ATOM 6189 O O . GLY B 2 383 ? -7.668 49.134 -11.443 1.00 21.40 424 GLY B O 1
ATOM 6190 N N . THR B 2 384 ? -8.342 48.374 -9.419 1.00 20.03 425 THR B N 1
ATOM 6191 C CA . THR B 2 384 ? -7.009 48.265 -8.839 1.00 19.20 425 THR B CA 1
ATOM 6192 C C . THR B 2 384 ? -6.621 46.813 -8.592 1.00 22.17 425 THR B C 1
ATOM 6193 O O . THR B 2 384 ? -7.391 46.037 -7.996 1.00 20.82 425 THR B O 1
ATOM 6197 N N . ILE B 2 385 ? -5.379 46.494 -8.994 1.00 18.88 426 ILE B N 1
ATOM 6198 C CA . ILE B 2 385 ? -4.722 45.197 -8.840 1.00 18.06 426 ILE B CA 1
ATOM 6199 C C . ILE B 2 385 ? -3.622 45.327 -7.768 1.00 21.05 426 ILE B C 1
ATOM 6200 O O . ILE B 2 385 ? -2.823 46.251 -7.825 1.00 20.96 426 ILE B O 1
ATOM 6205 N N . LYS B 2 386 ? -3.574 44.375 -6.838 1.00 16.99 427 LYS B N 1
ATOM 6206 C CA . LYS B 2 386 ? -2.627 44.314 -5.724 1.00 16.73 427 LYS B CA 1
ATOM 6207 C C . LYS B 2 386 ? -1.578 43.238 -5.995 1.00 19.82 427 LYS B C 1
ATOM 6208 O O . LYS B 2 386 ? -1.917 42.127 -6.387 1.00 19.05 427 LYS B O 1
ATOM 6214 N N . PHE B 2 387 ? -0.310 43.574 -5.742 1.00 16.97 428 PHE B N 1
ATOM 6215 C CA . PHE B 2 387 ? 0.810 42.646 -5.831 1.00 16.59 428 PHE B CA 1
ATOM 6216 C C . PHE B 2 387 ? 1.221 42.284 -4.407 1.00 20.39 428 PHE B C 1
ATOM 6217 O O . PHE B 2 387 ? 1.311 43.148 -3.531 1.00 20.65 428 PHE B O 1
ATOM 6225 N N . THR B 2 388 ? 1.459 41.008 -4.183 1.00 17.61 429 THR B N 1
ATOM 6226 C CA . THR B 2 388 ? 1.970 40.511 -2.919 1.00 17.61 429 THR B CA 1
ATOM 6227 C C . THR B 2 388 ? 3.248 39.736 -3.207 1.00 22.16 429 THR B C 1
ATOM 6228 O O . THR B 2 388 ? 3.475 39.313 -4.336 1.00 21.38 429 THR B O 1
ATOM 6232 N N . GLN B 2 389 ? 4.077 39.537 -2.194 1.00 17.76 430 GLN B N 1
ATOM 6233 C CA . GLN B 2 389 ? 5.264 38.706 -2.338 1.00 16.95 430 GLN B CA 1
ATOM 6234 C C . GLN B 2 389 ? 5.320 37.772 -1.120 1.00 21.75 430 GLN B C 1
ATOM 6235 O O . GLN B 2 389 ? 5.082 38.206 0.018 1.00 21.67 430 GLN B O 1
ATOM 6241 N N . PHE B 2 390 ? 5.612 36.501 -1.365 1.00 19.05 431 PHE B N 1
ATOM 6242 C CA . PHE B 2 390 ? 5.748 35.528 -0.300 1.00 18.70 431 PHE B CA 1
ATOM 6243 C C . PHE B 2 390 ? 7.089 35.759 0.390 1.00 23.61 431 PHE B C 1
ATOM 6244 O O . PHE B 2 390 ? 8.131 35.708 -0.246 1.00 23.77 431 PHE B O 1
ATOM 6252 N N . GLN B 2 391 ? 7.053 36.077 1.680 1.00 21.34 432 GLN B N 1
ATOM 6253 C CA . GLN B 2 391 ? 8.267 36.351 2.441 1.00 21.30 432 GLN B CA 1
ATOM 6254 C C . GLN B 2 391 ? 8.160 35.624 3.783 1.00 29.15 432 GLN B C 1
ATOM 6255 O O . GLN B 2 391 ? 7.486 36.123 4.668 1.00 26.09 432 GLN B O 1
ATOM 6261 N N . ASP B 2 392 ? 8.768 34.416 3.920 1.00 31.78 433 ASP B N 1
ATOM 6262 C CA . ASP B 2 392 ? 8.728 33.633 5.177 1.00 33.24 433 ASP B CA 1
ATOM 6263 C C . ASP B 2 392 ? 7.365 33.330 5.733 1.00 39.36 433 ASP B C 1
ATOM 6264 O O . ASP B 2 392 ? 7.062 33.765 6.854 1.00 39.29 433 ASP B O 1
ATOM 6269 N N . SER B 2 393 ? 6.546 32.584 4.971 1.00 36.55 434 SER B N 1
ATOM 6270 C CA . SER B 2 393 ? 5.207 32.146 5.359 1.00 36.67 434 SER B CA 1
ATOM 6271 C C . SER B 2 393 ? 4.214 33.296 5.559 1.00 39.92 434 SER B C 1
ATOM 6272 O O . SER B 2 393 ? 3.179 33.115 6.202 1.00 40.47 434 SER B O 1
ATOM 6275 N N . ARG B 2 394 ? 4.500 34.457 4.949 1.00 34.63 435 ARG B N 1
ATOM 6276 C CA . ARG B 2 394 ? 3.604 35.607 4.971 1.00 35.07 435 ARG B CA 1
ATOM 6277 C C . ARG B 2 394 ? 3.549 36.248 3.593 1.00 36.87 435 ARG B C 1
ATOM 6278 O O . ARG B 2 394 ? 4.576 36.368 2.926 1.00 35.62 435 ARG B O 1
ATOM 6286 N N . GLU B 2 395 ? 2.350 36.632 3.160 1.00 33.34 436 GLU B N 1
ATOM 6287 C CA . GLU B 2 395 ? 2.184 37.326 1.893 1.00 33.16 436 GLU B CA 1
ATOM 6288 C C . GLU B 2 395 ? 2.172 38.816 2.210 1.00 33.78 436 GLU B C 1
ATOM 6289 O O . GLU B 2 395 ? 1.291 39.287 2.920 1.00 34.18 436 GLU B O 1
ATOM 6295 N N . VAL B 2 396 ? 3.223 39.526 1.771 1.00 26.96 437 VAL B N 1
ATOM 6296 C CA . VAL B 2 396 ? 3.418 40.954 2.033 1.00 25.96 437 VAL B CA 1
ATOM 6297 C C . VAL B 2 396 ? 2.934 41.752 0.828 1.00 27.36 437 VAL B C 1
ATOM 6298 O O . VAL B 2 396 ? 3.370 41.476 -0.298 1.00 24.13 437 VAL B O 1
ATOM 6302 N N . LYS B 2 397 ? 2.089 42.776 1.055 1.00 23.92 438 LYS B N 1
ATOM 6303 C CA . LYS B 2 397 ? 1.652 43.633 -0.050 1.00 23.37 438 LYS B CA 1
ATOM 6304 C C . LYS B 2 397 ? 2.875 44.431 -0.527 1.00 26.28 438 LYS B C 1
ATOM 6305 O O . LYS B 2 397 ? 3.594 44.988 0.309 1.00 26.36 438 LYS B O 1
ATOM 6311 N N . VAL B 2 398 ? 3.151 44.441 -1.854 1.00 21.03 439 VAL B N 1
ATOM 6312 C CA . VAL B 2 398 ? 4.341 45.115 -2.401 1.00 20.07 439 VAL B CA 1
ATOM 6313 C C . VAL B 2 398 ? 4.033 46.172 -3.464 1.00 24.22 439 VAL B C 1
ATOM 6314 O O . VAL B 2 398 ? 4.929 46.916 -3.887 1.00 22.67 439 VAL B O 1
ATOM 6318 N N . GLY B 2 399 ? 2.794 46.206 -3.928 1.00 21.40 440 GLY B N 1
ATOM 6319 C CA . GLY B 2 399 ? 2.434 47.160 -4.965 1.00 21.04 440 GLY B CA 1
ATOM 6320 C C . GLY B 2 399 ? 0.976 47.165 -5.344 1.00 24.51 440 GLY B C 1
ATOM 6321 O O . GLY B 2 399 ? 0.211 46.316 -4.899 1.00 21.74 440 GLY B O 1
ATOM 6322 N N . GLU B 2 400 ? 0.605 48.149 -6.160 1.00 21.99 441 GLU B N 1
ATOM 6323 C CA . GLU B 2 400 ? -0.741 48.377 -6.680 1.00 21.60 441 GLU B CA 1
ATOM 6324 C C . GLU B 2 400 ? -0.608 48.872 -8.093 1.00 25.64 441 GLU B C 1
ATOM 6325 O O . GLU B 2 400 ? 0.262 49.704 -8.399 1.00 25.80 441 GLU B O 1
ATOM 6331 N N . TYR B 2 401 ? -1.499 48.399 -8.941 1.00 20.55 442 TYR B N 1
ATOM 6332 C CA . TYR B 2 401 ? -1.594 48.826 -10.323 1.00 19.76 442 TYR B CA 1
ATOM 6333 C C . TYR B 2 401 ? -2.998 49.415 -10.516 1.00 24.49 442 TYR B C 1
ATOM 6334 O O . TYR B 2 401 ? -3.994 48.803 -10.133 1.00 23.35 442 TYR B O 1
ATOM 6343 N N . ASN B 2 402 ? -3.075 50.598 -11.100 1.00 22.59 443 ASN B N 1
ATOM 6344 C CA . ASN B 2 402 ? -4.369 51.244 -11.322 1.00 22.86 443 ASN B CA 1
ATOM 6345 C C . ASN B 2 402 ? -4.646 51.182 -12.816 1.00 24.66 443 ASN B C 1
ATOM 6346 O O . ASN B 2 402 ? -3.882 51.757 -13.584 1.00 24.03 443 ASN B O 1
ATOM 6351 N N . ALA B 2 403 ? -5.729 50.474 -13.237 1.00 20.71 444 ALA B N 1
ATOM 6352 C CA . ALA B 2 403 ? -6.041 50.266 -14.656 1.00 20.32 444 ALA B CA 1
ATOM 6353 C C . ALA B 2 403 ? -6.419 51.525 -15.426 1.00 24.89 444 ALA B C 1
ATOM 6354 O O . ALA B 2 403 ? -6.006 51.655 -16.568 1.00 24.27 444 ALA B O 1
ATOM 6356 N N . VAL B 2 404 ? -7.179 52.448 -14.815 1.00 24.96 445 VAL B N 1
ATOM 6357 C CA . VAL B 2 404 ? -7.594 53.701 -15.491 1.00 26.35 445 VAL B CA 1
ATOM 6358 C C . VAL B 2 404 ? -6.370 54.525 -15.873 1.00 31.18 445 VAL B C 1
ATOM 6359 O O . VAL B 2 404 ? -6.240 54.924 -17.024 1.00 31.12 445 VAL B O 1
ATOM 6363 N N . ALA B 2 405 ? -5.439 54.711 -14.927 1.00 28.89 446 ALA B N 1
ATOM 6364 C CA . ALA B 2 405 ? -4.210 55.474 -15.164 1.00 28.64 446 ALA B CA 1
ATOM 6365 C C . ALA B 2 405 ? -3.119 54.632 -15.832 1.00 32.23 446 ALA B C 1
ATOM 6366 O O . ALA B 2 405 ? -2.165 55.198 -16.376 1.00 31.52 446 ALA B O 1
ATOM 6368 N N . ASP B 2 406 ? -3.251 53.279 -15.800 1.00 27.80 447 ASP B N 1
ATOM 6369 C CA . ASP B 2 406 ? -2.256 52.335 -16.335 1.00 27.32 447 ASP B CA 1
ATOM 6370 C C . ASP B 2 406 ? -0.892 52.595 -15.660 1.00 28.86 447 ASP B C 1
ATOM 6371 O O . ASP B 2 406 ? 0.156 52.679 -16.314 1.00 29.06 447 ASP B O 1
ATOM 6376 N N . THR B 2 407 ? -0.938 52.789 -14.336 1.00 24.19 448 THR B N 1
ATOM 6377 C CA . THR B 2 407 ? 0.250 53.071 -13.547 1.00 24.01 448 THR B CA 1
ATOM 6378 C C . THR B 2 407 ? 0.474 52.028 -12.463 1.00 28.97 448 THR B C 1
ATOM 6379 O O . THR B 2 407 ? -0.479 51.558 -11.837 1.00 27.28 448 THR B O 1
ATOM 6383 N N . LEU B 2 408 ? 1.752 51.723 -12.216 1.00 26.86 449 LEU B N 1
ATOM 6384 C CA . LEU B 2 408 ? 2.206 50.801 -11.181 1.00 26.94 449 LEU B CA 1
ATOM 6385 C C . LEU B 2 408 ? 2.957 51.601 -10.102 1.00 32.43 449 LEU B C 1
ATOM 6386 O O . LEU B 2 408 ? 3.803 52.439 -10.423 1.00 32.15 449 LEU B O 1
ATOM 6391 N N . GLU B 2 409 ? 2.618 51.352 -8.839 1.00 29.65 450 GLU B N 1
ATOM 6392 C CA . GLU B 2 409 ? 3.265 51.954 -7.682 1.00 30.21 450 GLU B CA 1
ATOM 6393 C C . GLU B 2 409 ? 3.822 50.786 -6.872 1.00 33.38 450 GLU B C 1
ATOM 6394 O O . GLU B 2 409 ? 3.044 49.942 -6.429 1.00 32.60 450 GLU B O 1
ATOM 6400 N N . ILE B 2 410 ? 5.160 50.682 -6.761 1.00 29.27 451 ILE B N 1
ATOM 6401 C CA . ILE B 2 410 ? 5.829 49.637 -5.975 1.00 28.80 451 ILE B CA 1
ATOM 6402 C C . ILE B 2 410 ? 6.094 50.243 -4.593 1.00 33.91 451 ILE B C 1
ATOM 6403 O O . ILE B 2 410 ? 6.680 51.331 -4.517 1.00 33.06 451 ILE B O 1
ATOM 6408 N N . ILE B 2 411 ? 5.630 49.574 -3.515 1.00 31.24 452 ILE B N 1
ATOM 6409 C CA . ILE B 2 411 ? 5.832 50.059 -2.141 1.00 31.96 452 ILE B CA 1
ATOM 6410 C C . ILE B 2 411 ? 7.319 50.004 -1.768 1.00 35.40 452 ILE B C 1
ATOM 6411 O O . ILE B 2 411 ? 7.948 48.945 -1.859 1.00 33.06 452 ILE B O 1
ATOM 6416 N N . ASN B 2 412 ? 7.874 51.156 -1.359 1.00 34.22 453 ASN B N 1
ATOM 6417 C CA . ASN B 2 412 ? 9.268 51.247 -0.917 1.00 34.31 453 ASN B CA 1
ATOM 6418 C C . ASN B 2 412 ? 9.512 50.299 0.276 1.00 37.54 453 ASN B C 1
ATOM 6419 O O . ASN B 2 412 ? 8.640 50.160 1.145 1.00 36.54 453 ASN B O 1
ATOM 6424 N N . ASP B 2 413 ? 10.667 49.613 0.270 1.00 34.82 454 ASP B N 1
ATOM 6425 C CA . ASP B 2 413 ? 11.145 48.714 1.336 1.00 35.96 454 ASP B CA 1
ATOM 6426 C C . ASP B 2 413 ? 10.173 47.572 1.688 1.00 40.02 454 ASP B C 1
ATOM 6427 O O . ASP B 2 413 ? 9.907 47.304 2.868 1.00 41.20 454 ASP B O 1
ATOM 6432 N N . THR B 2 414 ? 9.634 46.901 0.662 1.00 34.09 455 THR B N 1
ATOM 6433 C CA . THR B 2 414 ? 8.750 45.748 0.871 1.00 32.40 455 THR B CA 1
ATOM 6434 C C . THR B 2 414 ? 9.249 44.607 0.021 1.00 32.25 455 THR B C 1
ATOM 6435 O O . THR B 2 414 ? 9.698 43.609 0.573 1.00 29.64 455 THR B O 1
ATOM 6439 N N . ILE B 2 415 ? 9.195 44.770 -1.319 1.00 28.13 456 ILE B N 1
ATOM 6440 C CA . ILE B 2 415 ? 9.624 43.754 -2.276 1.00 28.56 456 ILE B CA 1
ATOM 6441 C C . ILE B 2 415 ? 11.118 43.460 -2.101 1.00 33.96 456 ILE B C 1
ATOM 6442 O O . ILE B 2 415 ? 11.922 44.381 -1.966 1.00 34.72 456 ILE B O 1
ATOM 6447 N N . ARG B 2 416 ? 11.464 42.183 -2.011 1.00 29.39 457 ARG B N 1
ATOM 6448 C CA . ARG B 2 416 ? 12.847 41.790 -1.814 1.00 29.65 457 ARG B CA 1
ATOM 6449 C C . ARG B 2 416 ? 13.256 40.672 -2.759 1.00 33.19 457 ARG B C 1
ATOM 6450 O O . ARG B 2 416 ? 12.413 39.879 -3.208 1.00 31.89 457 ARG B O 1
ATOM 6458 N N . PHE B 2 417 ? 14.557 40.624 -3.064 1.00 29.20 458 PHE B N 1
ATOM 6459 C CA . PHE B 2 417 ? 15.141 39.613 -3.937 1.00 28.76 458 PHE B CA 1
ATOM 6460 C C . PHE B 2 417 ? 16.284 38.925 -3.209 1.00 34.30 458 PHE B C 1
ATOM 6461 O O . PHE B 2 417 ? 17.053 39.585 -2.505 1.00 31.57 458 PHE B O 1
ATOM 6469 N N . GLN B 2 418 ? 16.347 37.587 -3.328 1.00 33.76 459 GLN B N 1
ATOM 6470 C CA . GLN B 2 418 ? 17.334 36.730 -2.664 1.00 34.80 459 GLN B CA 1
ATOM 6471 C C . GLN B 2 418 ? 18.772 37.048 -3.072 1.00 41.18 459 GLN B C 1
ATOM 6472 O O . GLN B 2 418 ? 19.694 36.828 -2.281 1.00 41.74 459 GLN B O 1
ATOM 6478 N N . GLY B 2 419 ? 18.944 37.582 -4.278 1.00 39.78 460 GLY B N 1
ATOM 6479 C CA . GLY B 2 419 ? 20.242 37.996 -4.797 1.00 41.32 460 GLY B CA 1
ATOM 6480 C C . GLY B 2 419 ? 20.543 39.449 -4.482 1.00 49.66 460 GLY B C 1
ATOM 6481 O O . GLY B 2 419 ? 19.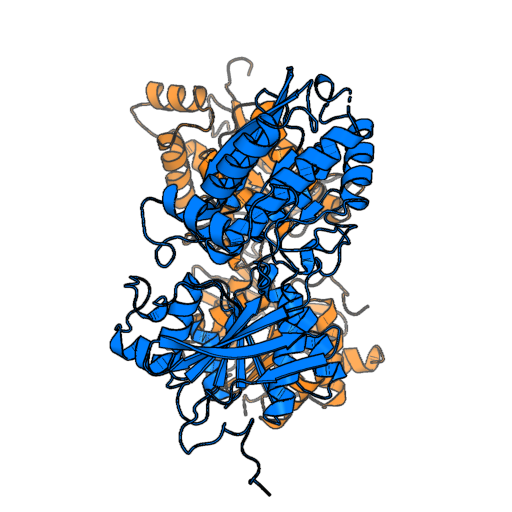714 40.141 -3.875 1.00 50.06 460 GLY B O 1
ATOM 6482 N N . SER B 2 420 ? 21.732 39.929 -4.905 1.00 48.03 461 SER B N 1
ATOM 6483 C CA . SER B 2 420 ? 22.162 41.318 -4.701 1.00 48.64 461 SER B CA 1
ATOM 6484 C C . SER B 2 420 ? 21.334 42.276 -5.568 1.00 52.86 461 SER B C 1
ATOM 6485 O O . SER B 2 420 ? 21.243 43.462 -5.256 1.00 53.56 461 SER B O 1
ATOM 6488 N N . GLU B 2 421 ? 20.730 41.741 -6.649 1.00 48.11 462 GLU B N 1
ATOM 6489 C CA . GLU B 2 421 ? 19.901 42.454 -7.619 1.00 46.89 462 GLU B CA 1
ATOM 6490 C C . GLU B 2 421 ? 18.660 41.599 -7.995 1.00 46.02 462 GLU B C 1
ATOM 6491 O O . GLU B 2 421 ? 18.706 40.386 -7.796 1.00 43.63 462 GLU B O 1
ATOM 6497 N N . PRO B 2 422 ? 17.589 42.167 -8.621 1.00 40.72 463 PRO B N 1
ATOM 6498 C CA . PRO B 2 422 ? 16.485 41.308 -9.109 1.00 39.99 463 PRO B CA 1
ATOM 6499 C C . PRO B 2 422 ? 17.015 40.314 -10.157 1.00 42.54 463 PRO B C 1
ATOM 6500 O O . PRO B 2 422 ? 18.023 40.629 -10.792 1.00 42.36 463 PRO B O 1
ATOM 6504 N N . PRO B 2 423 ? 16.395 39.127 -10.377 1.00 37.90 464 PRO B N 1
ATOM 6505 C CA . PRO B 2 423 ? 16.932 38.208 -11.399 1.00 37.02 464 PRO B CA 1
ATOM 6506 C C . PRO B 2 423 ? 16.939 38.793 -12.806 1.00 38.63 464 PRO B C 1
ATOM 6507 O O . PRO B 2 423 ? 16.124 39.655 -13.124 1.00 37.31 464 PRO B O 1
ATOM 6511 N N . LYS B 2 424 ? 17.864 38.316 -13.646 1.00 36.63 465 LYS B N 1
ATOM 6512 C CA . LYS B 2 424 ? 17.951 38.701 -15.062 1.00 36.28 465 LYS B CA 1
ATOM 6513 C C . LYS B 2 424 ? 17.020 37.757 -15.825 1.00 38.54 465 LYS B C 1
ATOM 6514 O O . LYS B 2 424 ? 16.881 36.599 -15.431 1.00 37.68 465 LYS B O 1
ATOM 6520 N N . ASP B 2 425 ? 16.416 38.220 -16.922 1.00 35.86 466 ASP B N 1
ATOM 6521 C CA . ASP B 2 425 ? 15.493 37.391 -17.707 1.00 36.08 466 ASP B CA 1
ATOM 6522 C C . ASP B 2 425 ? 16.204 36.293 -18.544 1.00 40.92 466 ASP B C 1
ATOM 6523 O O . ASP B 2 425 ? 15.535 35.478 -19.190 1.00 39.23 466 ASP B O 1
ATOM 6528 N N . ASP B 2 426 ? 17.563 36.284 -18.530 1.00 38.46 467 ASP B N 1
ATOM 6529 C CA . ASP B 2 426 ? 18.390 35.300 -19.238 1.00 66.50 467 ASP B CA 1
ATOM 6530 C C . ASP B 2 426 ? 19.619 34.953 -18.384 1.00 104.43 467 ASP B C 1
ATOM 6531 O O . ASP B 2 426 ? 20.461 34.142 -18.771 1.00 74.29 467 ASP B O 1
#

GO terms:
  GO:0005515 protein binding (F, IPI)
  GO:0004965 G protein-coupled GABA receptor activity (F, IDA)
  GO:0005886 plasma membrane (C, IDA)
  GO:0007193 adenylate cyclase-inhibiting G protein-coupled receptor signaling pathway (P, IDA)
  GO:0007214 gamma-aminobutyric acid signaling pathway (P, IDA)
  GO:0004965 G protein-coupled GABA receptor activity (F, IMP)
  GO:0038039 G protein-coupled receptor heterodimeric complex (C, IPI)
  GO:0004965 G protein-coupled GABA receptor activity (F, TAS)
  GO:0005886 plasma membrane (C, TAS)
  GO:0007214 gamma-aminobutyric acid signaling pathway (P, TAS)
  GO:0005886 plasma membrane (C, EXP)

CATH classification: 3.40.50.2300 (+1 more: 3.40.50.2300)